Protein AF-A0A511D119-F1 (afdb_monomer_lite)

Sequence (975 aa):
MTRPVRSSDRAKVGAFELLEESERLWAADPAAWLRCDESSDSRHRRRLVVEALGAYERLRIADAPDSDPQAVFRRWPTCTVIALVALAANSGDPTMFTAELSRILQGAGRNETQAWLRGWTDCWARMIGERLTALDVDEIPGLPLMLRLSAGDDVGVPVPELRLHLESGALVIVFPGDSGRGLRIEAGGGTCPSVAGRWVIPRPVPVATCYDVFGNVHRVPVADPRNPLAFTGEGALIPPGHPLPADEIWLMHLGEPPVEAFAGPRHILEESVPPVGWPRWWLGCVSLNAVTAIRSAVDNGSGIQYGPWWSVAGAEHADLEFDDPINGILNRDGAAVYARPPRLRLPGGPGESWTIEVRDLDSPTPIRWTAPGDSVVTFDDLPHPIVGTFRLRAQAPGNRPVEGTFTVAEGLTCSPDPRIRLLRENGGLMPARVQIQGPRGLCPSPSVVRFGSEEIRRDVRLRVTGSETSLDLRVELPHCAIRKKLADETGAWEITAPTFGFDDLGARVCLDVRLPPEVLEAAGTVPDVVAGVTSDDEAGQRIAGHRIGRDLCRYRLGALIDTVRLIGTMTLWLRLPGMEAHVATVQGITLATAVRVDGGDLHVDGQSRRVRLRVTVRSPLAPWIAPMSAELDEGQHRLALEPPYSDGGPLSVTVSSAEPGWDRRRDLVFRCGEPGRIPHLGSPAERTMARYLAGVAPLPEVPDALSLLWIVAARIGAVAEPGLGALTAQECASRLGVTPEASLLAAENAGLTSTELIEPLIRSGLAAHRFRRVVSPDLIRRLWDSAPFPALLMTSPLLPFLAGSEDWDLTELDDDERRLLAAVRSCCDSSAIALLTGDAPGTRHADLLLTGGVQGEPVGEGGLDGSTPEPGEPTELWAEALARIQIFAGSSRYAPMFERLGHFPTAVPEPTPDALSLGCALVARIAAQGDAAAAAIERQTRHVWVEVAGRAPADAGNDLVFAEFRVSNWFAHHA

Secondary structure (DSSP, 8-state):
--PPPP--------HHHHHHHHHHHHHT-HHHHHTT---HHHHHHHHHHHHHHHHHHHHHHHH-TTS-TTHHHHHSHHHHHHHHHHHHHHH-SHHHHHHHHHHHTTS--HHHHHHHHHHHHHHHHHHHHHH-TT--STTSTTHHHHHHHHH-SSS--PPPEEEEEGGGTEEEEE-TT-TT-EEEEEETTEEPPEETTEEE--S--SEEEEEETTS-EEEEE---TTS-EEE-TTSBBPPTTSPPPSSEEEEEEESPPPGGGBSS--EEEEEEPPPTT-TTEEEEEEE-TT-SEEEEEEE-SSSEEEEEEEE------SEEE-PPP-TTEEETTS-BEESS--EEEPPS-TTSEEEEEEEETT-S--EEEEEETT-EE--TTSPSS-EEEEEEEEE-TTS--EEEEEEEETT-EEEEESSSB-B-TTSSBPPEEEEEE--TTEEEESSEEEE-SS--EEEEEEEETTSS-EEEEEEE--B-EEEEE-SS-B---BSSPPEE-TTT-STT-EEEEE--HHHHHHHSSPPPEEEESSTT-TTSEEE--EE-SSSEEEEEGGGGHHHHHHH-SEEEEEEETTEEEEEEEE------SEEEEETTEEEEES--TT--EEEEEE-TT-TTSPPEEEEE-TT--EEEPPTTGGG---EEEEEEE-STT--GGG-EEEEES-TTPPP--SSHHHHHHHHHHTTSSPPP-SGGGHHHHHHHHHHGGGTS-TTHHHHHHHHHHHHHTTSHHHHHHHGGGG---HHHHHHHHHHTTGGG----S-S-HHHHHHHTTT-HHHHHHHHGGGGGGGTT-TT--TTSS-HHHHHHHHHHHHHB-HHHHHHHHT--TT--GGG--BS-S------SS-S--S-PPP-----HHHHHHHHHHHHHHHHSTTHHHHGGG----SS-----HHHHHHHHHHHHHHHHTT-TTHHHHHHHHHHHHHHHHHH-HHHHHHHHHHHHHHHHHHHHHH-

Foldseek 3Di:
DDDDDDDPDDDDDDLLNLLLVVLVVCVVPLPVLLLPPPDPVNLVSLLSNLLSLLVLLVLCCVQPVPFQSLPSCVLRVSSLQSSLLSLLLVQVAPVSSVVVSCVSNVRDDPVNVVSSLVSNVVSVVVCCVPPNVDDDQVSGRSSVRSLVVNVDDDDDQFAWAWFQDVVQLWIWIARPPDLQFWPWKDDPHDTFDDDSSIGTDQADDQWIWTATPSGDIHIYGGDDLFWKWKAAVVRHTDPPPDADEQFKIKIKHQADADCVQWQFGWAWPFWDDHHNHYNRITITITHNNGTAWGWHWDDPPVHTDIHDIHGDDDDDFFDWAADDFQAQKFAPVRHTEHQFGTKGAFADAQVWKKKKWKDFPVDPDIDIDIGGHRDIDGDPVDDPPDAGWMWMWIDTPPGDIDTDIHGYQHAKHKDKVVQEWFADPVWATDKMKMAIDHDPQKDKVVRIDIDDRHRQKDKIKIDGHPDPDIGIMMGGHHYKWKWWDAQPDTGDTHRTAEEAELLSADQRTKIKMFHDLVQCVVQVHQFWKWKAADPPPPVTDIWDWDDDPRGIIMTHRNVCNVVCAQPAKIWIWTDGDVDIHGHYIYGHFDQADAWEDDPQKIFGHDGRLPFKKKKWKAALLQLLDDIDIDIAHRPRGMDHHDPPVSVQEKIWMWIFTPDPPGDCVPIDIHIYGDQLRATDDDDPLSSQSSCVSSSNHPDDLDLVNLLVLLSLLLGNCVIDRPSSSPVSNLVSLLSCLVPVVSNLLSVQVNQDALLSNQLSCLSNLSLQAADPDADQLVSLLVCLQRHVLSSLSSLLNQLLLLQPFPVRPPVVDDPSNVSSVVSQVQQWDPQLSCLLNVNHPDDDLVRTGGNHHDPDDPPDDPDPDDDQPDPDAQDPLLLVLLVLLVVPLVVDPNVVVLCVLPVDDPDRDRRDLLSSLLSLLLLSLVSNNPDPSSVVSNVSCSVVNSVSCVSPSSSSSSSNSSSSSNVSSCVSPPD

Structure (mmCIF, N/CA/C/O backbone):
data_AF-A0A511D119-F1
#
_entry.id   AF-A0A511D119-F1
#
loop_
_atom_site.group_PDB
_atom_site.id
_atom_site.type_symbol
_atom_site.label_atom_id
_atom_site.label_alt_id
_atom_site.label_comp_id
_atom_site.label_asym_id
_atom_site.label_entity_id
_atom_site.label_seq_id
_atom_site.pdbx_PDB_ins_code
_atom_site.Cartn_x
_atom_site.Cartn_y
_atom_site.Cartn_z
_atom_site.occupancy
_atom_site.B_iso_or_equiv
_atom_site.auth_seq_id
_atom_site.auth_comp_id
_atom_site.auth_asym_id
_atom_site.auth_atom_id
_atom_site.pdbx_PDB_model_num
ATOM 1 N N . MET A 1 1 ? 57.449 -41.393 -17.322 1.00 31.56 1 MET A N 1
ATOM 2 C CA . MET A 1 1 ? 57.651 -39.946 -17.088 1.00 31.56 1 MET A CA 1
ATOM 3 C C . MET A 1 1 ? 56.790 -39.189 -18.078 1.00 31.56 1 MET A C 1
ATOM 5 O O . MET A 1 1 ? 57.125 -39.149 -19.252 1.00 31.56 1 MET A O 1
ATOM 9 N N . THR A 1 2 ? 55.686 -38.622 -17.611 1.00 27.42 2 THR A N 1
ATOM 10 C CA . THR A 1 2 ? 54.727 -37.868 -18.428 1.00 27.42 2 THR A CA 1
ATOM 11 C C . THR A 1 2 ? 54.269 -36.702 -17.562 1.00 27.42 2 THR A C 1
ATOM 13 O O . THR A 1 2 ? 53.794 -36.918 -16.449 1.00 27.42 2 THR A O 1
ATOM 16 N N . ARG A 1 3 ? 54.532 -35.465 -17.999 1.00 23.05 3 ARG A N 1
ATOM 17 C CA . ARG A 1 3 ? 54.216 -34.254 -17.223 1.00 23.05 3 ARG A CA 1
ATOM 18 C C . ARG A 1 3 ? 52.728 -33.904 -17.365 1.00 23.05 3 ARG A C 1
ATOM 20 O O . ARG A 1 3 ? 52.198 -34.060 -18.463 1.00 23.05 3 ARG A O 1
ATOM 27 N N . PRO A 1 4 ? 52.071 -33.402 -16.305 1.00 27.45 4 PRO A N 1
ATOM 28 C CA . PRO A 1 4 ? 50.682 -32.975 -16.380 1.00 27.45 4 PRO A CA 1
ATOM 29 C C . PRO A 1 4 ? 50.557 -31.632 -17.110 1.00 27.45 4 PRO A C 1
ATOM 31 O O . PRO A 1 4 ? 51.387 -30.735 -16.938 1.00 27.45 4 PRO A O 1
ATOM 34 N N . VAL A 1 5 ? 49.488 -31.489 -17.892 1.00 26.58 5 VAL A N 1
ATOM 35 C CA . VAL A 1 5 ? 49.046 -30.201 -18.442 1.00 26.58 5 VAL A CA 1
ATOM 36 C C . VAL A 1 5 ? 48.456 -29.369 -17.301 1.00 26.58 5 VAL A C 1
ATOM 38 O O . VAL A 1 5 ? 47.693 -29.884 -16.484 1.00 26.58 5 VAL A O 1
ATOM 41 N N . ARG A 1 6 ? 48.831 -28.088 -17.212 1.00 25.03 6 ARG A N 1
ATOM 42 C CA . ARG A 1 6 ? 48.270 -27.164 -16.216 1.00 25.03 6 ARG A CA 1
ATOM 43 C C . ARG A 1 6 ? 46.838 -26.791 -16.595 1.00 25.03 6 ARG A C 1
ATOM 45 O O . ARG A 1 6 ? 46.584 -26.420 -17.734 1.00 25.03 6 ARG A O 1
ATOM 52 N N . SER A 1 7 ? 45.934 -26.828 -15.622 1.00 32.34 7 SER A N 1
ATOM 53 C CA . SER A 1 7 ? 44.586 -26.281 -15.751 1.00 32.34 7 SER A CA 1
ATOM 54 C C . SER A 1 7 ? 44.623 -24.751 -15.706 1.00 32.34 7 SER A C 1
ATOM 56 O O . SER A 1 7 ? 44.904 -24.173 -14.654 1.00 32.34 7 SER A O 1
ATOM 58 N N . SER A 1 8 ? 44.303 -24.097 -16.818 1.00 29.72 8 SER A N 1
ATOM 59 C CA . SER A 1 8 ? 44.056 -22.654 -16.868 1.00 29.72 8 SER A CA 1
ATOM 60 C C . SER A 1 8 ? 43.014 -22.338 -17.938 1.00 29.72 8 SER A C 1
ATOM 62 O O . SER A 1 8 ? 43.368 -21.863 -19.007 1.00 29.72 8 SER A O 1
ATOM 64 N N . ASP A 1 9 ? 41.761 -22.685 -17.643 1.00 30.22 9 ASP A N 1
ATOM 65 C CA . ASP A 1 9 ? 40.558 -21.962 -18.078 1.00 30.22 9 ASP A CA 1
ATOM 66 C C . ASP A 1 9 ? 39.342 -22.548 -17.342 1.00 30.22 9 ASP A C 1
ATOM 68 O O . ASP A 1 9 ? 38.731 -23.534 -17.751 1.00 30.22 9 ASP A O 1
ATOM 72 N N . ARG A 1 10 ? 39.012 -21.951 -16.191 1.00 32.78 10 ARG A N 1
ATOM 73 C CA . ARG A 1 10 ? 37.659 -22.013 -15.626 1.00 32.78 10 ARG A CA 1
ATOM 74 C C . ARG A 1 10 ? 37.021 -20.668 -15.938 1.00 32.78 10 ARG A C 1
ATOM 76 O O . ARG A 1 10 ? 37.415 -19.668 -15.337 1.00 32.78 10 ARG A O 1
ATOM 83 N N . ALA A 1 11 ? 36.067 -20.648 -16.866 1.00 33.06 11 ALA A N 1
ATOM 84 C CA . ALA A 1 11 ? 35.209 -19.485 -17.055 1.00 33.06 11 ALA A CA 1
ATOM 85 C C . ALA A 1 11 ? 34.559 -19.128 -15.707 1.00 33.06 11 ALA A C 1
ATOM 87 O O . ALA A 1 11 ? 34.106 -20.012 -14.974 1.00 33.06 11 ALA A O 1
ATOM 88 N N . LYS A 1 12 ? 34.571 -17.842 -15.346 1.00 44.22 12 LYS A N 1
ATOM 89 C CA . LYS A 1 12 ? 33.907 -17.367 -14.130 1.00 44.22 12 LYS A CA 1
ATOM 90 C C . LYS A 1 12 ? 32.403 -17.362 -14.390 1.00 44.22 12 LYS A C 1
ATOM 92 O O . LYS A 1 12 ? 31.933 -16.480 -15.098 1.00 44.22 12 LYS A O 1
ATOM 97 N N . VAL A 1 13 ? 31.691 -18.335 -13.824 1.00 56.88 13 VAL A N 1
ATOM 98 C CA . VAL A 1 13 ? 30.220 -18.361 -13.805 1.00 56.88 13 VAL A CA 1
ATOM 99 C C . VAL A 1 13 ? 29.714 -17.075 -13.145 1.00 56.88 13 VAL A C 1
ATOM 101 O O . VAL A 1 13 ? 30.219 -16.682 -12.088 1.00 56.88 13 VAL A O 1
ATOM 104 N N . GLY A 1 14 ? 28.765 -16.403 -13.789 1.00 65.38 14 GLY A N 1
ATOM 105 C CA . GLY A 1 14 ? 28.147 -15.175 -13.305 1.00 65.38 14 GLY A CA 1
ATOM 106 C C . GLY A 1 14 ? 27.239 -15.413 -12.096 1.00 65.38 14 GLY A C 1
ATOM 107 O O . GLY A 1 14 ? 26.739 -16.515 -11.872 1.00 65.38 14 GLY A O 1
ATOM 108 N N . ALA A 1 15 ? 26.990 -14.358 -11.315 1.00 73.00 15 ALA A N 1
ATOM 109 C CA . ALA A 1 15 ? 26.123 -14.441 -10.135 1.00 73.00 15 ALA A CA 1
ATOM 110 C C . ALA A 1 15 ? 24.688 -14.884 -10.490 1.00 73.00 15 ALA A C 1
ATOM 112 O O . ALA A 1 15 ? 24.105 -15.685 -9.765 1.00 73.00 15 ALA A O 1
ATOM 113 N N . PHE A 1 16 ? 24.157 -14.422 -11.630 1.00 72.44 16 PHE A N 1
ATOM 114 C CA . PHE A 1 16 ? 22.856 -14.835 -12.166 1.00 72.44 16 PHE A CA 1
ATOM 115 C C . PHE A 1 16 ? 22.788 -16.340 -12.463 1.00 72.44 16 PHE A C 1
ATOM 117 O O . PHE A 1 16 ? 21.918 -17.053 -11.969 1.00 72.44 16 PHE A O 1
ATOM 124 N N . GLU A 1 17 ? 23.753 -16.827 -13.245 1.00 77.94 17 GLU A N 1
ATOM 125 C CA . GLU A 1 17 ? 23.836 -18.209 -13.729 1.00 77.94 17 GLU A CA 1
ATOM 126 C C . GLU A 1 17 ? 23.904 -19.202 -12.562 1.00 77.94 17 GLU A C 1
ATOM 128 O O . GLU A 1 17 ? 23.245 -20.243 -12.577 1.00 77.94 17 GLU A O 1
ATOM 133 N N . LEU A 1 18 ? 24.646 -18.842 -11.510 1.00 83.75 18 LEU A N 1
ATOM 134 C CA . LEU A 1 18 ? 24.726 -19.606 -10.271 1.00 83.75 18 LEU A CA 1
ATOM 135 C C . LEU A 1 18 ? 23.371 -19.717 -9.553 1.00 83.75 18 LEU A C 1
ATOM 137 O O . LEU A 1 18 ? 23.062 -20.791 -9.026 1.00 83.75 18 LEU A O 1
ATOM 141 N N . LEU A 1 19 ? 22.590 -18.634 -9.485 1.00 84.62 19 LEU A N 1
ATOM 142 C CA . LEU A 1 19 ? 21.286 -18.618 -8.812 1.00 84.62 19 LEU A CA 1
ATOM 143 C C . LEU A 1 19 ? 20.256 -19.442 -9.590 1.00 84.62 19 LEU A C 1
ATOM 145 O O . LEU A 1 19 ? 19.649 -20.342 -9.015 1.00 84.62 19 LEU A O 1
ATOM 149 N N . GLU A 1 20 ? 20.134 -19.226 -10.901 1.00 82.69 20 GLU A N 1
ATOM 150 C CA . GLU A 1 20 ? 19.202 -19.968 -11.766 1.00 82.69 20 GLU A CA 1
ATOM 151 C C . GLU A 1 20 ? 19.513 -21.476 -11.836 1.00 82.69 20 GLU A C 1
ATOM 153 O O . GLU A 1 20 ? 18.603 -22.312 -11.830 1.00 82.69 20 GLU A O 1
ATOM 158 N N . GLU A 1 21 ? 20.794 -21.865 -11.861 1.00 83.62 21 GLU A N 1
ATOM 159 C CA . GLU A 1 21 ? 21.183 -23.280 -11.795 1.00 83.62 21 GLU A CA 1
ATOM 160 C C . GLU A 1 21 ? 20.894 -23.880 -10.402 1.00 83.62 21 GLU A C 1
ATOM 162 O O . GLU A 1 21 ? 20.440 -25.022 -10.307 1.00 83.62 21 GLU A O 1
ATOM 167 N N . SER A 1 22 ? 21.108 -23.123 -9.315 1.00 85.56 22 SER A N 1
ATOM 168 C CA . SER A 1 22 ? 20.880 -23.611 -7.942 1.00 85.56 22 SER A CA 1
ATOM 169 C C . SER A 1 22 ? 19.397 -23.744 -7.599 1.00 85.56 22 SER A C 1
ATOM 171 O O . SER A 1 22 ? 19.001 -24.770 -7.052 1.00 85.56 22 SER A O 1
ATOM 173 N N . GLU A 1 23 ? 18.569 -22.762 -7.964 1.00 88.12 23 GLU A N 1
ATOM 174 C CA . GLU A 1 23 ? 17.119 -22.790 -7.735 1.00 88.12 23 GLU A CA 1
ATOM 175 C C . GLU A 1 23 ? 16.501 -24.012 -8.417 1.00 88.12 23 GLU A C 1
ATOM 177 O O . GLU A 1 23 ? 15.779 -24.787 -7.792 1.00 88.12 23 GLU A O 1
ATOM 182 N N . ARG A 1 24 ? 16.876 -24.255 -9.678 1.00 82.00 24 ARG A N 1
ATOM 183 C CA . ARG A 1 24 ? 16.431 -25.413 -10.462 1.00 82.00 24 ARG A CA 1
ATOM 184 C C . ARG A 1 24 ? 16.875 -26.748 -9.861 1.00 82.00 24 ARG A C 1
ATOM 186 O O . ARG A 1 24 ? 16.091 -27.694 -9.843 1.00 82.00 24 ARG A O 1
ATOM 193 N N . LEU A 1 25 ? 18.120 -26.834 -9.387 1.00 83.12 25 LEU A N 1
ATOM 194 C CA . LEU A 1 25 ? 18.675 -28.041 -8.767 1.00 83.12 25 LEU A CA 1
ATOM 195 C C . LEU A 1 25 ? 17.992 -28.369 -7.432 1.00 83.12 25 LEU A C 1
ATOM 197 O O . LEU A 1 25 ? 17.774 -29.540 -7.119 1.00 83.12 25 LEU A O 1
ATOM 201 N N . TRP A 1 26 ? 17.677 -27.346 -6.637 1.00 86.12 26 TRP A N 1
ATOM 202 C CA . TRP A 1 26 ? 17.151 -27.518 -5.285 1.00 86.12 26 TRP A CA 1
ATOM 203 C C . TRP A 1 26 ? 15.626 -27.641 -5.236 1.00 86.12 26 TRP A C 1
ATOM 205 O O . TRP A 1 26 ? 15.112 -28.409 -4.425 1.00 86.12 26 TRP A O 1
ATOM 215 N N . ALA A 1 27 ? 14.901 -26.977 -6.141 1.00 82.31 27 ALA A N 1
ATOM 216 C CA . ALA A 1 27 ? 13.446 -27.090 -6.256 1.00 82.31 27 ALA A CA 1
ATOM 217 C C . ALA A 1 27 ? 12.962 -28.505 -6.636 1.00 82.31 27 ALA A C 1
ATOM 219 O O . ALA A 1 27 ? 11.792 -28.820 -6.421 1.00 82.31 27 ALA A O 1
ATOM 220 N N . ALA A 1 28 ? 13.844 -29.355 -7.179 1.00 80.56 28 ALA A N 1
ATOM 221 C CA . ALA A 1 28 ? 13.536 -30.738 -7.544 1.00 80.56 28 ALA A CA 1
ATOM 222 C C . ALA A 1 28 ? 13.333 -31.673 -6.331 1.00 80.56 28 ALA A C 1
ATOM 224 O O . ALA A 1 28 ? 12.520 -32.589 -6.411 1.00 80.56 28 ALA A O 1
ATOM 225 N N . ASP A 1 29 ? 14.042 -31.437 -5.219 1.00 78.88 29 ASP A N 1
ATOM 226 C CA . ASP A 1 29 ? 13.828 -32.126 -3.934 1.00 78.88 29 ASP A CA 1
ATOM 227 C C . ASP A 1 29 ? 14.246 -31.214 -2.759 1.00 78.88 29 ASP A C 1
ATOM 229 O O . ASP A 1 29 ? 15.349 -31.343 -2.210 1.00 78.88 29 ASP A O 1
ATOM 233 N N . PRO A 1 30 ? 13.386 -30.259 -2.355 1.00 77.44 30 PRO A N 1
ATOM 234 C CA . PRO A 1 30 ? 13.728 -29.311 -1.297 1.00 77.44 30 PRO A CA 1
ATOM 235 C C . PRO A 1 30 ? 13.996 -29.994 0.051 1.00 77.44 30 PRO A C 1
ATOM 237 O O . PRO A 1 30 ? 14.806 -29.504 0.835 1.00 77.44 30 PRO A O 1
ATOM 240 N N . ALA A 1 31 ? 13.351 -31.136 0.319 1.00 74.75 31 ALA A N 1
ATOM 241 C CA . ALA A 1 31 ? 13.501 -31.875 1.569 1.00 74.75 31 ALA A CA 1
ATOM 242 C C . ALA A 1 31 ? 14.885 -32.538 1.681 1.00 74.75 31 ALA A C 1
ATOM 244 O O . ALA A 1 31 ? 15.516 -32.459 2.737 1.00 74.75 31 ALA A O 1
ATOM 245 N N . ALA A 1 32 ? 15.399 -33.140 0.603 1.00 76.94 32 ALA A N 1
ATOM 246 C CA . ALA A 1 32 ? 16.763 -33.670 0.583 1.00 76.94 32 ALA A CA 1
ATOM 247 C C . ALA A 1 32 ? 17.816 -32.563 0.752 1.00 76.94 32 ALA A C 1
ATOM 249 O O . ALA A 1 32 ? 18.763 -32.724 1.523 1.00 76.94 32 ALA A O 1
ATOM 250 N N . TRP A 1 33 ? 17.639 -31.415 0.090 1.00 79.19 33 TRP A N 1
ATOM 251 C CA . TRP A 1 33 ? 18.592 -30.308 0.194 1.00 79.19 33 TRP A CA 1
ATOM 252 C C . TRP A 1 33 ? 18.558 -29.590 1.554 1.00 79.19 33 TRP A C 1
ATOM 254 O O . TRP A 1 33 ? 19.616 -29.160 2.025 1.00 79.19 33 TRP A O 1
ATOM 264 N N . LEU A 1 34 ? 17.396 -29.526 2.218 1.00 78.00 34 LEU A N 1
ATOM 265 C CA . LEU A 1 34 ? 17.252 -29.019 3.590 1.00 78.00 34 LEU A CA 1
ATOM 266 C C . LEU A 1 34 ? 17.997 -29.872 4.626 1.00 78.00 34 LEU A C 1
ATOM 268 O O . LEU A 1 34 ? 18.628 -29.309 5.518 1.00 78.00 34 LEU A O 1
ATOM 272 N N . ARG A 1 35 ? 18.023 -31.206 4.476 1.00 74.62 35 ARG A N 1
ATOM 273 C CA . ARG A 1 35 ? 18.775 -32.129 5.360 1.00 74.62 35 ARG A CA 1
ATOM 274 C C . ARG A 1 35 ? 20.301 -31.936 5.338 1.00 74.62 35 ARG A C 1
ATOM 276 O O . ARG A 1 35 ? 21.011 -32.588 6.092 1.00 74.62 35 ARG A O 1
ATOM 283 N N . CYS A 1 36 ? 20.807 -31.014 4.517 1.00 63.00 36 CYS A N 1
ATOM 284 C CA . CYS A 1 36 ? 22.181 -30.516 4.555 1.00 63.00 36 CYS A CA 1
ATOM 285 C C . CYS A 1 36 ? 23.293 -31.551 4.291 1.00 63.00 36 CYS A C 1
ATOM 287 O O . CYS A 1 36 ? 24.365 -31.445 4.879 1.00 63.00 36 CYS A O 1
ATOM 289 N N . ASP A 1 37 ? 23.089 -32.450 3.324 1.00 57.47 37 ASP A N 1
ATOM 290 C CA . ASP A 1 37 ? 24.050 -33.506 2.955 1.00 57.47 37 ASP A CA 1
ATOM 291 C C . ASP A 1 37 ? 25.504 -32.990 2.778 1.00 57.47 37 ASP A C 1
ATOM 293 O O . ASP A 1 37 ? 25.740 -31.961 2.125 1.00 57.47 37 ASP A O 1
ATOM 297 N N . GLU A 1 38 ? 26.474 -33.672 3.404 1.00 52.16 38 GLU A N 1
ATOM 298 C CA . GLU A 1 38 ? 27.751 -33.094 3.888 1.00 52.16 38 GLU A CA 1
ATOM 299 C C . GLU A 1 38 ? 28.852 -32.860 2.826 1.00 52.16 38 GLU A C 1
ATOM 301 O O . GLU A 1 38 ? 30.014 -32.618 3.167 1.00 52.16 38 GLU A O 1
ATOM 306 N N . SER A 1 39 ? 28.541 -32.895 1.527 1.00 57.25 39 SER A N 1
ATOM 307 C CA . SER A 1 39 ? 29.579 -32.722 0.498 1.00 57.25 39 SER A CA 1
ATOM 308 C C . SER A 1 39 ? 30.213 -31.314 0.531 1.00 57.25 39 SER A C 1
ATOM 310 O O . SER A 1 39 ? 29.526 -30.294 0.676 1.00 57.25 39 SER A O 1
ATOM 312 N N . SER A 1 40 ? 31.543 -31.236 0.372 1.00 51.56 40 SER A N 1
ATOM 313 C CA . SER A 1 40 ? 32.288 -29.962 0.369 1.00 51.56 40 SER A CA 1
ATOM 314 C C . SER A 1 40 ? 31.794 -28.997 -0.708 1.00 51.56 40 SER A C 1
ATOM 316 O O . SER A 1 40 ? 31.713 -27.787 -0.482 1.00 51.56 40 SER A O 1
ATOM 318 N N . ASP A 1 41 ? 31.422 -29.550 -1.859 1.00 50.38 41 ASP A N 1
ATOM 319 C CA . ASP A 1 41 ? 30.987 -28.803 -3.033 1.00 50.38 41 ASP A CA 1
ATOM 320 C C . ASP A 1 41 ? 29.585 -28.215 -2.804 1.00 50.38 41 ASP A C 1
ATOM 322 O O . ASP A 1 41 ? 29.347 -27.050 -3.135 1.00 50.38 41 ASP A O 1
ATOM 326 N N . SER A 1 42 ? 28.697 -28.946 -2.113 1.00 69.25 42 SER A N 1
ATOM 327 C CA . SER A 1 42 ? 27.399 -28.430 -1.650 1.00 69.25 42 SER A CA 1
ATOM 328 C C . SER A 1 42 ? 27.566 -27.231 -0.709 1.00 69.25 42 SER A C 1
ATOM 330 O O . SER A 1 42 ? 26.864 -26.229 -0.856 1.00 69.25 42 SER A O 1
ATOM 332 N N . ARG A 1 43 ? 28.512 -27.293 0.242 1.00 73.44 43 ARG A N 1
ATOM 333 C CA . ARG A 1 43 ? 28.758 -26.197 1.199 1.00 73.44 43 ARG A CA 1
ATOM 334 C C . ARG A 1 43 ? 29.315 -24.948 0.510 1.00 73.44 43 ARG A C 1
ATOM 336 O O . ARG A 1 43 ? 28.868 -23.840 0.808 1.00 73.44 43 ARG A O 1
ATOM 343 N N . HIS A 1 44 ? 30.245 -25.113 -0.433 1.00 78.69 44 HIS A N 1
ATOM 344 C CA . HIS A 1 44 ? 30.781 -23.992 -1.210 1.00 78.69 44 HIS A CA 1
ATOM 345 C C . HIS A 1 44 ? 29.701 -23.342 -2.088 1.00 78.69 44 HIS A C 1
ATOM 347 O O . HIS A 1 44 ? 29.559 -22.119 -2.066 1.00 78.69 44 HIS A O 1
ATOM 353 N N . ARG A 1 45 ? 28.883 -24.148 -2.782 1.00 85.12 45 ARG A N 1
ATOM 354 C CA . ARG A 1 45 ? 27.782 -23.656 -3.623 1.00 85.12 45 ARG A CA 1
ATOM 355 C C . ARG A 1 45 ? 26.741 -22.869 -2.824 1.00 85.12 45 ARG A C 1
ATOM 357 O O . ARG A 1 45 ? 26.398 -21.761 -3.225 1.00 85.12 45 ARG A O 1
ATOM 364 N N . ARG A 1 46 ? 26.292 -23.383 -1.667 1.00 85.56 46 ARG A N 1
ATOM 365 C CA . ARG A 1 46 ? 25.339 -22.672 -0.786 1.00 85.56 46 ARG A CA 1
ATOM 366 C C . ARG A 1 46 ? 25.868 -21.307 -0.341 1.00 85.56 46 ARG A C 1
ATOM 368 O O . ARG A 1 46 ? 25.122 -20.336 -0.371 1.00 85.56 46 ARG A O 1
ATOM 375 N N . ARG A 1 47 ? 27.159 -21.202 -0.007 1.00 83.19 47 ARG A N 1
ATOM 376 C CA . ARG A 1 47 ? 27.785 -19.918 0.347 1.00 83.19 47 ARG A CA 1
ATOM 377 C C . ARG A 1 47 ? 27.787 -18.922 -0.816 1.00 83.19 47 ARG A C 1
ATOM 379 O O . ARG A 1 47 ? 27.407 -17.772 -0.614 1.00 83.19 47 ARG A O 1
ATOM 386 N N . LEU A 1 48 ? 28.188 -19.355 -2.014 1.00 84.88 48 LEU A N 1
ATOM 387 C CA . LEU A 1 48 ? 28.188 -18.489 -3.198 1.00 84.88 48 LEU A CA 1
ATOM 388 C C . LEU A 1 48 ? 26.769 -18.004 -3.549 1.00 84.88 48 LEU A C 1
ATOM 390 O O . LEU A 1 48 ? 26.612 -16.876 -4.000 1.00 84.88 48 LEU A O 1
ATOM 394 N N . VAL A 1 49 ? 25.734 -18.815 -3.292 1.00 89.19 49 VAL A N 1
ATOM 395 C CA . VAL A 1 49 ? 24.326 -18.409 -3.450 1.00 89.19 49 VAL A CA 1
ATOM 396 C C . VAL A 1 49 ? 23.935 -17.286 -2.481 1.00 89.19 49 VAL A C 1
ATOM 398 O O . VAL A 1 49 ? 23.328 -16.318 -2.927 1.00 89.19 49 VAL A O 1
ATOM 401 N N . VAL A 1 50 ? 24.328 -17.329 -1.198 1.00 86.88 50 VAL A N 1
ATOM 402 C CA . VAL A 1 50 ? 24.080 -16.195 -0.272 1.00 86.88 50 VAL A CA 1
ATOM 403 C C . VAL A 1 50 ? 24.840 -14.940 -0.721 1.00 86.88 50 VAL A C 1
ATOM 405 O O . VAL A 1 50 ? 24.284 -13.844 -0.709 1.00 86.88 50 VAL A O 1
ATOM 408 N N . GLU A 1 51 ? 26.095 -15.088 -1.160 1.00 84.81 51 GLU A N 1
ATOM 409 C CA . GLU A 1 51 ? 26.908 -13.973 -1.671 1.00 84.81 51 GLU A CA 1
ATOM 410 C C . GLU A 1 51 ? 26.299 -13.352 -2.953 1.00 84.81 51 GLU A C 1
ATOM 412 O O . GLU A 1 51 ? 26.329 -12.128 -3.107 1.00 84.81 51 GLU A O 1
ATOM 417 N N . ALA A 1 52 ? 25.685 -14.161 -3.828 1.00 85.50 52 ALA A N 1
ATOM 418 C CA . ALA A 1 52 ? 24.969 -13.713 -5.026 1.00 85.50 52 ALA A CA 1
ATOM 419 C C . ALA A 1 52 ? 23.612 -13.054 -4.710 1.00 85.50 52 ALA A C 1
ATOM 421 O O . ALA A 1 52 ? 23.340 -11.971 -5.227 1.00 85.50 52 ALA A O 1
ATOM 422 N N . LEU A 1 53 ? 22.797 -13.632 -3.816 1.00 86.38 53 LEU A N 1
ATOM 423 C CA . LEU A 1 53 ? 21.557 -13.007 -3.325 1.00 86.38 53 LEU A CA 1
ATOM 424 C C . LEU A 1 53 ? 21.845 -11.631 -2.699 1.00 86.38 53 LEU A C 1
ATOM 426 O O . LEU A 1 53 ? 21.175 -10.653 -3.016 1.00 86.38 53 LEU A O 1
ATOM 430 N N . GLY A 1 54 ? 22.905 -11.520 -1.890 1.00 81.75 54 GLY A N 1
ATOM 431 C CA . GLY A 1 54 ? 23.353 -10.243 -1.326 1.00 81.75 54 GLY A CA 1
ATOM 432 C C . GLY A 1 54 ? 23.879 -9.241 -2.359 1.00 81.75 54 GLY A C 1
ATOM 433 O O . GLY A 1 54 ? 23.832 -8.038 -2.114 1.00 81.75 54 GLY A O 1
ATOM 434 N N . ALA A 1 55 ? 24.371 -9.692 -3.517 1.00 79.38 55 ALA A N 1
ATOM 435 C CA . ALA A 1 55 ? 24.733 -8.797 -4.616 1.00 79.38 55 ALA A CA 1
ATOM 436 C C . ALA A 1 55 ? 23.494 -8.240 -5.333 1.00 79.38 55 ALA A C 1
ATOM 438 O O . ALA A 1 55 ? 23.456 -7.043 -5.610 1.00 79.38 55 ALA A O 1
ATOM 439 N N . TYR A 1 56 ? 22.476 -9.074 -5.562 1.00 78.69 56 TYR A N 1
ATOM 440 C CA . TYR A 1 56 ? 21.206 -8.635 -6.144 1.00 78.69 56 TYR A CA 1
ATOM 441 C C . TYR A 1 56 ? 20.397 -7.734 -5.213 1.00 78.69 56 TYR A C 1
ATOM 443 O O . TYR A 1 56 ? 19.823 -6.761 -5.687 1.00 78.69 56 TYR A O 1
ATOM 451 N N . GLU A 1 57 ? 20.410 -7.980 -3.903 1.00 77.56 57 GLU A N 1
ATOM 452 C CA . GLU A 1 57 ? 19.749 -7.088 -2.944 1.00 77.56 57 GLU A CA 1
ATOM 453 C C . GLU A 1 57 ? 20.426 -5.709 -2.880 1.00 77.56 57 GLU A C 1
ATOM 455 O O . GLU A 1 57 ? 19.742 -4.691 -2.852 1.00 77.56 57 GLU A O 1
ATOM 460 N N . ARG A 1 58 ? 21.763 -5.636 -2.979 1.00 75.12 58 ARG A N 1
ATOM 461 C CA . ARG A 1 58 ? 22.464 -4.344 -3.122 1.00 75.12 58 ARG A CA 1
ATOM 462 C C . ARG A 1 58 ? 22.124 -3.626 -4.430 1.00 75.12 58 ARG A C 1
ATOM 464 O O . ARG A 1 58 ? 21.963 -2.411 -4.408 1.00 75.12 58 ARG A O 1
ATOM 471 N N . LEU A 1 59 ? 22.000 -4.355 -5.543 1.00 71.06 59 LEU A N 1
ATOM 472 C CA . LEU A 1 59 ? 21.579 -3.779 -6.825 1.00 71.06 59 LEU A CA 1
ATOM 473 C C . LEU A 1 59 ? 20.140 -3.245 -6.743 1.00 71.06 59 LEU A C 1
ATOM 475 O O . LEU A 1 59 ? 19.881 -2.123 -7.159 1.00 71.06 59 LEU A O 1
ATOM 479 N N . ARG A 1 60 ? 19.227 -4.001 -6.118 1.00 77.69 60 ARG A N 1
ATOM 480 C CA . ARG A 1 60 ? 17.849 -3.569 -5.847 1.00 77.69 60 ARG A CA 1
ATOM 481 C C . ARG A 1 60 ? 17.816 -2.280 -5.020 1.00 77.69 60 ARG A C 1
ATOM 483 O O . ARG A 1 60 ? 17.096 -1.359 -5.382 1.00 77.69 60 ARG A O 1
ATOM 490 N N . ILE A 1 61 ? 18.599 -2.200 -3.942 1.00 67.56 61 ILE A N 1
ATOM 491 C CA . ILE A 1 61 ? 18.683 -1.003 -3.088 1.00 67.56 61 ILE A CA 1
ATOM 492 C C . ILE A 1 61 ? 19.218 0.213 -3.864 1.00 67.56 61 ILE A C 1
ATOM 494 O O . ILE A 1 61 ? 18.746 1.321 -3.631 1.00 67.56 61 ILE A O 1
ATOM 498 N N . ALA A 1 62 ? 20.178 0.016 -4.775 1.00 61.38 62 ALA A N 1
ATOM 499 C CA . ALA A 1 62 ? 20.760 1.093 -5.577 1.00 61.38 62 ALA A CA 1
ATOM 500 C C . ALA A 1 62 ? 19.814 1.603 -6.681 1.00 61.38 62 ALA A C 1
ATOM 502 O O . ALA A 1 62 ? 19.627 2.809 -6.809 1.00 61.38 62 ALA A O 1
ATOM 503 N N . ASP A 1 63 ? 19.207 0.692 -7.446 1.00 52.88 63 ASP A N 1
ATOM 504 C CA . ASP A 1 63 ? 18.433 1.033 -8.650 1.00 52.88 63 ASP A CA 1
ATOM 505 C C . ASP A 1 63 ? 16.928 1.230 -8.372 1.00 52.88 63 ASP A C 1
ATOM 507 O O . ASP A 1 63 ? 16.202 1.773 -9.204 1.00 52.88 63 ASP A O 1
ATOM 511 N N . ALA A 1 64 ? 16.426 0.745 -7.231 1.00 52.62 64 ALA A N 1
ATOM 512 C CA . ALA A 1 64 ? 15.012 0.794 -6.855 1.00 52.62 64 ALA A CA 1
ATOM 513 C C . ALA A 1 64 ? 14.825 0.737 -5.318 1.00 52.62 64 ALA A C 1
ATOM 515 O O . ALA A 1 64 ? 14.261 -0.243 -4.816 1.00 52.62 64 ALA A O 1
ATOM 516 N N . PRO A 1 65 ? 15.264 1.752 -4.548 1.00 54.41 65 PRO A N 1
ATOM 517 C CA . PRO A 1 65 ? 15.243 1.725 -3.080 1.00 54.41 65 PRO A CA 1
ATOM 518 C C . PRO A 1 65 ? 13.854 1.427 -2.489 1.00 54.41 65 PRO A C 1
ATOM 520 O O . PRO A 1 65 ? 13.750 0.611 -1.571 1.00 54.41 65 PRO A O 1
ATOM 523 N N . ASP A 1 66 ? 12.795 1.993 -3.080 1.00 54.12 66 ASP A N 1
ATOM 524 C CA . ASP A 1 66 ? 11.391 1.826 -2.660 1.00 54.12 66 ASP A CA 1
ATOM 525 C C . ASP A 1 66 ? 10.745 0.497 -3.092 1.00 54.12 66 ASP A C 1
ATOM 527 O O . ASP A 1 66 ? 9.588 0.223 -2.768 1.00 54.12 66 ASP A O 1
ATOM 531 N N . SER A 1 67 ? 11.454 -0.346 -3.851 1.00 57.28 67 SER A N 1
ATOM 532 C CA . SER A 1 67 ? 10.934 -1.664 -4.227 1.00 57.28 67 SER A CA 1
ATOM 533 C C . SER A 1 67 ? 10.843 -2.599 -3.018 1.00 57.28 67 SER A C 1
ATOM 535 O O . SER A 1 67 ? 11.588 -2.466 -2.048 1.00 57.28 67 SER A O 1
ATOM 537 N N . ASP A 1 68 ? 9.938 -3.578 -3.084 1.00 68.81 68 ASP A N 1
ATOM 538 C CA . ASP A 1 68 ? 9.759 -4.563 -2.016 1.00 68.81 68 ASP A CA 1
ATOM 539 C C . ASP A 1 68 ? 11.086 -5.308 -1.735 1.00 68.81 68 ASP A C 1
ATOM 541 O O . ASP A 1 68 ? 11.574 -6.017 -2.626 1.00 68.81 68 ASP A O 1
ATOM 545 N N . PRO A 1 69 ? 11.654 -5.222 -0.510 1.00 65.19 69 PRO A N 1
ATOM 546 C CA . PRO A 1 69 ? 12.852 -5.972 -0.118 1.00 65.19 69 PRO A CA 1
ATOM 547 C C . PRO A 1 69 ? 12.719 -7.489 -0.295 1.00 65.19 69 PRO A C 1
ATOM 549 O O . PRO A 1 69 ? 13.714 -8.205 -0.307 1.00 65.19 69 PRO A O 1
ATOM 552 N N . GLN A 1 70 ? 11.493 -7.998 -0.442 1.00 77.12 70 GLN A N 1
ATOM 553 C CA . GLN A 1 70 ? 11.225 -9.412 -0.660 1.00 77.12 70 GLN A CA 1
ATOM 554 C C . GLN A 1 70 ? 11.312 -9.864 -2.124 1.00 77.12 70 GLN A C 1
ATOM 556 O O . GLN A 1 70 ? 11.305 -11.069 -2.380 1.00 77.12 70 GLN A O 1
ATOM 561 N N . ALA A 1 71 ? 11.427 -8.950 -3.095 1.00 73.00 71 ALA A N 1
ATOM 562 C CA . ALA A 1 71 ? 11.443 -9.293 -4.522 1.00 73.00 71 ALA A CA 1
ATOM 563 C C . ALA A 1 71 ? 12.586 -10.262 -4.893 1.00 73.00 71 ALA A C 1
ATOM 565 O O . ALA A 1 71 ? 12.358 -11.276 -5.557 1.00 73.00 71 ALA A O 1
ATOM 566 N N . VAL A 1 72 ? 13.802 -10.011 -4.390 1.00 80.31 72 VAL A N 1
ATOM 567 C CA . VAL A 1 72 ? 14.985 -10.861 -4.634 1.00 80.31 72 VAL A CA 1
ATOM 568 C C . VAL A 1 72 ? 14.777 -12.277 -4.085 1.00 80.31 72 VAL A C 1
ATOM 570 O O . VAL A 1 72 ? 15.067 -13.260 -4.768 1.00 80.31 72 VAL A O 1
ATOM 573 N N . PHE A 1 73 ? 14.211 -12.406 -2.883 1.00 85.06 73 PHE A N 1
ATOM 574 C CA . PHE A 1 73 ? 13.961 -13.708 -2.259 1.00 85.06 73 PHE A CA 1
ATOM 575 C C . PHE A 1 73 ? 12.817 -14.472 -2.930 1.00 85.06 73 PHE A C 1
ATOM 577 O O . PHE A 1 73 ? 12.915 -15.684 -3.122 1.00 85.06 73 PHE A O 1
ATOM 584 N N . ARG A 1 74 ? 11.750 -13.780 -3.354 1.00 78.75 74 ARG A N 1
ATOM 585 C CA . ARG A 1 74 ? 10.623 -14.402 -4.071 1.00 78.75 74 ARG A CA 1
ATOM 586 C C . ARG A 1 74 ? 11.004 -14.916 -5.459 1.00 78.75 74 ARG A C 1
ATOM 588 O O . ARG A 1 74 ? 10.370 -15.874 -5.910 1.00 78.75 74 ARG A O 1
ATOM 595 N N . ARG A 1 75 ? 12.025 -14.331 -6.104 1.00 82.00 75 ARG A N 1
ATOM 596 C CA . ARG A 1 75 ? 12.587 -14.806 -7.380 1.00 82.00 75 ARG A CA 1
ATOM 597 C C . ARG A 1 75 ? 13.328 -16.141 -7.235 1.00 82.00 75 ARG A C 1
ATOM 599 O O . ARG A 1 75 ? 13.163 -17.001 -8.096 1.00 82.00 75 ARG A O 1
ATOM 606 N N . TRP A 1 76 ? 14.078 -16.333 -6.148 1.00 88.56 76 TRP A N 1
ATOM 607 C CA . TRP A 1 76 ? 14.795 -17.582 -5.847 1.00 88.56 76 TRP A CA 1
ATOM 608 C C . TRP A 1 76 ? 14.421 -18.114 -4.443 1.00 88.56 76 TRP A C 1
ATOM 610 O O . TRP A 1 76 ? 15.224 -18.054 -3.499 1.00 88.56 76 TRP A O 1
ATOM 620 N N . PRO A 1 77 ? 13.173 -18.592 -4.258 1.00 86.81 77 PRO A N 1
ATOM 621 C CA . PRO A 1 77 ? 12.627 -18.923 -2.942 1.00 86.81 77 PRO A CA 1
ATOM 622 C C . PRO A 1 77 ? 13.261 -20.178 -2.342 1.00 86.81 77 PRO A C 1
ATOM 624 O O . PRO A 1 77 ? 13.523 -20.221 -1.138 1.00 86.81 77 PRO A O 1
ATOM 627 N N . THR A 1 78 ? 13.560 -21.185 -3.168 1.00 85.12 78 THR A N 1
ATOM 628 C CA . THR A 1 78 ? 14.180 -22.430 -2.702 1.00 85.12 78 THR A CA 1
ATOM 629 C C . THR A 1 78 ? 15.634 -22.170 -2.307 1.00 85.12 78 THR A C 1
ATOM 631 O O . THR A 1 78 ? 16.085 -22.655 -1.268 1.00 85.12 78 THR A O 1
ATOM 634 N N . CYS A 1 79 ? 16.343 -21.323 -3.064 1.00 89.50 79 CYS A N 1
ATOM 635 C CA . CYS A 1 79 ? 17.650 -20.789 -2.690 1.00 89.50 79 CYS A CA 1
ATOM 636 C C . CYS A 1 79 ? 17.605 -20.049 -1.357 1.00 89.50 79 CYS A C 1
ATOM 638 O O . CYS A 1 79 ? 18.426 -20.339 -0.490 1.00 89.50 79 CYS A O 1
ATOM 640 N N . THR A 1 80 ? 16.647 -19.139 -1.171 1.00 90.19 80 THR A N 1
ATOM 641 C CA . THR A 1 80 ? 16.507 -18.359 0.068 1.00 90.19 80 THR A CA 1
ATOM 642 C C . THR A 1 80 ? 16.337 -19.271 1.283 1.00 90.19 80 THR A C 1
ATOM 644 O O . THR A 1 80 ? 17.093 -19.164 2.251 1.00 90.19 80 THR A O 1
ATOM 647 N N . VAL A 1 81 ? 15.388 -20.210 1.226 1.00 88.75 81 VAL A N 1
ATOM 648 C CA . VAL A 1 81 ? 15.087 -21.110 2.348 1.00 88.75 81 VAL A CA 1
ATOM 649 C C . VAL A 1 81 ? 16.269 -22.033 2.662 1.00 88.75 81 VAL A C 1
ATOM 651 O O . VAL A 1 81 ? 16.702 -22.095 3.813 1.00 88.75 81 VAL A O 1
ATOM 654 N N . ILE A 1 82 ? 16.842 -22.709 1.660 1.00 87.88 82 ILE A N 1
ATOM 655 C CA . ILE A 1 82 ? 17.926 -23.687 1.871 1.00 87.88 82 ILE A CA 1
ATOM 656 C C . ILE A 1 82 ? 19.237 -23.007 2.266 1.00 87.88 82 ILE A C 1
ATOM 658 O O . ILE A 1 82 ? 19.944 -23.506 3.144 1.00 87.88 82 ILE A O 1
ATOM 662 N N . ALA A 1 83 ? 19.585 -21.877 1.647 1.00 88.31 83 ALA A N 1
ATOM 663 C CA . ALA A 1 83 ? 20.843 -21.202 1.938 1.00 88.31 83 ALA A CA 1
ATOM 664 C C . ALA A 1 83 ? 20.841 -20.568 3.339 1.00 88.31 83 ALA A C 1
ATOM 666 O O . ALA A 1 83 ? 21.862 -20.640 4.022 1.00 88.31 83 ALA A O 1
ATOM 667 N N . LEU A 1 84 ? 19.705 -20.034 3.811 1.00 89.75 84 LEU A N 1
ATOM 668 C CA . LEU A 1 84 ? 19.593 -19.482 5.167 1.00 89.75 84 LEU A CA 1
ATOM 669 C C . LEU A 1 84 ? 19.472 -20.553 6.255 1.00 89.75 84 LEU A C 1
ATOM 671 O O . LEU A 1 84 ? 20.117 -20.409 7.291 1.00 89.75 84 LEU A O 1
ATOM 675 N N . VAL A 1 85 ? 18.758 -21.660 6.016 1.00 89.31 85 VAL A N 1
ATOM 676 C CA . VAL A 1 85 ? 18.777 -22.817 6.936 1.00 89.31 85 VAL A CA 1
ATOM 677 C C . VAL A 1 85 ? 20.195 -23.388 7.047 1.00 89.31 85 VAL A C 1
ATOM 679 O O . VAL A 1 85 ? 20.682 -23.613 8.154 1.00 89.31 85 VAL A O 1
ATOM 682 N N . ALA A 1 86 ? 20.915 -23.524 5.929 1.00 86.62 86 ALA A N 1
ATOM 683 C CA . ALA A 1 86 ? 22.313 -23.947 5.949 1.00 86.62 86 ALA A CA 1
ATOM 684 C C . ALA A 1 86 ? 23.238 -22.924 6.636 1.00 86.62 86 ALA A C 1
ATOM 686 O O . ALA A 1 86 ? 24.189 -23.324 7.306 1.00 86.62 86 ALA A O 1
ATOM 687 N N . LEU A 1 87 ? 22.985 -21.617 6.508 1.00 87.50 87 LEU A N 1
ATOM 688 C CA . LEU A 1 87 ? 23.730 -20.584 7.233 1.00 87.50 87 LEU A CA 1
ATOM 689 C C . LEU A 1 87 ? 23.507 -20.719 8.749 1.00 87.50 87 LEU A C 1
ATOM 691 O O . LEU A 1 87 ? 24.471 -20.842 9.500 1.00 87.50 87 LEU A O 1
ATOM 695 N N . ALA A 1 88 ? 22.247 -20.820 9.182 1.00 87.25 88 ALA A N 1
ATOM 696 C CA . ALA A 1 88 ? 21.858 -21.048 10.573 1.00 87.25 88 ALA A CA 1
ATOM 697 C C . ALA A 1 88 ? 22.468 -22.334 11.161 1.00 87.25 88 ALA A C 1
ATOM 699 O O . ALA A 1 88 ? 22.969 -22.316 12.286 1.00 87.25 88 ALA A O 1
ATOM 700 N N . ALA A 1 89 ? 22.505 -23.424 10.387 1.00 84.81 89 ALA A N 1
ATOM 701 C CA . ALA A 1 89 ? 23.135 -24.683 10.783 1.00 84.81 89 ALA A CA 1
ATOM 702 C C . ALA A 1 89 ? 24.648 -24.548 11.041 1.00 84.81 89 ALA A C 1
ATOM 704 O O . ALA A 1 89 ? 25.170 -25.181 11.954 1.00 84.81 89 ALA A O 1
ATOM 705 N N . ASN A 1 90 ? 25.354 -23.713 10.266 1.00 81.62 90 ASN A N 1
ATOM 706 C CA . ASN A 1 90 ? 26.784 -23.447 10.473 1.00 81.62 90 ASN A CA 1
ATOM 707 C C . ASN A 1 90 ? 27.047 -22.458 11.625 1.00 81.62 90 ASN A C 1
ATOM 709 O O . ASN A 1 90 ? 28.110 -22.516 12.239 1.00 81.62 90 ASN A O 1
ATOM 713 N N . SER A 1 91 ? 26.109 -21.550 11.909 1.00 83.50 91 SER A N 1
ATOM 714 C CA . SER A 1 91 ? 26.250 -20.532 12.958 1.00 83.50 91 SER A CA 1
ATOM 715 C C . SER A 1 91 ? 25.898 -21.028 14.363 1.00 83.50 91 SER A C 1
ATOM 717 O O . SER A 1 91 ? 26.457 -20.522 15.331 1.00 83.50 91 SER A O 1
ATOM 719 N N . GLY A 1 92 ? 24.972 -21.982 14.499 1.00 72.12 92 GLY A N 1
ATOM 720 C CA . GLY A 1 92 ? 24.581 -22.601 15.775 1.00 72.12 92 GLY A CA 1
ATOM 721 C C . GLY A 1 92 ? 23.733 -21.729 16.718 1.00 72.12 92 GLY A C 1
ATOM 722 O O . GLY A 1 92 ? 22.869 -22.261 17.414 1.00 72.12 92 GLY A O 1
ATOM 723 N N . ASP A 1 93 ? 23.917 -20.404 16.723 1.00 82.69 93 ASP A N 1
ATOM 724 C CA . ASP A 1 93 ? 23.163 -19.465 17.564 1.00 82.69 93 ASP A CA 1
ATOM 725 C C . ASP A 1 93 ? 22.759 -18.148 16.843 1.00 82.69 93 ASP A C 1
ATOM 727 O O . ASP A 1 93 ? 23.317 -17.818 15.790 1.00 82.69 93 ASP A O 1
ATOM 731 N N . PRO A 1 94 ? 21.782 -17.380 17.386 1.00 80.12 94 PRO A N 1
ATOM 732 C CA . PRO A 1 94 ? 21.282 -16.126 16.800 1.00 80.12 94 PRO A CA 1
ATOM 733 C C . PRO A 1 94 ? 22.341 -15.046 16.553 1.00 80.12 94 PRO A C 1
ATOM 735 O O . PRO A 1 94 ? 22.263 -14.296 15.578 1.00 80.12 94 PRO A O 1
ATOM 738 N N . THR A 1 95 ? 23.318 -14.943 17.452 1.00 81.75 95 THR A N 1
ATOM 739 C CA . THR A 1 95 ? 24.341 -13.891 17.452 1.00 81.75 95 THR A CA 1
ATOM 740 C C . THR A 1 95 ? 25.357 -14.173 16.356 1.00 81.75 95 THR A C 1
ATOM 742 O O . THR A 1 95 ? 25.665 -13.296 15.550 1.00 81.75 95 THR A O 1
ATOM 745 N N . MET A 1 96 ? 25.813 -15.425 16.278 1.00 83.94 96 MET A N 1
ATOM 746 C CA . MET A 1 96 ? 26.716 -15.905 15.234 1.00 83.94 96 MET A CA 1
ATOM 747 C C . MET A 1 96 ? 26.059 -15.906 13.848 1.00 83.94 96 MET A C 1
ATOM 749 O O . MET A 1 96 ? 26.731 -15.613 12.860 1.00 83.94 96 MET A O 1
ATOM 753 N N . PHE A 1 97 ? 24.753 -16.183 13.760 1.00 88.25 97 PHE A N 1
ATOM 754 C CA . PHE A 1 97 ? 23.991 -16.069 12.510 1.00 88.25 97 PHE A CA 1
ATOM 755 C C . PHE A 1 97 ? 23.944 -14.620 12.018 1.00 88.25 97 PHE A C 1
ATOM 757 O O . PHE A 1 97 ? 24.316 -14.338 10.879 1.00 88.25 97 PHE A O 1
ATOM 764 N N . THR A 1 98 ? 23.567 -13.692 12.902 1.00 82.25 98 THR A N 1
ATOM 765 C CA . THR A 1 98 ? 23.496 -12.258 12.586 1.00 82.25 98 THR A CA 1
ATOM 766 C C . THR A 1 98 ? 24.861 -11.716 12.151 1.00 82.25 98 THR A C 1
ATOM 768 O O . THR A 1 98 ? 24.961 -11.038 11.131 1.00 82.25 98 THR A O 1
ATOM 771 N N . ALA A 1 99 ? 25.932 -12.058 12.877 1.00 82.06 99 ALA A N 1
ATOM 772 C CA . ALA A 1 99 ? 27.286 -11.607 12.560 1.00 82.06 99 ALA A CA 1
ATOM 773 C C . ALA A 1 99 ? 27.782 -12.115 11.193 1.00 82.06 99 ALA A C 1
ATOM 775 O O . ALA A 1 99 ? 28.363 -11.345 10.426 1.00 82.06 99 ALA A O 1
ATOM 776 N N . GLU A 1 100 ? 27.539 -13.388 10.863 1.00 82.44 100 GLU A N 1
ATOM 777 C CA . GLU A 1 100 ? 27.951 -13.967 9.579 1.00 82.44 100 GLU A CA 1
ATOM 778 C C . GLU A 1 100 ? 27.118 -13.412 8.408 1.00 82.44 100 GLU A C 1
ATOM 780 O O . GLU A 1 100 ? 27.676 -13.123 7.346 1.00 82.44 100 GLU A O 1
ATOM 785 N N . LEU A 1 101 ? 25.816 -13.168 8.608 1.00 84.19 101 LEU A N 1
ATOM 786 C CA . LEU A 1 101 ? 24.963 -12.521 7.608 1.00 84.19 101 LEU A CA 1
ATOM 787 C C . LEU A 1 101 ? 25.419 -11.075 7.337 1.00 84.19 101 LEU A C 1
ATOM 789 O O . LEU A 1 101 ? 25.711 -10.739 6.189 1.00 84.19 101 LEU A O 1
ATOM 793 N N . SER A 1 102 ? 25.605 -10.246 8.374 1.00 80.06 102 SER A N 1
ATOM 794 C CA . SER A 1 102 ? 26.147 -8.881 8.227 1.00 80.06 102 SER A CA 1
ATOM 795 C C . SER A 1 102 ? 27.528 -8.859 7.554 1.00 80.06 102 SER A C 1
ATOM 797 O O . SER A 1 102 ? 27.827 -7.931 6.798 1.00 80.06 102 SER A O 1
ATOM 799 N N . ARG A 1 103 ? 28.365 -9.888 7.767 1.00 79.00 103 ARG A N 1
ATOM 800 C CA . ARG A 1 103 ? 29.667 -10.037 7.094 1.00 79.00 103 ARG A CA 1
ATOM 801 C C . ARG A 1 103 ? 29.520 -10.296 5.590 1.00 79.00 103 ARG A C 1
ATOM 803 O O . ARG A 1 103 ? 30.292 -9.745 4.808 1.00 79.00 103 ARG A O 1
ATOM 810 N N . ILE A 1 104 ? 28.561 -11.125 5.172 1.00 73.31 104 ILE A N 1
ATOM 811 C CA . ILE A 1 104 ? 28.279 -11.401 3.748 1.00 73.31 104 ILE A CA 1
ATOM 812 C C . ILE A 1 104 ? 27.665 -10.170 3.059 1.00 73.31 104 ILE A C 1
ATOM 814 O O . ILE A 1 104 ? 27.973 -9.873 1.900 1.00 73.31 104 ILE A O 1
ATOM 818 N N . LEU A 1 105 ? 26.860 -9.403 3.794 1.00 69.56 105 LEU A N 1
ATOM 819 C CA . LEU A 1 105 ? 26.247 -8.165 3.318 1.00 69.56 105 LEU A CA 1
ATOM 820 C C . LEU A 1 105 ? 27.177 -6.933 3.374 1.00 69.56 105 LEU A C 1
ATOM 822 O O . LEU A 1 105 ? 26.774 -5.862 2.941 1.00 69.56 105 LEU A O 1
ATOM 826 N N . GLN A 1 106 ? 28.433 -7.092 3.810 1.00 70.50 106 GLN A N 1
ATOM 827 C CA . GLN A 1 106 ? 29.467 -6.040 3.870 1.00 70.50 106 GLN A CA 1
ATOM 828 C C . GLN A 1 106 ? 29.177 -4.876 4.843 1.00 70.50 106 GLN A C 1
ATOM 830 O O . GLN A 1 106 ? 29.627 -3.757 4.615 1.00 70.50 106 GLN A O 1
ATOM 835 N N . GLY A 1 107 ? 28.499 -5.144 5.966 1.00 57.44 107 GLY A N 1
ATOM 836 C CA . GLY A 1 107 ? 28.262 -4.144 7.025 1.00 57.44 107 GLY A CA 1
ATOM 837 C C . GLY A 1 107 ? 26.800 -3.750 7.248 1.00 57.44 107 GLY A C 1
ATOM 838 O O . GLY A 1 107 ? 26.546 -2.782 7.959 1.00 57.44 107 GLY A O 1
ATOM 839 N N . ALA A 1 108 ? 25.867 -4.513 6.674 1.00 58.19 108 ALA A N 1
ATOM 840 C CA . ALA A 1 108 ? 24.421 -4.356 6.817 1.00 58.19 108 ALA A CA 1
ATOM 841 C C . ALA A 1 108 ? 23.932 -4.085 8.248 1.00 58.19 108 ALA A C 1
ATOM 843 O O . ALA A 1 108 ? 24.344 -4.753 9.207 1.00 58.19 108 ALA A O 1
ATOM 844 N N . GLY A 1 109 ? 22.983 -3.157 8.365 1.00 59.66 109 GLY A N 1
ATOM 845 C CA . GLY A 1 109 ? 22.334 -2.786 9.615 1.00 59.66 109 GLY A CA 1
ATOM 846 C C . GLY A 1 109 ? 21.296 -3.802 10.112 1.00 59.66 109 GLY A C 1
ATOM 847 O O . GLY A 1 109 ? 20.931 -4.775 9.445 1.00 59.66 109 GLY A O 1
ATOM 848 N N . ARG A 1 110 ? 20.748 -3.539 11.308 1.00 60.91 110 ARG A N 1
ATOM 849 C CA . ARG A 1 110 ? 19.692 -4.371 11.927 1.00 60.91 110 ARG A CA 1
ATOM 850 C C . ARG A 1 110 ? 18.456 -4.540 11.031 1.00 60.91 110 ARG A C 1
ATOM 852 O O . ARG A 1 110 ? 17.861 -5.615 11.026 1.00 60.91 110 ARG A O 1
ATOM 859 N N . ASN A 1 111 ? 18.096 -3.503 10.274 1.00 64.19 111 ASN A N 1
ATOM 860 C CA . ASN A 1 111 ? 16.904 -3.486 9.423 1.00 64.19 111 ASN A CA 1
ATOM 861 C C . ASN A 1 111 ? 17.034 -4.452 8.233 1.00 64.19 111 ASN A C 1
ATOM 863 O O . ASN A 1 111 ? 16.089 -5.170 7.922 1.00 64.19 111 ASN A O 1
ATOM 867 N N . GLU A 1 112 ? 18.216 -4.540 7.621 1.00 69.94 112 GLU A N 1
ATOM 868 C CA . GLU A 1 112 ? 18.491 -5.472 6.518 1.00 69.94 112 GLU A CA 1
ATOM 869 C C . GLU A 1 112 ? 18.436 -6.929 6.997 1.00 69.94 112 GLU A C 1
ATOM 871 O O . GLU A 1 112 ? 17.817 -7.772 6.354 1.00 69.94 112 GLU A O 1
ATOM 876 N N . THR A 1 113 ? 18.981 -7.222 8.185 1.00 73.81 113 THR A N 1
ATOM 877 C CA . THR A 1 113 ? 18.846 -8.557 8.802 1.00 73.81 113 THR A CA 1
ATOM 878 C C . THR A 1 113 ? 17.372 -8.928 9.018 1.00 73.81 113 THR A C 1
ATOM 880 O O . THR A 1 113 ? 16.972 -10.058 8.744 1.00 73.81 113 THR A O 1
ATOM 883 N N . GLN A 1 114 ? 16.536 -7.979 9.459 1.00 74.56 114 GLN A N 1
ATOM 884 C CA . GLN A 1 114 ? 15.092 -8.207 9.584 1.00 74.56 114 GLN A CA 1
ATOM 885 C C . GLN A 1 114 ? 14.396 -8.395 8.227 1.00 74.56 114 GLN A C 1
ATOM 887 O O . GLN A 1 114 ? 13.481 -9.212 8.141 1.00 74.56 114 GLN A O 1
ATOM 892 N N . ALA A 1 115 ? 14.818 -7.693 7.171 1.00 76.94 115 ALA A N 1
ATOM 893 C CA . ALA A 1 115 ? 14.277 -7.882 5.824 1.00 76.94 115 ALA A CA 1
ATOM 894 C C . ALA A 1 115 ? 14.542 -9.305 5.303 1.00 76.94 115 ALA A C 1
ATOM 896 O O . ALA A 1 115 ? 13.610 -9.955 4.830 1.00 76.94 115 ALA A O 1
ATOM 897 N N . TRP A 1 116 ? 15.763 -9.820 5.492 1.00 85.31 116 TRP A N 1
ATOM 898 C CA . TRP A 1 116 ? 16.144 -11.198 5.154 1.00 85.31 116 TRP A CA 1
ATOM 899 C C . TRP A 1 116 ? 15.370 -12.253 5.968 1.00 85.31 116 TRP A C 1
ATOM 901 O O . TRP A 1 116 ? 14.941 -13.265 5.414 1.00 85.31 116 TRP A O 1
ATOM 911 N N . LEU A 1 117 ? 15.143 -12.025 7.270 1.00 83.56 117 LEU A N 1
ATOM 912 C CA . LEU A 1 117 ? 14.329 -12.923 8.107 1.00 83.56 117 LEU A CA 1
ATOM 913 C C . LEU A 1 117 ? 12.849 -12.941 7.685 1.00 83.56 117 LEU A C 1
ATOM 915 O O . LEU A 1 117 ? 12.230 -14.007 7.652 1.00 83.56 117 LEU A O 1
ATOM 919 N N . ARG A 1 118 ? 12.284 -11.788 7.301 1.00 78.94 118 ARG A N 1
ATOM 920 C CA . ARG A 1 118 ? 10.930 -11.717 6.723 1.00 78.94 118 ARG A CA 1
ATOM 921 C C . ARG A 1 118 ? 10.849 -12.475 5.396 1.00 78.94 118 ARG A C 1
ATOM 923 O O . ARG A 1 118 ? 9.946 -13.284 5.234 1.00 78.94 118 ARG A O 1
ATOM 930 N N . GLY A 1 119 ? 11.832 -12.319 4.508 1.00 80.00 119 GLY A N 1
ATOM 931 C CA . GLY A 1 119 ? 11.878 -13.039 3.228 1.00 80.00 119 GLY A CA 1
ATOM 932 C C . GLY A 1 119 ? 11.999 -14.544 3.370 1.00 80.00 119 GLY A C 1
ATOM 933 O O . GLY A 1 119 ? 11.360 -15.295 2.630 1.00 80.00 119 GLY A O 1
ATOM 934 N N . TRP A 1 120 ? 12.752 -14.994 4.374 1.00 87.81 120 TRP A N 1
ATOM 935 C CA . TRP A 1 120 ? 12.754 -16.395 4.767 1.00 87.81 120 TRP A CA 1
ATOM 936 C C . TRP A 1 120 ? 11.367 -16.857 5.233 1.00 87.81 120 TRP A C 1
ATOM 938 O O . TRP A 1 120 ? 10.894 -17.887 4.761 1.00 87.81 120 TRP A O 1
ATOM 948 N N . THR A 1 121 ? 10.700 -16.085 6.097 1.00 80.38 121 THR A N 1
ATOM 949 C CA . THR A 1 121 ? 9.366 -16.411 6.639 1.00 80.38 121 THR A CA 1
ATOM 950 C C . THR A 1 121 ? 8.308 -16.509 5.534 1.00 80.38 121 THR A C 1
ATOM 952 O O . THR A 1 121 ? 7.595 -17.510 5.464 1.00 80.38 121 THR A O 1
ATOM 955 N N . ASP A 1 122 ? 8.257 -15.529 4.625 1.00 75.44 122 ASP A N 1
ATOM 956 C CA . ASP A 1 122 ? 7.354 -15.507 3.464 1.00 75.44 122 ASP A CA 1
ATOM 957 C C . ASP A 1 122 ? 7.572 -16.734 2.558 1.00 75.44 122 ASP A C 1
ATOM 959 O O . ASP A 1 122 ? 6.623 -17.416 2.154 1.00 75.44 122 ASP A O 1
ATOM 963 N N . CYS A 1 123 ? 8.835 -17.047 2.241 1.00 81.12 123 CYS A N 1
ATOM 964 C CA . CYS A 1 123 ? 9.169 -18.196 1.399 1.00 81.12 123 CYS A CA 1
ATOM 965 C C . CYS A 1 123 ? 8.861 -19.528 2.099 1.00 81.12 123 CYS A C 1
ATOM 967 O O . CYS A 1 123 ? 8.340 -20.446 1.462 1.00 81.12 123 CYS A O 1
ATOM 969 N N . TRP A 1 124 ? 9.132 -19.625 3.403 1.00 81.19 124 TRP A N 1
ATOM 970 C CA . TRP A 1 124 ? 8.852 -20.801 4.223 1.00 81.19 124 TRP A CA 1
ATOM 971 C C . TRP A 1 124 ? 7.351 -21.094 4.314 1.00 81.19 124 TRP A C 1
ATOM 973 O O . TRP A 1 124 ? 6.935 -22.217 4.025 1.00 81.19 124 TRP A O 1
ATOM 983 N N . ALA A 1 125 ? 6.530 -20.086 4.626 1.00 69.56 125 ALA A N 1
ATOM 984 C CA . ALA A 1 125 ? 5.077 -20.226 4.724 1.00 69.56 125 ALA A CA 1
ATOM 985 C C . ALA A 1 125 ? 4.461 -20.749 3.413 1.00 69.56 125 ALA A C 1
ATOM 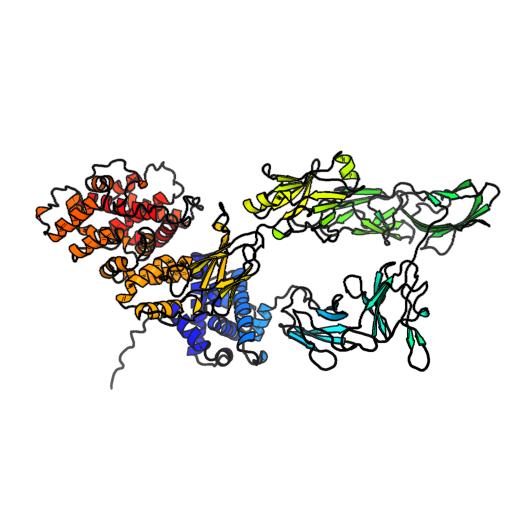987 O O . ALA A 1 125 ? 3.666 -21.693 3.432 1.00 69.56 125 ALA A O 1
ATOM 988 N N . ARG A 1 126 ? 4.895 -20.207 2.264 1.00 68.19 126 ARG A N 1
ATOM 989 C CA . ARG A 1 126 ? 4.464 -20.678 0.938 1.00 68.19 126 ARG A CA 1
ATOM 990 C C . ARG A 1 126 ? 4.902 -22.120 0.653 1.00 68.19 126 ARG A C 1
ATOM 992 O O . ARG A 1 126 ? 4.115 -22.914 0.146 1.00 68.19 126 ARG A O 1
ATOM 999 N N . MET A 1 127 ? 6.138 -22.488 0.998 1.00 68.94 127 MET A N 1
ATOM 1000 C CA . MET A 1 127 ? 6.652 -23.843 0.755 1.00 68.94 127 MET A CA 1
ATOM 1001 C C . MET A 1 127 ? 5.997 -24.911 1.646 1.00 68.94 127 MET A C 1
ATOM 1003 O O . MET A 1 127 ? 5.825 -26.049 1.195 1.00 68.94 127 MET A O 1
ATOM 1007 N N . ILE A 1 128 ? 5.607 -24.572 2.882 1.00 66.12 128 ILE A N 1
ATOM 1008 C CA . ILE A 1 128 ? 5.025 -25.544 3.818 1.00 66.12 128 ILE A CA 1
ATOM 1009 C C . ILE A 1 128 ? 3.605 -25.970 3.423 1.00 66.12 128 ILE A C 1
ATOM 1011 O O . ILE A 1 128 ? 3.289 -27.157 3.510 1.00 66.12 128 ILE A O 1
ATOM 1015 N N . GLY A 1 129 ? 2.785 -25.034 2.930 1.00 54.03 129 GLY A N 1
ATOM 1016 C CA . GLY A 1 129 ? 1.402 -25.306 2.522 1.00 54.03 129 GLY A CA 1
ATOM 1017 C C . GLY A 1 129 ? 1.276 -26.114 1.228 1.00 54.03 129 GLY A C 1
ATOM 1018 O O . GLY A 1 129 ? 0.339 -26.895 1.086 1.00 54.03 129 GLY A O 1
ATOM 1019 N N . GLU A 1 130 ? 2.225 -25.961 0.299 1.00 50.38 130 GLU A N 1
ATOM 1020 C CA . GLU A 1 130 ? 2.158 -26.589 -1.028 1.00 50.38 130 GLU A CA 1
ATOM 1021 C C . GLU A 1 130 ? 2.974 -27.886 -1.165 1.00 50.38 130 GLU A C 1
ATOM 1023 O O . GLU A 1 130 ? 2.639 -28.721 -2.006 1.00 50.38 130 GLU A O 1
ATOM 1028 N N . ARG A 1 131 ? 4.091 -28.042 -0.429 1.00 52.59 131 ARG A N 1
ATOM 1029 C CA . ARG A 1 131 ? 5.119 -29.057 -0.767 1.00 52.59 131 ARG A CA 1
ATOM 1030 C C . ARG A 1 131 ? 5.733 -29.828 0.404 1.00 52.59 131 ARG A C 1
ATOM 1032 O O . ARG A 1 131 ? 6.376 -30.843 0.150 1.00 52.59 131 ARG A O 1
ATOM 1039 N N . LEU A 1 132 ? 5.587 -29.378 1.654 1.00 56.12 132 LEU A N 1
ATOM 1040 C CA . LEU A 1 132 ? 6.385 -29.882 2.791 1.00 56.12 132 LEU A CA 1
ATOM 1041 C C . LEU A 1 132 ? 5.556 -30.300 4.024 1.00 56.12 132 LEU A C 1
ATOM 1043 O O . LEU A 1 132 ? 6.056 -30.285 5.147 1.00 56.12 132 LEU A O 1
ATOM 1047 N N . THR A 1 133 ? 4.313 -30.745 3.829 1.00 54.25 133 THR A N 1
ATOM 1048 C CA . THR A 1 133 ? 3.337 -31.088 4.892 1.00 54.25 133 THR A CA 1
ATOM 1049 C C . THR A 1 133 ? 3.704 -32.279 5.802 1.00 54.25 133 THR A C 1
ATOM 1051 O O . THR A 1 133 ? 2.864 -32.732 6.576 1.00 54.25 133 THR A O 1
ATOM 1054 N N . ALA A 1 134 ? 4.913 -32.837 5.686 1.00 56.97 134 ALA A N 1
ATOM 1055 C CA . ALA A 1 134 ? 5.366 -34.035 6.401 1.00 56.97 134 ALA A CA 1
ATOM 1056 C C . ALA A 1 134 ? 6.838 -33.957 6.867 1.00 56.97 134 ALA A C 1
ATOM 1058 O O . ALA A 1 134 ? 7.468 -34.993 7.078 1.00 56.97 134 ALA A O 1
ATOM 1059 N N . LEU A 1 135 ? 7.410 -32.753 6.987 1.00 63.50 135 LEU A N 1
ATOM 1060 C CA . LEU A 1 135 ? 8.739 -32.577 7.581 1.00 63.50 135 LEU A CA 1
ATOM 1061 C C . LEU A 1 135 ? 8.677 -32.659 9.110 1.00 63.50 135 LEU A C 1
ATOM 1063 O O . LEU A 1 135 ? 7.877 -31.962 9.732 1.00 63.50 135 LEU A O 1
ATOM 1067 N N . ASP A 1 136 ? 9.580 -33.441 9.700 1.00 66.38 136 ASP A N 1
ATOM 1068 C CA . ASP A 1 136 ? 9.946 -33.270 11.103 1.00 66.38 136 ASP A CA 1
ATOM 1069 C C . ASP A 1 136 ? 10.901 -32.070 11.215 1.00 66.38 136 ASP A C 1
ATOM 1071 O O . ASP A 1 136 ? 11.916 -31.985 10.515 1.00 66.38 136 ASP A O 1
ATOM 1075 N N . VAL A 1 137 ? 10.530 -31.103 12.052 1.00 67.38 137 VAL A N 1
ATOM 1076 C CA . VAL A 1 137 ? 11.264 -29.847 12.242 1.00 67.38 137 VAL A CA 1
ATOM 1077 C C . VAL A 1 137 ? 12.577 -30.081 12.991 1.00 67.38 137 VAL A C 1
ATOM 1079 O O . VAL A 1 137 ? 13.560 -29.389 12.718 1.00 67.38 137 VAL A O 1
ATOM 1082 N N . ASP A 1 138 ? 12.612 -31.069 13.887 1.00 65.12 138 ASP A N 1
ATOM 1083 C CA . ASP A 1 138 ? 13.767 -31.347 14.743 1.00 65.12 138 ASP A CA 1
ATOM 1084 C C . ASP A 1 138 ? 14.860 -32.155 14.012 1.00 65.12 138 ASP A C 1
ATOM 1086 O O . ASP A 1 138 ? 16.024 -32.135 14.419 1.00 65.12 138 ASP A O 1
ATOM 1090 N N . GLU A 1 139 ? 14.530 -32.812 12.891 1.00 71.31 139 GLU A N 1
ATOM 1091 C CA . GLU A 1 139 ? 15.492 -33.553 12.056 1.00 71.31 139 GLU A CA 1
ATOM 1092 C C . GLU A 1 139 ? 16.337 -32.662 11.121 1.00 71.31 139 GLU A C 1
ATOM 1094 O O . GLU A 1 139 ? 17.305 -33.146 10.529 1.00 71.31 139 GLU A O 1
ATOM 1099 N N . ILE A 1 140 ? 16.000 -31.375 10.951 1.00 77.56 140 ILE A N 1
ATOM 1100 C CA . ILE A 1 140 ? 16.677 -30.473 10.001 1.00 77.56 140 ILE A CA 1
ATOM 1101 C C . ILE A 1 140 ? 17.615 -29.502 10.742 1.00 77.56 140 ILE A C 1
ATOM 1103 O O . ILE A 1 140 ? 17.145 -28.571 11.406 1.00 77.56 140 ILE A O 1
ATOM 1107 N N . PRO A 1 141 ? 18.951 -29.629 10.591 1.00 75.31 141 PRO A N 1
ATOM 1108 C CA . PRO A 1 141 ? 19.903 -28.707 11.204 1.00 75.31 141 PRO A CA 1
ATOM 1109 C C . PRO A 1 141 ? 19.637 -27.250 10.803 1.00 75.31 141 PRO A C 1
ATOM 1111 O O . PRO A 1 141 ? 19.476 -26.936 9.627 1.00 75.31 141 PRO A O 1
ATOM 1114 N N . GLY A 1 142 ? 19.610 -26.345 11.784 1.00 78.69 142 GLY A N 1
ATOM 1115 C CA . GLY A 1 142 ? 19.402 -24.907 11.570 1.00 78.69 142 GLY A CA 1
ATOM 1116 C C . GLY A 1 142 ? 17.942 -24.460 11.411 1.00 78.69 142 GLY A C 1
ATOM 1117 O O . GLY A 1 142 ? 17.651 -23.296 11.690 1.00 78.69 142 GLY A O 1
ATOM 1118 N N . LEU A 1 143 ? 17.004 -25.347 11.060 1.00 82.81 143 LEU A N 1
ATOM 1119 C CA . LEU A 1 143 ? 15.588 -24.982 10.906 1.00 82.81 143 LEU A CA 1
ATOM 1120 C C . LEU A 1 143 ? 14.929 -24.527 12.230 1.00 82.81 143 LEU A C 1
ATOM 1122 O O . LEU A 1 143 ? 14.301 -23.465 12.218 1.00 82.81 143 LEU A O 1
ATOM 1126 N N . PRO A 1 144 ? 15.132 -25.197 13.388 1.00 79.94 144 PRO A N 1
ATOM 1127 C CA . PRO A 1 144 ? 14.633 -24.699 14.676 1.00 79.94 144 PRO A CA 1
ATOM 1128 C C . PRO A 1 144 ? 15.164 -23.303 15.044 1.00 79.94 144 PRO A C 1
ATOM 1130 O O . PRO A 1 144 ? 14.456 -22.503 15.658 1.00 79.94 144 PRO A O 1
ATOM 1133 N N . LEU A 1 145 ? 16.400 -22.974 14.639 1.00 80.56 145 LEU A N 1
ATOM 1134 C CA . LEU A 1 145 ? 16.978 -21.645 14.853 1.00 80.56 145 LEU A CA 1
ATOM 1135 C C . LEU A 1 145 ? 16.278 -20.589 13.985 1.00 80.56 145 LEU A C 1
ATOM 1137 O O . LEU A 1 145 ? 15.932 -19.532 14.507 1.00 80.56 145 LEU A O 1
ATOM 1141 N N . MET A 1 146 ? 16.022 -20.883 12.706 1.00 86.12 146 MET A N 1
ATOM 1142 C CA . MET A 1 146 ? 15.302 -19.975 11.802 1.00 86.12 146 MET A CA 1
ATOM 1143 C C . MET A 1 146 ? 13.851 -19.737 12.239 1.00 86.12 146 MET A C 1
ATOM 1145 O O . MET A 1 146 ? 13.403 -18.591 12.256 1.00 86.12 146 MET A O 1
ATOM 1149 N N . LEU A 1 147 ? 13.140 -20.782 12.677 1.00 76.12 147 LEU A N 1
ATOM 1150 C CA . LEU A 1 147 ? 11.783 -20.652 13.222 1.00 76.12 147 LEU A CA 1
ATOM 1151 C C . LEU A 1 147 ? 11.759 -19.763 14.472 1.00 76.12 147 LEU A C 1
ATOM 1153 O O . LEU A 1 147 ? 10.950 -18.840 14.552 1.00 76.12 147 LEU A O 1
ATOM 1157 N N . ARG A 1 148 ? 12.695 -19.966 15.411 1.00 74.25 148 ARG A N 1
ATOM 1158 C CA . ARG A 1 148 ? 12.811 -19.121 16.611 1.00 74.25 148 ARG A CA 1
ATOM 1159 C C . ARG A 1 148 ? 13.147 -17.665 16.273 1.00 74.25 148 ARG A C 1
ATOM 1161 O O . ARG A 1 148 ? 12.544 -16.764 16.843 1.00 74.25 148 ARG A O 1
ATOM 1168 N N . LEU A 1 149 ? 14.076 -17.430 15.343 1.00 76.12 149 LEU A N 1
ATOM 1169 C CA . LEU A 1 149 ? 14.433 -16.083 14.870 1.00 76.12 149 LEU A CA 1
ATOM 1170 C C . LEU A 1 149 ? 13.255 -15.347 14.210 1.00 76.12 149 LEU A C 1
ATOM 1172 O O . LEU A 1 149 ? 13.237 -14.118 14.200 1.00 76.12 149 LEU A O 1
ATOM 1176 N N . SER A 1 150 ? 12.285 -16.091 13.677 1.00 71.62 150 SER A N 1
ATOM 1177 C CA . SER A 1 150 ? 11.130 -15.556 12.947 1.00 71.62 150 SER A CA 1
ATOM 1178 C C . SER A 1 150 ? 9.888 -15.343 13.824 1.00 71.62 150 SER A C 1
ATOM 1180 O O . SER A 1 150 ? 8.977 -14.630 13.416 1.00 71.62 150 SER A O 1
ATOM 1182 N N . ALA A 1 151 ? 9.845 -15.921 15.031 1.00 60.44 151 ALA A N 1
ATOM 1183 C CA . ALA A 1 151 ? 8.714 -15.789 15.956 1.00 60.44 151 ALA A CA 1
ATOM 1184 C C . ALA A 1 151 ? 8.661 -14.427 16.685 1.00 60.44 151 ALA A C 1
ATOM 1186 O O . ALA A 1 151 ? 7.574 -13.956 17.016 1.00 60.44 151 ALA A O 1
ATOM 1187 N N . GLY A 1 152 ? 9.818 -13.786 16.897 1.00 55.44 152 GLY A N 1
ATOM 1188 C CA . GLY A 1 152 ? 9.946 -12.512 17.619 1.00 55.44 152 GLY A CA 1
ATOM 1189 C C . GLY A 1 152 ? 9.809 -12.638 19.146 1.00 55.44 152 GLY A C 1
ATOM 1190 O O . GLY A 1 152 ? 9.103 -13.503 19.651 1.00 55.44 152 GLY A O 1
ATOM 1191 N N . ASP A 1 153 ? 10.488 -11.758 19.889 1.00 41.78 153 ASP A N 1
ATOM 1192 C CA . ASP A 1 153 ? 10.603 -11.859 21.358 1.00 41.78 153 ASP A CA 1
ATOM 1193 C C . ASP A 1 153 ? 9.577 -11.018 22.162 1.00 41.78 153 ASP A C 1
ATOM 1195 O O . ASP A 1 153 ? 9.574 -11.124 23.386 1.00 41.78 153 ASP A O 1
ATOM 1199 N N . ASP A 1 154 ? 8.737 -10.162 21.544 1.00 37.88 154 ASP A N 1
ATOM 1200 C CA . ASP A 1 154 ? 8.113 -9.040 22.296 1.00 37.88 154 ASP A CA 1
ATOM 1201 C C . ASP A 1 154 ? 6.703 -8.557 21.849 1.00 37.88 154 ASP A C 1
ATOM 1203 O O . ASP A 1 154 ? 6.373 -7.378 21.975 1.00 37.88 154 ASP A O 1
ATOM 1207 N N . VAL A 1 155 ? 5.832 -9.432 21.319 1.00 40.94 155 VAL A N 1
ATOM 1208 C CA . VAL A 1 155 ? 4.400 -9.098 21.099 1.00 40.94 155 VAL A CA 1
ATOM 1209 C C . VAL A 1 155 ? 3.501 -10.204 21.651 1.00 40.94 155 VAL A C 1
ATOM 1211 O O . VAL A 1 155 ? 3.662 -11.376 21.318 1.00 40.94 155 VAL A O 1
ATOM 1214 N N . GLY A 1 156 ? 2.549 -9.825 22.511 1.00 49.53 156 GLY A N 1
ATOM 1215 C CA . GLY A 1 156 ? 1.695 -10.760 23.247 1.00 49.53 156 GLY A CA 1
ATOM 1216 C C . GLY A 1 156 ? 0.929 -11.726 22.340 1.00 49.53 156 GLY A C 1
ATOM 1217 O O . GLY A 1 156 ? 0.220 -11.305 21.429 1.00 49.53 156 GLY A O 1
ATOM 1218 N N . VAL A 1 157 ? 1.052 -13.027 22.616 1.00 55.06 157 VAL A N 1
ATOM 1219 C CA . VAL A 1 157 ? 0.363 -14.089 21.869 1.00 55.06 157 VAL A CA 1
ATOM 1220 C C . VAL A 1 157 ? -1.158 -13.953 22.065 1.00 55.06 157 VAL A C 1
ATOM 1222 O O . VAL A 1 157 ? -1.621 -14.123 23.196 1.00 55.06 157 VAL A O 1
ATOM 1225 N N . PRO A 1 158 ? -1.952 -13.676 21.009 1.00 61.22 158 PRO A N 1
ATOM 1226 C CA . PRO A 1 158 ? -3.405 -13.603 21.119 1.00 61.22 158 PRO A CA 1
ATOM 1227 C C . PRO A 1 158 ? -3.976 -14.966 21.522 1.00 61.22 158 PRO A C 1
ATOM 1229 O O . PRO A 1 158 ? -3.671 -15.997 20.919 1.00 61.22 158 PRO A O 1
ATOM 1232 N N . VAL A 1 159 ? -4.801 -14.968 22.567 1.00 73.81 159 VAL A N 1
ATOM 1233 C CA . VAL A 1 159 ? -5.377 -16.179 23.165 1.00 73.81 159 VAL A CA 1
ATOM 1234 C C . VAL A 1 159 ? -6.740 -16.462 22.521 1.00 73.81 159 VAL A C 1
ATOM 1236 O O . VAL A 1 159 ? -7.517 -15.526 22.354 1.00 73.81 159 VAL A O 1
ATOM 1239 N N . PRO A 1 160 ? -7.067 -17.717 22.158 1.00 85.12 160 PRO A N 1
ATOM 1240 C CA . PRO A 1 160 ? -8.358 -18.036 21.555 1.00 85.12 160 PRO A CA 1
ATOM 1241 C C . PRO A 1 160 ? -9.536 -17.881 22.534 1.00 85.12 160 PRO A C 1
ATOM 1243 O O . PRO A 1 160 ? -9.444 -18.262 23.702 1.00 85.12 160 PRO A O 1
ATOM 1246 N N . GLU A 1 161 ? -10.667 -17.378 22.032 1.00 87.56 161 GLU A N 1
ATOM 1247 C CA . GLU A 1 161 ? -11.875 -17.032 22.801 1.00 87.56 161 GLU A CA 1
ATOM 1248 C C . GLU A 1 161 ? -13.119 -17.800 22.324 1.00 87.56 161 GLU A C 1
ATOM 1250 O O . GLU A 1 161 ? -13.210 -18.166 21.153 1.00 87.56 161 GLU A O 1
ATOM 1255 N N . LEU A 1 162 ? -14.104 -18.001 23.212 1.00 88.81 162 LEU A N 1
ATOM 1256 C CA . LEU A 1 162 ? -15.409 -18.608 22.906 1.00 88.81 162 LEU A CA 1
ATOM 1257 C C . LEU A 1 162 ? -16.486 -17.531 22.694 1.00 88.81 162 LEU A C 1
ATOM 1259 O O . LEU A 1 162 ? -16.679 -16.677 23.560 1.00 88.81 162 LEU A O 1
ATOM 1263 N N . ARG A 1 163 ? -17.245 -17.610 21.594 1.00 90.69 163 ARG A N 1
ATOM 1264 C CA . ARG A 1 163 ? -18.360 -16.691 21.288 1.00 90.69 163 ARG A CA 1
ATOM 1265 C C . ARG A 1 163 ? -19.604 -17.417 20.773 1.00 90.69 163 ARG A C 1
ATOM 1267 O O . ARG A 1 163 ? -19.501 -18.495 20.183 1.00 90.69 163 ARG A O 1
ATOM 1274 N N . LEU A 1 164 ? -20.767 -16.796 20.967 1.00 87.31 164 LEU A N 1
ATOM 1275 C CA . LEU A 1 164 ? -22.034 -17.182 20.343 1.00 87.31 164 LEU A CA 1
ATOM 1276 C C . LEU A 1 164 ? -22.190 -16.433 19.011 1.00 87.31 164 LEU A C 1
ATOM 1278 O O . LEU A 1 164 ? -22.137 -15.207 18.969 1.00 87.31 164 LEU A O 1
ATOM 1282 N N . HIS A 1 165 ? -22.391 -17.164 17.919 1.00 85.81 165 HIS A N 1
ATOM 1283 C CA . HIS A 1 165 ? -22.647 -16.601 16.597 1.00 85.81 165 HIS A CA 1
ATOM 1284 C C . HIS A 1 165 ? -24.151 -16.382 16.403 1.00 85.81 165 HIS A C 1
ATOM 1286 O O . HIS A 1 165 ? -24.874 -17.311 16.042 1.00 85.81 165 HIS A O 1
ATOM 1292 N N . LEU A 1 166 ? -24.618 -15.159 16.655 1.00 77.94 166 LEU A N 1
ATOM 1293 C CA . LEU A 1 166 ? -26.046 -14.826 16.763 1.00 77.94 166 LEU A CA 1
ATOM 1294 C C . LEU A 1 166 ? -26.873 -15.239 15.532 1.00 77.94 166 LEU A C 1
ATOM 1296 O O . LEU A 1 166 ? -27.919 -15.855 15.693 1.00 77.94 166 LEU A O 1
ATOM 1300 N N . GLU A 1 167 ? -26.369 -15.015 14.313 1.00 77.38 167 GLU A N 1
ATOM 1301 C CA . GLU A 1 167 ? -27.080 -15.365 13.067 1.00 77.38 167 GLU A CA 1
ATOM 1302 C C . GLU A 1 167 ? -27.320 -16.874 12.870 1.00 77.38 167 GLU A C 1
ATOM 1304 O O . GLU A 1 167 ? -28.175 -17.266 12.081 1.00 77.38 167 GLU A O 1
ATOM 1309 N N . SER A 1 168 ? -26.531 -17.737 13.523 1.00 72.88 168 SER A N 1
ATOM 1310 C CA . SER A 1 168 ? -26.561 -19.194 13.300 1.00 72.88 168 SER A CA 1
ATOM 1311 C C . SER A 1 168 ? -26.775 -20.016 14.571 1.00 72.88 168 SER A C 1
ATOM 1313 O O . SER A 1 168 ? -26.775 -21.246 14.507 1.00 72.88 168 SER A O 1
ATOM 1315 N N . GLY A 1 169 ? -26.889 -19.361 15.731 1.00 73.00 169 GLY A N 1
ATOM 1316 C CA . GLY A 1 169 ? -26.925 -19.999 17.050 1.00 73.00 169 GLY A CA 1
ATOM 1317 C C . GLY A 1 169 ? -25.665 -20.804 17.404 1.00 73.00 169 GLY A C 1
ATOM 1318 O O . GLY A 1 169 ? -25.662 -21.526 18.398 1.00 73.00 169 GLY A O 1
ATOM 1319 N N . ALA A 1 170 ? -24.595 -20.745 16.603 1.00 84.06 170 ALA A N 1
ATOM 1320 C CA . ALA A 1 170 ? -23.441 -21.630 16.752 1.00 84.06 170 ALA A CA 1
ATOM 1321 C C . ALA A 1 170 ? -22.443 -21.128 17.806 1.00 84.06 170 ALA A C 1
ATOM 1323 O O . ALA A 1 170 ? -22.090 -19.951 17.835 1.00 84.06 170 ALA A O 1
ATOM 1324 N N . LEU A 1 171 ? -21.904 -22.040 18.619 1.00 88.25 171 LEU A N 1
ATOM 1325 C CA . LEU A 1 171 ? -20.742 -21.756 19.464 1.00 88.25 171 LEU A CA 1
ATOM 1326 C C . LEU A 1 171 ? -19.453 -21.939 18.668 1.00 88.25 171 LEU A C 1
ATOM 1328 O O . LEU A 1 171 ? -19.219 -23.006 18.091 1.00 88.25 171 LEU A O 1
ATOM 1332 N N . VAL A 1 172 ? -18.616 -20.904 18.660 1.00 89.88 172 VAL A N 1
ATOM 1333 C CA . VAL A 1 172 ? -17.358 -20.867 17.908 1.00 89.88 172 VAL A CA 1
ATOM 1334 C C . VAL A 1 172 ? -16.184 -20.473 18.795 1.00 89.88 172 VAL A C 1
ATOM 1336 O O . VAL A 1 172 ? -16.329 -19.652 19.701 1.00 89.88 172 VAL A O 1
ATOM 1339 N N . ILE A 1 173 ? -15.013 -21.034 18.497 1.00 87.88 173 ILE A N 1
ATOM 1340 C CA . ILE A 1 173 ? -13.728 -20.508 18.963 1.00 87.88 173 ILE A CA 1
ATOM 1341 C C . ILE A 1 173 ? -13.111 -19.648 17.861 1.00 87.88 173 ILE A C 1
ATOM 1343 O O . ILE A 1 173 ? -13.190 -19.999 16.681 1.00 87.88 173 ILE A O 1
ATOM 1347 N N . VAL A 1 174 ? -12.500 -18.529 18.250 1.00 86.69 174 VAL A N 1
ATOM 1348 C CA . VAL A 1 174 ? -11.806 -17.584 17.362 1.00 86.69 174 VAL A CA 1
ATOM 1349 C C . VAL A 1 174 ? -10.453 -17.184 17.947 1.00 86.69 174 VAL A C 1
ATOM 1351 O O . VAL A 1 174 ? -10.325 -17.062 19.163 1.00 86.69 174 VAL A O 1
ATOM 1354 N N . PHE A 1 175 ? -9.452 -16.953 17.094 1.00 79.88 175 PHE A N 1
ATOM 1355 C CA . PHE A 1 175 ? -8.216 -16.268 17.485 1.00 79.88 175 PHE A CA 1
ATOM 1356 C C . PHE A 1 175 ? -8.379 -14.768 17.181 1.00 79.88 175 PHE A C 1
ATOM 1358 O O . PHE A 1 175 ? -8.527 -14.409 16.010 1.00 79.88 175 PHE A O 1
ATOM 1365 N N . PRO A 1 176 ? -8.406 -13.880 18.190 1.00 66.12 176 PRO A N 1
ATOM 1366 C CA . PRO A 1 176 ? -8.552 -12.450 17.948 1.00 66.12 176 PRO A CA 1
ATOM 1367 C C . PRO A 1 176 ? -7.306 -11.887 17.243 1.00 66.12 176 PRO A C 1
ATOM 1369 O O . PRO A 1 176 ? -6.180 -12.101 17.686 1.00 66.12 176 PRO A O 1
ATOM 1372 N N . GLY A 1 177 ? -7.517 -11.154 16.147 1.00 61.09 177 GLY A N 1
ATOM 1373 C CA . GLY A 1 177 ? -6.474 -10.417 15.420 1.00 61.09 177 GLY A CA 1
ATOM 1374 C C . GLY A 1 177 ? -5.891 -11.094 14.171 1.00 61.09 177 GLY A C 1
ATOM 1375 O O . GLY A 1 177 ? -5.397 -10.375 13.310 1.00 61.09 177 GLY A O 1
ATOM 1376 N N . ASP A 1 178 ? -5.978 -12.421 14.020 1.00 60.94 178 ASP A N 1
ATOM 1377 C CA . ASP A 1 178 ? -5.508 -13.126 12.811 1.00 60.94 178 ASP A CA 1
ATOM 1378 C C . ASP A 1 178 ? -6.249 -14.461 12.593 1.00 60.94 178 ASP A C 1
ATOM 1380 O O . ASP A 1 178 ? -6.190 -15.375 13.419 1.00 60.94 178 ASP A O 1
ATOM 1384 N N . SER A 1 179 ? -6.934 -14.583 11.452 1.00 53.91 179 SER A N 1
ATOM 1385 C CA . SER A 1 179 ? -7.696 -15.771 11.053 1.00 53.91 179 SER A CA 1
ATOM 1386 C C . SER A 1 179 ? -6.835 -16.923 10.513 1.00 53.91 179 SER A C 1
ATOM 1388 O O . SER A 1 179 ? -7.322 -18.054 10.474 1.00 53.91 179 SER A O 1
ATOM 1390 N N . GLY A 1 180 ? -5.578 -16.670 10.126 1.00 59.22 180 GLY A N 1
ATOM 1391 C CA . GLY A 1 180 ? -4.637 -17.672 9.608 1.00 59.22 180 GLY A CA 1
ATOM 1392 C C . GLY A 1 180 ? -3.802 -18.381 10.681 1.00 59.22 180 GLY A C 1
ATOM 1393 O O . GLY A 1 180 ? -3.174 -19.401 10.401 1.00 59.22 180 GLY A O 1
ATOM 1394 N N . ARG A 1 181 ? -3.805 -17.877 11.921 1.00 68.88 181 ARG A N 1
ATOM 1395 C CA . ARG A 1 181 ? -2.919 -18.344 13.002 1.00 68.88 181 ARG A CA 1
ATOM 1396 C C . ARG A 1 181 ? -3.269 -19.723 13.576 1.00 68.88 181 ARG A C 1
ATOM 1398 O O . ARG A 1 181 ? -2.391 -20.416 14.096 1.00 68.88 181 ARG A O 1
ATOM 1405 N N . GLY A 1 182 ? -4.541 -20.117 13.531 1.00 67.88 182 GLY A N 1
ATOM 1406 C CA . GLY A 1 182 ? -5.008 -21.388 14.088 1.00 67.88 182 GLY A CA 1
ATOM 1407 C C . GLY A 1 182 ? -4.729 -22.563 13.152 1.00 67.88 182 GLY A C 1
ATOM 1408 O O . GLY A 1 182 ? -5.340 -22.670 12.093 1.00 67.88 182 GLY A O 1
ATOM 1409 N N . LEU A 1 183 ? -3.861 -23.486 13.568 1.00 71.31 183 LEU A N 1
ATOM 1410 C CA . LEU A 1 183 ? -3.520 -24.683 12.793 1.00 71.31 183 LEU A CA 1
ATOM 1411 C C . LEU A 1 183 ? -4.561 -25.800 12.979 1.00 71.31 183 LEU A C 1
ATOM 1413 O O . LEU A 1 183 ? -4.960 -26.464 12.025 1.00 71.31 183 LEU A O 1
ATOM 1417 N N . ARG A 1 184 ? -5.002 -26.032 14.224 1.00 79.19 184 ARG A N 1
ATOM 1418 C CA . ARG A 1 184 ? -5.949 -27.104 14.583 1.00 79.19 184 ARG A CA 1
ATOM 1419 C C . ARG A 1 184 ? -6.646 -26.795 15.908 1.00 79.19 184 ARG A C 1
ATOM 1421 O O . ARG A 1 184 ? -5.997 -26.354 16.849 1.00 79.19 184 ARG A O 1
ATOM 1428 N N . ILE A 1 185 ? -7.935 -27.110 16.026 1.00 83.25 185 ILE A N 1
ATOM 1429 C CA . ILE A 1 185 ? -8.660 -27.101 17.310 1.00 83.25 185 ILE A CA 1
ATOM 1430 C C . ILE A 1 185 ? -9.303 -28.468 17.539 1.00 83.25 185 ILE A C 1
ATOM 1432 O O . ILE A 1 185 ? -9.860 -29.057 16.615 1.00 83.25 185 ILE A O 1
ATOM 1436 N N . GLU A 1 186 ? -9.228 -28.974 18.768 1.00 83.00 186 GLU A N 1
ATOM 1437 C CA . GLU A 1 186 ? -9.743 -30.280 19.176 1.00 83.00 186 GLU A CA 1
ATOM 1438 C C . GLU A 1 186 ? -10.721 -30.160 20.350 1.00 83.00 186 GLU A C 1
ATOM 1440 O O . GLU A 1 186 ? -10.416 -29.573 21.393 1.00 83.00 186 GLU A O 1
ATOM 1445 N N . ALA A 1 187 ? -11.898 -30.768 20.193 1.00 83.25 187 ALA A N 1
ATOM 1446 C CA . ALA A 1 187 ? -12.940 -30.822 21.211 1.00 83.25 187 ALA A CA 1
ATOM 1447 C C . ALA A 1 187 ? -13.609 -32.203 21.209 1.00 83.25 187 ALA A C 1
ATOM 1449 O O . ALA A 1 187 ? -13.991 -32.742 20.172 1.00 83.25 187 ALA A O 1
ATOM 1450 N N . GLY A 1 188 ? -13.754 -32.809 22.390 1.00 69.19 188 GLY A N 1
ATOM 1451 C CA . GLY A 1 188 ? -14.459 -34.088 22.540 1.00 69.19 188 GLY A CA 1
ATOM 1452 C C . GLY A 1 188 ? -13.766 -35.311 21.914 1.00 69.19 188 GLY A C 1
ATOM 1453 O O . GLY A 1 188 ? -14.418 -36.343 21.746 1.00 69.19 188 GLY A O 1
ATOM 1454 N N . GLY A 1 189 ? -12.475 -35.227 21.585 1.00 70.94 189 GLY A N 1
ATOM 1455 C CA . GLY A 1 189 ? -11.719 -36.323 20.962 1.00 70.94 189 GLY A CA 1
ATOM 1456 C C . GLY A 1 189 ? -11.788 -36.355 19.431 1.00 70.94 189 GLY A C 1
ATOM 1457 O O . GLY A 1 189 ? -11.579 -37.408 18.840 1.00 70.94 189 GLY A O 1
ATOM 1458 N N . GLY A 1 190 ? -12.100 -35.223 18.796 1.00 76.88 190 GLY A N 1
ATOM 1459 C CA . GLY A 1 190 ? -11.974 -35.019 17.353 1.00 76.88 190 GLY A CA 1
ATOM 1460 C C . GLY A 1 190 ? -11.626 -33.564 17.032 1.00 76.88 190 GLY A C 1
ATOM 1461 O O . GLY A 1 190 ? -11.692 -32.694 17.907 1.00 76.88 190 GLY A O 1
ATOM 1462 N N . THR A 1 191 ? -11.253 -33.301 15.782 1.00 82.62 191 THR A N 1
ATOM 1463 C CA . THR A 1 191 ? -10.978 -31.950 15.283 1.00 82.62 191 THR A CA 1
ATOM 1464 C C . THR A 1 191 ? -12.272 -31.168 15.046 1.00 82.62 191 THR A C 1
ATOM 1466 O O . THR A 1 191 ? -13.276 -31.712 14.586 1.00 82.62 191 THR A O 1
ATOM 1469 N N . CYS A 1 192 ? -12.260 -29.878 15.377 1.00 80.88 192 CYS A N 1
ATOM 1470 C CA . CYS A 1 192 ? -13.376 -28.970 15.122 1.00 80.88 192 CYS A CA 1
ATOM 1471 C C . CYS A 1 192 ? -13.334 -28.487 13.663 1.00 80.88 192 CYS A C 1
ATOM 1473 O O . CYS A 1 192 ? -12.258 -28.090 13.205 1.00 80.88 192 CYS A O 1
ATOM 1475 N N . PRO A 1 193 ? -14.465 -28.470 12.934 1.00 80.00 193 PRO A N 1
ATOM 1476 C CA . PRO A 1 193 ? -14.511 -27.905 11.591 1.00 80.00 193 PRO A CA 1
ATOM 1477 C C . PRO A 1 193 ? -14.308 -26.386 11.644 1.00 80.00 193 PRO A C 1
ATOM 1479 O O . PRO A 1 193 ? -14.913 -25.701 12.476 1.00 80.00 193 PRO A O 1
ATOM 1482 N N . SER A 1 194 ? -13.470 -25.864 10.749 1.00 81.44 194 SER A N 1
ATOM 1483 C CA . SER A 1 194 ? -13.227 -24.431 10.584 1.00 81.44 194 SER A CA 1
ATOM 1484 C C . SER A 1 194 ? -13.991 -23.855 9.393 1.00 81.44 194 SER A C 1
ATOM 1486 O O . SER A 1 194 ? -14.087 -24.470 8.333 1.00 81.44 194 SER A O 1
ATOM 1488 N N . VAL A 1 195 ? -14.510 -22.640 9.563 1.00 69.25 195 VAL A N 1
ATOM 1489 C CA . VAL A 1 195 ? -15.099 -21.816 8.502 1.00 69.25 195 VAL A CA 1
ATOM 1490 C C . VAL A 1 195 ? -14.611 -20.384 8.716 1.00 69.25 195 VAL A C 1
ATOM 1492 O O . VAL A 1 195 ? -14.850 -19.813 9.776 1.00 69.25 195 VAL A O 1
ATOM 1495 N N . ALA A 1 196 ? -13.896 -19.816 7.739 1.00 68.81 196 ALA A N 1
ATOM 1496 C CA . ALA A 1 196 ? -13.398 -18.430 7.765 1.00 68.81 196 ALA A CA 1
ATOM 1497 C C . ALA A 1 196 ? -12.698 -18.011 9.086 1.00 68.81 196 ALA A C 1
ATOM 1499 O O . ALA A 1 196 ? -13.013 -16.973 9.666 1.00 68.81 196 ALA A O 1
ATOM 1500 N N . GLY A 1 197 ? -11.775 -18.838 9.598 1.00 68.88 197 GLY A N 1
ATOM 1501 C CA . GLY A 1 197 ? -11.052 -18.560 10.852 1.00 68.88 197 GLY A CA 1
ATOM 1502 C C . GLY A 1 197 ? -11.888 -18.713 12.134 1.00 68.88 197 GLY A C 1
ATOM 1503 O O . GLY A 1 197 ? -11.506 -18.202 13.185 1.00 68.88 197 GLY A O 1
ATOM 1504 N N . ARG A 1 198 ? -13.040 -19.392 12.061 1.00 81.38 198 ARG A N 1
ATOM 1505 C CA . ARG A 1 198 ? -13.911 -19.720 13.200 1.00 81.38 198 ARG A CA 1
ATOM 1506 C C . ARG A 1 198 ? -14.058 -21.234 13.297 1.00 81.38 198 ARG A C 1
ATOM 1508 O O . ARG A 1 198 ? -14.433 -21.870 12.314 1.00 81.38 198 ARG A O 1
ATOM 1515 N N . TRP A 1 199 ? -13.792 -21.822 14.460 1.00 87.00 199 TRP A N 1
ATOM 1516 C CA . TRP A 1 199 ? -13.925 -23.268 14.681 1.00 87.00 199 TRP A CA 1
ATOM 1517 C C . TRP A 1 199 ? -15.219 -23.559 15.434 1.00 87.00 199 TRP A C 1
ATOM 1519 O O . TRP A 1 199 ? -15.371 -23.150 16.584 1.00 87.00 199 TRP A O 1
ATOM 1529 N N . VAL A 1 200 ? -16.155 -24.259 14.794 1.00 86.25 200 VAL A N 1
ATOM 1530 C CA . VAL A 1 200 ? -17.462 -24.583 15.390 1.00 86.25 200 VAL A CA 1
ATOM 1531 C C . VAL A 1 200 ? -17.299 -25.697 16.421 1.00 86.25 200 VAL A C 1
ATOM 1533 O O . VAL A 1 200 ? -16.633 -26.694 16.147 1.00 86.25 200 VAL A O 1
ATOM 1536 N N . ILE A 1 201 ? -17.935 -25.562 17.588 1.00 88.75 201 ILE A N 1
ATOM 1537 C CA . ILE A 1 201 ? -17.917 -26.575 18.650 1.00 88.75 201 ILE A CA 1
ATOM 1538 C C . ILE A 1 201 ? -19.114 -27.533 18.499 1.00 88.75 201 ILE A C 1
ATOM 1540 O O . ILE A 1 201 ? -20.234 -27.187 18.884 1.00 88.75 201 ILE A O 1
ATOM 1544 N N . PRO A 1 202 ? -18.910 -28.767 17.988 1.00 77.69 202 PRO A N 1
ATOM 1545 C CA . PRO A 1 202 ? -20.000 -29.629 17.518 1.00 77.69 202 PRO A CA 1
ATOM 1546 C C . PRO A 1 202 ? -20.759 -30.363 18.636 1.00 77.69 202 PRO A C 1
ATOM 1548 O O . PRO A 1 202 ? -21.667 -31.140 18.352 1.00 77.69 202 PRO A O 1
ATOM 1551 N N . ARG A 1 203 ? -20.350 -30.205 19.901 1.00 81.44 203 ARG A N 1
ATOM 1552 C CA . ARG A 1 203 ? -21.024 -30.774 21.079 1.00 81.44 203 ARG A CA 1
ATOM 1553 C C . ARG A 1 203 ? -20.568 -30.098 22.376 1.00 81.44 203 ARG A C 1
ATOM 1555 O O . ARG A 1 203 ? -19.415 -29.668 22.440 1.00 81.44 203 ARG A O 1
ATOM 1562 N N . PRO A 1 204 ? -21.404 -30.082 23.430 1.00 83.12 204 PRO A N 1
ATOM 1563 C CA . PRO A 1 204 ? -21.009 -29.580 24.741 1.00 83.12 204 PRO A CA 1
ATOM 1564 C C . PRO A 1 204 ? -19.836 -30.380 25.320 1.00 83.12 204 PRO A C 1
ATOM 1566 O O . PRO A 1 204 ? -19.903 -31.600 25.482 1.00 83.12 204 PRO A O 1
ATOM 1569 N N . VAL A 1 205 ? -18.760 -29.667 25.651 1.00 86.06 205 VAL A N 1
ATOM 1570 C CA . VAL A 1 205 ? -17.556 -30.169 26.328 1.00 86.06 205 VAL A CA 1
ATOM 1571 C C . VAL A 1 205 ? -17.145 -29.173 27.418 1.00 86.06 205 VAL A C 1
ATOM 1573 O O . VAL A 1 205 ? -17.512 -28.004 27.324 1.00 86.06 205 VAL A O 1
ATOM 1576 N N . PRO A 1 206 ? -16.375 -29.577 28.444 1.00 83.12 206 PRO A N 1
ATOM 1577 C CA . PRO A 1 206 ? -15.900 -28.633 29.455 1.00 83.12 206 PRO A CA 1
ATOM 1578 C C . PRO A 1 206 ? -14.773 -27.721 28.942 1.00 83.12 206 PRO A C 1
ATOM 1580 O O . PRO A 1 206 ? -14.720 -26.555 29.322 1.00 83.12 206 PRO A O 1
ATOM 1583 N N . VAL A 1 207 ? -13.877 -28.234 28.087 1.00 85.88 207 VAL A N 1
ATOM 1584 C CA . VAL A 1 207 ? -12.683 -27.529 27.582 1.00 85.88 207 VAL A CA 1
ATOM 1585 C C . VAL A 1 207 ? -12.378 -27.962 26.142 1.00 85.88 207 VAL A C 1
ATOM 1587 O O . VAL A 1 207 ? -12.521 -29.144 25.818 1.00 85.88 207 VAL A O 1
ATOM 1590 N N . ALA A 1 208 ? -11.910 -27.031 25.308 1.00 85.94 208 ALA A N 1
ATOM 1591 C CA . ALA A 1 208 ? -11.312 -27.283 23.992 1.00 85.94 208 ALA A CA 1
ATOM 1592 C C . ALA A 1 208 ? -9.797 -26.987 23.995 1.00 85.94 208 ALA A C 1
ATOM 1594 O O . ALA A 1 208 ? -9.333 -26.136 24.758 1.00 85.94 208 ALA A O 1
ATOM 1595 N N . THR A 1 209 ? -9.033 -27.678 23.142 1.00 85.75 209 THR A N 1
ATOM 1596 C CA . THR A 1 209 ? -7.572 -27.509 22.993 1.00 85.75 209 THR A CA 1
ATOM 1597 C C . THR A 1 209 ? -7.249 -26.935 21.614 1.00 85.75 209 THR A C 1
ATOM 1599 O O . THR A 1 209 ? -7.755 -27.442 20.616 1.00 85.75 209 THR A O 1
ATOM 1602 N N . CYS A 1 210 ? -6.416 -25.896 21.540 1.00 83.50 210 CYS A N 1
ATOM 1603 C CA . CYS A 1 210 ? -6.137 -25.154 20.303 1.00 83.50 210 CYS A CA 1
ATOM 1604 C C . CYS A 1 210 ? -4.629 -25.126 20.013 1.00 83.50 210 CYS A C 1
ATOM 1606 O O . CYS A 1 210 ? -3.855 -24.889 20.937 1.00 83.50 210 CYS A O 1
ATOM 1608 N N . TYR A 1 211 ? -4.233 -25.326 18.756 1.00 78.06 211 TYR A N 1
ATOM 1609 C CA . TYR A 1 211 ? -2.848 -25.344 18.270 1.00 78.06 211 TYR A CA 1
ATOM 1610 C C . TYR A 1 211 ? -2.613 -24.195 17.279 1.00 78.06 211 TYR A C 1
ATOM 1612 O O . TYR A 1 211 ? -3.436 -24.014 16.375 1.00 78.06 211 TYR A O 1
ATOM 1620 N N . ASP A 1 212 ? -1.506 -23.456 17.408 1.00 75.94 212 ASP A N 1
ATOM 1621 C CA . ASP A 1 212 ? -1.120 -22.388 16.467 1.00 75.94 212 ASP A CA 1
ATOM 1622 C C . ASP A 1 212 ? -0.009 -22.808 15.480 1.00 75.94 212 ASP A C 1
ATOM 1624 O O . ASP A 1 212 ? 0.647 -23.837 15.651 1.00 75.94 212 ASP A O 1
ATOM 1628 N N . VAL A 1 213 ? 0.183 -22.017 14.418 1.00 66.75 213 VAL A N 1
ATOM 1629 C CA . VAL A 1 213 ? 1.199 -22.250 13.365 1.00 66.75 213 VAL A CA 1
ATOM 1630 C C . VAL A 1 213 ? 2.657 -22.156 13.847 1.00 66.75 213 VAL A C 1
ATOM 1632 O O . VAL A 1 213 ? 3.564 -22.526 13.106 1.00 66.75 213 VAL A O 1
ATOM 1635 N N . PHE A 1 214 ? 2.889 -21.704 15.082 1.00 63.78 214 PHE A N 1
ATOM 1636 C CA . PHE A 1 214 ? 4.208 -21.622 15.718 1.00 63.78 214 PHE A CA 1
ATOM 1637 C C . PHE A 1 214 ? 4.446 -22.761 16.731 1.00 63.78 214 PHE A C 1
ATOM 1639 O O . PHE A 1 214 ? 5.510 -22.824 17.343 1.00 63.78 214 PHE A O 1
ATOM 1646 N N . GLY A 1 215 ? 3.477 -23.672 16.901 1.00 58.91 215 GLY A N 1
ATOM 1647 C CA . GLY A 1 215 ? 3.564 -24.841 17.782 1.00 58.91 215 GLY A CA 1
ATOM 1648 C C . GLY A 1 215 ? 3.000 -24.647 19.197 1.00 58.91 215 GLY A C 1
ATOM 1649 O O . GLY A 1 215 ? 3.106 -25.561 20.018 1.00 58.91 215 GLY A O 1
ATOM 1650 N N . ASN A 1 216 ? 2.381 -23.503 19.507 1.00 69.31 216 ASN A N 1
ATOM 1651 C CA . ASN A 1 216 ? 1.807 -23.233 20.830 1.00 69.31 216 ASN A CA 1
ATOM 1652 C C . ASN A 1 216 ? 0.487 -23.988 21.062 1.00 69.31 216 ASN A C 1
ATOM 1654 O O . ASN A 1 216 ? -0.240 -24.309 20.119 1.00 69.31 216 ASN A O 1
ATOM 1658 N N . VAL A 1 217 ? 0.150 -24.235 22.337 1.00 76.00 217 VAL A N 1
ATOM 1659 C CA . VAL A 1 217 ? -1.064 -24.963 22.751 1.00 76.00 217 VAL A CA 1
ATOM 1660 C C . VAL A 1 217 ? -1.860 -24.179 23.800 1.00 76.00 217 VAL A C 1
ATOM 1662 O O . VAL A 1 217 ? -1.351 -23.871 24.876 1.00 76.00 217 VAL A O 1
ATOM 1665 N N . HIS A 1 218 ? -3.141 -23.923 23.524 1.00 81.19 218 HIS A N 1
ATOM 1666 C CA . HIS A 1 218 ? -4.061 -23.167 24.386 1.00 81.19 218 HIS A CA 1
ATOM 1667 C C . HIS A 1 218 ? -5.258 -24.020 24.842 1.00 81.19 218 HIS A C 1
ATOM 1669 O O . HIS A 1 218 ? -5.643 -24.980 24.171 1.00 81.19 218 HIS A O 1
ATOM 1675 N N . ARG A 1 219 ? -5.886 -23.654 25.970 1.00 83.12 219 ARG A N 1
ATOM 1676 C CA . ARG A 1 219 ? -7.081 -24.319 26.523 1.00 83.12 219 ARG A CA 1
ATOM 1677 C C . ARG A 1 219 ? -8.193 -23.316 26.821 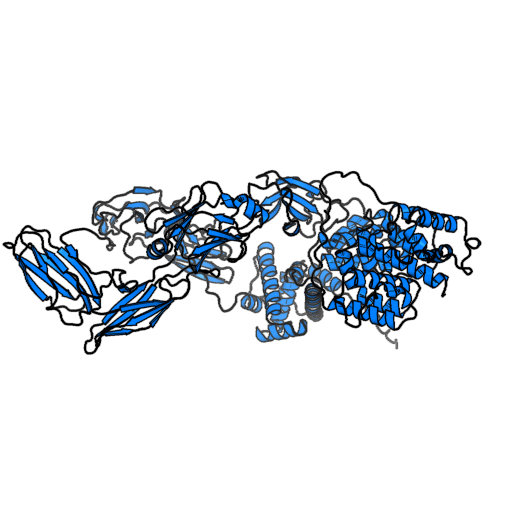1.00 83.12 219 ARG A C 1
ATOM 1679 O O . ARG A 1 219 ? -7.973 -22.387 27.589 1.00 83.12 219 ARG A O 1
ATOM 1686 N N . VAL A 1 220 ? -9.384 -23.552 26.271 1.00 87.38 220 VAL A N 1
ATOM 1687 C CA . VAL A 1 220 ? -10.545 -22.646 26.365 1.00 87.38 220 VAL A CA 1
ATOM 1688 C C . VAL A 1 220 ? -11.714 -23.358 27.065 1.00 87.38 220 VAL A C 1
ATOM 1690 O O . VAL A 1 220 ? -12.093 -24.440 26.608 1.00 87.38 220 VAL A O 1
ATOM 1693 N N . PRO A 1 221 ? -12.290 -22.816 28.159 1.00 83.75 221 PRO A N 1
ATOM 1694 C CA . PRO A 1 221 ? -13.512 -23.348 28.770 1.00 83.75 221 PRO A CA 1
ATOM 1695 C C . PRO A 1 221 ? -14.716 -23.209 27.830 1.00 83.75 221 PRO A C 1
ATOM 1697 O O . PRO A 1 221 ? -14.848 -22.190 27.161 1.00 83.75 221 PRO A O 1
ATOM 1700 N N . VAL A 1 222 ? -15.600 -24.212 27.792 1.00 85.62 222 VAL A N 1
ATOM 1701 C CA . VAL A 1 222 ? -16.752 -24.232 26.869 1.00 85.62 222 VAL A CA 1
ATOM 1702 C C . VAL A 1 222 ? -18.100 -24.296 27.600 1.00 85.62 222 VAL A C 1
ATOM 1704 O O . VAL A 1 222 ? -18.864 -23.344 27.499 1.00 85.62 222 VAL A O 1
ATOM 1707 N N . ALA A 1 223 ? -18.415 -25.363 28.349 1.00 81.38 223 ALA A N 1
ATOM 1708 C CA . ALA A 1 223 ? -19.655 -25.434 29.140 1.00 81.38 223 ALA A CA 1
ATOM 1709 C C . ALA A 1 223 ? -19.548 -26.300 30.412 1.00 81.38 223 ALA A C 1
ATOM 1711 O O . ALA A 1 223 ? -19.026 -27.415 30.376 1.00 81.38 223 ALA A O 1
ATOM 1712 N N . ASP A 1 224 ? -20.132 -25.824 31.522 1.00 76.44 224 ASP A N 1
ATOM 1713 C CA . ASP A 1 224 ? -20.416 -26.615 32.734 1.00 76.44 224 ASP A CA 1
ATOM 1714 C C . ASP A 1 224 ? -21.944 -26.762 32.889 1.00 76.44 224 ASP A C 1
ATOM 1716 O O . ASP A 1 224 ? -22.624 -25.744 33.009 1.00 76.44 224 ASP A O 1
ATOM 1720 N N . PRO A 1 225 ? -22.504 -27.988 32.948 1.00 67.94 225 PRO A N 1
ATOM 1721 C CA . PRO A 1 225 ? -23.937 -28.227 33.170 1.00 67.94 225 PRO A CA 1
ATOM 1722 C C . PRO A 1 225 ? -24.553 -27.565 34.415 1.00 67.94 225 PRO A C 1
ATOM 1724 O O . PRO A 1 225 ? -25.775 -27.520 34.533 1.00 67.94 225 PRO A O 1
ATOM 1727 N N . ARG A 1 226 ? -23.742 -27.098 35.374 1.00 69.31 226 ARG A N 1
ATOM 1728 C CA . ARG A 1 226 ? -24.209 -26.461 36.619 1.00 69.31 226 ARG A CA 1
ATOM 1729 C C . ARG A 1 226 ? -24.488 -24.964 36.495 1.00 69.31 226 ARG A C 1
ATOM 1731 O O . ARG A 1 226 ? -25.183 -24.430 37.356 1.00 69.31 226 ARG A O 1
ATOM 1738 N N . ASN A 1 227 ? -23.980 -24.298 35.458 1.00 75.44 227 ASN A N 1
ATOM 1739 C CA . ASN A 1 227 ? -24.089 -22.848 35.289 1.00 75.44 227 ASN A CA 1
ATOM 1740 C C . ASN A 1 227 ? -24.714 -22.507 33.927 1.00 75.44 227 ASN A C 1
ATOM 1742 O O . ASN A 1 227 ? -24.374 -23.154 32.936 1.00 75.44 227 ASN A O 1
ATOM 1746 N N . PRO A 1 228 ? -25.590 -21.491 33.842 1.00 82.19 228 PRO A N 1
ATOM 1747 C CA . PRO A 1 228 ? -26.018 -20.979 32.552 1.00 82.19 228 PRO A CA 1
ATOM 1748 C C . PRO A 1 228 ? -24.885 -20.162 31.922 1.00 82.19 228 PRO A C 1
ATOM 1750 O O . PRO A 1 228 ? -24.088 -19.539 32.628 1.00 82.19 228 PRO A O 1
ATOM 1753 N N . LEU A 1 229 ? -24.834 -20.133 30.595 1.00 89.69 229 LEU A N 1
ATOM 1754 C CA . LEU A 1 229 ? -23.946 -19.246 29.849 1.00 89.69 229 LEU A CA 1
ATOM 1755 C C . LEU A 1 229 ? -24.773 -18.041 29.401 1.00 89.69 229 LEU A C 1
ATOM 1757 O O . LEU A 1 229 ? -25.783 -18.212 28.723 1.00 89.69 229 LEU A O 1
ATOM 1761 N N . ALA A 1 230 ? -24.373 -16.837 29.804 1.00 89.50 230 ALA A N 1
ATOM 1762 C CA . ALA A 1 230 ? -25.007 -15.599 29.362 1.00 89.50 230 ALA A CA 1
ATOM 1763 C C . ALA A 1 230 ? -24.099 -14.889 28.359 1.00 89.50 230 ALA A C 1
ATOM 1765 O O . ALA A 1 230 ? -22.883 -14.828 28.547 1.00 89.50 230 ALA A O 1
ATOM 1766 N N . PHE A 1 231 ? -24.696 -14.337 27.315 1.00 91.12 231 PHE A N 1
ATOM 1767 C CA . PHE A 1 231 ? -24.029 -13.572 26.278 1.00 91.12 231 PHE A CA 1
ATOM 1768 C C . PHE A 1 231 ? -24.678 -12.192 26.179 1.00 91.12 231 PHE A C 1
ATOM 1770 O O . PHE A 1 231 ? -25.878 -12.030 26.416 1.00 91.12 231 PHE A O 1
ATOM 1777 N N . THR A 1 232 ? -23.879 -11.188 25.830 1.00 85.38 232 THR A N 1
ATOM 1778 C CA . THR A 1 232 ? -24.400 -9.859 25.488 1.00 85.38 232 THR A CA 1
ATOM 1779 C C . THR A 1 232 ? -25.210 -9.917 24.187 1.00 85.38 232 THR A C 1
ATOM 1781 O O . THR A 1 232 ? -25.157 -10.910 23.455 1.00 85.38 232 THR A O 1
ATOM 1784 N N . GLY A 1 233 ? -25.889 -8.818 23.839 1.00 75.25 233 GLY A N 1
ATOM 1785 C CA . GLY A 1 233 ? -26.507 -8.638 22.518 1.00 75.25 233 GLY A CA 1
ATOM 1786 C C . GLY A 1 233 ? -25.551 -8.797 21.321 1.00 75.25 233 GLY A C 1
ATOM 1787 O O . GLY A 1 233 ? -26.026 -8.941 20.208 1.00 75.25 233 GLY A O 1
ATOM 1788 N N . GLU A 1 234 ? -24.229 -8.848 21.553 1.00 81.25 234 GLU A N 1
ATOM 1789 C CA . GLU A 1 234 ? -23.156 -9.014 20.551 1.00 81.25 234 GLU A CA 1
ATOM 1790 C C . GLU A 1 234 ? -22.518 -10.426 20.560 1.00 81.25 234 GLU A C 1
ATOM 1792 O O . GLU A 1 234 ? -21.418 -10.654 20.034 1.00 81.25 234 GLU A O 1
ATOM 1797 N N . GLY A 1 235 ? -23.148 -11.389 21.246 1.00 82.56 235 GLY A N 1
ATOM 1798 C CA . GLY A 1 235 ? -22.683 -12.780 21.315 1.00 82.56 235 GLY A CA 1
ATOM 1799 C C . GLY A 1 235 ? -21.357 -12.977 22.067 1.00 82.56 235 GLY A C 1
ATOM 1800 O O . GLY A 1 235 ? -20.739 -14.043 21.979 1.00 82.56 235 GLY A O 1
ATOM 1801 N N . ALA A 1 236 ? -20.890 -11.962 22.800 1.00 86.50 236 ALA A N 1
ATOM 1802 C CA . ALA A 1 236 ? -19.725 -12.060 23.674 1.00 86.50 236 ALA A CA 1
ATOM 1803 C C . ALA A 1 236 ? -20.121 -12.719 25.002 1.00 86.50 236 ALA A C 1
ATOM 1805 O O . ALA A 1 236 ? -21.136 -12.353 25.596 1.00 86.50 236 ALA A O 1
ATOM 1806 N N . LEU A 1 237 ? -19.333 -13.693 25.465 1.00 88.81 237 LEU A N 1
ATOM 1807 C CA . LEU A 1 237 ? -19.598 -14.416 26.709 1.00 88.81 237 LEU A CA 1
ATOM 1808 C C . LEU A 1 237 ? -19.426 -13.490 27.923 1.00 88.81 237 LEU A C 1
ATOM 1810 O O . LEU A 1 237 ? -18.341 -12.956 28.149 1.00 88.81 237 LEU A O 1
ATOM 1814 N N . ILE A 1 238 ? -20.471 -13.351 28.740 1.00 83.88 238 ILE A N 1
ATOM 1815 C CA . ILE A 1 238 ? -20.403 -12.660 30.030 1.00 83.88 238 ILE A CA 1
ATOM 1816 C C . ILE A 1 238 ? -19.685 -13.594 31.021 1.00 83.88 238 ILE A C 1
ATOM 1818 O O . ILE A 1 238 ? -20.181 -14.699 31.273 1.00 83.88 238 ILE A O 1
ATOM 1822 N N . PRO A 1 239 ? -18.532 -13.206 31.603 1.00 79.19 239 PRO A N 1
ATOM 1823 C CA . PRO A 1 239 ? -17.782 -14.098 32.479 1.00 79.19 239 PRO A CA 1
ATOM 1824 C C . PRO A 1 239 ? -18.575 -14.443 33.752 1.00 79.19 239 PRO A C 1
ATOM 1826 O O . PRO A 1 239 ? -19.098 -13.527 34.402 1.00 79.19 239 PRO A O 1
ATOM 1829 N N . PRO A 1 240 ? -18.624 -15.726 34.169 1.00 71.19 240 PRO A N 1
ATOM 1830 C CA . PRO A 1 240 ? -19.331 -16.141 35.377 1.00 71.19 240 PRO A CA 1
ATOM 1831 C C . PRO A 1 240 ? -18.946 -15.294 36.601 1.00 71.19 240 PRO A C 1
ATOM 1833 O O . PRO A 1 240 ? -17.770 -15.194 36.948 1.00 71.19 240 PRO A O 1
ATOM 1836 N N . GLY A 1 241 ? -19.946 -14.692 37.254 1.00 68.12 241 GLY A N 1
ATOM 1837 C CA . GLY A 1 241 ? -19.778 -13.880 38.468 1.00 68.12 241 GLY A CA 1
ATOM 1838 C C . GLY A 1 241 ? -19.897 -12.355 38.303 1.00 68.12 241 GLY A C 1
ATOM 1839 O O . GLY A 1 241 ? -19.912 -11.663 39.317 1.00 68.12 241 GLY A O 1
ATOM 1840 N N . HIS A 1 242 ? -20.025 -11.815 37.084 1.00 75.06 242 HIS A N 1
ATOM 1841 C CA . HIS A 1 242 ? -20.255 -10.374 36.852 1.00 75.06 242 HIS A CA 1
ATOM 1842 C C . HIS A 1 242 ? -21.753 -10.057 36.778 1.00 75.06 242 HIS A C 1
ATOM 1844 O O . HIS A 1 242 ? -22.407 -10.710 35.976 1.00 75.06 242 HIS A O 1
ATOM 1850 N N . PRO A 1 243 ? -22.321 -9.096 37.538 1.00 77.69 243 PRO A N 1
ATOM 1851 C CA . PRO A 1 243 ? -23.769 -8.845 37.580 1.00 77.69 243 PRO A CA 1
ATOM 1852 C C . PRO A 1 243 ? -24.371 -8.569 36.195 1.00 77.69 243 PRO A C 1
ATOM 1854 O O . PRO A 1 243 ? -23.696 -8.042 35.311 1.00 77.69 243 PRO A O 1
ATOM 1857 N N . LEU A 1 244 ? -25.641 -8.936 36.013 1.00 81.12 244 LEU A N 1
ATOM 1858 C CA . LEU A 1 244 ? -26.313 -8.810 34.723 1.00 81.12 244 LEU A CA 1
ATOM 1859 C C . LEU A 1 244 ? -26.833 -7.381 34.518 1.00 81.12 244 LEU A C 1
ATOM 1861 O O . LEU A 1 244 ? -27.252 -6.739 35.485 1.00 81.12 244 LEU A O 1
ATOM 1865 N N . PRO A 1 245 ? -26.831 -6.871 33.275 1.00 77.75 245 PRO A N 1
ATOM 1866 C CA . PRO A 1 245 ? -27.476 -5.603 32.976 1.00 77.75 245 PRO A CA 1
ATOM 1867 C C . PRO A 1 245 ? -28.988 -5.708 33.217 1.00 77.75 245 PRO A C 1
ATOM 1869 O O . PRO A 1 245 ? -29.595 -6.759 33.009 1.00 77.75 245 PRO A O 1
ATOM 1872 N N . ALA A 1 246 ? -29.604 -4.597 33.621 1.00 76.62 246 ALA A N 1
ATOM 1873 C CA . ALA A 1 246 ? -31.056 -4.437 33.654 1.00 76.62 246 ALA A CA 1
ATOM 1874 C C . ALA A 1 246 ? -31.580 -4.208 32.227 1.00 76.62 246 ALA A C 1
ATOM 1876 O O . ALA A 1 246 ? -32.061 -3.128 31.914 1.00 76.62 246 ALA A O 1
ATOM 1877 N N . ASP A 1 247 ? -31.366 -5.183 31.346 1.00 77.31 247 ASP A N 1
ATOM 1878 C CA . ASP A 1 247 ? -31.551 -5.044 29.900 1.00 77.31 247 ASP A CA 1
ATOM 1879 C C . ASP A 1 247 ? -31.756 -6.428 29.245 1.00 77.31 247 ASP A C 1
ATOM 1881 O O . ASP A 1 247 ? -32.020 -7.418 29.937 1.00 77.31 247 ASP A O 1
ATOM 1885 N N . GLU A 1 248 ? -31.667 -6.503 27.921 1.00 85.88 248 GLU A N 1
ATOM 1886 C CA . GLU A 1 248 ? -31.787 -7.726 27.122 1.00 85.88 248 GLU A CA 1
ATOM 1887 C C . GLU A 1 248 ? -30.472 -8.538 27.089 1.00 85.88 248 GLU A C 1
ATOM 1889 O O . GLU A 1 248 ? -29.395 -8.004 26.809 1.00 85.88 248 GLU A O 1
ATOM 1894 N N . ILE A 1 249 ? -30.540 -9.848 27.364 1.00 90.88 249 ILE A N 1
ATOM 1895 C CA . ILE A 1 249 ? -29.390 -10.770 27.274 1.00 90.88 249 ILE A CA 1
ATOM 1896 C C . ILE A 1 249 ? -29.748 -12.082 26.573 1.00 90.88 249 ILE A C 1
ATOM 1898 O O . ILE A 1 249 ? -30.857 -12.595 26.724 1.00 90.88 249 ILE A O 1
ATOM 1902 N N . TRP A 1 250 ? -28.771 -12.689 25.896 1.00 92.50 250 TRP A N 1
ATOM 1903 C CA . TRP A 1 250 ? -28.884 -14.049 25.368 1.00 92.50 250 TRP A CA 1
ATOM 1904 C C . TRP A 1 250 ? -28.481 -15.063 26.437 1.00 92.50 250 TRP A C 1
ATOM 1906 O O . TRP A 1 250 ? -27.329 -15.114 26.865 1.00 92.50 250 TRP A O 1
ATOM 1916 N N . LEU A 1 251 ? -29.426 -15.892 26.870 1.00 91.31 251 LEU A N 1
ATOM 1917 C CA . LEU A 1 251 ? -29.224 -16.896 27.906 1.00 91.31 251 LEU A CA 1
ATOM 1918 C C . LEU A 1 251 ? -29.237 -18.296 27.289 1.00 91.31 251 LEU A C 1
ATOM 1920 O O . LEU A 1 251 ? -30.224 -18.701 26.677 1.00 91.31 251 LEU A O 1
ATOM 1924 N N . MET A 1 252 ? -28.161 -19.056 27.497 1.00 89.69 252 MET A N 1
ATOM 1925 C CA . MET A 1 252 ? -28.078 -20.466 27.133 1.00 89.69 252 MET A CA 1
ATOM 1926 C C . MET A 1 252 ? -28.088 -21.343 28.394 1.00 89.69 252 MET A C 1
ATOM 1928 O O . MET A 1 252 ? -27.208 -21.247 29.256 1.00 89.69 252 MET A O 1
ATOM 1932 N N . HIS A 1 253 ? -29.105 -22.194 28.513 1.00 89.62 253 HIS A N 1
ATOM 1933 C CA . HIS A 1 253 ? -29.425 -22.970 29.718 1.00 89.62 253 HIS A CA 1
ATOM 1934 C C . HIS A 1 253 ? -29.643 -24.455 29.372 1.00 89.62 253 HIS A C 1
ATOM 1936 O O . HIS A 1 253 ? -29.935 -24.794 28.228 1.00 89.62 253 HIS A O 1
ATOM 1942 N N . LEU A 1 254 ? -29.478 -25.369 30.333 1.00 87.31 254 LEU A N 1
ATOM 1943 C CA . LEU A 1 254 ? -29.715 -26.800 30.117 1.00 87.31 254 LEU A CA 1
ATOM 1944 C C . LEU A 1 254 ? -31.206 -27.119 30.340 1.00 87.31 254 LEU A C 1
ATOM 1946 O O . LEU A 1 254 ? -31.653 -27.253 31.478 1.00 87.31 254 LEU A O 1
ATOM 1950 N N . GLY A 1 255 ? -31.966 -27.233 29.249 1.00 84.19 255 GLY A N 1
ATOM 1951 C CA . GLY A 1 255 ? -33.435 -27.213 29.237 1.00 84.19 255 GLY A CA 1
ATOM 1952 C C . GLY A 1 255 ? -34.002 -25.789 29.296 1.00 84.19 255 GLY A C 1
ATOM 1953 O O . GLY A 1 255 ? -33.264 -24.840 29.555 1.00 84.19 255 GLY A O 1
ATOM 1954 N N . GLU A 1 256 ? -35.303 -25.620 29.059 1.00 86.50 256 GLU A N 1
ATOM 1955 C CA . GLU A 1 256 ? -35.963 -24.314 29.209 1.00 86.50 256 GLU A CA 1
ATOM 1956 C C . GLU A 1 256 ? -35.908 -23.857 30.687 1.00 86.50 256 GLU A C 1
ATOM 1958 O O . GLU A 1 256 ? -36.258 -24.645 31.571 1.00 86.50 256 GLU A O 1
ATOM 1963 N N . PRO A 1 257 ? -35.464 -22.623 31.002 1.00 87.12 257 PRO A N 1
ATOM 1964 C CA . PRO A 1 257 ? -35.377 -22.157 32.383 1.00 87.12 257 PRO A CA 1
ATOM 1965 C C . PRO A 1 257 ? -36.781 -21.881 32.969 1.00 87.12 257 PRO A C 1
ATOM 1967 O O . PRO A 1 257 ? -37.498 -21.030 32.439 1.00 87.12 257 PRO A O 1
ATOM 1970 N N . PRO A 1 258 ? -37.190 -22.537 34.073 1.00 85.69 258 PRO A N 1
ATOM 1971 C CA . PRO A 1 258 ? -38.511 -22.356 34.683 1.00 85.69 258 PRO A CA 1
ATOM 1972 C C . PRO A 1 258 ? -38.684 -20.958 35.307 1.00 85.69 258 PRO A C 1
ATOM 1974 O O . PRO A 1 258 ? -37.723 -20.210 35.474 1.00 85.69 258 PRO A O 1
ATOM 1977 N N . VAL A 1 259 ? -39.908 -20.579 35.694 1.00 83.69 259 VAL A N 1
ATOM 1978 C CA . VAL A 1 259 ? -40.188 -19.236 36.255 1.00 83.69 259 VAL A CA 1
ATOM 1979 C C . VAL A 1 259 ? -39.407 -18.997 37.555 1.00 83.69 259 VAL A C 1
ATOM 1981 O O . VAL A 1 259 ? -38.890 -17.909 37.784 1.00 83.69 259 VAL A O 1
ATOM 1984 N N . GLU A 1 260 ? -39.214 -20.043 38.356 1.00 85.25 260 GLU A N 1
ATOM 1985 C CA . GLU A 1 260 ? -38.418 -20.071 39.585 1.00 85.25 260 GLU A CA 1
ATOM 1986 C C . GLU A 1 260 ? -36.910 -19.856 39.352 1.00 85.25 260 GLU A C 1
ATOM 1988 O O . GLU A 1 260 ? -36.149 -19.726 40.320 1.00 85.25 260 GLU A O 1
ATOM 1993 N N . ALA A 1 261 ? -36.457 -19.820 38.095 1.00 87.19 261 ALA A N 1
ATOM 1994 C CA . ALA A 1 261 ? -35.116 -19.391 37.720 1.00 87.19 261 ALA A CA 1
ATOM 1995 C C . ALA A 1 261 ? -34.951 -17.860 37.735 1.00 87.19 261 ALA A C 1
ATOM 1997 O O . ALA A 1 261 ? -33.817 -17.402 37.656 1.00 87.19 261 ALA A O 1
ATOM 1998 N N . PHE A 1 262 ? -36.033 -17.079 37.869 1.00 89.19 262 PHE A N 1
ATOM 1999 C CA . PHE A 1 262 ? -36.035 -15.611 37.846 1.00 89.19 262 PHE A CA 1
ATOM 2000 C C . PHE A 1 262 ? -36.591 -15.035 39.162 1.00 89.19 262 PHE A C 1
ATOM 2002 O O . PHE A 1 262 ? -37.651 -15.429 39.643 1.00 89.19 262 PHE A O 1
ATOM 2009 N N . ALA A 1 263 ? -35.894 -14.062 39.748 1.00 80.19 263 ALA A N 1
ATOM 2010 C CA . ALA A 1 263 ? -36.346 -13.293 40.907 1.00 80.19 263 ALA A CA 1
ATOM 2011 C C . ALA A 1 263 ? -37.071 -12.021 40.436 1.00 80.19 263 ALA A C 1
ATOM 2013 O O . ALA A 1 263 ? -36.556 -10.906 40.525 1.00 80.19 263 ALA A O 1
ATOM 2014 N N . GLY A 1 264 ? -38.252 -12.214 39.857 1.00 81.62 264 GLY A N 1
ATOM 2015 C CA . GLY A 1 264 ? -39.073 -11.188 39.213 1.00 81.62 264 GLY A CA 1
ATOM 2016 C C . GLY A 1 264 ? -39.895 -11.804 38.075 1.00 81.62 264 GLY A C 1
ATOM 2017 O O . GLY A 1 264 ? -39.815 -13.014 37.854 1.00 81.62 264 GLY A O 1
ATOM 2018 N N . PRO A 1 265 ? -40.702 -11.020 37.346 1.00 74.38 265 PRO A N 1
ATOM 2019 C CA . PRO A 1 265 ? -41.490 -11.544 36.239 1.00 74.38 265 PRO A CA 1
ATOM 2020 C C . PRO A 1 265 ? -40.580 -11.932 35.059 1.00 74.38 265 PRO A C 1
ATOM 2022 O O . PRO A 1 265 ? -39.906 -11.083 34.476 1.00 74.38 265 PRO A O 1
ATOM 2025 N N . ARG A 1 266 ? -40.581 -13.220 34.692 1.00 86.00 266 ARG A N 1
ATOM 2026 C CA . ARG A 1 266 ? -39.855 -13.770 33.533 1.00 86.00 266 ARG A CA 1
ATOM 2027 C C . ARG A 1 266 ? -40.390 -13.161 32.229 1.00 86.00 266 ARG A C 1
ATOM 2029 O O . ARG A 1 266 ? -41.542 -13.399 31.881 1.00 86.00 266 ARG A O 1
ATOM 2036 N N . HIS A 1 267 ? -39.543 -12.432 31.504 1.00 83.31 267 HIS A N 1
ATOM 2037 C CA . HIS A 1 267 ? -39.845 -11.874 30.182 1.00 83.31 267 HIS A CA 1
ATOM 2038 C C . HIS A 1 267 ? -38.878 -12.458 29.145 1.00 83.31 267 HIS A C 1
ATOM 2040 O O . HIS A 1 267 ? -37.718 -12.053 29.078 1.00 83.31 267 HIS A O 1
ATOM 2046 N N . ILE A 1 268 ? -39.351 -13.425 28.356 1.00 86.44 268 ILE A N 1
ATOM 2047 C CA . ILE A 1 268 ? -38.649 -13.905 27.157 1.00 86.44 268 ILE A CA 1
ATOM 2048 C C . ILE A 1 268 ? -39.050 -12.992 26.002 1.00 86.44 268 ILE A C 1
ATOM 2050 O O . ILE A 1 268 ? -40.238 -12.720 25.826 1.00 86.44 268 ILE A O 1
ATOM 2054 N N . LEU A 1 269 ? -38.068 -12.525 25.243 1.00 84.81 269 LEU A N 1
ATOM 2055 C CA . LEU A 1 269 ? -38.263 -11.698 24.056 1.00 84.81 269 LEU A CA 1
ATOM 2056 C C . LEU A 1 269 ? -38.200 -12.544 22.785 1.00 84.81 269 LEU A C 1
ATOM 2058 O O . LEU A 1 269 ? -39.031 -12.393 21.893 1.00 84.81 269 LEU A O 1
ATOM 2062 N N . GLU A 1 270 ? -37.243 -13.470 22.741 1.00 86.06 270 GLU A N 1
ATOM 2063 C CA . GLU A 1 270 ? -36.996 -14.359 21.611 1.00 86.06 270 GLU A CA 1
ATOM 2064 C C . GLU A 1 270 ? -36.538 -15.731 22.119 1.00 86.06 270 GLU A C 1
ATOM 2066 O O . GLU A 1 270 ? -35.808 -15.826 23.106 1.00 86.06 270 GLU A O 1
ATOM 2071 N N . GLU A 1 271 ? -36.938 -16.798 21.436 1.00 86.25 271 GLU A N 1
ATOM 2072 C CA . GLU A 1 271 ? -36.398 -18.144 21.625 1.00 86.25 271 GLU A CA 1
ATOM 2073 C C . GLU A 1 271 ? -35.796 -18.610 20.300 1.00 86.25 271 GLU A C 1
ATOM 2075 O O . GLU A 1 271 ? -36.429 -18.493 19.250 1.00 86.25 271 GLU A O 1
ATOM 2080 N N . SER A 1 272 ? -34.567 -19.121 20.351 1.00 83.69 272 SER A N 1
ATOM 2081 C CA . SER A 1 272 ? -33.791 -19.513 19.177 1.00 83.69 272 SER A CA 1
ATOM 2082 C C . SER A 1 272 ? -33.364 -20.976 19.262 1.00 83.69 272 SER A C 1
ATOM 2084 O O . SER A 1 272 ? -33.330 -21.594 20.329 1.00 83.69 272 SER A O 1
ATOM 2086 N N . VAL A 1 273 ? -33.043 -21.560 18.110 1.00 80.56 273 VAL A N 1
ATOM 2087 C CA . VAL A 1 273 ? -32.626 -22.961 18.031 1.00 80.56 273 VAL A CA 1
ATOM 2088 C C . VAL A 1 273 ? -31.243 -23.098 18.688 1.00 80.56 273 VAL A C 1
ATOM 2090 O O . VAL A 1 273 ? -30.324 -22.363 18.319 1.00 80.56 273 VAL A O 1
ATOM 2093 N N . PRO A 1 274 ? -31.049 -24.024 19.648 1.00 80.81 274 PRO A N 1
ATOM 2094 C CA . PRO A 1 274 ? -29.751 -24.224 20.285 1.00 80.81 274 PRO A CA 1
ATOM 2095 C C . PRO A 1 274 ? -28.691 -24.690 19.267 1.00 80.81 274 PRO A C 1
ATOM 2097 O O . PRO A 1 274 ? -29.044 -25.308 18.256 1.00 80.81 274 PRO A O 1
ATOM 2100 N N . PRO A 1 275 ? -27.389 -24.467 19.545 1.00 82.19 275 PRO A N 1
ATOM 2101 C CA . PRO A 1 275 ? -26.313 -24.816 18.624 1.00 82.19 275 PRO A CA 1
ATOM 2102 C C . PRO A 1 275 ? -26.401 -26.264 18.117 1.00 82.19 275 PRO A C 1
ATOM 2104 O O . PRO A 1 275 ? -26.700 -27.195 18.872 1.00 82.19 275 PRO A O 1
ATOM 2107 N N . VAL A 1 276 ? -26.085 -26.485 16.838 1.00 70.44 276 VAL A N 1
ATOM 2108 C CA . VAL A 1 276 ? -26.104 -27.828 16.233 1.00 70.44 276 VAL A CA 1
ATOM 2109 C C . VAL A 1 276 ? -25.209 -28.779 17.041 1.00 70.44 276 VAL A C 1
ATOM 2111 O O . VAL A 1 276 ? -24.022 -28.528 17.230 1.00 70.44 276 VAL A O 1
ATOM 2114 N N . GLY A 1 277 ? -25.798 -29.869 17.547 1.00 72.25 277 GLY A N 1
ATOM 2115 C CA . GLY A 1 277 ? -25.130 -30.814 18.454 1.00 72.25 277 GLY A CA 1
ATOM 2116 C C . GLY A 1 277 ? -25.363 -30.575 19.955 1.00 72.25 277 GLY A C 1
ATOM 2117 O O . GLY A 1 277 ? -24.838 -31.328 20.777 1.00 72.25 277 GLY A O 1
ATOM 2118 N N . TRP A 1 278 ? -26.195 -29.595 20.331 1.00 86.94 278 TRP A N 1
ATOM 2119 C CA . TRP A 1 278 ? -26.557 -29.274 21.720 1.00 86.94 278 TRP A CA 1
ATOM 2120 C C . TRP A 1 278 ? -28.055 -29.537 22.036 1.00 86.94 278 TRP A C 1
ATOM 2122 O O . TRP A 1 278 ? -28.710 -28.696 22.646 1.00 86.94 278 TRP A O 1
ATOM 2132 N N . PRO A 1 279 ? -28.633 -30.717 21.710 1.00 74.81 279 PRO A N 1
ATOM 2133 C CA . PRO A 1 279 ? -30.090 -30.961 21.681 1.00 74.81 279 PRO A CA 1
ATOM 2134 C C . PRO A 1 279 ? -30.807 -30.968 23.047 1.00 74.81 279 PRO A C 1
ATOM 2136 O O . PRO A 1 279 ? -32.000 -31.248 23.114 1.00 74.81 279 PRO A O 1
ATOM 2139 N N . ARG A 1 280 ? -30.086 -30.733 24.148 1.00 84.94 280 ARG A N 1
ATOM 2140 C CA . ARG A 1 280 ? -30.644 -30.596 25.506 1.00 84.94 280 ARG A CA 1
ATOM 2141 C C . ARG A 1 280 ? -30.539 -29.174 26.054 1.00 84.94 280 ARG A C 1
ATOM 2143 O O . ARG A 1 280 ? -30.946 -28.945 27.187 1.00 84.94 280 ARG A O 1
ATOM 2150 N N . TRP A 1 281 ? -29.950 -28.255 25.299 1.00 88.81 281 TRP A N 1
ATOM 2151 C CA . TRP A 1 281 ? -29.809 -26.862 25.694 1.00 88.81 281 TRP A CA 1
ATOM 2152 C C . TRP A 1 281 ? -30.945 -26.032 25.103 1.00 88.81 281 TRP A C 1
ATOM 2154 O O . TRP A 1 281 ? -31.510 -26.378 24.072 1.00 88.81 281 TRP A O 1
ATOM 2164 N N . TRP A 1 282 ? -31.269 -24.952 25.792 1.00 90.12 282 TRP A N 1
ATOM 2165 C CA . TRP A 1 282 ? -32.198 -23.911 25.391 1.00 90.12 282 TRP A CA 1
ATOM 2166 C C . TRP A 1 282 ? -31.403 -22.628 25.163 1.00 90.12 282 TRP A C 1
ATOM 2168 O O . TRP A 1 282 ? -30.419 -22.391 25.871 1.00 90.12 282 TRP A O 1
ATOM 2178 N N . LEU A 1 283 ? -31.824 -21.817 24.197 1.00 91.38 283 LEU A N 1
ATOM 2179 C CA . LEU A 1 283 ? -31.221 -20.531 23.871 1.00 91.38 283 LEU A CA 1
ATOM 2180 C C . LEU A 1 283 ? -32.336 -19.505 23.657 1.00 91.38 283 LEU A C 1
ATOM 2182 O O . LEU A 1 283 ? -33.217 -19.716 22.828 1.00 91.38 283 LEU A O 1
ATOM 2186 N N . GLY A 1 284 ? -32.288 -18.378 24.361 1.00 88.25 284 GLY A N 1
ATOM 2187 C CA . GLY A 1 284 ? -33.263 -17.310 24.157 1.00 88.25 284 GLY A CA 1
ATOM 2188 C C . GLY A 1 284 ? -32.810 -15.962 24.694 1.00 88.25 284 GLY A C 1
ATOM 2189 O O . GLY A 1 284 ? -31.988 -15.886 25.610 1.00 88.25 284 GLY A O 1
ATOM 2190 N N . CYS A 1 285 ? -33.364 -14.902 24.115 1.00 89.56 285 CYS A N 1
ATOM 2191 C CA . CYS A 1 285 ? -33.195 -13.535 24.576 1.00 89.56 285 CYS A CA 1
ATOM 2192 C C . CYS A 1 285 ? -34.215 -13.234 25.684 1.00 89.56 285 CYS A C 1
ATOM 2194 O O . CYS A 1 285 ? -35.414 -13.487 25.525 1.00 89.56 285 CYS A O 1
ATOM 2196 N N . VAL A 1 286 ? -33.757 -12.707 26.821 1.00 89.62 286 VAL A N 1
ATOM 2197 C CA . VAL A 1 286 ? -34.598 -12.378 27.985 1.00 89.62 286 VAL A CA 1
ATOM 2198 C C . VAL A 1 286 ? -34.366 -10.942 28.443 1.00 89.62 286 VAL A C 1
ATOM 2200 O O . VAL A 1 286 ? -33.226 -10.490 28.502 1.00 89.62 286 VAL A O 1
ATOM 2203 N N . SER A 1 287 ? -35.442 -10.237 28.808 1.00 85.25 287 SER A N 1
ATOM 2204 C CA . SER A 1 287 ? -35.366 -8.885 29.373 1.00 85.25 287 SER A CA 1
ATOM 2205 C C . SER A 1 287 ? -35.314 -8.933 30.896 1.00 85.25 287 SER A C 1
ATOM 2207 O O . SER A 1 287 ? -36.159 -9.562 31.540 1.00 85.25 287 SER A O 1
ATOM 2209 N N . LEU A 1 288 ? -34.349 -8.225 31.480 1.00 81.94 288 LEU A N 1
ATOM 2210 C CA . LEU A 1 288 ? -34.141 -8.172 32.927 1.00 81.94 288 LEU A CA 1
ATOM 2211 C C . LEU A 1 288 ? -34.644 -6.876 33.585 1.00 81.94 288 LEU A C 1
ATOM 2213 O O . LEU A 1 288 ? -34.543 -6.748 34.800 1.00 81.94 288 LEU A O 1
ATOM 2217 N N . ASN A 1 289 ? -35.267 -5.964 32.828 1.00 71.81 289 ASN A N 1
ATOM 2218 C CA . ASN A 1 289 ? -35.759 -4.648 33.281 1.00 71.81 289 ASN A CA 1
ATOM 2219 C C . ASN A 1 289 ? -36.596 -4.649 34.582 1.00 71.81 289 ASN A C 1
ATOM 2221 O O . ASN A 1 289 ? -36.572 -3.678 35.335 1.00 71.81 289 ASN A O 1
ATOM 2225 N N . ALA A 1 290 ? -37.356 -5.718 34.844 1.00 71.75 290 ALA A N 1
ATOM 2226 C CA . ALA A 1 290 ? -38.168 -5.887 36.059 1.00 71.75 290 ALA A CA 1
ATOM 2227 C C . ALA A 1 290 ? -37.727 -7.084 36.929 1.00 71.75 290 ALA A C 1
ATOM 2229 O O . ALA A 1 290 ? -38.356 -7.391 37.943 1.00 71.75 290 ALA A O 1
ATOM 2230 N N . VAL A 1 291 ? -36.668 -7.785 36.524 1.00 76.06 291 VAL A N 1
ATOM 2231 C CA . VAL A 1 291 ? -36.074 -8.914 37.247 1.00 76.06 291 VAL A CA 1
ATOM 2232 C C . VAL A 1 291 ? -35.030 -8.369 38.223 1.00 76.06 291 VAL A C 1
ATOM 2234 O O . VAL A 1 291 ? -34.449 -7.323 37.976 1.00 76.06 291 VAL A O 1
ATOM 2237 N N . THR A 1 292 ? -34.784 -9.058 39.341 1.00 76.31 292 THR A N 1
ATOM 2238 C CA . THR A 1 292 ? -33.730 -8.699 40.316 1.00 76.31 292 THR A CA 1
ATOM 2239 C C . THR A 1 292 ? -32.602 -9.726 40.413 1.00 76.31 292 THR A C 1
ATOM 2241 O O . THR A 1 292 ? -31.521 -9.377 40.883 1.00 76.31 292 THR A O 1
ATOM 2244 N N . ALA A 1 293 ? -32.813 -10.966 39.947 1.00 83.44 293 ALA A N 1
ATOM 2245 C CA . ALA A 1 293 ? -31.767 -11.972 39.734 1.00 83.44 293 ALA A CA 1
ATOM 2246 C C . ALA A 1 293 ? -32.216 -13.158 38.841 1.00 83.44 293 ALA A C 1
ATOM 2248 O O . ALA A 1 293 ? -33.415 -13.391 38.709 1.00 83.44 293 ALA A O 1
ATOM 2249 N N . ILE A 1 294 ? -31.279 -13.955 38.303 1.00 86.62 294 ILE A N 1
ATOM 2250 C CA . ILE A 1 294 ? -31.519 -15.258 37.637 1.00 86.62 294 ILE A CA 1
ATOM 2251 C C . ILE A 1 294 ? -30.631 -16.390 38.198 1.00 86.62 294 ILE A C 1
ATOM 2253 O O . ILE A 1 294 ? -29.637 -16.105 38.863 1.00 86.62 294 ILE A O 1
ATOM 2257 N N . ARG A 1 295 ? -30.947 -17.667 37.927 1.00 85.88 295 ARG A N 1
ATOM 2258 C CA . ARG A 1 295 ? -30.132 -18.851 38.301 1.00 85.88 295 ARG A CA 1
ATOM 2259 C C . ARG A 1 295 ? -30.310 -20.035 37.340 1.00 85.88 295 ARG A C 1
ATOM 2261 O O . ARG A 1 295 ? -31.283 -20.083 36.601 1.00 85.88 295 ARG A O 1
ATOM 2268 N N . SER A 1 296 ? -29.420 -21.031 37.406 1.00 85.12 296 SER A N 1
ATOM 2269 C CA . SER A 1 296 ? -29.663 -22.352 36.785 1.00 85.12 296 SER A CA 1
ATOM 2270 C C . SER A 1 296 ? -30.735 -23.140 37.554 1.00 85.12 296 SER A C 1
ATOM 2272 O O . SER A 1 296 ? -30.801 -23.052 38.785 1.00 85.12 296 SER A O 1
ATOM 2274 N N . ALA A 1 297 ? -31.559 -23.912 36.845 1.00 85.00 297 ALA A N 1
ATOM 2275 C CA . ALA A 1 297 ? -32.595 -24.778 37.407 1.00 85.00 297 ALA A CA 1
ATOM 2276 C C . ALA A 1 297 ? -32.860 -25.980 36.478 1.00 85.00 297 ALA A C 1
ATOM 2278 O O . ALA A 1 297 ? -33.651 -25.889 35.543 1.00 85.00 297 ALA A O 1
ATOM 2279 N N . VAL A 1 298 ? -32.194 -27.111 36.729 1.00 81.56 298 VAL A N 1
ATOM 2280 C CA . VAL A 1 298 ? -32.208 -28.293 35.844 1.00 81.56 298 VAL A CA 1
ATOM 2281 C C . VAL A 1 298 ? -32.991 -29.439 36.482 1.00 81.56 298 VAL A C 1
ATOM 2283 O O . VAL A 1 298 ? -32.663 -29.864 37.590 1.00 81.56 298 VAL A O 1
ATOM 2286 N N . ASP A 1 299 ? -33.981 -29.991 35.779 1.00 78.44 299 ASP A N 1
ATOM 2287 C CA . ASP A 1 299 ? -34.627 -31.247 36.182 1.00 78.44 299 ASP A CA 1
ATOM 2288 C C . ASP A 1 299 ? -33.738 -32.456 35.836 1.00 78.44 299 ASP A C 1
ATOM 2290 O O . ASP A 1 299 ? -33.303 -32.644 34.695 1.00 78.44 299 ASP A O 1
ATOM 2294 N N . ASN A 1 300 ? -33.451 -33.278 36.846 1.00 71.62 300 ASN A N 1
ATOM 2295 C CA . ASN A 1 300 ? -32.647 -34.494 36.729 1.00 71.62 300 ASN A CA 1
ATOM 2296 C C . ASN A 1 300 ? -33.475 -35.793 36.849 1.00 71.62 300 ASN A C 1
ATOM 2298 O O . ASN A 1 300 ? -32.897 -36.877 36.930 1.00 71.62 300 ASN A O 1
ATOM 2302 N N . GLY A 1 301 ? -34.809 -35.700 36.872 1.00 69.88 301 GLY A N 1
ATOM 2303 C CA . GLY A 1 301 ? -35.731 -36.830 37.030 1.00 69.88 301 GLY A CA 1
ATOM 2304 C C . GLY A 1 301 ? -35.973 -37.258 38.482 1.00 69.88 301 GLY A C 1
ATOM 2305 O O . GLY A 1 301 ? -36.823 -38.110 38.731 1.00 69.88 301 GLY A O 1
ATOM 2306 N N . SER A 1 302 ? -35.262 -36.662 39.446 1.00 68.69 302 SER A N 1
ATOM 2307 C CA . SER A 1 302 ? -35.527 -36.797 40.889 1.00 68.69 302 SER A CA 1
ATOM 2308 C C . SER A 1 302 ? -35.968 -35.483 41.552 1.00 68.69 302 SER A C 1
ATOM 2310 O O . SER A 1 302 ? -36.336 -35.478 42.726 1.00 68.69 302 SER A O 1
ATOM 2312 N N . GLY A 1 303 ? -35.956 -34.378 40.799 1.00 74.56 303 GLY A N 1
ATOM 2313 C CA . GLY A 1 303 ? -36.317 -33.034 41.241 1.00 74.56 303 GLY A CA 1
ATOM 2314 C C . GLY A 1 303 ? -35.512 -31.952 40.512 1.00 74.56 303 GLY A C 1
ATOM 2315 O O . GLY A 1 303 ? -34.522 -32.239 39.837 1.00 74.56 303 GLY A O 1
ATOM 2316 N N . ILE A 1 304 ? -35.923 -30.692 40.682 1.00 79.69 304 ILE A N 1
ATOM 2317 C CA . ILE A 1 304 ? -35.217 -29.533 40.116 1.00 79.69 304 ILE A CA 1
ATOM 2318 C C . ILE A 1 304 ? -33.983 -29.217 40.970 1.00 79.69 304 ILE A C 1
ATOM 2320 O O . ILE A 1 304 ? -34.093 -28.889 42.154 1.00 79.69 304 ILE A O 1
ATOM 2324 N N . GLN A 1 305 ? -32.805 -29.276 40.355 1.00 81.31 305 GLN A N 1
ATOM 2325 C CA . GLN A 1 305 ? -31.541 -28.869 40.953 1.00 81.31 305 GLN A CA 1
ATOM 2326 C C . GLN A 1 305 ? -31.236 -27.408 40.601 1.00 81.31 305 GLN A C 1
ATOM 2328 O O . GLN A 1 305 ? -31.054 -27.065 39.435 1.00 81.31 305 GLN A O 1
ATOM 2333 N N . TYR A 1 306 ? -31.144 -26.556 41.623 1.00 82.12 306 TYR A N 1
ATOM 2334 C CA . TYR A 1 306 ? -30.867 -25.127 41.467 1.00 82.12 306 TYR A CA 1
ATOM 2335 C C . TYR A 1 306 ? -29.372 -24.796 41.580 1.00 82.12 306 TYR A C 1
ATOM 2337 O O . TYR A 1 306 ? -28.678 -25.308 42.459 1.00 82.12 306 TYR A O 1
ATOM 2345 N N . GLY A 1 307 ? -28.906 -23.893 40.717 1.00 76.56 307 GLY A N 1
ATOM 2346 C CA . GLY A 1 307 ? -27.608 -23.221 40.813 1.00 76.56 307 GLY A CA 1
ATOM 2347 C C . GLY A 1 307 ? -27.662 -21.899 41.604 1.00 76.56 307 GLY A C 1
ATOM 2348 O O . GLY A 1 307 ? -28.706 -21.552 42.169 1.00 76.56 307 GLY A O 1
ATOM 2349 N N . PRO A 1 308 ? -26.542 -21.151 41.661 1.00 80.06 308 PRO A N 1
ATOM 2350 C CA . PRO A 1 308 ? -26.451 -19.851 42.336 1.00 80.06 308 PRO A CA 1
ATOM 2351 C C . PRO A 1 308 ? -27.198 -18.721 41.592 1.00 80.06 308 PRO A C 1
ATOM 2353 O O . PRO A 1 308 ? -27.467 -18.835 40.398 1.00 80.06 308 PRO A O 1
ATOM 2356 N N . TRP A 1 309 ? -27.511 -17.631 42.310 1.00 81.75 309 TRP A N 1
ATOM 2357 C CA . TRP A 1 309 ? -28.219 -16.432 41.813 1.00 81.75 309 TRP A CA 1
ATOM 2358 C C . TRP A 1 309 ? -27.292 -15.354 41.197 1.00 81.75 309 TRP A C 1
ATOM 2360 O O . TRP A 1 309 ? -26.119 -15.274 41.557 1.00 81.75 309 TRP A O 1
ATOM 2370 N N . TRP A 1 310 ? -27.844 -14.492 40.323 1.00 83.75 310 TRP A N 1
ATOM 2371 C CA . TRP A 1 310 ? -27.122 -13.537 39.450 1.00 83.75 310 TRP A CA 1
ATOM 2372 C C . TRP A 1 310 ? -27.961 -12.237 39.166 1.00 83.75 310 TRP A C 1
ATOM 2374 O O . TRP A 1 310 ? -29.032 -12.387 38.605 1.00 83.75 310 TRP A O 1
ATOM 2384 N N . SER A 1 311 ? -27.559 -10.998 39.553 1.00 80.31 311 SER A N 1
ATOM 2385 C CA . SER A 1 311 ? -28.434 -9.852 40.031 1.00 80.31 311 SER A CA 1
ATOM 2386 C C . SER A 1 311 ? -28.708 -8.550 39.179 1.00 80.31 311 SER A C 1
ATOM 2388 O O . SER A 1 311 ? -27.991 -8.355 38.202 1.00 80.31 311 SER A O 1
ATOM 2390 N N . VAL A 1 312 ? -29.662 -7.649 39.615 1.00 76.44 312 VAL A N 1
ATOM 2391 C CA . VAL A 1 312 ? -30.226 -6.363 38.996 1.00 76.44 312 VAL A CA 1
ATOM 2392 C C . VAL A 1 312 ? -30.906 -5.320 40.022 1.00 76.44 312 VAL A C 1
ATOM 2394 O O . VAL A 1 312 ? -31.045 -5.710 41.181 1.00 76.44 312 VAL A O 1
ATOM 2397 N N . ALA A 1 313 ? -31.349 -4.045 39.697 1.00 58.00 313 ALA A N 1
ATOM 2398 C CA . ALA A 1 313 ? -31.916 -2.978 40.649 1.00 58.00 313 ALA A CA 1
ATOM 2399 C C . ALA A 1 313 ? -32.719 -1.685 40.113 1.00 58.00 313 ALA A C 1
ATOM 2401 O O . ALA A 1 313 ? -32.571 -1.369 38.938 1.00 58.00 313 ALA A O 1
ATOM 2402 N N . GLY A 1 314 ? -33.467 -0.866 40.950 1.00 34.69 314 GLY A N 1
ATOM 2403 C CA . GLY A 1 314 ? -33.970 0.561 40.671 1.00 34.69 314 GLY A CA 1
ATOM 2404 C C . GLY A 1 314 ? -35.129 1.271 41.532 1.00 34.69 314 GLY A C 1
ATOM 2405 O O . GLY A 1 314 ? -35.810 0.559 42.266 1.00 34.69 314 GLY A O 1
ATOM 2406 N N . ALA A 1 315 ? -35.383 2.631 41.413 1.00 28.52 315 ALA A N 1
ATOM 2407 C CA . ALA A 1 315 ? -36.641 3.496 41.667 1.00 28.52 315 ALA A CA 1
ATOM 2408 C C . ALA A 1 315 ? -36.722 4.768 42.661 1.00 28.52 315 ALA A C 1
ATOM 2410 O O . ALA A 1 315 ? -35.845 4.969 43.493 1.00 28.52 315 ALA A O 1
ATOM 2411 N N . GLU A 1 316 ? -37.798 5.626 42.585 1.00 46.94 316 GLU A N 1
ATOM 2412 C CA . GLU A 1 316 ? -37.998 7.109 42.954 1.00 46.94 316 GLU A CA 1
ATOM 2413 C C . GLU A 1 316 ? -38.974 7.516 44.155 1.00 46.94 316 GLU A C 1
ATOM 2415 O O . GLU A 1 316 ? -39.895 6.738 44.411 1.00 46.94 316 GLU A O 1
ATOM 2420 N N . HIS A 1 317 ? -38.795 8.656 44.915 1.00 55.41 317 HIS A N 1
ATOM 2421 C CA . HIS A 1 317 ? -39.349 8.974 46.296 1.00 55.41 317 HIS A CA 1
ATOM 2422 C C . HIS A 1 317 ? -39.350 10.486 46.773 1.00 55.41 317 HIS A C 1
ATOM 2424 O O . HIS A 1 317 ? -39.237 11.389 45.955 1.00 55.41 317 HIS A O 1
ATOM 2430 N N . ALA A 1 318 ? -39.462 10.785 48.094 1.00 55.66 318 ALA A N 1
ATOM 2431 C CA . ALA A 1 318 ? -39.030 12.084 48.665 1.00 55.66 318 ALA A CA 1
ATOM 2432 C C . ALA A 1 318 ? -37.506 12.278 48.577 1.00 55.66 318 ALA A C 1
ATOM 2434 O O . ALA A 1 318 ? -36.782 11.319 48.308 1.00 55.66 318 ALA A O 1
ATOM 2435 N N . ASP A 1 319 ? -37.025 13.506 48.782 1.00 67.69 319 ASP A N 1
ATOM 2436 C CA . ASP A 1 319 ? -35.920 13.974 47.945 1.00 67.69 319 ASP A CA 1
ATOM 2437 C C . ASP A 1 319 ? -34.729 14.602 48.685 1.00 67.69 319 ASP A C 1
ATOM 2439 O O . ASP A 1 319 ? -34.857 15.241 49.737 1.00 67.69 319 ASP A O 1
ATOM 2443 N N . LEU A 1 320 ? -33.554 14.410 48.090 1.00 80.69 320 LEU A N 1
ATOM 2444 C CA . LEU A 1 320 ? -32.268 14.935 48.531 1.00 80.69 320 LEU A CA 1
ATOM 2445 C C . LEU A 1 320 ? -31.818 16.002 47.535 1.00 80.69 320 LEU A C 1
ATOM 2447 O O . LEU A 1 320 ? -31.476 15.698 46.397 1.00 80.69 320 LEU A O 1
ATOM 2451 N N . GLU A 1 321 ? -31.777 17.255 47.975 1.00 83.81 321 GLU A N 1
ATOM 2452 C CA . GLU A 1 321 ? -31.245 18.347 47.168 1.00 83.81 321 GLU A CA 1
ATOM 2453 C C . GLU A 1 321 ? -29.728 18.417 47.288 1.00 83.81 321 GLU A C 1
ATOM 2455 O O . GLU A 1 321 ? -29.181 18.405 48.392 1.00 83.81 321 GLU A O 1
ATOM 2460 N N . PHE A 1 322 ? -29.050 18.566 46.156 1.00 84.44 322 PHE A N 1
ATOM 2461 C CA . PHE A 1 322 ? -27.599 18.669 46.085 1.00 84.44 322 PHE A CA 1
ATOM 2462 C C . PHE A 1 322 ? -27.179 20.024 45.497 1.00 84.44 322 PHE A C 1
ATOM 2464 O O . PHE A 1 322 ? -27.822 20.525 44.575 1.00 84.44 322 PHE A O 1
ATOM 2471 N N . ASP A 1 323 ? -26.085 20.596 46.014 1.00 84.88 323 ASP A N 1
ATOM 2472 C CA . ASP A 1 323 ? -25.323 21.642 45.308 1.00 84.88 323 ASP A CA 1
ATOM 2473 C C . ASP A 1 323 ? -24.682 21.026 44.034 1.00 84.88 323 ASP A C 1
ATOM 2475 O O . ASP A 1 323 ? -24.640 19.799 43.885 1.00 84.88 323 ASP A O 1
ATOM 2479 N N . ASP A 1 324 ? -24.142 21.849 43.125 1.00 82.50 324 ASP A N 1
ATOM 2480 C CA . ASP A 1 324 ? -23.421 21.344 41.945 1.00 82.50 324 ASP A CA 1
ATOM 2481 C C . ASP A 1 324 ? -22.308 20.347 42.350 1.00 82.50 324 ASP A C 1
ATOM 2483 O O . ASP A 1 324 ? -21.535 20.618 43.282 1.00 82.50 324 ASP A O 1
ATOM 2487 N N . PRO A 1 325 ? -22.198 19.186 41.674 1.00 89.38 325 PRO A N 1
ATOM 2488 C CA . PRO A 1 325 ? -21.163 18.207 41.973 1.00 89.38 325 PRO A CA 1
ATOM 2489 C C . PRO A 1 325 ? -19.775 18.751 41.625 1.00 89.38 325 PRO A C 1
ATOM 2491 O O . PRO A 1 325 ? -19.614 19.654 40.801 1.00 89.38 325 PRO A O 1
ATOM 2494 N N . ILE A 1 326 ? -18.733 18.175 42.225 1.00 87.81 326 ILE A N 1
ATOM 2495 C CA . ILE A 1 326 ? -17.359 18.556 41.897 1.00 87.81 326 ILE A CA 1
ATOM 2496 C C . ILE A 1 326 ? -17.061 18.078 40.474 1.00 87.81 326 ILE A C 1
ATOM 2498 O O . ILE A 1 326 ? -16.851 16.886 40.246 1.00 87.81 326 ILE A O 1
ATOM 2502 N N . ASN A 1 327 ? -17.032 19.012 39.520 1.00 82.81 327 ASN A N 1
ATOM 2503 C CA . ASN A 1 327 ? -16.857 18.690 38.108 1.00 82.81 327 ASN A CA 1
ATOM 2504 C C . ASN A 1 327 ? -15.628 17.800 37.869 1.00 82.81 327 ASN A C 1
ATOM 2506 O O . ASN A 1 327 ? -14.487 18.130 38.208 1.00 82.81 327 ASN A O 1
ATOM 2510 N N . GLY A 1 328 ? -15.910 16.646 37.270 1.00 82.25 328 GLY A N 1
ATOM 2511 C CA . GLY A 1 328 ? -14.950 15.604 36.952 1.00 82.25 328 GLY A CA 1
ATOM 2512 C C . GLY A 1 328 ? -14.472 14.738 38.118 1.00 82.25 328 GLY A C 1
ATOM 2513 O O . GLY A 1 328 ? -13.474 14.042 37.950 1.00 82.25 328 GLY A O 1
ATOM 2514 N N . ILE A 1 329 ? -15.147 14.749 39.274 1.00 88.88 329 ILE A N 1
ATOM 2515 C CA . ILE A 1 329 ? -14.913 13.805 40.377 1.00 88.88 329 ILE A CA 1
ATOM 2516 C C . ILE A 1 329 ? -16.180 12.984 40.665 1.00 88.88 329 ILE A C 1
ATOM 2518 O O . ILE A 1 329 ? -17.250 13.509 40.971 1.00 88.88 329 ILE A O 1
ATOM 2522 N N . LEU A 1 330 ? -16.008 11.669 40.606 1.00 89.88 330 LEU A N 1
ATOM 2523 C CA . LEU A 1 330 ? -16.979 10.617 40.879 1.00 89.88 330 LEU A CA 1
ATOM 2524 C C . LEU A 1 330 ? -16.468 9.738 42.035 1.00 89.88 330 LEU A C 1
ATOM 2526 O O . LEU A 1 330 ? -15.291 9.786 42.400 1.00 89.88 330 LEU A O 1
ATOM 2530 N N . ASN A 1 331 ? -17.329 8.910 42.618 1.00 87.06 331 ASN A N 1
ATOM 2531 C CA . ASN A 1 331 ? -16.909 7.851 43.534 1.00 87.06 331 ASN A CA 1
ATOM 2532 C C . ASN A 1 331 ? -16.482 6.587 42.751 1.00 87.06 331 ASN A C 1
ATOM 2534 O O . ASN A 1 331 ? -16.566 6.538 41.519 1.00 87.06 331 ASN A O 1
ATOM 2538 N N . ARG A 1 332 ? -16.013 5.546 43.452 1.00 78.94 332 ARG A N 1
ATOM 2539 C CA . ARG A 1 332 ? -15.609 4.263 42.837 1.00 78.94 332 ARG A CA 1
ATOM 2540 C C . ARG A 1 332 ? -16.690 3.633 41.943 1.00 78.94 332 ARG A C 1
ATOM 2542 O O . ARG A 1 332 ? -16.346 2.994 40.942 1.00 78.94 332 ARG A O 1
ATOM 2549 N N . ASP A 1 333 ? -17.957 3.851 42.275 1.00 78.56 333 ASP A N 1
ATOM 2550 C CA . ASP A 1 333 ? -19.129 3.293 41.594 1.00 78.56 333 ASP A CA 1
ATOM 2551 C C . ASP A 1 333 ? -19.660 4.210 40.472 1.00 78.56 333 ASP A C 1
ATOM 2553 O O . ASP A 1 333 ? -20.627 3.872 39.796 1.00 78.56 333 ASP A O 1
ATOM 2557 N N . GLY A 1 334 ? -19.004 5.353 40.229 1.00 76.62 334 GLY A N 1
ATOM 2558 C CA . GLY A 1 334 ? -19.350 6.304 39.168 1.00 76.62 334 GLY A CA 1
ATOM 2559 C C . GLY A 1 334 ? -20.422 7.335 39.541 1.00 76.62 334 GLY A C 1
ATOM 2560 O O . GLY A 1 334 ? -20.819 8.118 38.682 1.00 76.62 334 GLY A O 1
ATOM 2561 N N . ALA A 1 335 ? -20.879 7.376 40.795 1.00 84.81 335 ALA A N 1
ATOM 2562 C CA . ALA A 1 335 ? -21.820 8.394 41.260 1.00 84.81 335 ALA A CA 1
ATOM 2563 C C . ALA A 1 335 ? -21.113 9.727 41.563 1.00 84.81 335 ALA A C 1
ATOM 2565 O O . ALA A 1 335 ? -19.917 9.762 41.858 1.00 84.81 335 ALA A O 1
ATOM 2566 N N . ALA A 1 336 ? -21.864 10.827 41.505 1.00 88.62 336 ALA A N 1
ATOM 2567 C CA . ALA A 1 336 ? -21.351 12.172 41.739 1.00 88.62 336 ALA A CA 1
ATOM 2568 C C . ALA A 1 336 ? -20.830 12.378 43.175 1.00 88.62 336 ALA A C 1
ATOM 2570 O O . ALA A 1 336 ? -21.362 11.818 44.137 1.00 88.62 336 ALA A O 1
ATOM 2571 N N . VAL A 1 337 ? -19.799 13.218 43.312 1.00 90.00 337 VAL A N 1
ATOM 2572 C CA . VAL A 1 337 ? -19.197 13.588 44.601 1.00 90.00 337 VAL A CA 1
ATOM 2573 C C . VAL A 1 337 ? -19.419 15.066 44.861 1.00 90.00 337 VAL A C 1
ATOM 2575 O O . VAL A 1 337 ? -19.143 15.910 44.007 1.00 90.00 337 VAL A O 1
ATOM 2578 N N . TYR A 1 338 ? -19.884 15.381 46.064 1.00 91.75 338 TYR A N 1
ATOM 2579 C CA . TYR A 1 338 ? -20.275 16.734 46.438 1.00 91.75 338 TYR A CA 1
ATOM 2580 C C . TYR A 1 338 ? -19.285 17.343 47.434 1.00 91.75 338 TYR A C 1
ATOM 2582 O O . TYR A 1 338 ? -18.825 16.685 48.370 1.00 91.75 338 TYR A O 1
ATOM 2590 N N . ALA A 1 339 ? -18.972 18.630 47.250 1.00 89.00 339 ALA A N 1
ATOM 2591 C CA . ALA A 1 339 ? -18.101 19.390 48.156 1.00 89.00 339 ALA A CA 1
ATOM 2592 C C . ALA A 1 339 ? -18.781 19.750 49.492 1.00 89.00 339 ALA A C 1
ATOM 2594 O O . ALA A 1 339 ? -18.137 20.310 50.383 1.00 89.00 339 ALA A O 1
ATOM 2595 N N . ARG A 1 340 ? -20.083 19.467 49.614 1.00 88.25 340 ARG A N 1
ATOM 2596 C CA . ARG A 1 340 ? -20.958 19.707 50.767 1.00 88.25 340 ARG A CA 1
ATOM 2597 C C . ARG A 1 340 ? -22.001 18.586 50.857 1.00 88.25 340 ARG A C 1
ATOM 2599 O O . ARG A 1 340 ? -22.325 18.005 49.821 1.00 88.25 340 ARG A O 1
ATOM 2606 N N . PRO A 1 341 ? -22.533 18.274 52.050 1.00 87.69 341 PRO A N 1
ATOM 2607 C CA . PRO A 1 341 ? -23.640 17.332 52.178 1.00 87.69 341 PRO A CA 1
ATOM 2608 C C . PRO A 1 341 ? -24.933 17.886 51.540 1.00 87.69 341 PRO A C 1
ATOM 2610 O O . PRO A 1 341 ? -25.092 19.108 51.453 1.00 87.69 341 PRO A O 1
ATOM 2613 N N . PRO A 1 342 ? -25.861 17.010 51.108 1.00 88.06 342 PRO A N 1
ATOM 2614 C CA . PRO A 1 342 ? -27.164 17.415 50.581 1.00 88.06 342 PRO A CA 1
ATOM 2615 C C . PRO A 1 342 ? -28.043 18.099 51.632 1.00 88.06 342 PRO A C 1
ATOM 2617 O O . PRO A 1 342 ? -27.731 18.131 52.822 1.00 88.06 342 PRO A O 1
ATOM 2620 N N . ARG A 1 343 ? -29.203 18.590 51.196 1.00 87.94 343 ARG A N 1
ATOM 2621 C CA . ARG A 1 343 ? -30.311 19.010 52.058 1.00 87.94 343 ARG A CA 1
ATOM 2622 C C . ARG A 1 343 ? -31.481 18.061 51.846 1.00 87.94 343 ARG A C 1
ATOM 2624 O O . ARG A 1 343 ? -31.951 17.901 50.725 1.00 87.94 343 ARG A O 1
ATOM 2631 N N . LEU A 1 344 ? -31.960 17.425 52.908 1.00 86.62 344 LEU A N 1
ATOM 2632 C CA . LEU A 1 344 ? -33.104 16.515 52.819 1.00 86.62 344 LEU A CA 1
ATOM 2633 C C . LEU A 1 344 ? -34.409 17.313 52.913 1.00 86.62 344 LEU A C 1
ATOM 2635 O O . LEU A 1 344 ? -34.622 17.998 53.914 1.00 86.62 344 LEU A O 1
ATOM 2639 N N . ARG A 1 345 ? -35.289 17.197 51.909 1.00 81.56 345 ARG A N 1
ATOM 2640 C CA . ARG A 1 345 ? -36.647 17.760 51.948 1.00 81.56 345 ARG A CA 1
ATOM 2641 C C . ARG A 1 345 ? -37.655 16.710 52.395 1.00 81.56 345 ARG A C 1
ATOM 2643 O O . ARG A 1 345 ? -37.823 15.677 51.748 1.00 81.56 345 ARG A O 1
ATOM 2650 N N . LEU A 1 346 ? -38.354 16.999 53.489 1.00 82.44 346 LEU A N 1
ATOM 2651 C CA . LEU A 1 346 ? -39.326 16.090 54.091 1.00 82.44 346 LEU A CA 1
ATOM 2652 C C . LEU A 1 346 ? -40.769 16.477 53.723 1.00 82.44 346 LEU A C 1
ATOM 2654 O O . LEU A 1 346 ? -41.213 17.557 54.115 1.00 82.44 346 LEU A O 1
ATOM 2658 N N . PRO A 1 347 ? -41.525 15.619 53.013 1.00 67.06 347 PRO A N 1
ATOM 2659 C CA . PRO A 1 347 ? -42.931 15.863 52.714 1.00 67.06 347 PRO A CA 1
ATOM 2660 C C . PRO A 1 347 ? -43.814 15.626 53.950 1.00 67.06 347 PRO A C 1
ATOM 2662 O O . PRO A 1 347 ? -43.356 15.144 54.988 1.00 67.06 347 PRO A O 1
ATOM 2665 N N . GLY A 1 348 ? -45.099 15.960 53.834 1.00 66.56 348 GLY A N 1
ATOM 2666 C CA . GLY A 1 348 ? -46.027 15.980 54.970 1.00 66.56 348 GLY A CA 1
ATOM 2667 C C . GLY A 1 348 ? -45.991 17.314 55.721 1.00 66.56 348 GLY A C 1
ATOM 2668 O O . GLY A 1 348 ? -45.274 18.230 55.330 1.00 66.56 348 GLY A O 1
ATOM 2669 N N . GLY A 1 349 ? -46.805 17.449 56.769 1.00 70.06 349 GLY A N 1
ATOM 2670 C CA . GLY A 1 349 ? -46.923 18.699 57.539 1.00 70.06 349 GLY A CA 1
ATOM 2671 C C . GLY A 1 349 ? -46.104 18.729 58.841 1.00 70.06 349 GLY A C 1
ATOM 2672 O O . GLY A 1 349 ? -45.674 17.683 59.325 1.00 70.06 349 GLY A O 1
ATOM 2673 N N . PRO A 1 350 ? -45.974 19.894 59.509 1.00 65.06 350 PRO A N 1
ATOM 2674 C CA . PRO A 1 350 ? -45.159 20.054 60.725 1.00 65.06 350 PRO A CA 1
ATOM 2675 C C . PRO A 1 350 ? -45.669 19.299 61.970 1.00 65.06 350 PRO A C 1
ATOM 2677 O O . PRO A 1 350 ? -45.010 19.307 63.007 1.00 65.06 350 PRO A O 1
ATOM 2680 N N . GLY A 1 351 ? -46.841 18.656 61.891 1.00 65.81 351 GLY A N 1
ATOM 2681 C CA . GLY A 1 351 ? -47.343 17.724 62.909 1.00 65.81 351 GLY A CA 1
ATOM 2682 C C . GLY A 1 351 ? -46.891 16.269 62.713 1.00 65.81 351 GLY A C 1
ATOM 2683 O O . GLY A 1 351 ? -47.094 15.447 63.605 1.00 65.81 351 GLY A O 1
ATOM 2684 N N . GLU A 1 352 ? -46.291 15.937 61.568 1.00 74.00 352 GLU A N 1
ATOM 2685 C CA . GLU A 1 352 ? -45.693 14.629 61.293 1.00 74.00 352 GLU A CA 1
ATOM 2686 C C . GLU A 1 352 ? -44.236 14.614 61.767 1.00 74.00 352 GLU A C 1
ATOM 2688 O O . GLU A 1 352 ? -43.504 15.582 61.571 1.00 74.00 352 GLU A O 1
ATOM 2693 N N . SER A 1 353 ? -43.805 13.509 62.382 1.00 83.00 353 SER A N 1
ATOM 2694 C CA . SER A 1 353 ? -42.425 13.328 62.845 1.00 83.00 353 SER A CA 1
ATOM 2695 C C . SER A 1 353 ? -41.712 12.298 61.975 1.00 83.00 353 SER A C 1
ATOM 2697 O O . SER A 1 353 ? -42.099 11.126 61.933 1.00 83.00 353 SER A O 1
ATOM 2699 N N . TRP A 1 354 ? -40.675 12.753 61.279 1.00 84.94 354 TRP A N 1
ATOM 2700 C CA . TRP A 1 354 ? -39.780 11.937 60.474 1.00 84.94 354 TRP A CA 1
ATOM 2701 C C . TRP A 1 354 ? -38.586 11.495 61.312 1.00 84.94 354 TRP A C 1
ATOM 2703 O O . TRP A 1 354 ? -37.845 12.319 61.845 1.00 84.94 354 TRP A O 1
ATOM 2713 N N . THR A 1 355 ? -38.362 10.187 61.382 1.00 88.25 355 THR A N 1
ATOM 2714 C CA . THR A 1 355 ? -37.134 9.604 61.928 1.00 88.25 355 THR A CA 1
ATOM 2715 C C . THR A 1 355 ? -36.089 9.545 60.826 1.00 88.25 355 THR A C 1
ATOM 2717 O O . THR A 1 355 ? -36.332 8.930 59.785 1.00 88.25 355 THR A O 1
ATOM 2720 N N . ILE A 1 356 ? -34.927 10.144 61.067 1.00 89.69 356 ILE A N 1
ATOM 2721 C CA . ILE A 1 356 ? -33.801 10.182 60.134 1.00 89.69 356 ILE A CA 1
ATOM 2722 C C . ILE A 1 356 ? -32.661 9.369 60.732 1.00 89.69 356 ILE A C 1
ATOM 2724 O O . ILE A 1 356 ? -32.309 9.520 61.902 1.00 89.69 356 ILE A O 1
ATOM 2728 N N . GLU A 1 357 ? -32.099 8.489 59.918 1.00 88.31 357 GLU A N 1
ATOM 2729 C CA . GLU A 1 357 ? -30.947 7.659 60.221 1.00 88.31 357 GLU A CA 1
ATOM 2730 C C . GLU A 1 357 ? -29.889 7.884 59.141 1.00 88.31 357 GLU A C 1
ATOM 2732 O O . GLU A 1 357 ? -30.148 7.655 57.961 1.00 88.31 357 GLU A O 1
ATOM 2737 N N . VAL A 1 358 ? -28.693 8.320 59.534 1.00 88.00 358 VAL A N 1
ATOM 2738 C CA . VAL A 1 358 ? -27.529 8.405 58.646 1.00 88.00 358 VAL A CA 1
ATOM 2739 C C . VAL A 1 358 ? -26.469 7.430 59.131 1.00 88.00 358 VAL A C 1
ATOM 2741 O O . VAL A 1 358 ? -26.062 7.444 60.294 1.00 88.00 358 VAL A O 1
ATOM 2744 N N . ARG A 1 359 ? -26.021 6.572 58.218 1.00 86.62 359 ARG A N 1
ATOM 2745 C CA . ARG A 1 359 ? -24.928 5.625 58.418 1.00 86.62 359 ARG A CA 1
ATOM 2746 C C . ARG A 1 359 ? -23.845 5.900 57.382 1.00 86.62 359 ARG A C 1
ATOM 2748 O O . ARG A 1 359 ? -24.101 5.801 56.186 1.00 86.62 359 ARG A O 1
ATOM 2755 N N . ASP A 1 360 ? -22.642 6.192 57.851 1.00 84.00 360 ASP A N 1
ATOM 2756 C CA . ASP A 1 360 ? -21.423 6.036 57.058 1.00 84.00 360 ASP A CA 1
ATOM 2757 C C . ASP A 1 360 ? -21.239 4.545 56.719 1.00 84.00 360 ASP A C 1
ATOM 2759 O O . ASP A 1 360 ? -21.385 3.696 57.597 1.00 84.00 360 ASP A O 1
ATOM 2763 N N . LEU A 1 361 ? -20.991 4.201 55.455 1.00 77.38 361 LEU A N 1
ATOM 2764 C CA . LEU A 1 361 ? -20.841 2.803 55.037 1.00 77.38 361 LEU A CA 1
ATOM 2765 C C . LEU A 1 361 ? -19.575 2.142 55.603 1.00 77.38 361 LEU A C 1
ATOM 2767 O O . LEU A 1 361 ? -19.579 0.923 55.786 1.00 77.38 361 LEU A O 1
ATOM 2771 N N . ASP A 1 362 ? -18.550 2.927 55.944 1.00 71.00 362 ASP A N 1
ATOM 2772 C CA . ASP A 1 362 ? -17.301 2.434 56.534 1.00 71.00 362 ASP A CA 1
ATOM 2773 C C . ASP A 1 362 ? -17.350 2.365 58.080 1.00 71.00 362 ASP A C 1
ATOM 2775 O O . ASP A 1 362 ? -16.427 1.844 58.710 1.00 71.00 362 ASP A O 1
ATOM 2779 N N . SER A 1 363 ? -18.442 2.826 58.716 1.00 68.56 363 SER A N 1
ATOM 2780 C CA . SER A 1 363 ? -18.606 2.854 60.180 1.00 68.56 363 SER A CA 1
ATOM 2781 C C . SER A 1 363 ? -19.909 2.184 60.662 1.00 68.56 363 SER A C 1
ATOM 2783 O O . SER A 1 363 ? -21.004 2.484 60.183 1.00 68.56 363 SER A O 1
ATOM 2785 N N . PRO A 1 364 ? -19.867 1.282 61.663 1.00 61.19 364 PRO A N 1
ATOM 2786 C CA . PRO A 1 364 ? -21.041 0.489 62.042 1.00 61.19 364 PRO A CA 1
ATOM 2787 C C . PRO A 1 364 ? -22.143 1.280 62.774 1.00 61.19 364 PRO A C 1
ATOM 2789 O O . PRO A 1 364 ? -23.300 0.835 62.794 1.00 61.19 364 PRO A O 1
ATOM 2792 N N . THR A 1 365 ? -21.815 2.421 63.391 1.00 75.19 365 THR A N 1
ATOM 2793 C CA . THR A 1 365 ? -22.710 3.188 64.276 1.00 75.19 365 THR A CA 1
ATOM 2794 C C . THR A 1 365 ? -23.552 4.220 63.513 1.00 75.19 365 THR A C 1
ATOM 2796 O O . THR A 1 365 ? -22.996 5.220 63.060 1.00 75.19 365 THR A O 1
ATOM 2799 N N . PRO A 1 366 ? -24.882 4.037 63.393 1.00 80.75 366 PRO A N 1
ATOM 2800 C CA . PRO A 1 366 ? -25.753 5.028 62.769 1.00 80.75 366 PRO A CA 1
ATOM 2801 C C . PRO A 1 366 ? -26.044 6.202 63.713 1.00 80.75 366 PRO A C 1
ATOM 2803 O O . PRO A 1 366 ? -26.311 6.005 64.901 1.00 80.75 366 PRO A O 1
ATOM 2806 N N . ILE A 1 367 ? -26.077 7.414 63.164 1.00 84.44 367 ILE A N 1
ATOM 2807 C CA . ILE A 1 367 ? -26.548 8.624 63.845 1.00 84.44 367 ILE A CA 1
ATOM 2808 C C . ILE A 1 367 ? -28.046 8.764 63.550 1.00 84.44 367 ILE A C 1
ATOM 2810 O O . ILE A 1 367 ? -28.472 8.603 62.405 1.00 84.44 367 ILE A O 1
ATOM 2814 N N . ARG A 1 368 ? -28.862 9.005 64.584 1.00 87.38 368 ARG A N 1
ATOM 2815 C CA . ARG A 1 368 ? -30.329 9.038 64.476 1.00 87.38 368 ARG A CA 1
ATOM 2816 C C . ARG A 1 368 ? -30.931 10.224 65.216 1.00 87.38 368 ARG A C 1
ATOM 2818 O O . ARG A 1 368 ? -30.600 10.449 66.377 1.00 87.38 368 ARG A O 1
ATOM 2825 N N . TRP A 1 369 ? -31.860 10.914 64.566 1.00 88.88 369 TRP A N 1
ATOM 2826 C CA . TRP A 1 369 ? -32.618 12.031 65.130 1.00 88.88 369 TRP A CA 1
ATOM 2827 C C . TRP A 1 369 ? -34.018 12.109 64.506 1.00 88.88 369 TRP A C 1
ATOM 2829 O O . TRP A 1 369 ? -34.391 11.282 63.671 1.00 88.88 369 TRP A O 1
ATOM 2839 N N . THR A 1 370 ? -34.820 13.079 64.943 1.00 87.62 370 THR A N 1
ATOM 2840 C CA . THR A 1 370 ? -36.179 13.310 64.435 1.00 87.62 370 THR A CA 1
ATOM 2841 C C . THR A 1 370 ? -36.354 14.749 63.976 1.00 87.62 370 THR A C 1
ATOM 2843 O O . THR A 1 370 ? -35.936 15.661 64.688 1.00 87.62 370 THR A O 1
ATOM 2846 N N . ALA A 1 371 ? -37.027 14.950 62.845 1.00 86.38 371 ALA A N 1
ATOM 2847 C CA . ALA A 1 371 ? -37.385 16.263 62.311 1.00 86.38 371 ALA A CA 1
ATOM 2848 C C . ALA A 1 371 ? -38.890 16.333 61.981 1.00 86.38 371 ALA A C 1
ATOM 2850 O O . ALA A 1 371 ? -39.495 15.298 61.688 1.00 86.38 371 ALA A O 1
ATOM 2851 N N . PRO A 1 372 ? -39.520 17.519 62.026 1.00 83.31 372 PRO A N 1
ATOM 2852 C CA . PRO A 1 372 ? -40.903 17.681 61.586 1.00 83.31 372 PRO A CA 1
ATOM 2853 C C . PRO A 1 372 ? -41.030 17.583 60.055 1.00 83.31 372 PRO A C 1
ATOM 2855 O O . PRO A 1 372 ? -40.076 17.864 59.327 1.00 83.31 372 PRO A O 1
ATOM 2858 N N . GLY A 1 373 ? -42.214 17.221 59.558 1.00 78.31 373 GLY A N 1
ATOM 2859 C CA . GLY A 1 373 ? -42.572 17.381 58.141 1.00 78.31 373 GLY A CA 1
ATOM 2860 C C . GLY A 1 373 ? -42.557 18.854 57.703 1.00 78.31 373 GLY A C 1
ATOM 2861 O O . GLY A 1 373 ? -42.602 19.752 58.546 1.00 78.31 373 GLY A O 1
ATOM 2862 N N . ASP A 1 374 ? -42.472 19.096 56.394 1.00 79.00 374 ASP A N 1
ATOM 2863 C CA . ASP A 1 374 ? -42.277 20.426 55.783 1.00 79.00 374 ASP A CA 1
ATOM 2864 C C . ASP A 1 374 ? -40.971 21.126 56.223 1.00 79.00 374 ASP A C 1
ATOM 2866 O O . ASP A 1 374 ? -40.857 22.351 56.232 1.00 79.00 374 ASP A O 1
ATOM 2870 N N . SER A 1 375 ? -39.958 20.342 56.617 1.00 82.38 375 SER A N 1
ATOM 2871 C CA . SER A 1 375 ? -38.635 20.853 56.983 1.00 82.38 375 SER A CA 1
ATOM 2872 C C . SER A 1 375 ? -37.538 20.442 56.002 1.00 82.38 375 SER A C 1
ATOM 2874 O O . SER A 1 375 ? -37.619 19.432 55.296 1.00 82.38 375 SER A O 1
ATOM 2876 N N . VAL A 1 376 ? -36.496 21.275 55.970 1.00 84.38 376 VAL A N 1
ATOM 2877 C CA . VAL A 1 376 ? -35.251 21.045 55.238 1.00 84.38 376 VAL A CA 1
ATOM 2878 C C . VAL A 1 376 ? -34.171 20.722 56.262 1.00 84.38 376 VAL A C 1
ATOM 2880 O O . VAL A 1 376 ? -33.846 21.566 57.096 1.00 84.38 376 VAL A O 1
ATOM 2883 N N . VAL A 1 377 ? -33.631 19.507 56.217 1.00 84.94 377 VAL A N 1
ATOM 2884 C CA . VAL A 1 377 ? -32.647 19.030 57.197 1.00 84.94 377 VAL A CA 1
ATOM 2885 C C . VAL A 1 377 ? -31.231 19.178 56.647 1.00 84.94 377 VAL A C 1
ATOM 2887 O O . VAL A 1 377 ? -30.936 18.723 55.538 1.00 84.94 377 VAL A O 1
ATOM 2890 N N . THR A 1 378 ? -30.366 19.809 57.442 1.00 84.12 378 THR A N 1
ATOM 2891 C CA . THR A 1 378 ? -28.914 19.908 57.245 1.00 84.12 378 THR A CA 1
ATOM 2892 C C . THR A 1 378 ? -28.180 18.901 58.138 1.00 84.12 378 THR A C 1
ATOM 2894 O O . THR A 1 378 ? -28.753 18.354 59.080 1.00 84.12 378 THR A O 1
ATOM 2897 N N . PHE A 1 379 ? -26.915 18.613 57.820 1.00 83.38 379 PHE A N 1
ATOM 2898 C CA . PHE A 1 379 ? -26.134 17.525 58.431 1.00 83.38 379 PHE A CA 1
ATOM 2899 C C . PHE A 1 379 ? -24.979 18.035 59.307 1.00 83.38 379 PHE A C 1
ATOM 2901 O O . PHE A 1 379 ? -23.911 17.430 59.346 1.00 83.38 379 PHE A O 1
ATOM 2908 N N . ASP A 1 380 ? -25.201 19.150 60.004 1.00 75.31 380 ASP A N 1
ATOM 2909 C CA . ASP A 1 380 ? -24.177 19.867 60.783 1.00 75.31 380 ASP A CA 1
ATOM 2910 C C . ASP A 1 380 ? -23.726 19.114 62.059 1.00 75.31 380 ASP A C 1
ATOM 2912 O O . ASP A 1 380 ? -22.705 19.448 62.654 1.00 75.31 380 ASP A O 1
ATOM 2916 N N . ASP A 1 381 ? -24.465 18.073 62.466 1.00 73.31 381 ASP A N 1
ATOM 2917 C CA . ASP A 1 381 ? -24.122 17.182 63.587 1.00 73.31 381 ASP A CA 1
ATOM 2918 C C . ASP A 1 381 ? -23.148 16.041 63.195 1.00 73.31 381 ASP A C 1
ATOM 2920 O O . ASP A 1 381 ? -22.801 15.199 64.031 1.00 73.31 381 ASP A O 1
ATOM 2924 N N . LEU A 1 382 ? -22.715 15.961 61.928 1.00 77.94 382 LEU A N 1
ATOM 2925 C CA . LEU A 1 382 ? -21.747 14.955 61.473 1.00 77.94 382 LEU A CA 1
ATOM 2926 C C . LEU A 1 382 ? -20.292 15.344 61.827 1.00 77.94 382 LEU A C 1
ATOM 2928 O O . LEU A 1 382 ? -19.960 16.525 61.915 1.00 77.94 382 LEU A O 1
ATOM 2932 N N . PRO A 1 383 ? -19.370 14.373 61.994 1.00 75.00 383 PRO A N 1
ATOM 2933 C CA . PRO A 1 383 ? -17.957 14.677 62.211 1.00 75.00 383 PRO A CA 1
ATOM 2934 C C . PRO A 1 383 ? -17.326 15.381 60.998 1.00 75.00 383 PRO A C 1
ATOM 2936 O O . PRO A 1 383 ? -17.235 14.802 59.916 1.00 75.00 383 PRO A O 1
ATOM 2939 N N . HIS A 1 384 ? -16.849 16.612 61.192 1.00 79.06 384 HIS A N 1
ATOM 2940 C CA . HIS A 1 384 ? -16.160 17.388 60.158 1.00 79.06 384 HIS A CA 1
ATOM 2941 C C . HIS A 1 384 ? -14.638 17.100 60.121 1.00 79.06 384 HIS A C 1
ATOM 2943 O O . HIS A 1 384 ? -14.019 16.968 61.182 1.00 79.06 384 HIS A O 1
ATOM 2949 N N . PRO A 1 385 ? -13.989 17.083 58.935 1.00 82.00 385 PRO A N 1
ATOM 2950 C CA . PRO A 1 385 ? -14.597 17.231 57.615 1.00 82.00 385 PRO A CA 1
ATOM 2951 C C . PRO A 1 385 ? -15.401 15.985 57.217 1.00 82.00 385 PRO A C 1
ATOM 2953 O O . PRO A 1 385 ? -14.923 14.861 57.370 1.00 82.00 385 PRO A O 1
ATOM 2956 N N . ILE A 1 386 ? -16.597 16.193 56.667 1.00 86.69 386 ILE A N 1
ATOM 2957 C CA . ILE A 1 386 ? -17.501 15.119 56.247 1.00 86.69 386 ILE A CA 1
ATOM 2958 C C . ILE A 1 386 ? -16.912 14.449 54.997 1.00 86.69 386 ILE A C 1
ATOM 2960 O O . ILE A 1 386 ? -16.931 15.004 53.894 1.00 86.69 386 ILE A O 1
ATOM 2964 N N . VAL A 1 387 ? -16.348 13.254 55.181 1.00 86.81 387 VAL A N 1
ATOM 2965 C CA . VAL A 1 387 ? -15.674 12.476 54.133 1.00 86.81 387 VAL A CA 1
ATOM 2966 C C . VAL A 1 387 ? -16.096 11.021 54.245 1.00 86.81 387 VAL A C 1
ATOM 2968 O O . VAL A 1 387 ? -15.766 10.358 55.223 1.00 86.81 387 VAL A O 1
ATOM 2971 N N . GLY A 1 388 ? -16.805 10.527 53.235 1.00 87.19 388 GLY A N 1
ATOM 2972 C CA . GLY A 1 388 ? -17.305 9.154 53.207 1.00 87.19 388 GLY A CA 1
ATOM 2973 C C . GLY A 1 388 ? -18.458 8.979 52.227 1.00 87.19 388 GLY A C 1
ATOM 2974 O O . GLY A 1 388 ? -18.875 9.926 51.549 1.00 87.19 388 GLY A O 1
ATOM 2975 N N . THR A 1 389 ? -18.985 7.757 52.164 1.00 89.12 389 THR A N 1
ATOM 2976 C CA . THR A 1 389 ? -20.236 7.466 51.456 1.00 89.12 389 THR A CA 1
ATOM 2977 C C . THR A 1 389 ? -21.305 7.120 52.479 1.00 89.12 389 THR A C 1
ATOM 2979 O O . THR A 1 389 ? -21.197 6.137 53.208 1.00 89.12 389 THR A O 1
ATOM 2982 N N . PHE A 1 390 ? -22.338 7.952 52.539 1.00 87.88 390 PHE A N 1
ATOM 2983 C CA . PHE A 1 390 ? -23.360 7.911 53.572 1.00 87.88 390 PHE A CA 1
ATOM 2984 C C . PHE A 1 390 ? -24.649 7.337 52.998 1.00 87.88 390 PHE A C 1
ATOM 2986 O O . PHE A 1 390 ? -25.151 7.818 51.982 1.00 87.88 390 PHE A O 1
ATOM 2993 N N . ARG A 1 391 ? -25.211 6.334 53.676 1.00 88.19 391 ARG A N 1
ATOM 2994 C CA . ARG A 1 391 ? -26.583 5.880 53.465 1.00 88.19 391 ARG A CA 1
ATOM 2995 C C . ARG A 1 391 ? -27.491 6.596 54.453 1.00 88.19 391 ARG A C 1
ATOM 2997 O O . ARG A 1 391 ? -27.418 6.373 55.663 1.00 88.19 391 ARG A O 1
ATOM 3004 N N . LEU A 1 392 ? -28.358 7.436 53.915 1.00 87.75 392 LEU A N 1
ATOM 3005 C CA . LEU A 1 392 ? -29.452 8.070 54.626 1.00 87.75 392 LEU A CA 1
ATOM 3006 C C . LEU A 1 392 ? -30.711 7.212 54.509 1.00 87.75 392 LEU A C 1
ATOM 3008 O O . LEU A 1 392 ? -30.983 6.650 53.451 1.00 87.75 392 LEU A O 1
ATOM 3012 N N . ARG A 1 393 ? -31.491 7.152 55.587 1.00 86.56 393 ARG A N 1
ATOM 3013 C CA . ARG A 1 393 ? -32.857 6.635 55.633 1.00 86.56 393 ARG A CA 1
ATOM 3014 C C . ARG A 1 393 ? -33.732 7.603 56.424 1.00 86.56 393 ARG A C 1
ATOM 3016 O O . ARG A 1 393 ? -33.553 7.741 57.629 1.00 86.56 393 ARG A O 1
ATOM 3023 N N . ALA A 1 394 ? -34.709 8.220 55.775 1.00 84.56 394 ALA A N 1
ATOM 3024 C CA . ALA A 1 394 ? -35.753 9.006 56.426 1.00 84.56 394 ALA A CA 1
ATOM 3025 C C . ALA A 1 394 ? -37.099 8.277 56.335 1.00 84.56 394 ALA A C 1
ATOM 3027 O O . ALA A 1 394 ? -37.459 7.757 55.280 1.00 84.56 394 ALA A O 1
ATOM 3028 N N . GLN A 1 395 ? -37.851 8.206 57.432 1.00 83.88 395 GLN A N 1
ATOM 3029 C CA . GLN A 1 395 ? -39.152 7.530 57.467 1.00 83.88 395 GLN A CA 1
ATOM 3030 C C . GLN A 1 395 ? -40.145 8.238 58.397 1.00 83.88 395 GLN A C 1
ATOM 3032 O O . GLN A 1 395 ? -39.799 8.587 59.524 1.00 83.88 395 GLN A O 1
ATOM 3037 N N . ALA A 1 396 ? -41.395 8.368 57.956 1.00 77.94 396 ALA A N 1
ATOM 3038 C CA . ALA A 1 396 ? -42.532 8.782 58.777 1.00 77.94 396 ALA A CA 1
ATOM 3039 C C . ALA A 1 396 ? -43.714 7.816 58.574 1.00 77.94 396 ALA A C 1
ATOM 3041 O O . ALA A 1 396 ? -43.856 7.247 57.487 1.00 77.94 396 ALA A O 1
ATOM 3042 N N . PRO A 1 397 ? -44.584 7.615 59.583 1.00 69.75 397 PRO A N 1
ATOM 3043 C CA . PRO A 1 397 ? -45.797 6.817 59.423 1.00 69.75 397 PRO A CA 1
ATOM 3044 C C . PRO A 1 397 ? -46.672 7.350 58.280 1.00 69.75 397 PRO A C 1
ATOM 3046 O O . PRO A 1 397 ? -46.968 8.537 58.232 1.00 69.75 397 PRO A O 1
ATOM 3049 N N . GLY A 1 398 ? -47.093 6.474 57.364 1.00 54.06 398 GLY A N 1
ATOM 3050 C CA . GLY A 1 398 ? -47.945 6.837 56.222 1.00 54.06 398 GLY A CA 1
ATOM 3051 C C . GLY A 1 398 ? -47.213 7.384 54.988 1.00 54.06 398 GLY A C 1
ATOM 3052 O O . GLY A 1 398 ? -47.821 7.441 53.924 1.00 54.06 398 GLY A O 1
ATOM 3053 N N . ASN A 1 399 ? -45.918 7.702 55.086 1.00 59.38 399 ASN A N 1
ATOM 3054 C CA . ASN A 1 399 ? -45.103 8.170 53.962 1.00 59.38 399 ASN A CA 1
ATOM 3055 C C . ASN A 1 399 ? -44.163 7.066 53.439 1.00 59.38 399 ASN A C 1
ATOM 3057 O O . ASN A 1 399 ? -43.760 6.164 54.178 1.00 59.38 399 ASN A O 1
ATOM 3061 N N . ARG A 1 400 ? -43.783 7.134 52.154 1.00 60.34 400 ARG A N 1
ATOM 3062 C CA . ARG A 1 400 ? -42.798 6.209 51.564 1.00 60.34 400 ARG A CA 1
ATOM 3063 C C . ARG A 1 400 ? -41.413 6.531 52.158 1.00 60.34 400 ARG A C 1
ATOM 3065 O O . ARG A 1 400 ? -41.007 7.690 52.075 1.00 60.34 400 ARG A O 1
ATOM 3072 N N . PRO A 1 401 ? -40.696 5.567 52.769 1.00 67.56 401 PRO A N 1
ATOM 3073 C CA . PRO A 1 401 ? -39.382 5.829 53.342 1.00 67.56 401 PRO A CA 1
ATOM 3074 C C . PRO A 1 401 ? -38.388 6.173 52.235 1.00 67.56 401 PRO A C 1
ATOM 3076 O O . PRO A 1 401 ? -38.474 5.654 51.123 1.00 67.56 401 PRO A O 1
ATOM 3079 N N . VAL A 1 402 ? -37.452 7.052 52.556 1.00 73.94 402 VAL A N 1
ATOM 3080 C CA . VAL A 1 402 ? -36.510 7.640 51.609 1.00 73.94 402 VAL A CA 1
ATOM 3081 C C . VAL A 1 402 ? -35.132 7.169 51.984 1.00 73.94 402 VAL A C 1
ATOM 3083 O O . VAL A 1 402 ? -34.584 7.577 53.007 1.00 73.94 402 VAL A O 1
ATOM 3086 N N . GLU A 1 403 ? -34.603 6.270 51.166 1.00 78.62 403 GLU A N 1
ATOM 3087 C CA . GLU A 1 403 ? -33.238 5.797 51.288 1.00 78.62 403 GLU A CA 1
ATOM 3088 C C . GLU A 1 403 ? -32.411 6.357 50.138 1.00 78.62 403 GLU A C 1
ATOM 3090 O O . GLU A 1 403 ? -32.699 6.100 48.972 1.00 78.62 403 GLU A O 1
ATOM 3095 N N . GLY A 1 404 ? -31.388 7.134 50.480 1.00 81.50 404 GLY A N 1
ATOM 3096 C CA . GLY A 1 404 ? -30.469 7.741 49.527 1.00 81.50 404 GLY A CA 1
ATOM 3097 C C . GLY A 1 404 ? -29.038 7.437 49.930 1.00 81.50 404 GLY A C 1
ATOM 3098 O O . GLY A 1 404 ? -28.712 7.435 51.116 1.00 81.50 404 GLY A O 1
ATOM 3099 N N . THR A 1 405 ? -28.180 7.164 48.951 1.00 86.94 405 THR A N 1
ATOM 3100 C CA . THR A 1 405 ? -26.738 7.024 49.179 1.00 86.94 405 THR A CA 1
ATOM 3101 C C . THR A 1 405 ? -26.032 8.163 48.469 1.00 86.94 405 THR A C 1
ATOM 3103 O O . THR A 1 405 ? -26.286 8.389 47.289 1.00 86.94 405 THR A O 1
ATOM 3106 N N . PHE A 1 406 ? -25.173 8.888 49.180 1.00 88.75 406 PHE A N 1
ATOM 3107 C CA . PHE A 1 406 ? -24.432 10.016 48.626 1.00 88.75 406 PHE A CA 1
ATOM 3108 C C . PHE A 1 406 ? -22.988 10.037 49.129 1.00 88.75 406 PHE A C 1
ATOM 3110 O O . PHE A 1 406 ? -22.701 9.632 50.256 1.00 88.75 406 PHE A O 1
ATOM 3117 N N . THR A 1 407 ? -22.072 10.528 48.295 1.00 90.50 407 THR A N 1
ATOM 3118 C CA . THR A 1 407 ? -20.648 10.643 48.630 1.00 90.50 407 THR A CA 1
ATOM 3119 C C . THR A 1 407 ? -20.279 12.113 48.817 1.00 90.50 407 THR A C 1
ATOM 3121 O O . THR A 1 407 ? -20.468 12.931 47.914 1.00 90.50 407 THR A O 1
ATOM 3124 N N . VAL A 1 408 ? -19.735 12.448 49.990 1.00 90.25 408 VAL A N 1
ATOM 3125 C CA . VAL A 1 408 ? -19.266 13.804 50.324 1.00 90.25 408 VAL A CA 1
ATOM 3126 C C . VAL A 1 408 ? -17.755 13.781 50.498 1.00 90.25 408 VAL A C 1
ATOM 3128 O O . VAL A 1 408 ? -17.203 12.864 51.109 1.00 90.25 408 VAL A O 1
ATOM 3131 N N . ALA A 1 409 ? -17.096 14.813 49.983 1.00 90.00 409 ALA A N 1
ATOM 3132 C CA . ALA A 1 409 ? -15.714 15.138 50.301 1.00 90.00 409 ALA A CA 1
ATOM 3133 C C . ALA A 1 409 ? -15.647 16.631 50.644 1.00 90.00 409 ALA A C 1
ATOM 3135 O O . ALA A 1 409 ? -15.428 17.473 49.770 1.00 90.00 409 ALA A O 1
ATOM 3136 N N . GLU A 1 410 ? -15.917 16.965 51.908 1.00 89.38 410 GLU A N 1
ATOM 3137 C CA . GLU A 1 410 ? -16.161 18.348 52.320 1.00 89.38 410 GLU A CA 1
ATOM 3138 C C . GLU A 1 410 ? -14.993 19.287 51.966 1.00 89.38 410 GLU A C 1
ATOM 3140 O O . GLU A 1 410 ? -13.838 19.057 52.333 1.00 89.38 410 GLU A O 1
ATOM 3145 N N . GLY A 1 411 ? -15.302 20.359 51.231 1.00 86.38 411 GLY A N 1
ATOM 3146 C CA . GLY A 1 411 ? -14.334 21.375 50.811 1.00 86.38 411 GLY A CA 1
ATOM 3147 C C . GLY A 1 411 ? -13.319 20.929 49.749 1.00 86.38 411 GLY A C 1
ATOM 3148 O O . GLY A 1 411 ? -12.385 21.682 49.467 1.00 86.38 411 GLY A O 1
ATOM 3149 N N . LEU A 1 412 ? -13.461 19.734 49.164 1.00 91.31 412 LEU A N 1
ATOM 3150 C CA . LEU A 1 412 ? -12.605 19.274 48.069 1.00 91.31 412 LEU A CA 1
ATOM 3151 C C . LEU A 1 412 ? -12.835 20.119 46.803 1.00 91.31 412 LEU A C 1
ATOM 3153 O O . LEU A 1 412 ? -13.968 20.438 46.448 1.00 91.31 412 LEU A O 1
ATOM 3157 N N . THR A 1 413 ? -11.757 20.448 46.091 1.00 90.25 413 THR A N 1
ATOM 3158 C CA . THR A 1 413 ? -11.793 21.185 44.820 1.00 90.25 413 THR A CA 1
ATOM 3159 C C . THR A 1 413 ? -10.969 20.482 43.740 1.00 90.25 413 THR A C 1
ATOM 3161 O O . THR A 1 413 ? -9.977 19.804 44.026 1.00 90.25 413 THR A O 1
ATOM 3164 N N . CYS A 1 414 ? -11.400 20.653 42.491 1.00 90.25 414 CYS A N 1
ATOM 3165 C CA . CYS A 1 414 ? -10.844 20.031 41.294 1.00 90.25 414 CYS A CA 1
ATOM 3166 C C . CYS A 1 414 ? -10.517 21.119 40.263 1.00 90.25 414 CYS A C 1
ATOM 3168 O O . CYS A 1 414 ? -11.385 21.923 39.923 1.00 90.25 414 CYS A O 1
ATOM 3170 N N . SER A 1 415 ? -9.280 21.158 39.766 1.00 90.44 415 SER A N 1
ATOM 3171 C CA . SER A 1 415 ? -8.854 22.069 38.698 1.00 90.44 415 SER A CA 1
ATOM 3172 C C . SER A 1 415 ? -8.214 21.294 37.532 1.00 90.44 415 SER A C 1
ATOM 3174 O O . SER A 1 415 ? -7.045 20.899 37.617 1.00 90.44 415 SER A O 1
ATOM 3176 N N . PRO A 1 416 ? -8.975 21.041 36.447 1.00 89.50 416 PRO A N 1
ATOM 3177 C CA . PRO A 1 416 ? -8.480 20.381 35.241 1.00 89.50 416 PRO A CA 1
ATOM 3178 C C . PRO A 1 416 ? -7.845 21.350 34.231 1.00 89.50 416 PRO A C 1
ATOM 3180 O O . PRO A 1 416 ? -8.327 22.466 34.027 1.00 89.50 416 PRO A O 1
ATOM 3183 N N . ASP A 1 417 ? -6.792 20.878 33.566 1.00 87.00 417 ASP A N 1
ATOM 3184 C CA . ASP A 1 417 ? -6.067 21.550 32.486 1.00 87.00 417 ASP A CA 1
ATOM 3185 C C . ASP A 1 417 ? -5.667 20.532 31.383 1.00 87.00 417 ASP A C 1
ATOM 3187 O O . ASP A 1 417 ? -4.861 19.634 31.657 1.00 87.00 417 ASP A O 1
ATOM 3191 N N . PRO A 1 418 ? -6.230 20.606 30.158 1.00 85.19 418 PRO A N 1
ATOM 3192 C CA . PRO A 1 418 ? -7.338 21.474 29.761 1.00 85.19 418 PRO A CA 1
ATOM 3193 C C . PRO A 1 418 ? -8.647 21.069 30.460 1.00 85.19 418 PRO A C 1
ATOM 3195 O O . PRO A 1 418 ? -8.810 19.936 30.914 1.00 85.19 418 PRO A O 1
ATOM 3198 N N . ARG A 1 419 ? -9.617 21.993 30.513 1.00 82.75 419 ARG A N 1
ATOM 3199 C CA . ARG A 1 419 ? -10.939 21.735 31.121 1.00 82.75 419 ARG A CA 1
ATOM 3200 C C . ARG A 1 419 ? -11.755 20.679 30.377 1.00 82.75 419 ARG A C 1
ATOM 3202 O O . ARG A 1 419 ? -12.535 19.964 30.996 1.00 82.75 419 ARG A O 1
ATOM 3209 N N . ILE A 1 420 ? -11.584 20.616 29.059 1.00 85.75 420 ILE A N 1
ATOM 3210 C CA . ILE A 1 420 ? -12.324 19.746 28.147 1.00 85.75 420 ILE A CA 1
ATOM 3211 C C . ILE A 1 420 ? -11.316 19.095 27.208 1.00 85.75 420 ILE A C 1
ATOM 3213 O O . ILE A 1 420 ? -10.367 19.740 26.761 1.00 85.75 420 ILE A O 1
ATOM 3217 N N . ARG A 1 421 ? -11.505 17.807 26.925 1.00 89.56 421 ARG A N 1
ATOM 3218 C CA . ARG A 1 421 ? -10.561 17.009 26.144 1.00 89.56 421 ARG A CA 1
ATOM 3219 C C . ARG A 1 421 ? -11.098 16.765 24.742 1.00 89.56 421 ARG A C 1
ATOM 3221 O O . ARG A 1 421 ? -12.115 16.100 24.568 1.00 89.56 421 ARG A O 1
ATOM 3228 N N . LEU A 1 422 ? -10.412 17.317 23.751 1.00 89.44 422 LEU A N 1
ATOM 3229 C CA . LEU A 1 422 ? -10.731 17.129 22.339 1.00 89.44 422 LEU A CA 1
ATOM 3230 C C . LEU A 1 422 ? -9.932 15.969 21.739 1.00 89.44 422 LEU A C 1
ATOM 3232 O O . LEU A 1 422 ? -9.031 15.430 22.381 1.00 89.44 422 LEU A O 1
ATOM 3236 N N . LEU A 1 423 ? -10.285 15.586 20.518 1.00 89.06 423 LEU A N 1
ATOM 3237 C CA . LEU A 1 423 ? -9.646 14.513 19.762 1.00 89.06 423 LEU A CA 1
ATOM 3238 C C . LEU A 1 423 ? -8.415 15.026 19.012 1.00 89.06 423 LEU A C 1
ATOM 3240 O O . LEU A 1 423 ? -8.442 16.123 18.451 1.00 89.06 423 LEU A O 1
ATOM 3244 N N . ARG A 1 424 ? -7.347 14.227 18.995 1.00 85.50 424 ARG A N 1
ATOM 3245 C CA . ARG A 1 424 ? -6.096 14.529 18.290 1.00 85.50 424 ARG A CA 1
ATOM 3246 C C . ARG A 1 424 ? -5.953 13.692 17.026 1.00 85.50 424 ARG A C 1
ATOM 3248 O O . ARG A 1 424 ? -6.368 12.540 17.000 1.00 85.50 424 ARG A O 1
ATOM 3255 N N . GLU A 1 425 ? -5.260 14.265 16.048 1.00 75.44 425 GLU A N 1
ATOM 3256 C CA . GLU A 1 425 ? -4.876 13.632 14.778 1.00 75.44 425 GLU A CA 1
ATOM 3257 C C . GLU A 1 425 ? -4.163 12.285 14.971 1.00 75.44 425 GLU A C 1
ATOM 3259 O O . GLU A 1 425 ? -4.512 11.286 14.352 1.00 75.44 425 GLU A O 1
ATOM 3264 N N . ASN A 1 426 ? -3.237 12.221 15.933 1.00 68.44 426 ASN A N 1
ATOM 3265 C CA . ASN A 1 426 ? -2.484 11.006 16.272 1.00 68.44 426 ASN A CA 1
ATOM 3266 C C . ASN A 1 426 ? -3.307 9.971 17.076 1.00 68.44 426 ASN A C 1
ATOM 3268 O O . ASN A 1 426 ? -2.729 9.096 17.722 1.00 68.44 426 ASN A O 1
ATOM 3272 N N . GLY A 1 427 ? -4.636 10.095 17.090 1.00 69.62 427 GLY A N 1
ATOM 3273 C CA . GLY A 1 427 ? -5.557 9.226 17.812 1.00 69.62 427 GLY A CA 1
ATOM 3274 C C . GLY A 1 427 ? -5.813 9.626 19.269 1.00 69.62 427 GLY A C 1
ATOM 3275 O O . GLY A 1 427 ? -4.968 10.191 19.977 1.00 69.62 427 GLY A O 1
ATOM 3276 N N . GLY A 1 428 ? -7.014 9.282 19.736 1.00 85.19 428 GLY A N 1
ATOM 3277 C CA . GLY A 1 428 ? -7.449 9.487 21.112 1.00 85.19 428 GLY A CA 1
ATOM 3278 C C . GLY A 1 428 ? -7.627 10.953 21.520 1.00 85.19 428 GLY A C 1
ATOM 3279 O O . GLY A 1 428 ? -7.553 11.897 20.731 1.00 85.19 428 GLY A O 1
ATOM 3280 N N . LEU A 1 429 ? -7.837 11.150 22.818 1.00 89.19 429 LEU A N 1
ATOM 3281 C CA . LEU A 1 429 ? -8.042 12.459 23.423 1.00 89.19 429 LEU A CA 1
ATOM 3282 C C . LEU A 1 429 ? -6.723 13.211 23.667 1.00 89.19 429 LEU A C 1
ATOM 3284 O O . LEU A 1 429 ? -5.632 12.634 23.780 1.00 89.19 429 LEU A O 1
ATOM 3288 N N . MET A 1 430 ? -6.817 14.531 23.823 1.00 89.56 430 MET A N 1
ATOM 3289 C CA . MET A 1 430 ? -5.747 15.367 24.375 1.00 89.56 430 MET A CA 1
ATOM 3290 C C . MET A 1 430 ? -5.345 14.878 25.779 1.00 89.56 430 MET A C 1
ATOM 3292 O O . MET A 1 430 ? -6.222 14.467 26.551 1.00 89.56 430 MET A O 1
ATOM 3296 N N . PRO A 1 431 ? -4.052 14.913 26.155 1.00 89.38 431 PRO A N 1
ATOM 3297 C CA . PRO A 1 431 ? -3.638 14.614 27.520 1.00 89.38 431 PRO A CA 1
ATOM 3298 C C . PRO A 1 431 ? -4.182 15.688 28.460 1.00 89.38 431 PRO A C 1
ATOM 3300 O O . PRO A 1 431 ? -4.323 16.844 28.064 1.00 89.38 431 PRO A O 1
ATOM 3303 N N . ALA A 1 432 ? -4.454 15.324 29.709 1.00 91.12 432 ALA A N 1
ATOM 3304 C CA . ALA A 1 432 ? -4.923 16.278 30.708 1.00 91.12 432 ALA A CA 1
ATOM 3305 C C . ALA A 1 432 ? -4.230 16.087 32.052 1.00 91.12 432 ALA A C 1
ATOM 3307 O O . ALA A 1 432 ? -3.831 14.980 32.423 1.00 91.12 432 ALA A O 1
ATOM 3308 N N . ARG A 1 433 ? -4.110 17.182 32.797 1.00 92.88 433 ARG A N 1
ATOM 3309 C CA . ARG A 1 433 ? -3.628 17.234 34.171 1.00 92.88 433 ARG A CA 1
ATOM 3310 C C . ARG A 1 433 ? -4.754 17.752 35.054 1.00 92.88 433 ARG A C 1
ATOM 3312 O O . ARG A 1 433 ? -5.312 18.806 34.788 1.00 92.88 433 ARG A O 1
ATOM 3319 N N . VAL A 1 434 ? -5.052 17.043 36.135 1.00 93.12 434 VAL A N 1
ATOM 3320 C CA . VAL A 1 434 ? -6.039 17.480 37.129 1.00 93.12 434 VAL A CA 1
ATOM 3321 C C . VAL A 1 434 ? -5.337 17.665 38.454 1.00 93.12 434 VAL A C 1
ATOM 3323 O O . VAL A 1 434 ? -4.660 16.752 38.928 1.00 93.12 434 VAL A O 1
ATOM 3326 N N . GLN A 1 435 ? -5.476 18.842 39.050 1.00 92.38 435 GLN A N 1
ATOM 3327 C CA . GLN A 1 435 ? -5.022 19.097 40.406 1.00 92.38 435 GLN A CA 1
ATOM 3328 C C . GLN A 1 435 ? -6.213 19.018 41.365 1.00 92.38 435 GLN A C 1
ATOM 3330 O O . GLN A 1 435 ? -7.273 19.582 41.111 1.00 92.38 435 GLN A O 1
ATOM 3335 N N . ILE A 1 436 ? -6.025 18.297 42.467 1.00 92.19 436 ILE A N 1
ATOM 3336 C CA . ILE A 1 436 ? -7.048 18.051 43.482 1.00 92.19 436 ILE A CA 1
ATOM 3337 C C . ILE A 1 436 ? -6.536 18.620 44.799 1.00 92.19 436 ILE A C 1
ATOM 3339 O O . ILE A 1 436 ? -5.432 18.288 45.241 1.00 92.19 436 ILE A O 1
ATOM 3343 N N . GLN A 1 437 ? -7.325 19.493 45.420 1.00 89.44 437 GLN A N 1
ATOM 3344 C CA . GLN A 1 437 ? -6.969 20.165 46.669 1.00 89.44 437 GLN A CA 1
ATOM 3345 C C . GLN A 1 437 ? -8.078 19.969 47.703 1.00 89.44 437 GLN A C 1
ATOM 3347 O O . GLN A 1 437 ? -9.255 20.125 47.384 1.00 89.44 437 GLN A O 1
ATOM 3352 N N . GLY A 1 438 ? -7.700 19.634 48.937 1.00 85.44 438 GLY A N 1
ATOM 3353 C CA . GLY A 1 438 ? -8.611 19.516 50.077 1.00 85.44 438 GLY A CA 1
ATOM 3354 C C . GLY A 1 438 ? -8.316 20.562 51.160 1.00 85.44 438 GLY A C 1
ATOM 3355 O O . GLY A 1 438 ? -7.230 21.153 51.161 1.00 85.44 438 GLY A O 1
ATOM 3356 N N . PRO A 1 439 ? -9.252 20.793 52.098 1.00 84.88 439 PRO A N 1
ATOM 3357 C CA . PRO A 1 439 ? -9.016 21.635 53.266 1.00 84.88 439 PRO A CA 1
ATOM 3358 C C . PRO A 1 439 ? -7.978 21.008 54.212 1.00 84.88 439 PRO A C 1
ATOM 3360 O O . PRO A 1 439 ? -7.563 19.856 54.061 1.00 84.88 439 PRO A O 1
ATOM 3363 N N . ARG A 1 440 ? -7.551 21.765 55.234 1.00 77.38 440 ARG A N 1
ATOM 3364 C CA . ARG A 1 440 ? -6.624 21.257 56.260 1.00 77.38 440 ARG A CA 1
ATOM 3365 C C . ARG A 1 440 ? -7.196 19.996 56.911 1.00 77.38 440 ARG A C 1
ATOM 3367 O O . ARG A 1 440 ? -8.263 20.046 57.506 1.00 77.38 440 ARG A O 1
ATOM 3374 N N . GLY A 1 441 ? -6.448 18.900 56.818 1.00 77.12 441 GLY A N 1
ATOM 3375 C CA . GLY A 1 441 ? -6.858 17.584 57.307 1.00 77.12 441 GLY A CA 1
ATOM 3376 C C . GLY A 1 441 ? -7.256 16.602 56.203 1.00 77.12 441 GLY A C 1
ATOM 3377 O O . GLY A 1 441 ? -7.256 15.408 56.476 1.00 77.12 441 GLY A O 1
ATOM 3378 N N . LEU A 1 442 ? -7.502 17.045 54.963 1.00 86.38 442 LEU A N 1
ATOM 3379 C CA . LEU A 1 442 ? -7.844 16.168 53.838 1.00 86.38 442 LEU A CA 1
ATOM 3380 C C . LEU A 1 442 ? -6.672 16.024 52.854 1.00 86.38 442 LEU A C 1
ATOM 3382 O O . LEU A 1 442 ? -6.210 17.006 52.273 1.00 86.38 442 LEU A O 1
ATOM 3386 N N . CYS A 1 443 ? -6.200 14.795 52.638 1.00 87.38 443 CYS A N 1
ATOM 3387 C CA . CYS A 1 443 ? -5.046 14.507 51.784 1.00 87.38 443 CYS A CA 1
ATOM 3388 C C . CYS A 1 443 ? -5.423 13.609 50.587 1.00 87.38 443 CYS A C 1
ATOM 3390 O O . CYS A 1 443 ? -5.542 12.394 50.766 1.00 87.38 443 CYS A O 1
ATOM 3392 N N . PRO A 1 444 ? -5.583 14.166 49.367 1.00 89.06 444 PRO A N 1
ATOM 3393 C CA . PRO A 1 444 ? -5.719 13.380 48.140 1.00 89.06 444 PRO A CA 1
ATOM 3394 C C . PRO A 1 444 ? -4.392 12.739 47.717 1.00 89.06 444 PRO A C 1
ATOM 3396 O O . PRO A 1 444 ? -3.335 13.374 47.730 1.00 89.06 444 PRO A O 1
ATOM 3399 N N . SER A 1 445 ? -4.458 11.475 47.300 1.00 87.38 445 SER A N 1
ATOM 3400 C CA . SER A 1 445 ? -3.332 10.681 46.817 1.00 87.38 445 SER A CA 1
ATOM 3401 C C . SER A 1 445 ? -3.730 9.899 45.552 1.00 87.38 445 SER A C 1
ATOM 3403 O O . SER A 1 445 ? -4.526 8.964 45.648 1.00 87.38 445 SER A O 1
ATOM 3405 N N . PRO A 1 446 ? -3.198 10.254 44.366 1.00 89.31 446 PRO A N 1
ATOM 3406 C CA . PRO A 1 446 ? -2.361 11.425 44.093 1.00 89.31 446 PRO A CA 1
ATOM 3407 C C . PRO A 1 446 ? -3.160 12.743 44.143 1.00 89.31 446 PRO A C 1
ATOM 3409 O O . PRO A 1 446 ? -4.326 12.795 43.769 1.00 89.31 446 PRO A O 1
ATOM 3412 N N . SER A 1 447 ? -2.507 13.839 44.539 1.00 87.88 447 SER A N 1
ATOM 3413 C CA . SER A 1 447 ? -3.068 15.203 44.463 1.00 87.88 447 SER A CA 1
ATOM 3414 C C . SER A 1 447 ? -2.962 15.836 43.067 1.00 87.88 447 SER A C 1
ATOM 3416 O O . SER A 1 447 ? -3.520 16.904 42.814 1.00 87.88 447 SER A O 1
ATOM 3418 N N . VAL A 1 448 ? -2.234 15.187 42.151 1.00 91.44 448 VAL A N 1
ATOM 3419 C CA . VAL A 1 448 ? -2.129 15.557 40.737 1.00 91.44 448 VAL A CA 1
ATOM 3420 C C . VAL A 1 448 ? -2.294 14.297 39.893 1.00 91.44 448 VAL A C 1
ATOM 3422 O O . VAL A 1 448 ? -1.433 13.418 39.911 1.00 91.44 448 VAL A O 1
ATOM 3425 N N . VAL A 1 449 ? -3.384 14.231 39.138 1.00 91.94 449 VAL A N 1
ATOM 3426 C CA . VAL A 1 449 ? -3.698 13.151 38.196 1.00 91.94 449 VAL A CA 1
ATOM 3427 C C . VAL A 1 449 ? -3.259 13.563 36.792 1.00 91.94 449 VAL A C 1
ATOM 3429 O O . VAL A 1 449 ? -3.318 14.742 36.435 1.00 91.94 449 VAL A O 1
ATOM 3432 N N . ARG A 1 450 ? -2.809 12.597 35.987 1.00 92.44 450 ARG A N 1
ATOM 3433 C CA . ARG A 1 450 ? -2.512 12.773 34.560 1.00 92.44 450 ARG A CA 1
ATOM 3434 C C . ARG A 1 450 ? -3.270 11.725 33.749 1.00 92.44 450 ARG A C 1
ATOM 3436 O O . ARG A 1 450 ? -3.360 10.582 34.187 1.00 92.44 450 ARG A O 1
ATOM 3443 N N . PHE A 1 451 ? -3.769 12.127 32.586 1.00 91.81 451 PHE A N 1
ATOM 3444 C CA . PHE A 1 451 ? -4.537 11.297 31.658 1.00 91.81 451 PHE A CA 1
ATOM 3445 C C . PHE A 1 451 ? -3.795 11.130 30.328 1.00 91.81 451 PHE A C 1
ATOM 3447 O O . PHE A 1 451 ? -3.394 12.128 29.722 1.00 91.81 451 PHE A O 1
ATOM 3454 N N . GLY A 1 452 ? -3.646 9.883 29.875 1.00 87.38 452 GLY A N 1
ATOM 3455 C CA . GLY A 1 452 ? -3.222 9.522 28.516 1.00 87.38 452 GLY A CA 1
ATOM 3456 C C . GLY A 1 452 ? -4.346 9.651 27.475 1.00 87.38 452 GLY A C 1
ATOM 3457 O O . GLY A 1 452 ? -5.479 9.982 27.818 1.00 87.38 452 GLY A O 1
ATOM 3458 N N . SER A 1 453 ? -4.046 9.385 26.199 1.00 85.50 453 SER A N 1
ATOM 3459 C CA . SER A 1 453 ? -4.975 9.537 25.056 1.00 85.50 453 SER A CA 1
ATOM 3460 C C . SER A 1 453 ? -6.273 8.741 25.187 1.00 85.50 453 SER A C 1
ATOM 3462 O O . SER A 1 453 ? -7.340 9.266 24.890 1.00 85.50 453 SER A O 1
ATOM 3464 N N . GLU A 1 454 ? -6.189 7.497 25.642 1.00 84.31 454 GLU A N 1
ATOM 3465 C CA . GLU A 1 454 ? -7.328 6.565 25.716 1.00 84.31 454 GLU A CA 1
ATOM 3466 C C . GLU A 1 454 ? -7.976 6.539 27.110 1.00 84.31 454 GLU A C 1
ATOM 3468 O O . GLU A 1 454 ? -9.070 6.015 27.317 1.00 84.31 454 GLU A O 1
ATOM 3473 N N . GLU A 1 455 ? -7.306 7.125 28.101 1.00 87.00 455 GLU A N 1
ATOM 3474 C CA . GLU A 1 455 ? -7.745 7.100 29.489 1.00 87.00 455 GLU A CA 1
ATOM 3475 C C . GLU A 1 455 ? -8.820 8.159 29.712 1.00 87.00 455 GLU A C 1
ATOM 3477 O O . GLU A 1 455 ? -8.494 9.331 29.868 1.00 87.00 455 GLU A O 1
ATOM 3482 N N . ILE A 1 456 ? -10.098 7.785 29.773 1.00 86.62 456 ILE A N 1
ATOM 3483 C CA . ILE A 1 456 ? -11.169 8.719 30.176 1.00 86.62 456 ILE A CA 1
ATOM 3484 C C . ILE A 1 456 ? -11.241 8.921 31.698 1.00 86.62 456 ILE A C 1
ATOM 3486 O O . ILE A 1 456 ? -11.676 9.976 32.152 1.00 86.62 456 ILE A O 1
ATOM 3490 N N . ARG A 1 457 ? -10.756 7.945 32.482 1.00 89.44 457 ARG A N 1
ATOM 3491 C CA . ARG A 1 457 ? -10.926 7.856 33.944 1.00 89.44 457 ARG A CA 1
ATOM 3492 C C . ARG A 1 457 ? -9.660 7.422 34.695 1.00 89.44 457 ARG A C 1
ATOM 3494 O O . ARG A 1 457 ? -8.881 6.624 34.177 1.00 89.44 457 ARG A O 1
ATOM 3501 N N . ARG A 1 458 ? -9.474 7.910 35.927 1.00 90.00 458 ARG A N 1
ATOM 3502 C CA . ARG A 1 458 ? -8.350 7.582 36.834 1.00 90.00 458 ARG A CA 1
ATOM 3503 C C . ARG A 1 458 ? -8.800 7.578 38.297 1.00 90.00 458 ARG A C 1
ATOM 3505 O O . ARG A 1 458 ? -9.456 8.520 38.719 1.00 90.00 458 ARG A O 1
ATOM 3512 N N . ASP A 1 459 ? -8.406 6.583 39.087 1.00 90.00 459 ASP A N 1
ATOM 3513 C CA . ASP A 1 459 ? -8.792 6.502 40.506 1.00 90.00 459 ASP A CA 1
ATOM 3514 C C . ASP A 1 459 ? -7.841 7.310 41.431 1.00 90.00 459 ASP A C 1
ATOM 3516 O O . ASP A 1 459 ? -6.645 7.451 41.153 1.00 90.00 459 ASP A O 1
ATOM 3520 N N . VAL A 1 460 ? -8.374 7.859 42.532 1.00 90.62 460 VAL A N 1
ATOM 3521 C CA . VAL A 1 460 ? -7.696 8.723 43.523 1.00 90.62 460 VAL A CA 1
ATOM 3522 C C . VAL A 1 460 ? -8.193 8.392 44.930 1.00 90.62 460 VAL A C 1
ATOM 3524 O O . VAL A 1 460 ? -9.395 8.344 45.157 1.00 90.62 460 VAL A O 1
ATOM 3527 N N . ARG A 1 461 ? -7.295 8.251 45.910 1.00 89.88 461 ARG A N 1
ATOM 3528 C CA . ARG A 1 461 ? -7.661 7.989 47.312 1.00 89.88 461 ARG A CA 1
ATOM 3529 C C . ARG A 1 461 ? -7.564 9.250 48.167 1.00 89.88 461 ARG A C 1
ATOM 3531 O O . ARG A 1 461 ? -6.489 9.836 48.284 1.00 89.88 461 ARG A O 1
ATOM 3538 N N . LEU A 1 462 ? -8.652 9.636 48.825 1.00 89.25 462 LEU A N 1
ATOM 3539 C CA . LEU A 1 462 ? -8.645 10.613 49.917 1.00 89.25 462 LEU A CA 1
ATOM 3540 C C . LEU A 1 462 ? -8.308 9.932 51.245 1.00 89.25 462 LEU A C 1
ATOM 3542 O O . LEU A 1 462 ? -8.733 8.806 51.492 1.00 89.25 462 LEU A O 1
ATOM 3546 N N . ARG A 1 463 ? -7.593 10.633 52.129 1.00 86.88 463 ARG A N 1
ATOM 3547 C CA . ARG A 1 463 ? -7.401 10.245 53.536 1.00 86.88 463 ARG A CA 1
ATOM 3548 C C . ARG A 1 463 ? -7.654 11.426 54.463 1.00 86.88 463 ARG A C 1
ATOM 3550 O O . ARG A 1 463 ? -7.245 12.544 54.142 1.00 86.88 463 ARG A O 1
ATOM 3557 N N . VAL A 1 464 ? -8.261 11.162 55.619 1.00 84.06 464 VAL A N 1
ATOM 3558 C CA . VAL A 1 464 ? -8.437 12.154 56.689 1.00 84.06 464 VAL A CA 1
ATOM 3559 C C . VAL A 1 464 ? -7.278 12.046 57.684 1.00 84.06 464 VAL A C 1
ATOM 3561 O O . VAL A 1 464 ? -6.962 10.977 58.196 1.00 84.06 464 VAL A O 1
ATOM 3564 N N . THR A 1 465 ? -6.606 13.161 57.953 1.00 78.12 465 THR A N 1
ATOM 3565 C CA . THR A 1 465 ? -5.411 13.215 58.803 1.00 78.12 465 THR A CA 1
ATOM 3566 C C . THR A 1 465 ? -5.788 12.966 60.261 1.00 78.12 465 THR A C 1
ATOM 3568 O O . THR A 1 465 ? -6.538 13.745 60.840 1.00 78.12 465 THR A O 1
ATOM 3571 N N . GLY A 1 466 ? -5.236 11.913 60.869 1.00 71.81 466 GLY A N 1
ATOM 3572 C CA . GLY A 1 466 ? -5.551 11.528 62.251 1.00 71.81 466 GLY A CA 1
ATOM 3573 C C . GLY A 1 466 ? -6.744 10.574 62.395 1.00 71.81 466 GLY A C 1
ATOM 3574 O O . GLY A 1 466 ? -7.082 10.225 63.521 1.00 71.81 466 GLY A O 1
ATOM 3575 N N . SER A 1 467 ? -7.335 10.122 61.284 1.00 72.56 467 SER A N 1
ATOM 3576 C CA . SER A 1 467 ? -8.294 9.010 61.237 1.00 72.56 467 SER A CA 1
ATOM 3577 C C . SER A 1 467 ? -7.758 7.880 60.350 1.00 72.56 467 SER A C 1
ATOM 3579 O O . SER A 1 467 ? -6.879 8.104 59.516 1.00 72.56 467 SER A O 1
ATOM 3581 N N . GLU A 1 468 ? -8.311 6.674 60.488 1.00 71.38 468 GLU A N 1
ATOM 3582 C CA . GLU A 1 468 ? -8.127 5.598 59.500 1.00 71.38 468 GLU A CA 1
ATOM 3583 C C . GLU A 1 468 ? -9.085 5.735 58.296 1.00 71.38 468 GLU A C 1
ATOM 3585 O O . GLU A 1 468 ? -8.933 5.023 57.305 1.00 71.38 468 GLU A O 1
ATOM 3590 N N . THR A 1 469 ? -10.029 6.687 58.334 1.00 76.38 469 THR A N 1
ATOM 3591 C CA . THR A 1 469 ? -10.983 6.967 57.245 1.00 76.38 469 THR A CA 1
ATOM 3592 C C . THR A 1 469 ? -10.274 7.310 55.928 1.00 76.38 469 THR A C 1
ATOM 3594 O O . THR A 1 469 ? -9.511 8.283 55.836 1.00 76.38 469 THR A O 1
ATOM 3597 N N . SER A 1 470 ? -10.584 6.551 54.874 1.00 83.00 470 SER A N 1
ATOM 3598 C CA . SER A 1 470 ? -10.125 6.812 53.508 1.00 83.00 470 SER A CA 1
ATOM 3599 C C . SER A 1 470 ? -11.216 6.514 52.486 1.00 83.00 470 SER A C 1
ATOM 3601 O O . SER A 1 470 ? -11.893 5.502 52.615 1.00 83.00 470 SER A O 1
ATOM 3603 N N . LEU A 1 471 ? -11.335 7.351 51.456 1.00 87.44 471 LEU A N 1
ATOM 3604 C CA . LEU A 1 471 ? -12.387 7.270 50.441 1.00 87.44 471 LEU A CA 1
ATOM 3605 C C . LEU A 1 471 ? -11.766 7.156 49.042 1.00 87.44 471 LEU A C 1
ATOM 3607 O O . LEU A 1 471 ? -10.950 7.998 48.659 1.00 87.44 471 LEU A O 1
ATOM 3611 N N . ASP A 1 472 ? -12.158 6.131 48.282 1.00 89.06 472 ASP A N 1
ATOM 3612 C CA . ASP A 1 472 ? -11.728 5.931 46.893 1.00 89.06 472 ASP A CA 1
ATOM 3613 C C . ASP A 1 472 ? -12.661 6.661 45.914 1.00 89.06 472 ASP A C 1
ATOM 3615 O O . ASP A 1 472 ? -13.861 6.388 45.822 1.00 89.06 472 ASP A O 1
ATOM 3619 N N . LEU A 1 473 ? -12.074 7.593 45.168 1.00 91.06 473 LEU A N 1
ATOM 3620 C CA . LEU A 1 473 ? -12.696 8.426 44.146 1.00 91.06 473 LEU A CA 1
ATOM 3621 C C . LEU A 1 473 ? -12.191 8.053 42.750 1.00 91.06 473 LEU A C 1
ATOM 3623 O O . LEU A 1 473 ? -11.147 7.421 42.594 1.00 91.06 473 LEU A O 1
ATOM 3627 N N . ARG A 1 474 ? -12.901 8.522 41.728 1.00 91.56 474 ARG A N 1
ATOM 3628 C CA . ARG A 1 474 ? -12.536 8.437 40.316 1.00 91.56 474 ARG A CA 1
ATOM 3629 C C . ARG A 1 474 ? -12.642 9.810 39.675 1.00 91.56 474 ARG A C 1
ATOM 3631 O O . ARG A 1 474 ? -13.648 10.488 39.812 1.00 91.56 474 ARG A O 1
ATOM 3638 N N . VAL A 1 475 ? -11.612 10.213 38.953 1.00 91.25 475 VAL A N 1
ATOM 3639 C CA . VAL A 1 475 ? -11.589 11.441 38.162 1.00 91.25 475 VAL A CA 1
ATOM 3640 C C . VAL A 1 475 ? -11.919 11.082 36.720 1.00 91.25 475 VAL A C 1
ATOM 3642 O O . VAL A 1 475 ? -11.280 10.190 36.164 1.00 91.25 475 VAL A O 1
ATOM 3645 N N . GLU A 1 476 ? -12.882 11.771 36.117 1.00 90.50 476 GLU A N 1
ATOM 3646 C CA . GLU A 1 476 ? -13.309 11.588 34.725 1.00 90.50 476 GLU A CA 1
ATOM 3647 C C . GLU A 1 476 ? -13.628 12.955 34.116 1.00 90.50 476 GLU A C 1
ATOM 3649 O O . GLU A 1 476 ? -14.409 13.712 34.678 1.00 90.50 476 GLU A O 1
ATOM 3654 N N . LEU A 1 477 ? -12.995 13.316 32.997 1.00 87.88 477 LEU A N 1
ATOM 3655 C CA . LEU A 1 477 ? -13.104 14.672 32.443 1.00 87.88 477 LEU A CA 1
ATOM 3656 C C . LEU A 1 477 ? -14.097 14.766 31.275 1.00 87.88 477 LEU A C 1
ATOM 3658 O O . LEU A 1 477 ? -14.174 13.826 30.474 1.00 87.88 477 LEU A O 1
ATOM 3662 N N . PRO A 1 478 ? -14.785 15.918 31.104 1.00 87.50 478 PRO A N 1
ATOM 3663 C CA . PRO A 1 478 ? -15.573 16.189 29.908 1.00 87.50 478 PRO A CA 1
ATOM 3664 C C . PRO A 1 478 ? -14.717 16.035 28.650 1.00 87.50 478 PRO A C 1
ATOM 3666 O O . PRO A 1 478 ? -13.626 16.605 28.541 1.00 87.50 478 PRO A O 1
ATOM 3669 N N . HIS A 1 479 ? -15.207 15.257 27.692 1.00 89.44 479 HIS A N 1
ATOM 3670 C CA . HIS A 1 479 ? -14.471 14.922 26.481 1.00 89.44 479 HIS A CA 1
ATOM 3671 C C . HIS A 1 479 ? -15.376 14.920 25.249 1.00 89.44 479 HIS A C 1
ATOM 3673 O O . HIS A 1 479 ? -16.593 14.761 25.348 1.00 89.44 479 HIS A O 1
ATOM 3679 N N . CYS A 1 480 ? -14.765 15.121 24.084 1.00 89.75 480 CYS A N 1
ATOM 3680 C CA . CYS A 1 480 ? -15.408 14.892 22.799 1.00 89.75 480 CYS A CA 1
ATOM 3681 C C . CYS A 1 480 ? -15.544 13.382 22.562 1.00 89.75 480 CYS A C 1
ATOM 3683 O O . CYS A 1 480 ? -14.585 12.636 22.760 1.00 89.75 480 CYS A O 1
ATOM 3685 N N . ALA A 1 481 ? -16.718 12.949 22.118 1.00 91.44 481 ALA A N 1
ATOM 3686 C CA . ALA A 1 481 ? -16.943 11.603 21.606 1.00 91.44 481 ALA A CA 1
ATOM 3687 C C . ALA A 1 481 ? -17.668 11.701 20.264 1.00 91.44 481 ALA A C 1
ATOM 3689 O O . ALA A 1 481 ? -18.372 12.673 19.993 1.00 91.44 481 ALA A O 1
ATOM 3690 N N . ILE A 1 482 ? -17.513 10.699 19.415 1.00 93.69 482 ILE A N 1
ATOM 3691 C CA . ILE A 1 482 ? -17.991 10.718 18.032 1.00 93.69 482 ILE A CA 1
ATOM 3692 C C . ILE A 1 482 ? -18.590 9.380 17.637 1.00 93.69 482 ILE A C 1
ATOM 3694 O O . ILE A 1 482 ? -18.350 8.365 18.281 1.00 93.69 482 ILE A O 1
ATOM 3698 N N . ARG A 1 483 ? -19.434 9.396 16.609 1.00 93.06 483 ARG A N 1
ATOM 3699 C CA . ARG A 1 483 ? -20.185 8.229 16.164 1.00 93.06 483 ARG A CA 1
ATOM 3700 C C . ARG A 1 483 ? -20.395 8.259 14.657 1.00 93.06 483 ARG A C 1
ATOM 3702 O O . ARG A 1 483 ? -20.982 9.198 14.110 1.00 93.06 483 ARG A O 1
ATOM 3709 N N . LYS A 1 484 ? -19.963 7.188 13.995 1.00 91.25 484 LYS A N 1
ATOM 3710 C CA . LYS A 1 484 ? -20.226 6.929 12.578 1.00 91.25 484 LYS A CA 1
ATOM 3711 C C . LYS A 1 484 ? -21.710 6.602 12.380 1.00 91.25 484 LYS A C 1
ATOM 3713 O O . LYS A 1 484 ? -22.261 5.754 13.081 1.00 91.25 484 LYS A O 1
ATOM 3718 N N . LYS A 1 485 ? -22.374 7.266 11.430 1.00 88.94 485 LYS A N 1
ATOM 3719 C CA . LYS A 1 485 ? -23.754 6.950 11.041 1.00 88.94 485 LYS A CA 1
ATOM 3720 C C . LYS A 1 485 ? -23.864 6.773 9.530 1.00 88.94 485 LYS A C 1
ATOM 3722 O O . LYS A 1 485 ? -23.798 7.742 8.775 1.00 88.94 485 LYS A O 1
ATOM 3727 N N . LEU A 1 486 ? -24.056 5.531 9.107 1.00 86.75 486 LEU A N 1
ATOM 3728 C CA . LEU A 1 486 ? -24.282 5.162 7.714 1.00 86.75 486 LEU A CA 1
ATOM 3729 C C . LEU A 1 486 ? -25.773 5.294 7.360 1.00 86.75 486 LEU A C 1
ATOM 3731 O O . LEU A 1 486 ? -26.574 5.799 8.152 1.00 86.75 486 LEU A O 1
ATOM 3735 N N . ALA A 1 487 ? -26.149 4.899 6.141 1.00 74.38 487 ALA A N 1
ATOM 3736 C CA . ALA A 1 487 ? -27.534 4.993 5.678 1.00 74.38 487 ALA A CA 1
ATOM 3737 C C . ALA A 1 487 ? -28.494 4.141 6.531 1.00 74.38 487 ALA A C 1
ATOM 3739 O O . ALA A 1 487 ? -29.579 4.620 6.873 1.00 74.38 487 ALA A O 1
ATOM 3740 N N . ASP A 1 488 ? -28.043 2.939 6.904 1.00 73.56 488 ASP A N 1
ATOM 3741 C CA . ASP A 1 488 ? -28.847 1.904 7.565 1.00 73.56 488 ASP A CA 1
ATOM 3742 C C . ASP A 1 488 ? -28.289 1.488 8.947 1.00 73.56 488 ASP A C 1
ATOM 3744 O O . ASP A 1 488 ? -28.973 0.818 9.714 1.00 73.56 488 ASP A O 1
ATOM 3748 N N . GLU A 1 489 ? -27.085 1.950 9.311 1.00 81.56 489 GLU A N 1
ATOM 3749 C CA . GLU A 1 489 ? -26.383 1.611 10.559 1.00 81.56 489 GLU A CA 1
ATOM 3750 C C . GLU A 1 489 ? -26.043 2.871 11.379 1.00 81.56 489 GLU A C 1
ATOM 3752 O O . GLU A 1 489 ? -25.782 3.951 10.842 1.00 81.56 489 GLU A O 1
ATOM 3757 N N . THR A 1 490 ? -26.037 2.763 12.709 1.00 86.00 490 THR A N 1
ATOM 3758 C CA . THR A 1 490 ? -25.557 3.810 13.624 1.00 86.00 490 THR A CA 1
ATOM 3759 C C . THR A 1 490 ? -24.603 3.168 14.628 1.00 86.00 490 THR A C 1
ATOM 3761 O O . THR A 1 490 ? -25.056 2.415 15.481 1.00 86.00 490 THR A O 1
ATOM 3764 N N . GLY A 1 491 ? -23.305 3.463 14.510 1.00 81.75 491 GLY A N 1
ATOM 3765 C CA . GLY A 1 491 ? -22.248 2.816 15.290 1.00 81.75 491 GLY A CA 1
ATOM 3766 C C . GLY A 1 491 ? -22.195 3.233 16.764 1.00 81.75 491 GLY A C 1
ATOM 3767 O O . GLY A 1 491 ? -23.049 3.972 17.268 1.00 81.75 491 GLY A O 1
ATOM 3768 N N . ALA A 1 492 ? -21.156 2.776 17.460 1.00 87.69 492 ALA A N 1
ATOM 3769 C CA . ALA A 1 492 ? -20.909 3.113 18.858 1.00 87.69 492 ALA A CA 1
ATOM 3770 C C . ALA A 1 492 ? -20.438 4.571 19.049 1.00 87.69 492 ALA A C 1
ATOM 3772 O O . ALA A 1 492 ? -20.180 5.306 18.095 1.00 87.69 492 ALA A O 1
ATOM 3773 N N . TRP A 1 493 ? -20.345 4.994 20.312 1.00 91.12 493 TRP A N 1
ATOM 3774 C CA . TRP A 1 493 ? -19.652 6.226 20.689 1.00 91.12 493 TRP A CA 1
ATOM 3775 C C . TRP A 1 493 ? -18.175 5.929 20.940 1.00 91.12 493 TRP A C 1
ATOM 3777 O O . TRP A 1 493 ? -17.842 5.138 21.819 1.00 91.12 493 TRP A O 1
ATOM 3787 N N . GLU A 1 494 ? -17.308 6.597 20.192 1.00 89.12 494 GLU A N 1
ATOM 3788 C CA . GLU A 1 494 ? -15.862 6.399 20.185 1.00 89.12 494 GLU A CA 1
ATOM 3789 C C . GLU A 1 494 ? -15.130 7.680 20.606 1.00 89.12 494 GLU A C 1
ATOM 3791 O O . GLU A 1 494 ? -15.629 8.796 20.438 1.00 89.12 494 GLU A O 1
ATOM 3796 N N . ILE A 1 495 ? -13.923 7.510 21.149 1.00 89.06 495 ILE A N 1
ATOM 3797 C CA . ILE A 1 495 ? -12.986 8.593 21.501 1.00 89.06 495 ILE A CA 1
ATOM 3798 C C . ILE A 1 495 ? -11.783 8.640 20.544 1.00 89.06 495 ILE A C 1
ATOM 3800 O O . ILE A 1 495 ? -10.726 9.165 20.888 1.00 89.06 495 ILE A O 1
ATOM 3804 N N . THR A 1 496 ? -11.955 8.085 19.344 1.00 86.19 496 THR A N 1
ATOM 3805 C CA . THR A 1 496 ? -10.974 8.029 18.255 1.00 86.19 496 THR A CA 1
ATOM 3806 C C . THR A 1 496 ? -11.704 8.339 16.951 1.00 86.19 496 THR A C 1
ATOM 3808 O O . THR A 1 496 ? -12.851 7.934 16.784 1.00 86.19 496 THR A O 1
ATOM 3811 N N . ALA A 1 497 ? -11.067 9.083 16.045 1.00 86.31 497 ALA A N 1
ATOM 3812 C CA . ALA A 1 497 ? -11.635 9.450 14.749 1.00 86.31 497 ALA A CA 1
ATOM 3813 C C . ALA A 1 497 ? -11.952 8.204 13.890 1.00 86.31 497 ALA A C 1
ATOM 3815 O O . ALA A 1 497 ? -11.026 7.461 13.562 1.00 86.31 497 ALA A O 1
ATOM 3816 N N . PRO A 1 498 ? -13.221 7.966 13.495 1.00 90.19 498 PRO A N 1
ATOM 3817 C CA . PRO A 1 498 ? -13.586 6.845 12.653 1.00 90.19 498 PRO A CA 1
ATOM 3818 C C . PRO A 1 498 ? -13.222 7.133 11.199 1.00 90.19 498 PRO A C 1
ATOM 3820 O O . PRO A 1 498 ? -13.193 8.284 10.746 1.00 90.19 498 PRO A O 1
ATOM 3823 N N . THR A 1 499 ? -13.044 6.055 10.445 1.00 88.94 499 THR A N 1
ATOM 3824 C CA . THR A 1 499 ? -12.779 6.118 9.010 1.00 88.94 499 THR A CA 1
ATOM 3825 C C . THR A 1 499 ? -14.041 5.793 8.207 1.00 88.94 499 THR A C 1
ATOM 3827 O O . THR A 1 499 ? -14.753 4.822 8.486 1.00 88.94 499 THR A O 1
ATOM 3830 N N . PHE A 1 500 ? -14.326 6.608 7.194 1.00 89.38 500 PHE A N 1
ATOM 3831 C CA . PHE A 1 500 ? -15.366 6.384 6.188 1.00 89.38 500 PHE A CA 1
ATOM 3832 C C . PHE A 1 500 ? -14.709 5.956 4.875 1.00 89.38 500 PHE A C 1
ATOM 3834 O O . PHE A 1 500 ? -13.753 6.596 4.446 1.00 89.38 500 PHE A O 1
ATOM 3841 N N . GLY A 1 501 ? -15.218 4.911 4.224 1.00 84.19 501 GLY A N 1
ATOM 3842 C CA . GLY A 1 501 ? -14.836 4.590 2.846 1.00 84.19 501 GLY A CA 1
ATOM 3843 C C . GLY A 1 501 ? -15.548 5.499 1.838 1.00 84.19 501 GLY A C 1
ATOM 3844 O O . GLY A 1 501 ? -16.589 6.078 2.147 1.00 84.19 501 GLY A O 1
ATOM 3845 N N . PHE A 1 502 ? -15.048 5.590 0.605 1.00 83.62 502 PHE A N 1
ATOM 3846 C CA . PHE A 1 502 ? -15.743 6.332 -0.458 1.00 83.62 502 PHE A CA 1
ATOM 3847 C C . PHE A 1 502 ? -17.162 5.790 -0.732 1.00 83.62 502 PHE A C 1
ATOM 3849 O O . PHE A 1 502 ? -18.107 6.562 -0.904 1.00 83.62 502 PHE A O 1
ATOM 3856 N N . ASP A 1 503 ? -17.333 4.464 -0.701 1.00 78.69 503 ASP A N 1
ATOM 3857 C CA . ASP A 1 503 ? -18.632 3.806 -0.899 1.00 78.69 503 ASP A CA 1
ATOM 3858 C C . ASP A 1 503 ? -19.617 4.058 0.260 1.00 78.69 503 ASP A C 1
ATOM 3860 O O . ASP A 1 503 ? -20.830 4.081 0.026 1.00 78.69 503 ASP A O 1
ATOM 3864 N N . ASP A 1 504 ? -19.118 4.338 1.476 1.00 82.12 504 ASP A N 1
ATOM 3865 C CA . ASP A 1 504 ? -19.948 4.758 2.615 1.00 82.12 504 ASP A CA 1
ATOM 3866 C C . ASP A 1 504 ? -20.621 6.110 2.348 1.00 82.12 504 ASP A C 1
ATOM 3868 O O . ASP A 1 504 ? -21.669 6.400 2.921 1.00 82.12 504 ASP A O 1
ATOM 3872 N N . LEU A 1 505 ? -20.031 6.982 1.521 1.00 85.12 505 LEU A N 1
ATOM 3873 C CA . LEU A 1 505 ? -20.560 8.327 1.313 1.00 85.12 505 LEU A CA 1
ATOM 3874 C C . LEU A 1 505 ? -21.920 8.276 0.613 1.00 85.12 505 LEU A C 1
ATOM 3876 O O . LEU A 1 505 ? -22.136 7.541 -0.349 1.00 85.12 505 LEU A O 1
ATOM 3880 N N . GLY A 1 506 ? -22.858 9.104 1.060 1.00 80.94 506 GLY A N 1
ATOM 3881 C CA . GLY A 1 506 ? -24.185 9.182 0.461 1.00 80.94 506 GLY A CA 1
ATOM 3882 C C . GLY A 1 506 ? -25.067 10.209 1.154 1.00 80.94 506 GLY A C 1
ATOM 3883 O O . GLY A 1 506 ? -24.745 10.703 2.234 1.00 80.94 506 GLY A O 1
ATOM 3884 N N . ALA A 1 507 ? -26.220 10.514 0.555 1.00 76.81 507 ALA A N 1
ATOM 3885 C CA . ALA A 1 507 ? -27.114 11.583 1.014 1.00 76.81 507 ALA A CA 1
ATOM 3886 C C . ALA A 1 507 ? -27.621 11.431 2.467 1.00 76.81 507 ALA A C 1
ATOM 3888 O O . ALA A 1 507 ? -28.061 12.410 3.071 1.00 76.81 507 ALA A O 1
ATOM 3889 N N . ARG A 1 508 ? -27.576 10.215 3.033 1.00 78.75 508 ARG A N 1
ATOM 3890 C CA . ARG A 1 508 ? -28.038 9.902 4.399 1.00 78.75 508 ARG A CA 1
ATOM 3891 C C . ARG A 1 508 ? -26.900 9.736 5.417 1.00 78.75 508 ARG A C 1
ATOM 3893 O O . ARG A 1 508 ? -27.183 9.665 6.610 1.00 78.75 508 ARG A O 1
ATOM 3900 N N . VAL A 1 509 ? -25.644 9.699 4.969 1.00 88.50 509 VAL A N 1
ATOM 3901 C CA . VAL A 1 509 ? -24.484 9.389 5.819 1.00 88.50 509 VAL A CA 1
ATOM 3902 C C . VAL A 1 509 ? -24.014 10.618 6.580 1.00 88.50 509 VAL A C 1
ATOM 3904 O O . VAL A 1 509 ? -23.907 11.722 6.034 1.00 88.50 509 VAL A O 1
ATOM 3907 N N . CYS A 1 510 ? -23.784 10.417 7.873 1.00 91.69 510 CYS A N 1
ATOM 3908 C CA . CYS A 1 510 ? -23.542 11.471 8.834 1.00 91.69 510 CYS A CA 1
ATOM 3909 C C . CYS A 1 510 ? -22.409 11.125 9.809 1.00 91.69 510 CYS A C 1
ATOM 3911 O O . CYS A 1 510 ? -22.217 9.971 10.192 1.00 91.69 510 CYS A O 1
ATOM 3913 N N . LEU A 1 511 ? -21.734 12.166 10.286 1.00 94.38 511 LEU A N 1
ATOM 3914 C CA . LEU A 1 511 ? -20.904 12.124 11.483 1.00 94.38 511 LEU A CA 1
ATOM 3915 C C . LEU A 1 511 ? -21.696 12.748 12.638 1.00 94.38 511 LEU A C 1
ATOM 3917 O O . LEU A 1 511 ? -22.115 13.904 12.548 1.00 94.38 511 LEU A O 1
ATOM 3921 N N . ASP A 1 512 ? -21.914 11.981 13.703 1.00 93.62 512 ASP A N 1
ATOM 3922 C CA . ASP A 1 512 ? -22.463 12.469 14.967 1.00 93.62 512 ASP A CA 1
ATOM 3923 C C . ASP A 1 512 ? -21.298 12.819 15.907 1.00 93.62 512 ASP A C 1
ATOM 3925 O O . ASP A 1 512 ? -20.428 11.987 16.152 1.00 93.62 512 ASP A O 1
ATOM 3929 N N . VAL A 1 513 ? -21.285 14.034 16.454 1.00 93.06 513 VAL A N 1
ATOM 3930 C CA . VAL A 1 513 ? -20.266 14.528 17.393 1.00 93.06 513 VAL A CA 1
ATOM 3931 C C . VAL A 1 513 ? -20.948 14.947 18.689 1.00 93.06 513 VAL A C 1
ATOM 3933 O O . VAL A 1 513 ? -21.804 15.832 18.686 1.00 93.06 513 VAL A O 1
ATOM 3936 N N . ARG A 1 514 ? -20.572 14.320 19.803 1.00 91.56 514 ARG A N 1
ATOM 3937 C CA . ARG A 1 514 ? -20.947 14.710 21.162 1.00 91.56 514 ARG A CA 1
ATOM 3938 C C . ARG A 1 514 ? -19.900 15.680 21.694 1.00 91.56 514 ARG A C 1
ATOM 3940 O O . ARG A 1 514 ? -18.748 15.312 21.912 1.00 91.56 514 ARG A O 1
ATOM 3947 N N . LEU A 1 515 ? -20.336 16.908 21.939 1.00 88.56 515 LEU A N 1
ATOM 3948 C CA . LEU A 1 515 ? -19.560 17.967 22.568 1.00 88.56 515 LEU A CA 1
ATOM 3949 C C . LEU A 1 515 ? -20.183 18.285 23.933 1.00 88.56 515 LEU A C 1
ATOM 3951 O O . LEU A 1 515 ? -21.407 18.426 24.013 1.00 88.56 515 LEU A O 1
ATOM 3955 N N . PRO A 1 516 ? -19.387 18.432 25.008 1.00 84.44 516 PRO A N 1
ATOM 3956 C CA . PRO A 1 516 ? -19.912 18.879 26.293 1.00 84.44 516 PRO A CA 1
ATOM 3957 C C . PRO A 1 516 ? -20.708 20.189 26.140 1.00 84.44 516 PRO A C 1
ATOM 3959 O O . PRO A 1 516 ? -20.265 21.067 25.392 1.00 84.44 516 PRO A O 1
ATOM 3962 N N . PRO A 1 517 ? -21.857 20.361 26.830 1.00 81.06 517 PRO A N 1
ATOM 3963 C CA . PRO A 1 517 ? -22.736 21.521 26.637 1.00 81.06 517 PRO A CA 1
ATOM 3964 C C . PRO A 1 517 ? -22.021 22.872 26.774 1.00 81.06 517 PRO A C 1
ATOM 3966 O O . PRO A 1 517 ? -22.295 23.790 26.006 1.00 81.06 517 PRO A O 1
ATOM 3969 N N . GLU A 1 518 ? -21.038 22.940 27.673 1.00 77.81 518 GLU A N 1
ATOM 3970 C CA . GLU A 1 518 ? -20.147 24.082 27.912 1.00 77.81 518 GLU A CA 1
ATOM 3971 C C . GLU A 1 518 ? -19.442 24.579 26.632 1.00 77.81 518 GLU A C 1
ATOM 3973 O O . GLU A 1 518 ? -19.318 25.785 26.424 1.00 77.81 518 GLU A O 1
ATOM 3978 N N . VAL A 1 519 ? -19.025 23.670 25.737 1.00 78.75 519 VAL A N 1
ATOM 3979 C CA . VAL A 1 519 ? -18.393 24.014 24.445 1.00 78.75 519 VAL A CA 1
ATOM 3980 C C . VAL A 1 519 ? -19.404 24.672 23.510 1.00 78.75 519 VAL A C 1
ATOM 3982 O O . VAL A 1 519 ? -19.100 25.672 22.864 1.00 78.75 519 VAL A O 1
ATOM 3985 N N . LEU A 1 520 ? -20.612 24.108 23.435 1.00 80.12 520 LEU A N 1
ATOM 3986 C CA . LEU A 1 520 ? -21.678 24.581 22.550 1.00 80.12 520 LEU A CA 1
ATOM 3987 C C . LEU A 1 520 ? -22.252 25.925 23.012 1.00 80.12 520 LEU A C 1
ATOM 3989 O O . LEU A 1 520 ? -22.644 26.744 22.185 1.00 80.12 520 LEU A O 1
ATOM 3993 N N . GLU A 1 521 ? -22.289 26.160 24.322 1.00 81.75 521 GLU A N 1
ATOM 3994 C CA . GLU A 1 521 ? -22.672 27.444 24.910 1.00 81.75 521 GLU A CA 1
ATOM 3995 C C . GLU A 1 521 ? -21.588 28.508 24.673 1.00 81.75 521 GLU A C 1
ATOM 3997 O O . GLU A 1 521 ? -21.916 29.617 24.251 1.00 81.75 521 GLU A O 1
ATOM 4002 N N . ALA A 1 522 ? -20.302 28.166 24.826 1.00 78.38 522 ALA A N 1
ATOM 4003 C CA . ALA A 1 522 ? -19.188 29.077 24.542 1.00 78.38 522 ALA A CA 1
ATOM 4004 C C . ALA A 1 522 ? -19.032 29.422 23.045 1.00 78.38 522 ALA A C 1
ATOM 4006 O O . ALA A 1 522 ? -18.661 30.546 22.711 1.00 78.38 522 ALA A O 1
ATOM 4007 N N . ALA A 1 523 ? -19.325 28.483 22.139 1.00 74.69 523 ALA A N 1
ATOM 4008 C CA . ALA A 1 523 ? -19.287 28.710 20.692 1.00 74.69 523 ALA A CA 1
ATOM 4009 C C . ALA A 1 523 ? -20.489 29.524 20.166 1.00 74.69 523 ALA A C 1
ATOM 4011 O O . ALA A 1 523 ? -20.436 30.053 19.054 1.00 74.69 523 ALA A O 1
ATOM 4012 N N . GLY A 1 524 ? -21.595 29.592 20.920 1.00 76.38 524 GLY A N 1
ATOM 4013 C CA . GLY A 1 524 ? -22.834 30.310 20.578 1.00 76.38 524 GLY A CA 1
ATOM 4014 C C . GLY A 1 524 ? -23.629 29.754 19.382 1.00 76.38 524 GLY A C 1
ATOM 4015 O O . GLY A 1 524 ? -24.818 30.035 19.243 1.00 76.38 524 GLY A O 1
ATOM 4016 N N . THR A 1 525 ? -22.999 28.946 18.530 1.00 82.62 525 THR A N 1
ATOM 4017 C CA . THR A 1 525 ? -23.552 28.315 17.324 1.00 82.62 525 THR A CA 1
ATOM 4018 C C . THR A 1 525 ? -23.006 26.890 17.183 1.00 82.62 525 THR A C 1
ATOM 4020 O O . THR A 1 525 ? -22.117 26.482 17.931 1.00 82.62 525 THR A O 1
ATOM 4023 N N . VAL A 1 526 ? -23.558 26.098 16.257 1.00 85.62 526 VAL A N 1
ATOM 4024 C CA . VAL A 1 526 ? -22.991 24.777 15.948 1.00 85.62 526 VAL A CA 1
ATOM 4025 C C . VAL A 1 526 ? -21.689 24.986 15.167 1.00 85.62 526 VAL A C 1
ATOM 4027 O O . VAL A 1 526 ? -21.739 25.693 14.160 1.00 85.62 526 VAL A O 1
ATOM 4030 N N . PRO A 1 527 ? -20.549 24.415 15.594 1.00 87.75 527 PRO A N 1
ATOM 4031 C CA . PRO A 1 527 ? -19.288 24.591 14.879 1.00 87.75 527 PRO A CA 1
ATOM 4032 C C . PRO A 1 527 ? -19.330 23.926 13.496 1.00 87.75 527 PRO A C 1
ATOM 4034 O O . PRO A 1 527 ? -20.070 22.967 13.296 1.00 87.75 527 PRO A O 1
ATOM 4037 N N . ASP A 1 528 ? -18.520 24.406 12.553 1.00 89.50 528 ASP A N 1
ATOM 4038 C CA . ASP A 1 528 ? -18.339 23.751 11.252 1.00 89.50 528 ASP A CA 1
ATOM 4039 C C . ASP A 1 528 ? -17.293 22.628 11.339 1.00 89.50 528 ASP A C 1
ATOM 4041 O O . ASP A 1 528 ? -16.340 22.694 12.123 1.00 89.50 528 ASP A O 1
ATOM 4045 N N . VAL A 1 529 ? -17.430 21.636 10.456 1.00 92.00 529 VAL A N 1
ATOM 4046 C CA . VAL A 1 529 ? -16.356 20.690 10.124 1.00 92.00 529 VAL A CA 1
ATOM 4047 C C . VAL A 1 529 ? -15.729 21.089 8.789 1.00 92.00 529 VAL A C 1
ATOM 4049 O O . VAL A 1 529 ? -16.445 21.389 7.837 1.00 92.00 529 VAL A O 1
ATOM 4052 N N . VAL A 1 530 ? -14.402 21.084 8.704 1.00 91.12 530 VAL A N 1
ATOM 4053 C CA . VAL A 1 530 ? -13.626 21.339 7.483 1.00 91.12 530 VAL A CA 1
ATOM 4054 C C . VAL A 1 530 ? -12.996 20.030 7.017 1.00 91.12 530 VAL A C 1
ATOM 4056 O O . VAL A 1 530 ? -12.368 19.334 7.810 1.00 91.12 530 VAL A O 1
ATOM 4059 N N . ALA A 1 531 ? -13.181 19.684 5.746 1.00 90.31 531 ALA A N 1
ATOM 4060 C CA . ALA A 1 531 ? -12.524 18.562 5.090 1.00 90.31 531 ALA A CA 1
ATOM 4061 C C . ALA A 1 531 ? -11.305 19.070 4.310 1.00 90.31 531 ALA A C 1
ATOM 4063 O O . ALA A 1 531 ? -11.475 19.810 3.343 1.00 90.31 531 ALA A O 1
ATOM 4064 N N . GLY A 1 532 ? -10.103 18.660 4.706 1.00 86.19 532 GLY A N 1
ATOM 4065 C CA . GLY A 1 532 ? -8.838 19.067 4.080 1.00 86.19 532 GLY A CA 1
ATOM 4066 C C . GLY A 1 532 ? -7.762 17.999 4.254 1.00 86.19 532 GLY A C 1
ATOM 4067 O O . GLY A 1 532 ? -8.002 16.977 4.901 1.00 86.19 532 GLY A O 1
ATOM 4068 N N . VAL A 1 533 ? -6.576 18.208 3.681 1.00 78.00 533 VAL A N 1
ATOM 4069 C CA . VAL A 1 533 ? -5.436 17.298 3.929 1.00 78.00 533 VAL A CA 1
ATOM 4070 C C . VAL A 1 533 ? -4.821 17.581 5.305 1.00 78.00 533 VAL A C 1
ATOM 4072 O O . VAL A 1 533 ? -4.536 16.655 6.060 1.00 78.00 533 VAL A O 1
ATOM 4075 N N . THR A 1 534 ? -4.698 18.861 5.660 1.00 77.44 534 THR A N 1
ATOM 4076 C CA . THR A 1 534 ? -4.232 19.366 6.962 1.00 77.44 534 THR A CA 1
ATOM 4077 C C . THR A 1 534 ? -5.321 20.218 7.627 1.00 77.44 534 THR A C 1
ATOM 4079 O O . THR A 1 534 ? -6.350 20.505 7.011 1.00 77.44 534 THR A O 1
ATOM 4082 N N . SER A 1 535 ? -5.138 20.612 8.893 1.00 69.75 535 SER A N 1
ATOM 4083 C CA . SER A 1 535 ? -6.131 21.437 9.599 1.00 69.75 535 SER A CA 1
ATOM 4084 C C . SER A 1 535 ? -6.143 22.899 9.130 1.00 69.75 535 SER A C 1
ATOM 4086 O O . SER A 1 535 ? -7.213 23.502 9.047 1.00 69.75 535 SER A O 1
ATOM 4088 N N . ASP A 1 536 ? -4.985 23.428 8.723 1.00 69.75 536 ASP A N 1
ATOM 4089 C CA . ASP A 1 536 ? -4.782 24.788 8.194 1.00 69.75 536 ASP A CA 1
ATOM 4090 C C . ASP A 1 536 ? -5.213 24.968 6.721 1.00 69.75 536 ASP A C 1
ATOM 4092 O O . ASP A 1 536 ? -5.057 26.049 6.154 1.00 69.75 536 ASP A O 1
ATOM 4096 N N . ASP A 1 537 ? -5.757 23.931 6.077 1.00 72.44 537 ASP A N 1
ATOM 4097 C CA . ASP A 1 537 ? -6.156 23.955 4.667 1.00 72.44 537 ASP A CA 1
ATOM 4098 C C . ASP A 1 537 ? -7.332 24.931 4.426 1.00 72.44 537 ASP A C 1
ATOM 4100 O O . ASP A 1 537 ? -8.507 24.603 4.623 1.00 72.44 537 ASP A O 1
ATOM 4104 N N . GLU A 1 538 ? -7.024 26.170 4.024 1.00 65.69 538 GLU A N 1
ATOM 4105 C CA . GLU A 1 538 ? -8.027 27.194 3.688 1.00 65.69 538 GLU A CA 1
ATOM 4106 C C . GLU A 1 538 ? -8.849 26.846 2.435 1.00 65.69 538 GLU A C 1
ATOM 4108 O O . GLU A 1 538 ? -9.957 27.365 2.277 1.00 65.69 538 GLU A O 1
ATOM 4113 N N . ALA A 1 539 ? -8.348 25.954 1.570 1.00 69.75 539 ALA A N 1
ATOM 4114 C CA . ALA A 1 539 ? -9.082 25.437 0.416 1.00 69.75 539 ALA A CA 1
ATOM 4115 C C . ALA A 1 539 ? -10.012 24.258 0.779 1.00 69.75 539 ALA A C 1
ATOM 4117 O O . ALA A 1 539 ? -10.816 23.828 -0.054 1.00 69.75 539 ALA A O 1
ATOM 4118 N N . GLY A 1 540 ? -9.945 23.762 2.020 1.00 80.50 540 GLY A N 1
ATOM 4119 C CA . GLY A 1 540 ? -10.759 22.662 2.523 1.00 80.50 540 GLY A CA 1
ATOM 4120 C C . GLY A 1 540 ? -12.270 22.938 2.500 1.00 80.50 540 GLY A C 1
ATOM 4121 O O . GLY A 1 540 ? -12.755 24.030 2.817 1.00 80.50 540 GLY A O 1
ATOM 4122 N N . GLN A 1 541 ? -13.058 21.917 2.161 1.00 89.50 541 GLN A N 1
ATOM 4123 C CA . GLN A 1 541 ? -14.510 22.041 2.036 1.00 89.50 541 GLN A CA 1
ATOM 4124 C C . GLN A 1 541 ? -15.191 22.104 3.411 1.00 89.50 541 GLN A C 1
ATOM 4126 O O . GLN A 1 541 ? -15.027 21.218 4.249 1.00 89.50 541 GLN A O 1
ATOM 4131 N N . ARG A 1 542 ? -16.029 23.123 3.634 1.00 90.38 542 ARG A N 1
ATOM 4132 C CA . ARG A 1 542 ? -16.778 23.311 4.890 1.00 90.38 542 ARG A CA 1
ATOM 4133 C C . ARG A 1 542 ? -18.114 22.560 4.888 1.00 90.38 542 ARG A C 1
ATOM 4135 O O . ARG A 1 542 ? -18.864 22.608 3.914 1.00 90.38 542 ARG A O 1
ATOM 4142 N N . ILE A 1 543 ? -18.441 21.929 6.015 1.00 91.75 543 ILE A N 1
ATOM 4143 C CA . ILE A 1 543 ? -19.669 21.169 6.272 1.00 91.75 543 ILE A CA 1
ATOM 4144 C C . ILE A 1 543 ? -20.371 21.756 7.503 1.00 91.75 543 ILE A C 1
ATOM 4146 O O . ILE A 1 543 ? -19.869 21.657 8.624 1.00 91.75 543 ILE A O 1
ATOM 4150 N N . ALA A 1 544 ? -21.569 22.308 7.302 1.00 88.94 544 ALA A N 1
ATOM 4151 C CA . ALA A 1 544 ? -22.371 22.880 8.381 1.00 88.94 544 ALA A CA 1
ATOM 4152 C C . ALA A 1 544 ? -23.006 21.800 9.281 1.00 88.94 544 ALA A C 1
ATOM 4154 O O . ALA A 1 544 ? -23.655 20.855 8.807 1.00 88.94 544 ALA A O 1
ATOM 4155 N N . GLY A 1 545 ? -22.857 21.965 10.596 1.00 86.06 545 GLY A N 1
ATOM 4156 C CA . GLY A 1 545 ? -23.427 21.076 11.609 1.00 86.06 545 GLY A CA 1
ATOM 4157 C C . GLY A 1 545 ? -24.873 21.404 11.994 1.00 86.06 545 GLY A C 1
ATOM 4158 O O . GLY A 1 545 ? -25.330 22.539 11.904 1.00 86.06 545 GLY A O 1
ATOM 4159 N N . HIS A 1 546 ? -25.605 20.396 12.473 1.00 87.31 546 HIS A N 1
ATOM 4160 C CA . HIS A 1 546 ? -26.981 20.519 12.968 1.00 87.31 546 HIS A CA 1
ATOM 4161 C C . HIS A 1 546 ? -27.080 19.973 14.402 1.00 87.31 546 HIS A C 1
ATOM 4163 O O . HIS A 1 546 ? -26.739 18.815 14.638 1.00 87.31 546 HIS A O 1
ATOM 4169 N N . ARG A 1 547 ? -27.563 20.765 15.368 1.00 86.19 547 ARG A N 1
ATOM 4170 C CA . ARG A 1 547 ? -27.709 20.330 16.773 1.00 86.19 547 ARG A CA 1
ATOM 4171 C C . ARG A 1 547 ? -28.917 19.404 16.945 1.00 86.19 547 ARG A C 1
ATOM 4173 O O . ARG A 1 547 ? -30.002 19.706 16.454 1.00 86.19 547 ARG A O 1
ATOM 4180 N N . ILE A 1 548 ? -28.743 18.300 17.669 1.00 8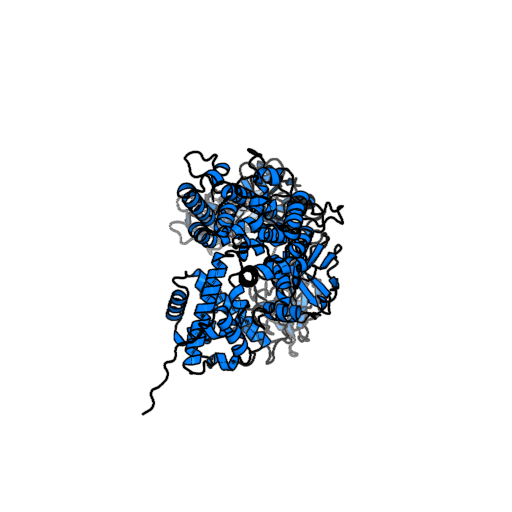0.88 548 ILE A N 1
ATOM 4181 C CA . ILE A 1 548 ? -29.781 17.302 17.960 1.00 80.88 548 ILE A CA 1
ATOM 4182 C C . ILE A 1 548 ? -29.743 16.996 19.461 1.00 80.88 548 ILE A C 1
ATOM 4184 O O . ILE A 1 548 ? -29.088 16.058 19.901 1.00 80.88 548 ILE A O 1
ATOM 4188 N N . GLY A 1 549 ? -30.444 17.802 20.260 1.00 76.56 549 GLY A N 1
ATOM 4189 C CA . GLY A 1 549 ? -30.433 17.697 21.724 1.00 76.56 549 GLY A CA 1
ATOM 4190 C C . GLY A 1 549 ? -29.398 18.609 22.393 1.00 76.56 549 GLY A C 1
ATOM 4191 O O . GLY A 1 549 ? -29.029 19.655 21.852 1.00 76.56 549 GLY A O 1
ATOM 4192 N N . ARG A 1 550 ? -28.972 18.256 23.614 1.00 78.94 550 ARG A N 1
ATOM 4193 C CA . ARG A 1 550 ? -28.149 19.141 24.459 1.00 78.94 550 ARG A CA 1
ATOM 4194 C C . ARG A 1 550 ? -26.665 19.126 24.079 1.00 78.94 550 ARG A C 1
ATOM 4196 O O . ARG A 1 550 ? -26.050 20.186 24.084 1.00 78.94 550 ARG A O 1
ATOM 4203 N N . ASP A 1 551 ? -26.125 17.965 23.735 1.00 83.62 551 ASP A N 1
ATOM 4204 C CA . ASP A 1 551 ? -24.693 17.666 23.571 1.00 83.62 551 ASP A CA 1
ATOM 4205 C C . ASP A 1 551 ? -24.313 17.170 22.158 1.00 83.62 551 ASP A C 1
ATOM 4207 O O . ASP A 1 551 ? -23.155 17.247 21.761 1.00 83.62 551 ASP A O 1
ATOM 4211 N N . LEU A 1 552 ? -25.274 16.674 21.375 1.00 89.94 552 LEU A N 1
ATOM 4212 C CA . LEU A 1 552 ? -25.039 16.062 20.062 1.00 89.94 552 LEU A CA 1
ATOM 4213 C C . LEU A 1 552 ? -25.196 17.060 18.894 1.00 89.94 552 LEU A C 1
ATOM 4215 O O . LEU A 1 552 ? -26.199 17.768 18.776 1.00 89.94 552 LEU A O 1
ATOM 4219 N N . CYS A 1 553 ? -24.231 17.042 17.974 1.00 91.81 553 CYS A N 1
ATOM 4220 C CA . CYS A 1 553 ? -24.231 17.723 16.677 1.00 91.81 553 CYS A CA 1
ATOM 4221 C C . CYS A 1 553 ? -24.073 16.709 15.532 1.00 91.81 553 CYS A C 1
ATOM 4223 O O . CYS A 1 553 ? -23.399 15.697 15.694 1.00 91.81 553 CYS A O 1
ATOM 4225 N N . ARG A 1 554 ? -24.681 16.970 14.370 1.00 92.25 554 ARG A N 1
ATOM 4226 C CA . ARG A 1 554 ? -24.686 16.079 13.199 1.00 92.25 554 ARG A CA 1
ATOM 4227 C C . ARG A 1 554 ? -24.228 16.799 11.932 1.00 92.25 554 ARG A C 1
ATOM 4229 O O . ARG A 1 554 ? -24.799 17.828 11.571 1.00 92.25 554 ARG A O 1
ATOM 4236 N N . TYR A 1 555 ? -23.285 16.199 11.216 1.00 94.00 555 TYR A N 1
ATOM 4237 C CA . TYR A 1 555 ? -22.720 16.684 9.952 1.00 94.00 555 TYR A CA 1
ATOM 4238 C C . TYR A 1 555 ? -23.060 15.700 8.833 1.00 94.00 555 TYR A C 1
ATOM 4240 O O . TYR A 1 555 ? -22.949 14.496 9.044 1.00 94.00 555 TYR A O 1
ATOM 4248 N N . ARG A 1 556 ? -23.487 16.175 7.656 1.00 92.25 556 ARG A N 1
ATOM 4249 C CA . ARG A 1 556 ? -23.821 15.308 6.506 1.00 92.25 556 ARG A CA 1
ATOM 4250 C C . ARG A 1 556 ? -22.620 15.189 5.574 1.00 92.25 556 ARG A C 1
ATOM 4252 O O . ARG A 1 556 ? -22.196 16.191 5.011 1.00 92.25 556 ARG A O 1
ATOM 4259 N N . LEU A 1 557 ? -22.112 13.974 5.376 1.00 92.88 557 LEU A N 1
ATOM 4260 C CA . LEU A 1 557 ? -20.870 13.744 4.625 1.00 92.88 557 LEU A CA 1
ATOM 4261 C C . LEU A 1 557 ? -21.080 13.535 3.120 1.00 92.88 557 LEU A C 1
ATOM 4263 O O . LEU A 1 557 ? -20.126 13.607 2.356 1.00 92.88 557 LEU A O 1
ATOM 4267 N N . GLY A 1 558 ? -22.322 13.343 2.660 1.00 86.25 558 GLY A N 1
ATOM 4268 C CA . GLY A 1 558 ? -22.628 13.177 1.232 1.00 86.25 558 GLY A CA 1
ATOM 4269 C C . GLY A 1 558 ? -22.221 14.358 0.334 1.00 86.25 558 GLY A C 1
ATOM 4270 O O . GLY A 1 558 ? -22.120 14.179 -0.872 1.00 86.25 558 GLY A O 1
ATOM 4271 N N . ALA A 1 559 ? -21.951 15.540 0.901 1.00 86.88 559 ALA A N 1
ATOM 4272 C CA . ALA A 1 559 ? -21.432 16.697 0.164 1.00 86.88 559 ALA A CA 1
ATOM 4273 C C . ALA A 1 559 ? -19.940 16.578 -0.218 1.00 86.88 559 ALA A C 1
ATOM 4275 O O . ALA A 1 559 ? -19.462 17.393 -1.000 1.00 86.88 559 ALA A O 1
ATOM 4276 N N . LEU A 1 560 ? -19.214 15.594 0.328 1.00 88.94 560 LEU A N 1
ATOM 4277 C CA . LEU A 1 560 ? -17.783 15.379 0.085 1.00 88.94 560 LEU A CA 1
ATOM 4278 C C . LEU A 1 560 ? -17.478 14.482 -1.125 1.00 88.94 560 LEU A C 1
ATOM 4280 O O . LEU A 1 560 ? -16.309 14.289 -1.436 1.00 88.94 560 LEU A O 1
ATOM 4284 N N . ILE A 1 561 ? -18.489 13.897 -1.781 1.00 86.38 561 ILE A N 1
ATOM 4285 C CA . ILE A 1 561 ? -18.293 12.859 -2.812 1.00 86.38 561 ILE A CA 1
ATOM 4286 C C . ILE A 1 561 ? -17.374 13.346 -3.942 1.00 86.38 561 ILE A C 1
ATOM 4288 O O . ILE A 1 561 ? -16.397 12.671 -4.260 1.00 86.38 561 ILE A O 1
ATOM 4292 N N . ASP A 1 562 ? -17.640 14.525 -4.503 1.00 83.19 562 ASP A N 1
ATOM 4293 C CA . ASP A 1 562 ? -16.855 15.063 -5.622 1.00 83.19 562 ASP A CA 1
ATOM 4294 C C . ASP A 1 562 ? -15.435 15.464 -5.182 1.00 83.19 562 ASP A C 1
ATOM 4296 O O . ASP A 1 562 ? -14.452 15.195 -5.874 1.00 83.19 562 ASP A O 1
ATOM 4300 N N . THR A 1 563 ? -15.310 16.035 -3.982 1.00 84.00 563 THR A N 1
ATOM 4301 C CA . THR A 1 563 ? -14.039 16.500 -3.409 1.00 84.00 563 THR A CA 1
ATOM 4302 C C . THR A 1 563 ? -13.113 15.335 -3.052 1.00 84.00 563 THR A C 1
ATOM 4304 O O . THR A 1 563 ? -11.936 15.369 -3.394 1.00 84.00 563 THR A O 1
ATOM 4307 N N . VAL A 1 564 ? -13.639 14.263 -2.449 1.00 83.31 564 VAL A N 1
ATOM 4308 C CA . VAL A 1 564 ? -12.893 13.025 -2.144 1.00 83.31 564 VAL A CA 1
ATOM 4309 C C . VAL A 1 564 ? -12.553 12.259 -3.427 1.00 83.31 564 VAL A C 1
ATOM 4311 O O . VAL A 1 564 ? -11.477 11.670 -3.521 1.00 83.31 564 VAL A O 1
ATOM 4314 N N . ARG A 1 565 ? -13.420 12.301 -4.452 1.00 76.62 565 ARG A N 1
ATOM 4315 C CA . ARG A 1 565 ? -13.125 11.743 -5.784 1.00 76.62 565 ARG A CA 1
ATOM 4316 C C . ARG A 1 565 ? -11.922 12.437 -6.437 1.00 76.62 565 ARG A C 1
ATOM 4318 O O . ARG A 1 565 ? -11.100 11.751 -7.037 1.00 76.62 565 ARG A O 1
ATOM 4325 N N . LEU A 1 566 ? -11.804 13.760 -6.301 1.00 73.06 566 LEU A N 1
ATOM 4326 C CA . LEU A 1 566 ? -10.687 14.542 -6.839 1.00 73.06 566 LEU A CA 1
ATOM 4327 C C . LEU A 1 566 ? -9.420 14.419 -5.967 1.00 73.06 566 LEU A C 1
ATOM 4329 O O . LEU A 1 566 ? -8.384 13.918 -6.405 1.00 73.06 566 LEU A O 1
ATOM 4333 N N . ILE A 1 567 ? -9.504 14.847 -4.707 1.00 72.62 567 ILE A N 1
ATOM 4334 C CA . ILE A 1 567 ? -8.348 15.021 -3.815 1.00 72.62 567 ILE A CA 1
ATOM 4335 C C . ILE A 1 567 ? -7.856 13.676 -3.258 1.00 72.62 567 ILE A C 1
ATOM 4337 O O . ILE A 1 567 ? -6.652 13.492 -3.089 1.00 72.62 567 ILE A O 1
ATOM 4341 N N . GLY A 1 568 ? -8.738 12.688 -3.086 1.00 77.88 568 GLY A N 1
ATOM 4342 C CA . GLY A 1 568 ? -8.420 11.390 -2.489 1.00 77.88 568 GLY A CA 1
ATOM 4343 C C . GLY A 1 568 ? -8.793 11.346 -1.007 1.00 77.88 568 GLY A C 1
ATOM 4344 O O . GLY A 1 568 ? -9.859 11.815 -0.619 1.00 77.88 568 GLY A O 1
ATOM 4345 N N . THR A 1 569 ? -7.938 10.753 -0.172 1.00 84.25 569 THR A N 1
ATOM 4346 C CA . THR A 1 569 ? -8.178 10.668 1.278 1.00 84.25 569 THR A CA 1
ATOM 4347 C C . THR A 1 569 ? -8.109 12.052 1.930 1.00 84.25 569 THR A C 1
ATOM 4349 O O . THR A 1 569 ? -7.154 12.791 1.706 1.00 84.25 569 THR A O 1
ATOM 4352 N N . MET A 1 570 ? -9.101 12.386 2.760 1.00 88.75 570 MET A N 1
ATOM 4353 C CA . MET A 1 570 ? -9.225 13.681 3.440 1.00 88.75 570 MET A CA 1
ATOM 4354 C C . MET A 1 570 ? -9.493 13.515 4.938 1.00 88.75 570 MET A C 1
ATOM 4356 O O . MET A 1 570 ? -10.172 12.581 5.370 1.00 88.75 570 MET A O 1
ATOM 4360 N N . THR A 1 571 ? -9.021 14.472 5.727 1.00 91.00 571 THR A N 1
ATOM 4361 C CA . THR A 1 571 ? -9.174 14.530 7.183 1.00 91.00 571 THR A CA 1
ATOM 4362 C C . THR A 1 571 ? -10.266 15.536 7.551 1.00 91.00 571 THR A C 1
ATOM 4364 O O . THR A 1 571 ? -10.349 16.617 6.966 1.00 91.00 571 THR A O 1
ATOM 4367 N N . LEU A 1 572 ? -11.139 15.182 8.501 1.00 93.25 572 LEU A N 1
ATOM 4368 C CA . LEU A 1 572 ? -12.239 16.033 8.959 1.00 93.25 572 LEU A CA 1
ATOM 4369 C C . LEU A 1 572 ? -11.888 16.705 10.291 1.00 93.25 572 LEU A C 1
ATOM 4371 O O . LEU A 1 572 ? -11.687 16.033 11.307 1.00 93.25 572 LEU A O 1
ATOM 4375 N N . TRP A 1 573 ? -11.879 18.035 10.285 1.00 91.31 573 TRP A N 1
ATOM 4376 C CA . TRP A 1 573 ? -11.465 18.891 11.393 1.00 91.31 573 TRP A CA 1
ATOM 4377 C C . TRP A 1 573 ? -12.629 19.731 11.912 1.00 91.31 573 TRP A C 1
ATOM 4379 O O . TRP A 1 573 ? -13.223 20.513 11.175 1.00 91.31 573 TRP A O 1
ATOM 4389 N N . LEU A 1 574 ? -12.960 19.600 13.193 1.00 90.50 574 LEU A N 1
ATOM 4390 C CA . LEU A 1 574 ? -13.943 20.447 13.864 1.00 90.50 574 LEU A CA 1
ATOM 4391 C C . LEU A 1 574 ? -13.264 21.738 14.339 1.00 90.50 574 LEU A C 1
ATOM 4393 O O . LEU A 1 574 ? -12.385 21.683 15.203 1.00 90.50 574 LEU A O 1
ATOM 4397 N N . ARG A 1 575 ? -13.698 22.893 13.819 1.00 84.88 575 ARG A N 1
ATOM 4398 C CA . ARG A 1 575 ? -13.136 24.200 14.196 1.00 84.88 575 ARG A CA 1
ATOM 4399 C C . ARG A 1 575 ? -13.901 24.824 15.360 1.00 84.88 575 ARG A C 1
ATOM 4401 O O . ARG A 1 575 ? -15.066 25.189 15.220 1.00 84.88 575 ARG A O 1
ATOM 4408 N N . LEU A 1 576 ? -13.236 24.980 16.503 1.00 81.00 576 LEU A N 1
ATOM 4409 C CA . LEU A 1 576 ? -13.751 25.641 17.705 1.00 81.00 576 LEU A CA 1
ATOM 4410 C C . LEU A 1 576 ? -12.981 26.953 17.964 1.00 81.00 576 LEU A C 1
ATOM 4412 O O . LEU A 1 576 ? -11.852 27.109 17.500 1.00 81.00 576 LEU A O 1
ATOM 4416 N N . PRO A 1 577 ? -13.537 27.918 18.723 1.00 71.88 577 PRO A N 1
ATOM 4417 C CA . PRO A 1 577 ? -12.817 29.145 19.063 1.00 71.88 577 PRO A CA 1
ATOM 4418 C C . PRO A 1 577 ? -11.511 28.854 19.828 1.00 71.88 577 PRO A C 1
ATOM 4420 O O . PRO A 1 577 ? -11.533 28.507 21.007 1.00 71.88 577 PRO A O 1
ATOM 4423 N N . GLY A 1 578 ? -10.369 28.992 19.146 1.00 69.31 578 GLY A N 1
ATOM 4424 C CA . GLY A 1 578 ? -9.034 28.756 19.708 1.00 69.31 578 GLY A CA 1
ATOM 4425 C C . GLY A 1 578 ? -8.632 27.284 19.883 1.00 69.31 578 GLY A C 1
ATOM 4426 O O . GLY A 1 578 ? -7.651 27.022 20.574 1.00 69.31 578 GLY A O 1
ATOM 4427 N N . MET A 1 579 ? -9.368 26.329 19.300 1.00 74.94 579 MET A N 1
ATOM 4428 C CA . MET A 1 579 ? -9.047 24.895 19.347 1.00 74.94 579 MET A CA 1
ATOM 4429 C C . MET A 1 579 ? -9.508 24.180 18.070 1.00 74.94 579 MET A C 1
ATOM 4431 O O . MET A 1 579 ? -10.561 24.502 17.525 1.00 74.94 579 MET A O 1
ATOM 4435 N N . GLU A 1 580 ? -8.792 23.141 17.653 1.00 80.12 580 GLU A N 1
ATOM 4436 C CA . GLU A 1 580 ? -9.212 22.247 16.568 1.00 80.12 580 GLU A CA 1
ATOM 4437 C C . GLU A 1 580 ? -9.231 20.794 17.058 1.00 80.12 580 GLU A C 1
ATOM 4439 O O . GLU A 1 580 ? -8.505 20.431 17.987 1.00 80.12 580 GLU A O 1
ATOM 4444 N N . ALA A 1 581 ? -10.095 19.966 16.466 1.00 87.81 581 ALA A N 1
ATOM 4445 C CA . ALA A 1 581 ? -10.202 18.547 16.797 1.00 87.81 581 ALA A CA 1
ATOM 4446 C C . ALA A 1 581 ? -10.339 17.689 15.536 1.00 87.81 581 ALA A C 1
ATOM 4448 O O . ALA A 1 581 ? -11.182 17.971 14.684 1.00 87.81 581 ALA A O 1
ATOM 4449 N N . HIS A 1 582 ? -9.566 16.608 15.448 1.00 91.12 582 HIS A N 1
ATOM 4450 C CA . HIS A 1 582 ? -9.723 15.600 14.395 1.00 91.12 582 HIS A CA 1
ATOM 4451 C C . HIS A 1 582 ? -10.941 14.727 14.708 1.00 91.12 582 HIS A C 1
ATOM 4453 O O . HIS A 1 582 ? -10.970 14.054 15.735 1.00 91.12 582 HIS A O 1
ATOM 4459 N N . VAL A 1 583 ? -11.976 14.766 13.866 1.00 92.25 583 VAL A N 1
ATOM 4460 C CA . VAL A 1 583 ? -13.271 14.117 14.154 1.00 92.25 583 VAL A CA 1
ATOM 4461 C C . VAL A 1 583 ? -13.628 12.954 13.231 1.00 92.25 583 VAL A C 1
ATOM 4463 O O . VAL A 1 583 ? -14.570 12.235 13.545 1.00 92.25 583 VAL A O 1
ATOM 4466 N N . ALA A 1 584 ? -12.921 12.761 12.116 1.00 92.75 584 ALA A N 1
ATOM 4467 C CA . ALA A 1 584 ? -13.020 11.588 11.239 1.00 92.75 584 ALA A CA 1
ATOM 4468 C C . ALA A 1 584 ? -11.975 11.661 10.114 1.00 92.75 584 ALA A C 1
ATOM 4470 O O . ALA A 1 584 ? -11.398 12.718 9.859 1.00 92.75 584 ALA A O 1
ATOM 4471 N N . THR A 1 585 ? -11.805 10.564 9.382 1.00 91.25 585 THR A N 1
ATOM 4472 C CA . THR A 1 585 ? -11.073 10.528 8.106 1.00 91.25 585 THR A CA 1
ATOM 4473 C C . THR A 1 585 ? -11.961 9.901 7.033 1.00 91.25 585 THR A C 1
ATOM 4475 O O . THR A 1 585 ? -12.688 8.945 7.300 1.00 91.25 585 THR A O 1
ATOM 4478 N N . VAL A 1 586 ? -11.930 10.428 5.811 1.00 90.69 586 VAL A N 1
ATOM 4479 C CA . VAL A 1 586 ? -12.647 9.875 4.656 1.00 90.69 586 VAL A CA 1
ATOM 4480 C C . VAL A 1 586 ? -11.618 9.361 3.659 1.00 90.69 586 VAL A C 1
ATOM 4482 O O . VAL A 1 586 ? -10.837 10.139 3.121 1.00 90.69 586 VAL A O 1
ATOM 4485 N N . GLN A 1 587 ? -11.586 8.051 3.440 1.00 85.44 587 GLN A N 1
ATOM 4486 C CA . GLN A 1 587 ? -10.694 7.410 2.479 1.00 85.44 587 GLN A CA 1
ATOM 4487 C C . GLN A 1 587 ? -11.160 7.649 1.042 1.00 85.44 587 GLN A C 1
ATOM 4489 O O . GLN A 1 587 ? -12.358 7.642 0.748 1.00 85.44 587 GLN A O 1
ATOM 4494 N N . GLY A 1 588 ? -10.184 7.833 0.151 1.00 78.56 588 GLY A N 1
ATOM 4495 C CA . GLY A 1 588 ? -10.410 7.937 -1.287 1.00 78.56 588 GLY A CA 1
ATOM 4496 C C . GLY A 1 588 ? -10.920 6.641 -1.930 1.00 78.56 588 GLY A C 1
ATOM 4497 O O . GLY A 1 588 ? -11.173 5.629 -1.276 1.00 78.56 588 GLY A O 1
ATOM 4498 N N . ILE A 1 589 ? -11.062 6.680 -3.253 1.00 76.50 589 ILE A N 1
ATOM 4499 C CA . ILE A 1 589 ? -11.547 5.556 -4.064 1.00 76.50 589 ILE A CA 1
ATOM 4500 C C . ILE A 1 589 ? -10.555 4.384 -4.017 1.00 76.50 589 ILE A C 1
ATOM 4502 O O . ILE A 1 589 ? -9.398 4.523 -4.410 1.00 76.50 589 ILE A O 1
ATOM 4506 N N . THR A 1 590 ? -11.029 3.200 -3.622 1.00 75.12 590 THR A N 1
ATOM 4507 C CA . THR A 1 590 ? -10.329 1.930 -3.862 1.00 75.12 590 THR A CA 1
ATOM 4508 C C . THR A 1 590 ? -10.722 1.402 -5.244 1.00 75.12 590 THR A C 1
ATOM 4510 O O . THR A 1 590 ? -11.865 0.993 -5.452 1.00 75.12 590 THR A O 1
ATOM 4513 N N . LEU A 1 591 ? -9.794 1.445 -6.208 1.00 78.38 591 LEU A N 1
ATOM 4514 C CA . LEU A 1 591 ? -10.049 0.953 -7.570 1.00 78.38 591 LEU A CA 1
ATOM 4515 C C . LEU A 1 591 ? -10.136 -0.579 -7.627 1.00 78.38 591 LEU A C 1
ATOM 4517 O O . LEU A 1 591 ? -10.993 -1.115 -8.320 1.00 78.38 591 LEU A O 1
ATOM 4521 N N . ALA A 1 592 ? -9.259 -1.268 -6.896 1.00 82.25 592 ALA A N 1
ATOM 4522 C CA . ALA A 1 592 ? -9.243 -2.717 -6.715 1.00 82.25 592 ALA A CA 1
ATOM 4523 C C . ALA A 1 592 ? -8.394 -3.070 -5.482 1.00 82.25 592 ALA A C 1
ATOM 4525 O O . ALA A 1 592 ? -7.500 -2.308 -5.110 1.00 82.25 592 ALA A O 1
ATOM 4526 N N . THR A 1 593 ? -8.633 -4.232 -4.873 1.00 83.06 593 THR A N 1
ATOM 4527 C CA . THR A 1 593 ? -7.773 -4.796 -3.813 1.00 83.06 593 THR A CA 1
ATOM 4528 C C . THR A 1 593 ? -6.962 -5.997 -4.291 1.00 83.06 593 THR A C 1
ATOM 4530 O O . THR A 1 593 ? -5.877 -6.242 -3.766 1.00 83.06 593 THR A O 1
ATOM 4533 N N . ALA A 1 594 ? -7.454 -6.732 -5.291 1.00 83.44 594 ALA A N 1
ATOM 4534 C CA . ALA A 1 594 ? -6.748 -7.844 -5.914 1.00 83.44 594 ALA A CA 1
ATOM 4535 C C . ALA A 1 594 ? -7.205 -8.050 -7.364 1.00 83.44 594 ALA A C 1
ATOM 4537 O O . ALA A 1 594 ? -8.304 -7.654 -7.754 1.00 83.44 594 ALA A O 1
ATOM 4538 N N . VAL A 1 595 ? -6.367 -8.726 -8.151 1.00 89.12 595 VAL A N 1
ATOM 4539 C CA . VAL A 1 595 ? -6.711 -9.209 -9.492 1.00 89.12 595 VAL A CA 1
ATOM 4540 C C . VAL A 1 595 ? -6.267 -10.663 -9.615 1.00 89.12 595 VAL A C 1
ATOM 4542 O O . VAL A 1 595 ? -5.143 -11.002 -9.244 1.00 89.12 595 VAL A O 1
ATOM 4545 N N . ARG A 1 596 ? -7.136 -11.528 -10.145 1.00 89.50 596 ARG A N 1
ATOM 4546 C CA . ARG A 1 596 ? -6.877 -12.967 -10.326 1.00 89.50 596 ARG A CA 1
ATOM 4547 C C . ARG A 1 596 ? -7.328 -13.449 -11.702 1.00 89.50 596 ARG A C 1
ATOM 4549 O O . ARG A 1 596 ? -8.238 -12.876 -12.290 1.00 89.50 596 ARG A O 1
ATOM 4556 N N . VAL A 1 597 ? -6.705 -14.517 -12.194 1.00 87.38 597 VAL A N 1
ATOM 4557 C CA . VAL A 1 597 ? -7.088 -15.191 -13.445 1.00 87.38 597 VAL A CA 1
ATOM 4558 C C . VAL A 1 597 ? -7.803 -16.492 -13.092 1.00 87.38 597 VAL A C 1
ATOM 4560 O O . VAL A 1 597 ? -7.290 -17.258 -12.280 1.00 87.38 597 VAL A O 1
ATOM 4563 N N . ASP A 1 598 ? -8.962 -16.743 -13.695 1.00 83.25 598 ASP A N 1
ATOM 4564 C CA . ASP A 1 598 ? -9.737 -17.978 -13.539 1.00 83.25 598 ASP A CA 1
ATOM 4565 C C . ASP A 1 598 ? -10.396 -18.346 -14.877 1.00 83.25 598 ASP A C 1
ATOM 4567 O O . ASP A 1 598 ? -10.989 -17.496 -15.530 1.00 83.25 598 ASP A O 1
ATOM 4571 N N . GLY A 1 599 ? -10.264 -19.595 -15.327 1.00 73.19 599 GLY A N 1
ATOM 4572 C CA . GLY A 1 599 ? -10.952 -20.107 -16.524 1.00 73.19 599 GLY A CA 1
ATOM 4573 C C . GLY A 1 599 ? -10.640 -19.450 -17.884 1.00 73.19 599 GLY A C 1
ATOM 4574 O O . GLY A 1 599 ? -11.275 -19.821 -18.868 1.00 73.19 599 GLY A O 1
ATOM 4575 N N . GLY A 1 600 ? -9.680 -18.521 -17.965 1.00 82.75 600 GLY A N 1
ATOM 4576 C CA . GLY A 1 600 ? -9.457 -17.664 -19.144 1.00 82.75 600 GLY A CA 1
ATOM 4577 C C . GLY A 1 600 ? -10.048 -16.254 -19.004 1.00 82.75 600 GLY A C 1
ATOM 4578 O O . GLY A 1 600 ? -10.023 -15.474 -19.951 1.00 82.75 600 GLY A O 1
ATOM 4579 N N . ASP A 1 601 ? -10.540 -15.904 -17.820 1.00 89.62 601 ASP A N 1
ATOM 4580 C CA . ASP A 1 601 ? -11.050 -14.588 -17.470 1.00 89.62 601 ASP A CA 1
ATOM 4581 C C . ASP A 1 601 ? -10.217 -13.948 -16.360 1.00 89.62 601 ASP A C 1
ATOM 4583 O O . ASP A 1 601 ? -9.663 -14.610 -15.480 1.00 89.62 601 ASP A O 1
ATOM 4587 N N . LEU A 1 602 ? -10.171 -12.625 -16.388 1.00 91.69 602 LEU A N 1
ATOM 4588 C CA . LEU A 1 602 ? -9.579 -11.782 -15.373 1.00 91.69 602 LEU A CA 1
ATOM 4589 C C . LEU A 1 602 ? -10.673 -11.251 -14.447 1.00 91.69 602 LEU A C 1
ATOM 4591 O O . LEU A 1 602 ? -11.629 -10.615 -14.893 1.00 91.69 602 LEU A O 1
ATOM 4595 N N . HIS A 1 603 ? -10.513 -11.489 -13.153 1.00 91.44 603 HIS A N 1
ATOM 4596 C CA . HIS A 1 603 ? -11.392 -10.999 -12.102 1.00 91.44 603 HIS A CA 1
ATOM 4597 C C . HIS A 1 603 ? -10.716 -9.866 -11.332 1.00 91.44 603 HIS A C 1
ATOM 4599 O O . HIS A 1 603 ? -9.584 -10.025 -10.875 1.00 91.44 603 HIS A O 1
ATOM 4605 N N . VAL A 1 604 ? -11.425 -8.747 -11.174 1.00 89.94 604 VAL A N 1
ATOM 4606 C CA . VAL A 1 604 ? -10.984 -7.579 -10.398 1.00 89.94 604 VAL A CA 1
ATOM 4607 C C . VAL A 1 604 ? -11.809 -7.528 -9.115 1.00 89.94 604 VAL A C 1
ATOM 4609 O O . VAL A 1 604 ? -13.008 -7.252 -9.149 1.00 89.94 604 VAL A O 1
ATOM 4612 N N . ASP A 1 605 ? -11.179 -7.837 -7.984 1.00 85.81 605 ASP A N 1
ATOM 4613 C CA . ASP A 1 605 ? -11.830 -7.901 -6.677 1.00 85.81 605 ASP A CA 1
ATOM 4614 C C . ASP A 1 605 ? -11.623 -6.572 -5.907 1.00 85.81 605 ASP A C 1
ATOM 4616 O O . ASP A 1 605 ? -10.609 -5.888 -6.062 1.00 85.81 605 ASP A O 1
ATOM 4620 N N . GLY A 1 606 ? -12.585 -6.191 -5.056 1.00 72.25 606 GLY A N 1
ATOM 4621 C CA . GLY A 1 606 ? -12.475 -5.014 -4.172 1.00 72.25 606 GLY A CA 1
ATOM 4622 C C . GLY A 1 606 ? -12.640 -3.637 -4.833 1.00 72.25 606 GLY A C 1
ATOM 4623 O O . GLY A 1 606 ? -12.225 -2.634 -4.259 1.00 72.25 606 GLY A O 1
ATOM 4624 N N . GLN A 1 607 ? -13.235 -3.584 -6.024 1.00 72.50 607 GLN A N 1
ATOM 4625 C CA . GLN A 1 607 ? -13.599 -2.354 -6.737 1.00 72.50 607 GLN A CA 1
ATOM 4626 C C . GLN A 1 607 ? -14.748 -1.587 -6.054 1.00 72.50 607 GLN A C 1
ATOM 4628 O O . GLN A 1 607 ? -15.781 -2.179 -5.725 1.00 72.50 607 GLN A O 1
ATOM 4633 N N . SER A 1 608 ? -14.623 -0.256 -5.952 1.00 67.81 608 SER A N 1
ATOM 4634 C CA . SER A 1 608 ? -15.748 0.642 -5.632 1.00 67.81 608 SER A CA 1
ATOM 4635 C C . SER A 1 608 ? -16.868 0.533 -6.671 1.00 67.81 608 SER A C 1
ATOM 4637 O O . SER A 1 608 ? -16.655 0.718 -7.871 1.00 67.81 608 SER A O 1
ATOM 4639 N N . ARG A 1 609 ? -18.105 0.307 -6.216 1.00 68.94 609 ARG A N 1
ATOM 4640 C CA . ARG A 1 609 ? -19.272 0.074 -7.097 1.00 68.94 609 ARG A CA 1
ATOM 4641 C C . ARG A 1 609 ? -19.760 1.309 -7.875 1.00 68.94 609 ARG A C 1
ATOM 4643 O O . ARG A 1 609 ? -20.812 1.233 -8.495 1.00 68.94 609 ARG A O 1
ATOM 4650 N N . ARG A 1 610 ? -19.053 2.442 -7.805 1.00 70.44 610 ARG A N 1
ATOM 4651 C CA . ARG A 1 610 ? -19.452 3.754 -8.366 1.00 70.44 610 ARG A CA 1
ATOM 4652 C C . ARG A 1 610 ? -18.408 4.360 -9.311 1.00 70.44 610 ARG A C 1
ATOM 4654 O O . ARG A 1 610 ? -18.319 5.585 -9.448 1.00 70.44 610 ARG A O 1
ATOM 4661 N N . VAL A 1 611 ? -17.521 3.519 -9.835 1.00 75.75 611 VAL A N 1
ATOM 4662 C CA . VAL A 1 611 ? -16.409 3.920 -10.698 1.00 75.75 611 VAL A CA 1
ATOM 4663 C C . VAL A 1 611 ? -16.256 2.887 -11.807 1.00 75.75 611 VAL A C 1
ATOM 4665 O O . VAL A 1 611 ? -16.129 1.688 -11.535 1.00 75.75 611 VAL A O 1
ATOM 4668 N N . ARG A 1 612 ? -16.254 3.366 -13.053 1.00 86.50 612 ARG A N 1
ATOM 4669 C CA . ARG A 1 612 ? -15.868 2.580 -14.227 1.00 86.50 612 ARG A CA 1
ATOM 4670 C C . ARG A 1 612 ? -14.352 2.438 -14.249 1.00 86.50 612 ARG A C 1
ATOM 4672 O O . ARG A 1 612 ? -13.635 3.418 -14.039 1.00 86.50 612 ARG A O 1
ATOM 4679 N N . LEU A 1 613 ? -13.859 1.230 -14.490 1.00 88.81 613 LEU A N 1
ATOM 4680 C CA . LEU A 1 613 ? -12.423 0.949 -14.505 1.00 88.81 613 LEU A CA 1
ATOM 4681 C C . LEU A 1 613 ? -11.908 0.827 -15.932 1.00 88.81 613 LEU A C 1
ATOM 4683 O O . LEU A 1 613 ? -12.578 0.259 -16.789 1.00 88.81 613 LEU A O 1
ATOM 4687 N N . ARG A 1 614 ? -10.674 1.268 -16.159 1.00 91.62 614 ARG A N 1
ATOM 4688 C CA . ARG A 1 614 ? -9.881 0.913 -17.334 1.00 91.62 614 ARG A CA 1
ATOM 4689 C C . ARG A 1 614 ? -8.838 -0.114 -16.896 1.00 91.62 614 ARG A C 1
ATOM 4691 O O . ARG A 1 614 ? -8.064 0.118 -15.970 1.00 91.62 614 ARG A O 1
ATOM 4698 N N . VAL A 1 615 ? -8.839 -1.273 -17.544 1.00 93.25 615 VAL A N 1
ATOM 4699 C CA . VAL A 1 615 ? -7.965 -2.410 -17.236 1.00 93.25 615 VAL A CA 1
ATOM 4700 C C . VAL A 1 615 ? -7.042 -2.648 -18.423 1.00 93.25 615 VAL A C 1
ATOM 4702 O O . VAL A 1 615 ? -7.509 -2.844 -19.541 1.00 93.25 615 VAL A O 1
ATOM 4705 N N . THR A 1 616 ? -5.729 -2.618 -18.195 1.00 93.19 616 THR A N 1
ATOM 4706 C CA . THR A 1 616 ? -4.708 -2.885 -19.220 1.00 93.19 616 THR A CA 1
ATOM 4707 C C . THR A 1 616 ? -3.850 -4.079 -18.823 1.00 93.19 616 THR A C 1
ATOM 4709 O O . THR A 1 616 ? -3.132 -4.031 -17.825 1.00 93.19 616 THR A O 1
ATOM 4712 N N . VAL A 1 617 ? -3.894 -5.139 -19.624 1.00 92.88 617 VAL A N 1
ATOM 4713 C CA . VAL A 1 617 ? -3.199 -6.411 -19.418 1.00 92.88 617 VAL A CA 1
ATOM 4714 C C . VAL A 1 617 ? -1.960 -6.483 -20.312 1.00 92.88 617 VAL A C 1
ATOM 4716 O O . VAL A 1 617 ? -2.016 -6.241 -21.518 1.00 92.88 617 VAL A O 1
ATOM 4719 N N . ARG A 1 618 ? -0.817 -6.834 -19.718 1.00 92.25 618 ARG A N 1
ATOM 4720 C CA . ARG A 1 618 ? 0.480 -7.008 -20.389 1.00 92.25 618 ARG A CA 1
ATOM 4721 C C . ARG A 1 618 ? 1.107 -8.339 -19.979 1.00 92.25 618 ARG A C 1
ATOM 4723 O O . ARG A 1 618 ? 0.900 -8.798 -18.859 1.00 92.25 618 ARG A O 1
ATOM 4730 N N . SER A 1 619 ? 1.909 -8.952 -20.853 1.00 91.06 619 SER A N 1
ATOM 4731 C CA . SER A 1 619 ? 2.640 -10.187 -20.532 1.00 91.06 619 SER A CA 1
ATOM 4732 C C . SER A 1 619 ? 4.124 -9.891 -20.279 1.00 91.06 619 SER A C 1
ATOM 4734 O O . SER A 1 619 ? 4.822 -9.513 -21.222 1.00 91.06 619 SER A O 1
ATOM 4736 N N . PRO A 1 620 ? 4.654 -10.105 -19.057 1.00 89.44 620 PRO A N 1
ATOM 4737 C CA . PRO A 1 620 ? 6.086 -9.973 -18.778 1.00 89.44 620 PRO A CA 1
ATOM 4738 C C . PRO A 1 620 ? 6.961 -10.959 -19.562 1.00 89.44 620 PRO A C 1
ATOM 4740 O O . PRO A 1 620 ? 8.138 -10.690 -19.766 1.00 89.44 620 PRO A O 1
ATOM 4743 N N . LEU A 1 621 ? 6.406 -12.091 -20.015 1.00 90.12 621 LEU A N 1
ATOM 4744 C CA . LEU A 1 621 ? 7.134 -13.087 -20.814 1.00 90.12 621 LEU A CA 1
ATOM 4745 C C . LEU A 1 621 ? 7.052 -12.845 -22.326 1.00 90.12 621 LEU A C 1
ATOM 4747 O O . LEU A 1 621 ? 7.742 -13.528 -23.079 1.00 90.12 621 LEU A O 1
ATOM 4751 N N . ALA A 1 622 ? 6.219 -11.904 -22.774 1.00 90.94 622 ALA A N 1
ATOM 4752 C CA . ALA A 1 622 ? 6.058 -11.565 -24.184 1.00 90.94 622 ALA A CA 1
ATOM 4753 C C . ALA A 1 622 ? 5.743 -10.062 -24.378 1.00 90.94 622 ALA A C 1
ATOM 4755 O O . ALA A 1 622 ? 4.671 -9.716 -24.877 1.00 90.94 622 ALA A O 1
ATOM 4756 N N . PRO A 1 623 ? 6.659 -9.141 -24.004 1.00 90.81 623 PRO A N 1
ATOM 4757 C CA . PRO A 1 623 ? 6.443 -7.686 -24.092 1.00 90.81 623 PRO A CA 1
ATOM 4758 C C . PRO A 1 623 ? 6.328 -7.131 -25.528 1.00 90.81 623 PRO A C 1
ATOM 4760 O O . PRO A 1 623 ? 6.053 -5.945 -25.713 1.00 90.81 623 PRO A O 1
ATOM 4763 N N . TRP A 1 624 ? 6.535 -7.968 -26.549 1.00 90.31 624 TRP A N 1
ATOM 4764 C CA . TRP A 1 624 ? 6.268 -7.655 -27.958 1.00 90.31 624 TRP A CA 1
ATOM 4765 C C . TRP A 1 624 ? 4.805 -7.822 -28.370 1.00 90.31 624 TRP A C 1
ATOM 4767 O O . TRP A 1 624 ? 4.427 -7.378 -29.451 1.00 90.31 624 TRP A O 1
ATOM 4777 N N . ILE A 1 625 ? 3.970 -8.413 -27.516 1.00 88.81 625 ILE A N 1
ATOM 4778 C CA . ILE A 1 625 ? 2.533 -8.533 -27.757 1.00 88.81 625 ILE A CA 1
ATOM 4779 C C . ILE A 1 625 ? 1.851 -7.252 -27.277 1.00 88.81 625 ILE A C 1
ATOM 4781 O O . ILE A 1 625 ? 2.041 -6.827 -26.134 1.00 88.81 625 ILE A O 1
ATOM 4785 N N . ALA A 1 626 ? 1.088 -6.625 -28.174 1.00 86.62 626 ALA A N 1
ATOM 4786 C CA . ALA A 1 626 ? 0.412 -5.357 -27.926 1.00 86.62 626 ALA A CA 1
ATOM 4787 C C . ALA A 1 626 ? -0.545 -5.470 -26.720 1.00 86.62 626 ALA A C 1
ATOM 4789 O O . ALA A 1 626 ? -1.381 -6.372 -26.729 1.00 86.62 626 ALA A O 1
ATOM 4790 N N . PRO A 1 627 ? -0.449 -4.582 -25.706 1.00 90.31 627 PRO A N 1
ATOM 4791 C CA . PRO A 1 627 ? -1.286 -4.637 -24.509 1.00 90.31 627 PRO A CA 1
ATOM 4792 C C . PRO A 1 627 ? -2.783 -4.729 -24.815 1.00 90.31 627 PRO A C 1
ATOM 4794 O O . PRO A 1 627 ? -3.303 -3.954 -25.617 1.00 90.31 627 PRO A O 1
ATOM 4797 N N . MET A 1 628 ? -3.482 -5.621 -24.117 1.00 91.38 628 MET A N 1
ATOM 4798 C CA . MET A 1 628 ? -4.940 -5.690 -24.159 1.00 91.38 628 MET A CA 1
ATOM 4799 C C . MET A 1 628 ? -5.516 -4.648 -23.197 1.00 91.38 628 MET A C 1
ATOM 4801 O O . MET A 1 628 ? -5.256 -4.719 -21.997 1.00 91.38 628 MET A O 1
ATOM 4805 N N . SER A 1 629 ? -6.320 -3.713 -23.700 1.00 91.94 629 SER A N 1
ATOM 4806 C CA . SER A 1 629 ? -7.018 -2.712 -22.884 1.00 91.94 629 SER A CA 1
ATOM 4807 C C . SER A 1 629 ? -8.527 -2.865 -23.021 1.00 91.94 629 SER A C 1
ATOM 4809 O O . SER A 1 629 ? -9.037 -2.969 -24.134 1.00 91.94 629 SER A O 1
ATOM 4811 N N . ALA A 1 630 ? -9.239 -2.836 -21.898 1.00 91.62 630 ALA A N 1
ATOM 4812 C CA . ALA A 1 630 ? -10.695 -2.889 -21.848 1.00 91.62 630 ALA A CA 1
ATOM 4813 C C . ALA A 1 630 ? -11.233 -1.998 -20.723 1.00 91.62 630 ALA A C 1
ATOM 4815 O O . ALA A 1 630 ? -10.523 -1.697 -19.762 1.00 91.62 630 ALA A O 1
ATOM 4816 N N . GLU A 1 631 ? -12.496 -1.597 -20.830 1.00 91.88 631 GLU A N 1
ATOM 4817 C CA . GLU A 1 631 ? -13.200 -0.865 -19.777 1.00 91.88 631 GLU A CA 1
ATOM 4818 C C . GLU A 1 631 ? -14.254 -1.766 -19.124 1.00 91.88 631 GLU A C 1
ATOM 4820 O O . GLU A 1 631 ? -14.870 -2.602 -19.788 1.00 91.88 631 GLU A O 1
ATOM 4825 N N . LEU A 1 632 ? -14.413 -1.627 -17.809 1.00 88.81 632 LEU A N 1
ATOM 4826 C CA . LEU A 1 632 ? -15.391 -2.337 -16.992 1.00 88.81 632 LEU A CA 1
ATOM 4827 C C . LEU A 1 632 ? -16.390 -1.328 -16.432 1.00 88.81 632 LEU A C 1
ATOM 4829 O O . LEU A 1 632 ? -15.999 -0.367 -15.761 1.00 88.81 632 LEU A O 1
ATOM 4833 N N . ASP A 1 633 ? -17.674 -1.572 -16.686 1.00 87.31 633 ASP A N 1
ATOM 4834 C CA . ASP A 1 633 ? -18.764 -0.754 -16.160 1.00 87.31 633 ASP A CA 1
ATOM 4835 C C . ASP A 1 633 ? -18.902 -0.870 -14.627 1.00 87.31 633 ASP A C 1
ATOM 4837 O O . ASP A 1 633 ? -18.307 -1.733 -13.971 1.00 87.31 633 ASP A O 1
ATOM 4841 N N . GLU A 1 634 ? -19.702 0.019 -14.032 1.00 78.88 634 GLU A N 1
ATOM 4842 C CA . GLU A 1 634 ? -19.952 0.043 -12.588 1.00 78.88 634 GLU A CA 1
ATOM 4843 C C . GLU A 1 634 ? -20.487 -1.311 -12.081 1.00 78.88 634 GLU A C 1
ATOM 4845 O O . GLU A 1 634 ? -21.577 -1.756 -12.443 1.00 78.88 634 GLU A O 1
ATOM 4850 N N . GLY A 1 635 ? -19.710 -1.981 -11.223 1.00 71.69 635 GLY A N 1
ATOM 4851 C CA . GLY A 1 635 ? -20.055 -3.302 -10.684 1.00 71.69 635 GLY A CA 1
ATOM 4852 C C . GLY A 1 635 ? -19.755 -4.491 -11.609 1.00 71.69 635 GLY A C 1
ATOM 4853 O O . GLY A 1 635 ? -20.091 -5.624 -11.259 1.00 71.69 635 GLY A O 1
ATOM 4854 N N . GLN A 1 636 ? -19.108 -4.283 -12.762 1.00 83.81 636 GLN A N 1
ATOM 4855 C CA . GLN A 1 636 ? -18.581 -5.378 -13.575 1.00 83.81 636 GLN A CA 1
ATOM 4856 C C . GLN A 1 636 ? -17.193 -5.799 -13.072 1.00 83.81 636 GLN A C 1
ATOM 4858 O O . GLN A 1 636 ? -16.225 -5.058 -13.177 1.00 83.81 636 GLN A O 1
ATOM 4863 N N . HIS A 1 637 ? -17.082 -7.036 -12.586 1.00 84.56 637 HIS A N 1
ATOM 4864 C CA . HIS A 1 637 ? -15.863 -7.552 -11.941 1.00 84.56 637 HIS A CA 1
ATOM 4865 C C . HIS A 1 637 ? -15.092 -8.589 -12.779 1.00 84.56 637 HIS A C 1
ATOM 4867 O O . HIS A 1 637 ? -14.241 -9.299 -12.243 1.00 84.56 637 HIS A O 1
ATOM 4873 N N . ARG A 1 638 ? -15.425 -8.745 -14.069 1.00 90.06 638 ARG A N 1
ATOM 4874 C CA . ARG A 1 638 ? -14.881 -9.787 -14.958 1.00 90.06 638 ARG A CA 1
ATOM 4875 C C . ARG A 1 638 ? -14.610 -9.251 -16.364 1.00 90.06 638 ARG A C 1
ATOM 4877 O O . ARG A 1 638 ? -15.486 -8.623 -16.962 1.00 90.06 638 ARG A O 1
ATOM 4884 N N . LEU A 1 639 ? -13.432 -9.581 -16.887 1.00 91.31 639 LEU A N 1
ATOM 4885 C CA . LEU A 1 639 ? -12.963 -9.325 -18.249 1.00 91.31 639 LEU A CA 1
ATOM 4886 C C . LEU A 1 639 ? -12.515 -10.652 -18.880 1.00 91.31 639 LEU A C 1
ATOM 4888 O O . LEU A 1 639 ? -11.658 -11.325 -18.317 1.00 91.31 639 LEU A O 1
ATOM 4892 N N . ALA A 1 640 ? -13.046 -11.026 -20.043 1.00 91.31 640 ALA A N 1
ATOM 4893 C CA . ALA A 1 640 ? -12.539 -12.186 -20.781 1.00 91.31 640 ALA A CA 1
ATOM 4894 C C . ALA A 1 640 ? -11.144 -11.878 -21.352 1.00 91.31 640 ALA A C 1
ATOM 4896 O O . ALA A 1 640 ? -10.944 -10.791 -21.891 1.00 91.31 640 ALA A O 1
ATOM 4897 N N . LEU A 1 641 ? -10.188 -12.807 -21.245 1.00 90.50 641 LEU A N 1
ATOM 4898 C CA . LEU A 1 641 ? -8.847 -12.645 -21.815 1.00 90.50 641 LEU A CA 1
ATOM 4899 C C . LEU A 1 641 ? -8.782 -13.264 -23.213 1.00 90.50 641 LEU A C 1
ATOM 4901 O O . LEU A 1 641 ? -9.193 -14.405 -23.424 1.00 90.50 641 LEU A O 1
ATOM 4905 N N . GLU A 1 642 ? -8.213 -12.531 -24.165 1.00 87.31 642 GLU A N 1
ATOM 4906 C CA . GLU A 1 642 ? -7.948 -13.047 -25.510 1.00 87.31 642 GLU A CA 1
ATOM 4907 C C . GLU A 1 642 ? -6.631 -13.848 -25.546 1.00 87.31 642 GLU A C 1
ATOM 4909 O O . GLU A 1 642 ? -5.706 -13.546 -24.783 1.00 87.31 642 GLU A O 1
ATOM 4914 N N . PRO A 1 643 ? -6.480 -14.854 -26.429 1.00 80.44 643 PRO A N 1
ATOM 4915 C CA . PRO A 1 643 ? -5.188 -15.491 -26.660 1.00 80.44 643 PRO A CA 1
ATOM 4916 C C . PRO A 1 643 ? -4.150 -14.459 -27.138 1.00 80.44 643 PRO A C 1
ATOM 4918 O O . PRO A 1 643 ? -4.452 -13.697 -28.057 1.00 80.44 643 PRO A O 1
ATOM 4921 N N . PRO A 1 644 ? -2.928 -14.426 -26.570 1.00 78.44 644 PRO A N 1
ATOM 4922 C CA . PRO A 1 644 ? -2.330 -15.427 -25.679 1.00 78.44 644 PRO A CA 1
ATOM 4923 C C . PRO A 1 644 ? -2.399 -15.089 -24.176 1.00 78.44 644 PRO A C 1
ATOM 4925 O O . PRO A 1 644 ? -1.787 -15.776 -23.360 1.00 78.44 644 PRO A O 1
ATOM 4928 N N . TYR A 1 645 ? -3.136 -14.054 -23.765 1.00 86.38 645 TYR A N 1
ATOM 4929 C CA . TYR A 1 645 ? -3.322 -13.721 -22.344 1.00 86.38 645 TYR A CA 1
ATOM 4930 C C . TYR A 1 645 ? -4.152 -14.778 -21.597 1.00 86.38 645 TYR A C 1
ATOM 4932 O O . TYR A 1 645 ? -3.938 -15.002 -20.406 1.00 86.38 645 TYR A O 1
ATOM 4940 N N . SER A 1 646 ? -5.032 -15.491 -22.306 1.00 83.81 646 SER A N 1
ATOM 4941 C CA . SER A 1 646 ? -5.798 -16.637 -21.795 1.00 83.81 646 SER A CA 1
ATOM 4942 C C . SER A 1 646 ? -4.954 -17.866 -21.422 1.00 83.81 646 SER A C 1
ATOM 4944 O O . SER A 1 646 ? -5.470 -18.788 -20.794 1.00 83.81 646 SER A O 1
ATOM 4946 N N . ASP A 1 647 ? -3.673 -17.923 -21.806 1.00 75.94 647 ASP A N 1
ATOM 4947 C CA . ASP A 1 647 ? -2.854 -19.143 -21.707 1.00 75.94 647 ASP A CA 1
ATOM 4948 C C . ASP A 1 647 ? -2.468 -19.531 -20.270 1.00 75.94 647 ASP A C 1
ATOM 4950 O O . ASP A 1 647 ? -1.877 -20.593 -20.061 1.00 75.94 647 ASP A O 1
ATOM 4954 N N . GLY A 1 648 ? -2.785 -18.691 -19.279 1.00 69.44 648 GLY A N 1
ATOM 4955 C CA . GLY A 1 648 ? -2.488 -18.907 -17.859 1.00 69.44 648 GLY A CA 1
ATOM 4956 C C . GLY A 1 648 ? -1.058 -18.547 -17.442 1.00 69.44 648 GLY A C 1
ATOM 4957 O O . GLY A 1 648 ? -0.690 -18.786 -16.296 1.00 69.44 648 GLY A O 1
ATOM 4958 N N . GLY A 1 649 ? -0.252 -17.980 -18.347 1.00 81.00 649 GLY A N 1
ATOM 4959 C CA . GLY A 1 649 ? 1.059 -17.408 -18.017 1.00 81.00 649 GLY A CA 1
ATOM 4960 C C . GLY A 1 649 ? 0.962 -16.190 -17.086 1.00 81.00 649 GLY A C 1
ATOM 4961 O O . GLY A 1 649 ? -0.137 -15.694 -16.835 1.00 81.00 649 GLY A O 1
ATOM 4962 N N . PRO A 1 650 ? 2.093 -15.675 -16.573 1.00 86.62 650 PRO A N 1
ATOM 4963 C CA . PRO A 1 650 ? 2.084 -14.503 -15.715 1.00 86.62 650 PRO A CA 1
ATOM 4964 C C . PRO A 1 650 ? 1.662 -13.259 -16.509 1.00 86.62 650 PRO A C 1
ATOM 4966 O O . PRO A 1 650 ? 2.077 -13.057 -17.655 1.00 86.62 650 PRO A O 1
ATOM 4969 N N . LEU A 1 651 ? 0.866 -12.411 -15.867 1.00 90.38 651 LEU A N 1
ATOM 4970 C CA . LEU A 1 651 ? 0.304 -11.174 -16.397 1.00 90.38 651 LEU A CA 1
ATOM 4971 C C . LEU A 1 651 ? 0.597 -10.013 -15.445 1.00 90.38 651 LEU A C 1
ATOM 4973 O O . LEU A 1 651 ? 0.587 -10.174 -14.224 1.00 90.38 651 LEU A O 1
ATOM 4977 N N . SER A 1 652 ? 0.814 -8.836 -16.022 1.00 91.12 652 SER A N 1
ATOM 4978 C CA . SER A 1 652 ? 0.896 -7.552 -15.329 1.00 91.12 652 SER A CA 1
ATOM 4979 C C . SER A 1 652 ? -0.321 -6.724 -15.728 1.00 91.12 652 SER A C 1
ATOM 4981 O O . SER A 1 652 ? -0.538 -6.473 -16.916 1.00 91.12 652 SER A O 1
ATOM 4983 N N . VAL A 1 653 ? -1.152 -6.368 -14.752 1.00 92.06 653 VAL A N 1
ATOM 4984 C CA . VAL A 1 653 ? -2.456 -5.732 -14.958 1.00 92.06 653 VAL A CA 1
ATOM 4985 C C . VAL A 1 653 ? -2.451 -4.362 -14.306 1.00 92.06 653 VAL A C 1
ATOM 4987 O O . VAL A 1 653 ? -2.389 -4.260 -13.083 1.00 92.06 653 VAL A O 1
ATOM 4990 N N . THR A 1 654 ? -2.558 -3.314 -15.116 1.00 91.94 654 THR A N 1
ATOM 4991 C CA . THR A 1 654 ? -2.822 -1.955 -14.638 1.00 91.94 654 THR A CA 1
ATOM 4992 C C . THR A 1 654 ? -4.331 -1.751 -14.526 1.00 91.94 654 THR A C 1
ATOM 4994 O O . THR A 1 654 ? -5.048 -1.984 -15.499 1.00 91.94 654 THR A O 1
ATOM 4997 N N . VAL A 1 655 ? -4.806 -1.305 -13.365 1.00 90.50 655 VAL A N 1
ATOM 4998 C CA . VAL A 1 655 ? -6.194 -0.908 -13.106 1.00 90.50 655 VAL A CA 1
ATOM 4999 C C . VAL A 1 655 ? -6.213 0.581 -12.778 1.00 90.50 655 VAL A C 1
ATOM 5001 O O . VAL A 1 655 ? -5.591 1.013 -11.807 1.00 90.50 655 VAL A O 1
ATOM 5004 N N . SER A 1 656 ? -6.938 1.355 -13.577 1.00 89.00 656 SER A N 1
ATOM 5005 C CA . SER A 1 656 ? -7.116 2.798 -13.420 1.00 89.00 656 SER A CA 1
ATOM 5006 C C . SER A 1 656 ? -8.595 3.182 -13.488 1.00 89.00 656 SER A C 1
ATOM 5008 O O . SER A 1 656 ? -9.449 2.360 -13.831 1.00 89.00 656 SER A O 1
ATOM 5010 N N . SER A 1 657 ? -8.929 4.424 -13.138 1.00 85.06 657 SER A N 1
ATOM 5011 C CA . SER A 1 657 ? -10.274 4.951 -13.391 1.00 85.06 657 SER A CA 1
ATOM 5012 C C . SER A 1 657 ? -10.446 5.253 -14.882 1.00 85.06 657 SER A C 1
ATOM 5014 O O . SER A 1 657 ? -9.557 5.840 -15.498 1.00 85.06 657 SER A O 1
ATOM 5016 N N . ALA A 1 658 ? -11.600 4.905 -15.452 1.00 85.00 658 ALA A N 1
ATOM 5017 C CA . ALA A 1 658 ? -11.994 5.333 -16.798 1.00 85.00 658 ALA A CA 1
ATOM 5018 C C . ALA A 1 658 ? -12.605 6.754 -16.817 1.00 85.00 658 ALA A C 1
ATOM 5020 O O . ALA A 1 658 ? -13.010 7.246 -17.870 1.00 85.00 658 ALA A O 1
ATOM 5021 N N . GLU A 1 659 ? -12.708 7.418 -15.660 1.00 78.94 659 GLU A N 1
ATOM 5022 C CA . GLU A 1 659 ? -13.285 8.762 -15.556 1.00 78.94 659 GLU A CA 1
ATOM 5023 C C . GLU A 1 659 ? -12.300 9.872 -15.993 1.00 78.94 659 GLU A C 1
ATOM 5025 O O . GLU A 1 659 ? -11.103 9.788 -15.691 1.00 78.94 659 GLU A O 1
ATOM 5030 N N . PRO A 1 660 ? -12.776 10.948 -16.657 1.00 73.56 660 PRO A N 1
ATOM 5031 C CA . PRO A 1 660 ? -11.926 12.058 -17.087 1.00 73.56 660 PRO A CA 1
ATOM 5032 C C . PRO A 1 660 ? -11.205 12.751 -15.922 1.00 73.56 660 PRO A C 1
ATOM 5034 O O . PRO A 1 660 ? -11.787 12.978 -14.862 1.00 73.56 660 PRO A O 1
ATOM 5037 N N . GLY A 1 661 ? -9.947 13.146 -16.141 1.00 67.50 661 GLY A N 1
ATOM 5038 C CA . GLY A 1 661 ? -9.145 13.874 -15.148 1.00 67.50 661 GLY A CA 1
ATOM 5039 C C . GLY A 1 661 ? -8.543 13.012 -14.029 1.00 67.50 661 GLY A C 1
ATOM 5040 O O . GLY A 1 661 ? -8.057 13.563 -13.044 1.00 67.50 661 GLY A O 1
ATOM 5041 N N . TRP A 1 662 ? -8.561 11.681 -14.156 1.00 70.94 662 TRP A N 1
ATOM 5042 C CA . TRP A 1 662 ? -7.876 10.786 -13.220 1.00 70.94 662 TRP A CA 1
ATOM 5043 C C . TRP A 1 662 ? -6.346 10.946 -13.269 1.00 70.94 662 TRP A C 1
ATOM 5045 O O . TRP A 1 662 ? -5.732 10.878 -14.336 1.00 70.94 662 TRP A O 1
ATOM 5055 N N . ASP A 1 663 ? -5.723 11.102 -12.099 1.00 69.88 663 ASP A N 1
ATOM 5056 C CA . ASP A 1 663 ? -4.266 11.107 -11.952 1.00 69.88 663 ASP A CA 1
ATOM 5057 C C . ASP A 1 663 ? -3.702 9.687 -12.120 1.00 69.88 663 ASP A C 1
ATOM 5059 O O . ASP A 1 663 ? -3.836 8.845 -11.229 1.00 69.88 663 ASP A O 1
ATOM 5063 N N . ARG A 1 664 ? -3.012 9.437 -13.242 1.00 68.81 664 ARG A N 1
ATOM 5064 C CA . ARG A 1 664 ? -2.385 8.138 -13.554 1.00 68.81 664 ARG A CA 1
ATOM 5065 C C . ARG A 1 664 ? -1.324 7.696 -12.538 1.00 68.81 664 ARG A C 1
ATOM 5067 O O . ARG A 1 664 ? -0.975 6.520 -12.506 1.00 68.81 664 ARG A O 1
ATOM 5074 N N . ARG A 1 665 ? -0.825 8.582 -11.664 1.00 64.62 665 ARG A N 1
ATOM 5075 C CA . ARG A 1 665 ? 0.046 8.190 -10.534 1.00 64.62 665 ARG A CA 1
ATOM 5076 C C . ARG A 1 665 ? -0.688 7.326 -9.499 1.00 64.62 665 ARG A C 1
ATOM 5078 O O . ARG A 1 665 ? -0.040 6.695 -8.670 1.00 64.62 665 ARG A O 1
ATOM 5085 N N . ARG A 1 666 ? -2.026 7.294 -9.541 1.00 69.56 666 ARG A N 1
ATOM 5086 C CA . ARG A 1 666 ? -2.903 6.479 -8.683 1.00 69.56 666 ARG A CA 1
ATOM 5087 C C . ARG A 1 666 ? -3.312 5.146 -9.326 1.00 69.56 666 ARG A C 1
ATOM 5089 O O . ARG A 1 666 ? -4.150 4.439 -8.768 1.00 69.56 666 ARG A O 1
ATOM 5096 N N . ASP A 1 667 ? -2.753 4.808 -10.487 1.00 82.38 667 ASP A N 1
ATOM 5097 C CA . ASP A 1 667 ? -3.013 3.541 -11.172 1.00 82.38 667 ASP A CA 1
ATOM 5098 C C . ASP A 1 667 ? -2.414 2.367 -10.383 1.00 82.38 667 ASP A C 1
ATOM 5100 O O . ASP A 1 667 ? -1.262 2.400 -9.946 1.00 82.38 667 ASP A O 1
ATOM 5104 N N . LEU A 1 668 ? -3.193 1.300 -10.204 1.00 84.00 668 LEU A N 1
ATOM 5105 C CA . LEU A 1 668 ? -2.784 0.124 -9.438 1.00 84.00 668 LEU A CA 1
ATOM 5106 C C . LEU A 1 668 ? -2.228 -0.953 -10.370 1.00 84.00 668 LEU A C 1
ATOM 5108 O O . LEU A 1 668 ? -2.866 -1.302 -11.361 1.00 84.00 668 LEU A O 1
ATOM 5112 N N . VAL A 1 669 ? -1.062 -1.520 -10.047 1.00 86.94 669 VAL A N 1
ATOM 5113 C CA . VAL A 1 669 ? -0.441 -2.596 -10.837 1.00 86.94 669 VAL A CA 1
ATOM 5114 C C . VAL A 1 669 ? -0.462 -3.908 -10.059 1.00 86.94 669 VAL A C 1
ATOM 5116 O O . VAL A 1 669 ? 0.193 -4.046 -9.028 1.00 86.94 669 VAL A O 1
ATOM 5119 N N . PHE A 1 670 ? -1.179 -4.894 -10.591 1.00 87.75 670 PHE A N 1
ATOM 5120 C CA . PHE A 1 670 ? -1.298 -6.241 -10.038 1.00 87.75 670 PHE A CA 1
ATOM 5121 C C . PHE A 1 670 ? -0.536 -7.256 -10.891 1.00 87.75 670 PHE A C 1
ATOM 5123 O O . PHE A 1 670 ? -0.439 -7.113 -12.110 1.00 87.75 670 PHE A O 1
ATOM 5130 N N . ARG A 1 671 ? -0.038 -8.326 -10.262 1.00 87.12 671 ARG A N 1
ATOM 5131 C CA . ARG A 1 671 ? 0.534 -9.489 -10.958 1.00 87.12 671 ARG A CA 1
ATOM 5132 C C . ARG A 1 671 ? -0.308 -10.723 -10.670 1.00 87.12 671 ARG A C 1
ATOM 5134 O O . ARG A 1 671 ? -0.660 -10.971 -9.521 1.00 87.12 671 ARG A O 1
ATOM 5141 N N . CYS A 1 672 ? -0.640 -11.475 -11.712 1.00 86.38 672 CYS A N 1
ATOM 5142 C CA . CYS A 1 672 ? -1.503 -12.656 -11.636 1.00 86.38 672 CYS A CA 1
ATOM 5143 C C . CYS A 1 672 ? -1.107 -13.698 -12.700 1.00 86.38 672 CYS A C 1
ATOM 5145 O O . CYS A 1 672 ? -0.201 -13.448 -13.493 1.00 86.38 672 CYS A O 1
ATOM 5147 N N . GLY A 1 673 ? -1.756 -14.867 -12.708 1.00 82.75 673 GLY A N 1
ATOM 5148 C CA . GLY A 1 673 ? -1.384 -16.007 -13.564 1.00 82.75 673 GLY A CA 1
ATOM 5149 C C . GLY A 1 673 ? -0.291 -16.900 -12.958 1.00 82.75 673 GLY A C 1
ATOM 5150 O O . GLY A 1 673 ? 0.256 -16.596 -11.898 1.00 82.75 673 GLY A O 1
ATOM 5151 N N . GLU A 1 674 ? 0.013 -18.030 -13.603 1.00 77.44 674 GLU A N 1
ATOM 5152 C CA . GLU A 1 674 ? 0.966 -19.028 -13.094 1.00 77.44 674 GLU A CA 1
ATOM 5153 C C . GLU A 1 674 ? 2.426 -18.597 -13.361 1.00 77.44 674 GLU A C 1
ATOM 5155 O O . GLU A 1 674 ? 2.832 -18.475 -14.524 1.00 77.44 674 GLU A O 1
ATOM 5160 N N . PRO A 1 675 ? 3.269 -18.400 -12.325 1.00 68.44 675 PRO A N 1
ATOM 5161 C CA . PRO A 1 675 ? 4.665 -18.018 -12.519 1.00 68.44 675 PRO A CA 1
ATOM 5162 C C . PRO A 1 675 ? 5.446 -19.058 -13.335 1.00 68.44 675 PRO A C 1
ATOM 5164 O O . PRO A 1 675 ? 5.443 -20.247 -13.025 1.00 68.44 675 PRO A O 1
ATOM 5167 N N . GLY A 1 676 ? 6.147 -18.602 -14.376 1.00 66.88 676 GLY A N 1
ATOM 5168 C CA . GLY A 1 676 ? 6.984 -19.450 -15.235 1.00 66.88 676 GLY A CA 1
ATOM 5169 C C . GLY A 1 676 ? 6.238 -20.231 -16.326 1.00 66.88 676 GLY A C 1
ATOM 5170 O O . GLY A 1 676 ? 6.891 -20.855 -17.165 1.00 66.88 676 GLY A O 1
ATOM 5171 N N . ARG A 1 677 ? 4.899 -20.173 -16.380 1.00 80.69 677 ARG A N 1
ATOM 5172 C CA . ARG A 1 677 ? 4.126 -20.729 -17.498 1.00 80.69 677 ARG A CA 1
ATOM 5173 C C . ARG A 1 677 ? 4.264 -19.840 -18.732 1.00 80.69 677 ARG A C 1
ATOM 5175 O O . ARG A 1 677 ? 3.996 -18.644 -18.690 1.00 80.69 677 ARG A O 1
ATOM 5182 N N . ILE A 1 678 ? 4.719 -20.434 -19.830 1.00 81.06 678 ILE A N 1
ATOM 5183 C CA . ILE A 1 678 ? 5.110 -19.715 -21.047 1.00 81.06 678 ILE A CA 1
ATOM 5184 C C . ILE A 1 678 ? 3.913 -19.644 -22.005 1.00 81.06 678 ILE A C 1
ATOM 5186 O O . ILE A 1 678 ? 3.320 -20.694 -22.259 1.00 81.06 678 ILE A O 1
ATOM 5190 N N . PRO A 1 679 ? 3.573 -18.463 -22.559 1.00 81.44 679 PRO A N 1
ATOM 5191 C CA . PRO A 1 679 ? 2.491 -18.333 -23.534 1.00 81.44 679 PRO A CA 1
ATOM 5192 C C . PRO A 1 679 ? 2.779 -19.101 -24.834 1.00 81.44 679 PRO A C 1
ATOM 5194 O O . PRO A 1 679 ? 3.933 -19.356 -25.202 1.00 81.44 679 PRO A O 1
ATOM 5197 N N . HIS A 1 680 ? 1.723 -19.453 -25.564 1.00 81.25 680 HIS A N 1
ATOM 5198 C CA . HIS A 1 680 ? 1.811 -20.118 -26.857 1.00 81.25 680 HIS A CA 1
ATOM 5199 C C . HIS A 1 680 ? 2.233 -19.125 -27.950 1.00 81.25 680 HIS A C 1
ATOM 5201 O O . HIS A 1 680 ? 1.441 -18.345 -28.467 1.00 81.25 680 HIS A O 1
ATOM 5207 N N . LEU A 1 681 ? 3.516 -19.179 -28.315 1.00 84.31 681 LEU A N 1
ATOM 5208 C CA . LEU A 1 681 ? 4.155 -18.256 -29.261 1.00 84.31 681 LEU A CA 1
ATOM 5209 C C . LEU A 1 681 ? 4.501 -18.945 -30.588 1.00 84.31 681 LEU A C 1
ATOM 5211 O O . LEU A 1 681 ? 4.938 -20.103 -30.599 1.00 84.31 681 LEU A O 1
ATOM 5215 N N . GLY A 1 682 ? 4.341 -18.228 -31.704 1.00 78.00 682 GLY A N 1
ATOM 5216 C CA . GLY A 1 682 ? 4.461 -18.768 -33.062 1.00 78.00 682 GLY A CA 1
ATOM 5217 C C . GLY A 1 682 ? 5.904 -18.968 -33.533 1.00 78.00 682 GLY A C 1
ATOM 5218 O O . GLY A 1 682 ? 6.237 -20.018 -34.096 1.00 78.00 682 GLY A O 1
ATOM 5219 N N . SER A 1 683 ? 6.791 -18.016 -33.253 1.00 87.75 683 SER A N 1
ATOM 5220 C CA . SER A 1 683 ? 8.186 -18.038 -33.702 1.00 87.75 683 SER A CA 1
ATOM 5221 C C . SER A 1 683 ? 9.110 -18.826 -32.754 1.00 87.75 683 SER A C 1
ATOM 5223 O O . SER A 1 683 ? 8.951 -18.777 -31.530 1.00 87.75 683 SER A O 1
ATOM 5225 N N . PRO A 1 684 ? 10.134 -19.533 -33.276 1.00 87.56 684 PRO A N 1
ATOM 5226 C CA . PRO A 1 684 ? 11.211 -20.086 -32.454 1.00 87.56 684 PRO A CA 1
ATOM 5227 C C . PRO A 1 684 ? 11.965 -19.022 -31.640 1.00 87.56 684 PRO A C 1
ATOM 5229 O O . PRO A 1 684 ? 12.348 -19.300 -30.502 1.00 87.56 684 PRO A O 1
ATOM 5232 N N . ALA A 1 685 ? 12.152 -17.814 -32.186 1.00 89.50 685 ALA A N 1
ATOM 5233 C CA . ALA A 1 685 ? 12.845 -16.721 -31.501 1.00 89.50 685 ALA A CA 1
ATOM 5234 C C . ALA A 1 685 ? 12.027 -16.209 -30.305 1.00 89.50 685 ALA A C 1
ATOM 5236 O O . ALA A 1 685 ? 12.552 -16.135 -29.196 1.00 89.50 685 ALA A O 1
ATOM 5237 N N . GLU A 1 686 ? 10.722 -15.984 -30.496 1.00 91.12 686 GLU A N 1
ATOM 5238 C CA . GLU A 1 686 ? 9.780 -15.612 -29.429 1.00 91.12 686 GLU A CA 1
ATOM 5239 C C . GLU A 1 686 ? 9.756 -16.655 -28.309 1.00 91.12 686 GLU A C 1
ATOM 5241 O O . GLU A 1 686 ? 9.925 -16.312 -27.141 1.00 91.12 686 GLU A O 1
ATOM 5246 N N . ARG A 1 687 ? 9.615 -17.947 -28.649 1.00 88.94 687 ARG A N 1
ATOM 5247 C CA . ARG A 1 687 ? 9.641 -19.030 -27.650 1.00 88.94 687 ARG A CA 1
ATOM 5248 C C . ARG A 1 687 ? 10.958 -19.076 -26.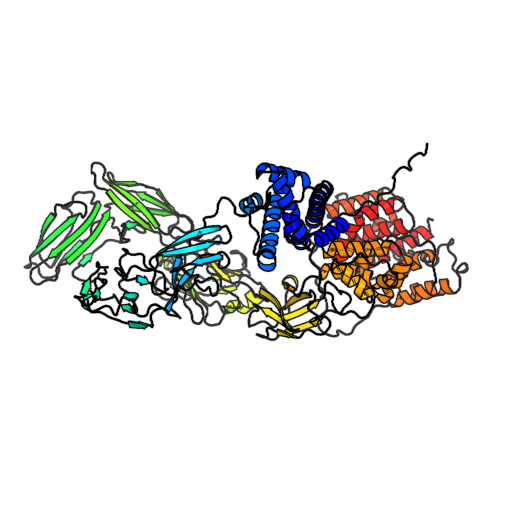881 1.00 88.94 687 ARG A C 1
ATOM 5250 O O . ARG A 1 687 ? 10.950 -19.376 -25.691 1.00 88.94 687 ARG A O 1
ATOM 5257 N N . THR A 1 688 ? 12.085 -18.793 -27.532 1.00 89.38 688 THR A N 1
ATOM 5258 C CA . THR A 1 688 ? 13.398 -18.770 -26.867 1.00 89.38 688 THR A CA 1
ATOM 5259 C C . THR A 1 688 ? 13.528 -17.551 -25.951 1.00 89.38 688 THR A C 1
ATOM 5261 O O . THR A 1 688 ? 13.981 -17.695 -24.818 1.00 89.38 688 THR A O 1
ATOM 5264 N N . MET A 1 689 ? 13.049 -16.382 -26.385 1.00 92.19 689 MET A N 1
ATOM 5265 C CA . MET A 1 689 ? 13.030 -15.160 -25.578 1.00 92.19 689 MET A CA 1
ATOM 5266 C C . MET A 1 689 ? 12.113 -15.287 -24.353 1.00 92.19 689 MET A C 1
ATOM 5268 O O . MET A 1 689 ? 12.538 -15.014 -23.235 1.00 92.19 689 MET A O 1
ATOM 5272 N N . ALA A 1 690 ? 10.890 -15.791 -24.524 1.00 90.19 690 ALA A N 1
ATOM 5273 C CA . ALA A 1 690 ? 9.951 -15.999 -23.422 1.00 90.19 690 ALA A CA 1
ATOM 5274 C C . ALA A 1 690 ? 10.467 -17.026 -22.398 1.00 90.19 690 ALA A C 1
ATOM 5276 O O . ALA A 1 690 ? 10.253 -16.879 -21.196 1.00 90.19 690 ALA A O 1
ATOM 5277 N N . ARG A 1 691 ? 11.216 -18.042 -22.856 1.00 86.38 691 ARG A N 1
ATOM 5278 C CA . ARG A 1 691 ? 11.940 -18.974 -21.978 1.00 86.38 691 ARG A CA 1
ATOM 5279 C C . ARG A 1 691 ? 13.052 -18.295 -21.173 1.00 86.38 691 ARG A C 1
ATOM 5281 O O . ARG A 1 691 ? 13.257 -18.683 -20.026 1.00 86.38 691 ARG A O 1
ATOM 5288 N N . TYR A 1 692 ? 13.758 -17.320 -21.745 1.00 88.75 692 TYR A N 1
ATOM 5289 C CA . TYR A 1 692 ? 14.752 -16.526 -21.017 1.00 88.75 692 TYR A CA 1
ATOM 5290 C C . TYR A 1 692 ? 14.089 -15.629 -19.963 1.00 88.75 692 TYR A C 1
ATOM 5292 O O . TYR A 1 692 ? 14.448 -15.710 -18.791 1.00 88.75 692 TYR A O 1
ATOM 5300 N N . LEU A 1 693 ? 13.039 -14.889 -20.333 1.00 87.94 693 LEU A N 1
ATOM 5301 C CA . LEU A 1 693 ? 12.271 -14.042 -19.407 1.00 87.94 693 LEU A CA 1
ATOM 5302 C C . LEU A 1 693 ? 11.663 -14.850 -18.238 1.00 87.94 693 LEU A C 1
ATOM 5304 O O . LEU A 1 693 ? 11.572 -14.368 -17.109 1.00 87.94 693 LEU A O 1
ATOM 5308 N N . ALA A 1 694 ? 11.321 -16.120 -18.475 1.00 84.12 694 ALA A N 1
ATOM 5309 C CA . ALA A 1 694 ? 10.845 -17.051 -17.451 1.00 84.12 694 ALA A CA 1
ATOM 5310 C C . ALA A 1 694 ? 11.959 -17.659 -16.564 1.00 84.12 694 ALA A C 1
ATOM 5312 O O . ALA A 1 694 ? 11.646 -18.446 -15.676 1.00 84.12 694 ALA A O 1
ATOM 5313 N N . GLY A 1 695 ? 13.244 -17.356 -16.797 1.00 79.81 695 GLY A N 1
ATOM 5314 C CA . GLY A 1 695 ? 14.401 -17.970 -16.114 1.00 79.81 695 GLY A CA 1
ATOM 5315 C C . GLY A 1 695 ? 14.772 -19.384 -16.592 1.00 79.81 695 GLY A C 1
ATOM 5316 O O . GLY A 1 695 ? 15.770 -19.969 -16.171 1.00 79.81 695 GLY A O 1
ATOM 5317 N N . VAL A 1 696 ? 14.007 -19.978 -17.512 1.00 78.94 696 VAL A N 1
ATOM 5318 C CA . VAL A 1 696 ? 14.193 -21.391 -17.890 1.00 78.94 696 VAL A CA 1
ATOM 5319 C C . VAL A 1 696 ? 15.223 -21.613 -19.009 1.00 78.94 696 VAL A C 1
ATOM 5321 O O . VAL A 1 696 ? 15.554 -22.768 -19.307 1.00 78.94 696 VAL A O 1
ATOM 5324 N N . ALA A 1 697 ? 15.755 -20.548 -19.618 1.00 78.44 697 ALA A N 1
ATOM 5325 C CA . ALA A 1 697 ? 16.776 -20.572 -20.674 1.00 78.44 697 ALA A CA 1
ATOM 5326 C C . ALA A 1 697 ? 17.754 -19.375 -20.575 1.00 78.44 697 ALA A C 1
ATOM 5328 O O . ALA A 1 697 ? 17.402 -18.368 -19.967 1.00 78.44 697 ALA A O 1
ATOM 5329 N N . PRO A 1 698 ? 18.963 -19.460 -21.166 1.00 82.19 698 PRO A N 1
ATOM 5330 C CA . PRO A 1 698 ? 19.876 -18.320 -21.277 1.00 82.19 698 PRO A CA 1
ATOM 5331 C C . PRO A 1 698 ? 19.385 -17.278 -22.296 1.00 82.19 698 PRO A C 1
ATOM 5333 O O . PRO A 1 698 ? 18.553 -17.584 -23.154 1.00 82.19 698 PRO A O 1
ATOM 5336 N N . LEU A 1 699 ? 19.949 -16.067 -22.223 1.00 86.62 699 LEU A N 1
ATOM 5337 C CA . LEU A 1 699 ? 19.684 -14.962 -23.151 1.00 86.62 699 LEU A CA 1
ATOM 5338 C C . LEU A 1 699 ? 19.898 -15.402 -24.619 1.00 86.62 699 LEU A C 1
ATOM 5340 O O . LEU A 1 699 ? 20.939 -15.994 -24.921 1.00 86.62 699 LEU A O 1
ATOM 5344 N N . PRO A 1 700 ? 18.960 -15.131 -25.550 1.00 87.44 700 PRO A N 1
ATOM 5345 C CA . PRO A 1 700 ? 19.097 -15.572 -26.937 1.00 87.44 700 PRO A CA 1
ATOM 5346 C C . PRO A 1 700 ? 20.294 -14.940 -27.658 1.00 87.44 700 PRO A C 1
ATOM 5348 O O . PRO A 1 700 ? 20.430 -13.720 -27.727 1.00 87.44 700 PRO A O 1
ATOM 5351 N N . GLU A 1 701 ? 21.134 -15.779 -28.266 1.00 81.50 701 GLU A N 1
ATOM 5352 C CA . GLU A 1 701 ? 22.297 -15.322 -29.036 1.00 81.50 701 GLU A CA 1
ATOM 5353 C C . GLU A 1 701 ? 22.036 -15.131 -30.538 1.00 81.50 701 GLU A C 1
ATOM 5355 O O . GLU A 1 701 ? 22.859 -14.517 -31.223 1.00 81.50 701 GLU A O 1
ATOM 5360 N N . VAL A 1 702 ? 20.927 -15.676 -31.051 1.00 78.75 702 VAL A N 1
ATOM 5361 C CA . VAL A 1 702 ? 20.622 -15.753 -32.490 1.00 78.75 702 VAL A CA 1
ATOM 5362 C C . VAL A 1 702 ? 20.274 -14.382 -33.097 1.00 78.75 702 VAL A C 1
ATOM 5364 O O . VAL A 1 702 ? 19.575 -13.606 -32.444 1.00 78.75 702 VAL A O 1
ATOM 5367 N N . PRO A 1 703 ? 20.680 -14.085 -34.352 1.00 81.56 703 PRO A N 1
ATOM 5368 C CA . PRO A 1 703 ? 20.358 -12.814 -35.015 1.00 81.56 703 PRO A CA 1
ATOM 5369 C C . PRO A 1 703 ? 18.855 -12.505 -35.064 1.00 81.56 703 PRO A C 1
ATOM 5371 O O . PRO A 1 703 ? 18.451 -11.372 -34.822 1.00 81.56 703 PRO A O 1
ATOM 5374 N N . ASP A 1 704 ? 18.022 -13.528 -35.274 1.00 85.12 704 ASP A N 1
ATOM 5375 C CA . ASP A 1 704 ? 16.557 -13.415 -35.343 1.00 85.12 704 ASP A CA 1
ATOM 5376 C C . ASP A 1 704 ? 15.906 -12.934 -34.028 1.00 85.12 704 ASP A C 1
ATOM 5378 O O . ASP A 1 704 ? 14.722 -12.605 -34.006 1.00 85.12 704 ASP A O 1
ATOM 5382 N N . ALA A 1 705 ? 16.653 -12.900 -32.917 1.00 90.19 705 ALA A N 1
ATOM 5383 C CA . ALA A 1 705 ? 16.184 -12.380 -31.635 1.00 90.19 705 ALA A CA 1
ATOM 5384 C C . ALA A 1 705 ? 16.536 -10.897 -31.404 1.00 90.19 705 ALA A C 1
ATOM 5386 O O . ALA A 1 705 ? 16.086 -10.334 -30.408 1.00 90.19 705 ALA A O 1
ATOM 5387 N N . LEU A 1 706 ? 17.308 -10.245 -32.284 1.00 93.38 706 LEU A N 1
ATOM 5388 C CA . LEU A 1 706 ? 17.756 -8.858 -32.083 1.00 93.38 706 LEU A CA 1
ATOM 5389 C C . LEU A 1 706 ? 16.590 -7.855 -32.006 1.00 93.38 706 LEU A C 1
ATOM 5391 O O . LEU A 1 706 ? 16.611 -6.975 -31.150 1.00 93.38 706 LEU A O 1
ATOM 5395 N N . SER A 1 707 ? 15.542 -8.011 -32.822 1.00 93.19 707 SER A N 1
ATOM 5396 C CA . SER A 1 707 ? 14.333 -7.173 -32.730 1.00 93.19 707 SER A CA 1
ATOM 5397 C C . SER A 1 707 ? 13.583 -7.387 -31.409 1.00 93.19 707 SER A C 1
ATOM 5399 O O . SER A 1 707 ? 13.149 -6.426 -30.780 1.00 93.19 707 SER A O 1
ATOM 5401 N N . LEU A 1 708 ? 13.502 -8.631 -30.924 1.00 94.56 708 LEU A N 1
ATOM 5402 C CA . LEU A 1 708 ? 12.919 -8.939 -29.615 1.00 94.56 708 LEU A CA 1
ATOM 5403 C C . LEU A 1 708 ? 13.751 -8.348 -28.467 1.00 94.56 708 LEU A C 1
ATOM 5405 O O . LEU A 1 708 ? 13.175 -7.871 -27.495 1.00 94.56 708 LEU A O 1
ATOM 5409 N N . LEU A 1 709 ? 15.085 -8.333 -28.579 1.00 95.06 709 LEU A N 1
ATOM 5410 C CA . LEU A 1 709 ? 15.975 -7.715 -27.589 1.00 95.06 709 LEU A CA 1
ATOM 5411 C C . LEU A 1 709 ? 15.755 -6.201 -27.482 1.00 95.06 709 LEU A C 1
ATOM 5413 O O . LEU A 1 709 ? 15.748 -5.690 -26.364 1.00 95.06 709 LEU A O 1
ATOM 5417 N N . TRP A 1 710 ? 15.510 -5.498 -28.596 1.00 94.94 710 TRP A N 1
ATOM 5418 C CA . TRP A 1 710 ? 15.079 -4.092 -28.572 1.00 94.94 710 TRP A CA 1
ATOM 5419 C C . TRP A 1 710 ? 13.768 -3.915 -27.806 1.00 94.94 710 TRP A C 1
ATOM 5421 O O . TRP A 1 710 ? 13.697 -3.094 -26.893 1.00 94.94 710 TRP A O 1
ATOM 5431 N N . ILE A 1 711 ? 12.745 -4.709 -28.136 1.00 94.44 711 ILE A N 1
ATOM 5432 C CA . ILE A 1 711 ? 11.421 -4.581 -27.514 1.00 94.44 711 ILE A CA 1
ATOM 5433 C C . ILE A 1 711 ? 11.470 -4.891 -26.015 1.00 94.44 711 ILE A C 1
ATOM 5435 O O . ILE A 1 711 ? 10.879 -4.166 -25.215 1.00 94.44 711 ILE A O 1
ATOM 5439 N N . VAL A 1 712 ? 12.199 -5.937 -25.615 1.00 94.75 712 VAL A N 1
ATOM 5440 C CA . VAL A 1 712 ? 12.419 -6.258 -24.200 1.00 94.75 712 VAL A CA 1
ATOM 5441 C C . VAL A 1 712 ? 13.169 -5.112 -23.519 1.00 94.75 712 VAL A C 1
ATOM 5443 O O . VAL A 1 712 ? 12.693 -4.623 -22.500 1.00 94.75 712 VAL A O 1
ATOM 5446 N N . ALA A 1 713 ? 14.275 -4.624 -24.090 1.00 93.12 713 ALA A N 1
ATOM 5447 C CA . ALA A 1 713 ? 15.066 -3.539 -23.507 1.00 93.12 713 ALA A CA 1
ATOM 5448 C C . ALA A 1 713 ? 14.305 -2.208 -23.357 1.00 93.12 713 ALA A C 1
ATOM 5450 O O . ALA A 1 713 ? 14.654 -1.432 -22.468 1.00 93.12 713 ALA A O 1
ATOM 5451 N N . ALA A 1 714 ? 13.290 -1.958 -24.193 1.00 91.44 714 ALA A N 1
ATOM 5452 C CA . ALA A 1 714 ? 12.404 -0.796 -24.100 1.00 91.44 714 ALA A CA 1
ATOM 5453 C C . ALA A 1 714 ? 11.256 -0.994 -23.094 1.00 91.44 714 ALA A C 1
ATOM 5455 O O . ALA A 1 714 ? 10.973 -0.115 -22.289 1.00 91.44 714 ALA A O 1
ATOM 5456 N N . ARG A 1 715 ? 10.566 -2.143 -23.137 1.00 90.50 715 ARG A N 1
ATOM 5457 C CA . ARG A 1 715 ? 9.256 -2.306 -22.475 1.00 90.50 715 ARG A CA 1
ATOM 5458 C C . ARG A 1 715 ? 9.288 -3.088 -21.165 1.00 90.50 715 ARG A C 1
ATOM 5460 O O . ARG A 1 715 ? 8.375 -2.931 -20.356 1.00 90.50 715 ARG A O 1
ATOM 5467 N N . ILE A 1 716 ? 10.295 -3.930 -20.913 1.00 89.31 716 ILE A N 1
ATOM 5468 C CA . ILE A 1 716 ? 10.253 -4.868 -19.774 1.00 89.31 716 ILE A CA 1
ATOM 5469 C C . ILE A 1 716 ? 10.261 -4.164 -18.407 1.00 89.31 716 ILE A C 1
ATOM 5471 O O . ILE A 1 716 ? 9.637 -4.664 -17.473 1.00 89.31 716 ILE A O 1
ATOM 5475 N N . GLY A 1 717 ? 10.879 -2.980 -18.302 1.00 82.31 717 GLY A N 1
ATOM 5476 C CA . GLY A 1 717 ? 10.895 -2.170 -17.077 1.00 82.31 717 GLY A CA 1
ATOM 5477 C C . GLY A 1 717 ? 9.500 -1.756 -16.589 1.00 82.31 717 GLY A C 1
ATOM 5478 O O . GLY A 1 717 ? 9.259 -1.742 -15.387 1.00 82.31 717 GLY A O 1
ATOM 5479 N N . ALA A 1 718 ? 8.563 -1.512 -17.511 1.00 77.75 718 ALA A N 1
ATOM 5480 C CA . ALA A 1 718 ? 7.182 -1.129 -17.201 1.00 77.75 718 ALA A CA 1
ATOM 5481 C C . ALA A 1 718 ? 6.230 -2.326 -16.994 1.00 77.75 718 ALA A C 1
ATOM 5483 O O . ALA A 1 718 ? 5.066 -2.137 -16.640 1.00 77.75 718 ALA A O 1
ATOM 5484 N N . VAL A 1 719 ? 6.685 -3.558 -17.261 1.00 81.81 719 VAL A N 1
ATOM 5485 C CA . VAL A 1 719 ? 5.827 -4.759 -17.289 1.00 81.81 719 VAL A CA 1
ATOM 5486 C C . VAL A 1 719 ? 6.225 -5.789 -16.231 1.00 81.81 719 VAL A C 1
ATOM 5488 O O . VAL A 1 719 ? 5.347 -6.405 -15.625 1.00 81.81 719 VAL A O 1
ATOM 5491 N N . ALA A 1 720 ? 7.525 -5.989 -16.009 1.00 81.31 720 ALA A N 1
ATOM 5492 C CA . ALA A 1 720 ? 8.056 -6.931 -15.031 1.00 81.31 720 ALA A CA 1
ATOM 5493 C C . ALA A 1 720 ? 8.059 -6.353 -13.600 1.00 81.31 720 ALA A C 1
ATOM 5495 O O . ALA A 1 720 ? 7.430 -5.337 -13.301 1.00 81.31 720 ALA A O 1
ATOM 5496 N N . GLU A 1 721 ? 8.734 -7.033 -12.674 1.00 72.56 721 GLU A N 1
ATOM 5497 C CA . GLU A 1 721 ? 8.901 -6.526 -11.310 1.00 72.56 721 GLU A CA 1
ATOM 5498 C C . GLU A 1 721 ? 9.950 -5.396 -11.279 1.00 72.56 721 GLU A C 1
ATOM 5500 O O . GLU A 1 721 ? 10.969 -5.524 -11.964 1.00 72.56 721 GLU A O 1
ATOM 5505 N N . PRO A 1 722 ? 9.756 -4.312 -10.498 1.00 65.81 722 PRO A N 1
ATOM 5506 C CA . PRO A 1 722 ? 10.797 -3.317 -10.244 1.00 65.81 722 PRO A CA 1
ATOM 5507 C C . PRO A 1 722 ? 12.123 -3.973 -9.836 1.00 65.81 722 PRO A C 1
ATOM 5509 O O . PRO A 1 722 ? 12.136 -4.989 -9.140 1.00 65.81 722 PRO A O 1
ATOM 5512 N N . GLY A 1 723 ? 13.241 -3.434 -10.322 1.00 67.81 723 GLY A N 1
ATOM 5513 C CA . GLY A 1 723 ? 14.558 -4.075 -10.227 1.00 67.81 723 GLY A CA 1
ATOM 5514 C C . GLY A 1 723 ? 14.759 -5.199 -11.255 1.00 67.81 723 GLY A C 1
ATOM 5515 O O . GLY A 1 723 ? 15.648 -5.093 -12.098 1.00 67.81 723 GLY A O 1
ATOM 5516 N N . LEU A 1 724 ? 13.912 -6.238 -11.270 1.00 73.81 724 LEU A N 1
ATOM 5517 C CA . LEU A 1 724 ? 14.030 -7.349 -12.236 1.00 73.81 724 LEU A CA 1
ATOM 5518 C C . LEU A 1 724 ? 13.868 -6.873 -13.691 1.00 73.81 724 LEU A C 1
ATOM 5520 O O . LEU A 1 724 ? 14.618 -7.29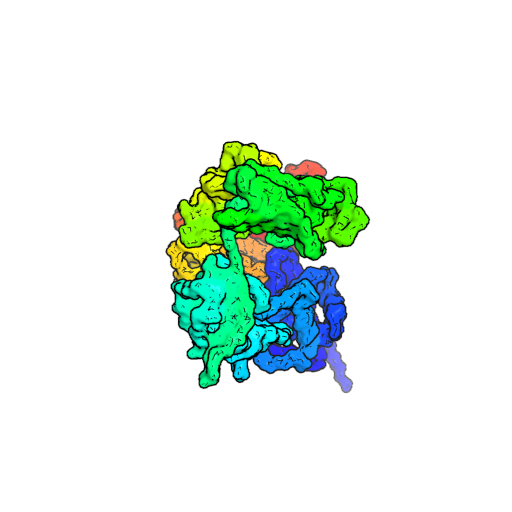6 -14.571 1.00 73.81 724 LEU A O 1
ATOM 5524 N N . GLY A 1 725 ? 12.921 -5.968 -13.946 1.00 81.31 725 GLY A N 1
ATOM 5525 C CA . GLY A 1 725 ? 12.739 -5.323 -15.246 1.00 81.31 725 GLY A CA 1
ATOM 5526 C C . GLY A 1 725 ? 13.949 -4.480 -15.658 1.00 81.31 725 GLY A C 1
ATOM 5527 O O . GLY A 1 725 ? 14.427 -4.619 -16.779 1.00 81.31 725 GLY A O 1
ATOM 5528 N N . ALA A 1 726 ? 14.502 -3.670 -14.749 1.00 77.88 726 ALA A N 1
ATOM 5529 C CA . ALA A 1 726 ? 15.683 -2.847 -15.027 1.00 77.88 726 ALA A CA 1
ATOM 5530 C C . ALA A 1 726 ? 16.916 -3.707 -15.370 1.00 77.88 726 ALA A C 1
ATOM 5532 O O . ALA A 1 726 ? 17.574 -3.470 -16.385 1.00 77.88 726 ALA A O 1
ATOM 5533 N N . LEU A 1 727 ? 17.161 -4.771 -14.595 1.00 78.50 727 LEU A N 1
ATOM 5534 C CA . LEU A 1 727 ? 18.199 -5.768 -14.867 1.00 78.50 727 LEU A CA 1
ATOM 5535 C C . LEU A 1 727 ? 18.014 -6.418 -16.247 1.00 78.50 727 LEU A C 1
ATOM 5537 O O . LEU A 1 727 ? 18.935 -6.420 -17.060 1.00 78.50 727 LEU A O 1
ATOM 5541 N N . THR A 1 728 ? 16.813 -6.932 -16.532 1.00 85.94 728 THR A N 1
ATOM 5542 C CA . THR A 1 728 ? 16.503 -7.614 -17.801 1.00 85.94 728 THR A CA 1
ATOM 5543 C C . THR A 1 728 ? 16.677 -6.670 -18.996 1.00 85.94 728 THR A C 1
ATOM 5545 O O . THR A 1 728 ? 17.200 -7.066 -20.041 1.00 85.94 728 THR A O 1
ATOM 5548 N N . ALA A 1 729 ? 16.297 -5.398 -18.837 1.00 89.25 729 ALA A N 1
ATOM 5549 C CA . ALA A 1 729 ? 16.509 -4.370 -19.847 1.00 89.25 729 ALA A CA 1
ATOM 5550 C C . ALA A 1 729 ? 18.004 -4.103 -20.086 1.00 89.25 729 ALA A C 1
ATOM 5552 O O . ALA A 1 729 ? 18.426 -3.980 -21.238 1.00 89.25 729 ALA A O 1
ATOM 5553 N N . GLN A 1 730 ? 18.818 -4.061 -19.024 1.00 87.56 730 GLN A N 1
ATOM 5554 C CA . GLN A 1 730 ? 20.271 -3.903 -19.121 1.00 87.56 730 GLN A CA 1
ATOM 5555 C C . GLN A 1 730 ? 20.947 -5.112 -19.771 1.00 87.56 730 GLN A C 1
ATOM 5557 O O . GLN A 1 730 ? 21.828 -4.921 -20.610 1.00 87.56 730 GLN A O 1
ATOM 5562 N N . GLU A 1 731 ? 20.543 -6.341 -19.452 1.00 86.62 731 GLU A N 1
ATOM 5563 C CA . GLU A 1 731 ? 21.071 -7.554 -20.090 1.00 86.62 731 GLU A CA 1
ATOM 5564 C C . GLU A 1 731 ? 20.769 -7.567 -21.597 1.00 86.62 731 GLU A C 1
ATOM 5566 O O . GLU A 1 731 ? 21.679 -7.740 -22.416 1.00 86.62 731 GLU A O 1
ATOM 5571 N N . CYS A 1 732 ? 19.521 -7.274 -21.979 1.00 92.50 732 CYS A N 1
ATOM 5572 C CA . CYS A 1 732 ? 19.114 -7.218 -23.382 1.00 92.50 732 CYS A CA 1
ATOM 5573 C C . CYS A 1 732 ? 19.834 -6.099 -24.150 1.00 92.50 732 CYS A C 1
ATOM 5575 O O . CYS A 1 732 ? 20.395 -6.345 -25.219 1.00 92.50 732 CYS A O 1
ATOM 5577 N N . ALA A 1 733 ? 19.904 -4.892 -23.581 1.00 92.75 733 ALA A N 1
ATOM 5578 C CA . ALA A 1 733 ? 20.623 -3.771 -24.180 1.00 92.75 733 ALA A CA 1
ATOM 5579 C C . ALA A 1 733 ? 22.132 -4.047 -24.308 1.00 92.75 733 ALA A C 1
ATOM 5581 O O . ALA A 1 733 ? 22.739 -3.738 -25.334 1.00 92.75 733 ALA A O 1
ATOM 5582 N N . SER A 1 734 ? 22.744 -4.695 -23.313 1.00 89.94 734 SER A N 1
ATOM 5583 C CA . SER A 1 734 ? 24.162 -5.076 -23.373 1.00 89.94 734 SER A CA 1
ATOM 5584 C C . SER A 1 734 ? 24.436 -6.044 -24.527 1.00 89.94 734 SER A C 1
ATOM 5586 O O . SER A 1 734 ? 25.470 -5.923 -25.182 1.00 89.94 734 SER A O 1
ATOM 5588 N N . ARG A 1 735 ? 23.501 -6.958 -24.839 1.00 92.19 735 ARG A N 1
ATOM 5589 C CA . ARG A 1 735 ? 23.617 -7.862 -25.996 1.00 92.19 735 ARG A CA 1
ATOM 5590 C C . ARG A 1 735 ? 23.512 -7.133 -27.337 1.00 92.19 735 ARG A C 1
ATOM 5592 O O . ARG A 1 735 ? 24.276 -7.472 -28.240 1.00 92.19 735 ARG A O 1
ATOM 5599 N N . LEU A 1 736 ? 22.657 -6.113 -27.462 1.00 93.88 736 LEU A N 1
ATOM 5600 C CA . LEU A 1 736 ? 22.611 -5.252 -28.659 1.00 93.88 736 LEU A CA 1
ATOM 5601 C C . LEU A 1 736 ? 23.979 -4.579 -28.908 1.00 93.88 736 LEU A C 1
ATOM 5603 O O . LEU A 1 736 ? 24.494 -4.577 -30.027 1.00 93.88 736 LEU A O 1
ATOM 5607 N N . GLY A 1 737 ? 24.637 -4.111 -27.843 1.00 90.56 737 GLY A N 1
ATOM 5608 C CA . GLY A 1 737 ? 25.983 -3.525 -27.907 1.00 90.56 737 GLY A CA 1
ATOM 5609 C C . GLY A 1 737 ? 27.091 -4.469 -28.413 1.00 90.56 737 GLY A C 1
ATOM 5610 O O . GLY A 1 737 ? 28.131 -3.990 -28.864 1.00 90.56 737 GLY A O 1
ATOM 5611 N N . VAL A 1 738 ? 26.888 -5.796 -28.391 1.00 90.44 738 VAL A N 1
ATOM 5612 C CA . VAL A 1 738 ? 27.868 -6.787 -28.893 1.00 90.44 738 VAL A CA 1
ATOM 5613 C C . VAL A 1 738 ? 27.910 -6.835 -30.424 1.00 90.44 738 VAL A C 1
ATOM 5615 O O . VAL A 1 738 ? 28.959 -7.131 -30.996 1.00 90.44 738 VAL A O 1
ATOM 5618 N N . THR A 1 739 ? 26.800 -6.528 -31.107 1.00 88.94 739 THR A N 1
ATOM 5619 C CA . THR A 1 739 ? 26.719 -6.573 -32.582 1.00 88.94 739 THR A CA 1
ATOM 5620 C C . THR A 1 739 ? 26.084 -5.299 -33.159 1.00 88.94 739 THR A C 1
ATOM 5622 O O . THR A 1 739 ? 24.954 -5.348 -33.643 1.00 88.94 739 THR A O 1
ATOM 5625 N N . PRO A 1 740 ? 26.784 -4.146 -33.124 1.00 91.81 740 PRO A N 1
ATOM 5626 C CA . PRO A 1 740 ? 26.176 -2.831 -33.350 1.00 91.81 740 PRO A CA 1
ATOM 5627 C C . PRO A 1 740 ? 25.482 -2.647 -34.700 1.00 91.81 740 PRO A C 1
ATOM 5629 O O . PRO A 1 740 ? 24.318 -2.265 -34.722 1.00 91.81 740 PRO A O 1
ATOM 5632 N N . GLU A 1 741 ? 26.150 -2.968 -35.814 1.00 90.12 741 GLU A N 1
ATOM 5633 C CA . GLU A 1 741 ? 25.561 -2.846 -37.158 1.00 90.12 741 GLU A CA 1
ATOM 5634 C C . GLU A 1 741 ? 24.300 -3.716 -37.292 1.00 90.12 741 GLU A C 1
ATOM 5636 O O . GLU A 1 741 ? 23.227 -3.208 -37.602 1.00 90.12 741 GLU A O 1
ATOM 5641 N N . ALA A 1 742 ? 24.391 -5.012 -36.971 1.00 91.12 742 ALA A N 1
ATOM 5642 C CA . ALA A 1 742 ? 23.251 -5.929 -37.046 1.00 91.12 742 ALA A CA 1
ATOM 5643 C C . ALA A 1 742 ? 22.101 -5.528 -36.105 1.00 91.12 742 ALA A C 1
ATOM 5645 O O . ALA A 1 742 ? 20.934 -5.683 -36.456 1.00 91.12 742 ALA A O 1
ATOM 5646 N N . SER A 1 743 ? 22.421 -4.982 -34.929 1.00 93.56 743 SER A N 1
ATOM 5647 C CA . SER A 1 743 ? 21.430 -4.542 -33.945 1.00 93.56 743 SER A CA 1
ATOM 5648 C C . SER A 1 743 ? 20.701 -3.279 -34.391 1.00 93.56 743 SER A C 1
ATOM 5650 O O . SER A 1 743 ? 19.481 -3.235 -34.274 1.00 93.56 743 SER A O 1
ATOM 5652 N N . LEU A 1 744 ? 21.398 -2.279 -34.941 1.00 93.25 744 LEU A N 1
ATOM 5653 C CA . LEU A 1 744 ? 20.751 -1.076 -35.480 1.00 93.25 744 LEU A CA 1
ATOM 5654 C C . LEU A 1 744 ? 19.857 -1.398 -36.687 1.00 93.25 744 LEU A C 1
ATOM 5656 O O . LEU A 1 744 ? 18.763 -0.852 -36.782 1.00 93.25 744 LEU A O 1
ATOM 5660 N N . LEU A 1 745 ? 20.258 -2.337 -37.551 1.00 91.25 745 LEU A N 1
ATOM 5661 C CA . LEU A 1 745 ? 19.399 -2.812 -38.643 1.00 91.25 745 LEU A CA 1
ATOM 5662 C C . LEU A 1 745 ? 18.176 -3.596 -38.138 1.00 91.25 745 LEU A C 1
ATOM 5664 O O . LEU A 1 745 ? 17.080 -3.455 -38.673 1.00 91.25 745 LEU A O 1
ATOM 5668 N N . ALA A 1 746 ? 18.326 -4.389 -37.075 1.00 91.62 746 ALA A N 1
ATOM 5669 C CA . ALA A 1 746 ? 17.213 -5.126 -36.477 1.00 91.62 746 ALA A CA 1
ATOM 5670 C C . ALA A 1 746 ? 16.157 -4.227 -35.800 1.00 91.62 746 ALA A C 1
ATOM 5672 O O . ALA A 1 746 ? 15.048 -4.702 -35.548 1.00 91.62 746 ALA A O 1
ATOM 5673 N N . ALA A 1 747 ? 16.467 -2.950 -35.535 1.00 90.50 747 ALA A N 1
ATOM 5674 C CA . ALA A 1 747 ? 15.530 -1.992 -34.946 1.00 90.50 747 ALA A CA 1
ATOM 5675 C C . ALA A 1 747 ? 14.309 -1.715 -35.849 1.00 90.50 747 ALA A C 1
ATOM 5677 O O . ALA A 1 747 ? 13.215 -1.519 -35.329 1.00 90.50 747 ALA A O 1
ATOM 5678 N N . GLU A 1 748 ? 14.456 -1.789 -37.181 1.00 88.56 748 GLU A N 1
ATOM 5679 C CA . GLU A 1 748 ? 13.340 -1.696 -38.147 1.00 88.56 748 GLU A CA 1
ATOM 5680 C C . GLU A 1 748 ? 12.219 -2.693 -37.816 1.00 88.56 748 GLU A C 1
ATOM 5682 O O . GLU A 1 748 ? 11.040 -2.352 -37.783 1.00 88.56 748 GLU A O 1
ATOM 5687 N N . ASN A 1 749 ? 12.605 -3.929 -37.494 1.00 87.00 749 ASN A N 1
ATOM 5688 C CA . ASN A 1 749 ? 11.687 -5.033 -37.222 1.00 87.00 749 ASN A CA 1
ATOM 5689 C C . ASN A 1 749 ? 11.210 -5.081 -35.759 1.00 87.00 749 ASN A C 1
ATOM 5691 O O . ASN A 1 749 ? 10.510 -6.018 -35.378 1.00 87.00 749 ASN A O 1
ATOM 5695 N N . ALA A 1 750 ? 11.601 -4.112 -34.923 1.00 87.38 750 ALA A N 1
ATOM 5696 C CA . ALA A 1 750 ? 11.170 -4.026 -33.529 1.00 87.38 750 ALA A CA 1
ATOM 5697 C C . ALA A 1 750 ? 9.805 -3.326 -33.365 1.00 87.38 750 ALA A C 1
ATOM 5699 O O . ALA A 1 750 ? 9.155 -3.505 -32.338 1.00 87.38 750 ALA A O 1
ATOM 5700 N N . GLY A 1 751 ? 9.358 -2.534 -34.351 1.00 84.88 751 GLY A N 1
ATOM 5701 C CA . GLY A 1 751 ? 8.070 -1.825 -34.287 1.00 84.88 751 GLY A CA 1
ATOM 5702 C C . GLY A 1 751 ? 7.947 -0.859 -33.098 1.00 84.88 751 GLY A C 1
ATOM 5703 O O . GLY A 1 751 ? 6.846 -0.636 -32.593 1.00 84.88 751 GLY A O 1
ATOM 5704 N N . LEU A 1 752 ? 9.082 -0.347 -32.616 1.00 88.19 752 LEU A N 1
ATOM 5705 C CA . LEU A 1 752 ? 9.171 0.636 -31.539 1.00 88.19 752 LEU A CA 1
ATOM 5706 C C . LEU A 1 752 ? 9.027 2.049 -32.105 1.00 88.19 752 LEU A C 1
ATOM 5708 O O . LEU A 1 752 ? 9.494 2.325 -33.210 1.00 88.19 752 LEU A O 1
ATOM 5712 N N . THR A 1 753 ? 8.428 2.959 -31.340 1.00 87.50 753 THR A N 1
ATOM 5713 C CA . THR A 1 753 ? 8.436 4.381 -31.709 1.00 87.50 753 THR A CA 1
ATOM 5714 C C . THR A 1 753 ? 9.845 4.972 -31.602 1.00 87.50 753 THR A C 1
ATOM 5716 O O . THR A 1 753 ? 10.712 4.462 -30.887 1.00 87.50 753 THR A O 1
ATOM 5719 N N . SER A 1 754 ? 10.071 6.117 -32.250 1.00 82.19 754 SER A N 1
ATOM 5720 C CA . SER A 1 754 ? 11.335 6.854 -32.145 1.00 82.19 754 SER A CA 1
ATOM 5721 C C . SER A 1 754 ? 11.724 7.175 -30.693 1.00 82.19 754 SER A C 1
ATOM 5723 O O . SER A 1 754 ? 12.909 7.161 -30.380 1.00 82.19 754 SER A O 1
ATOM 5725 N N . THR A 1 755 ? 10.757 7.407 -29.794 1.00 86.12 755 THR A N 1
ATOM 5726 C CA . THR A 1 755 ? 11.015 7.637 -28.361 1.00 86.12 755 THR A CA 1
ATOM 5727 C C . THR A 1 755 ? 11.322 6.347 -27.597 1.00 86.12 755 THR A C 1
ATOM 5729 O O . THR A 1 755 ? 12.245 6.341 -26.786 1.00 86.12 755 THR A O 1
ATOM 5732 N N . GLU A 1 756 ? 10.637 5.235 -27.892 1.00 89.06 756 GLU A N 1
ATOM 5733 C CA . GLU A 1 756 ? 10.939 3.914 -27.310 1.00 89.06 756 GLU A CA 1
ATOM 5734 C C . GLU A 1 756 ? 12.342 3.395 -27.688 1.00 89.06 756 GLU A C 1
ATOM 5736 O O . GLU A 1 756 ? 12.908 2.569 -26.973 1.00 89.06 756 GLU A O 1
ATOM 5741 N N . LEU A 1 757 ? 12.920 3.872 -28.798 1.00 90.31 757 LEU A N 1
ATOM 5742 C CA . LEU A 1 757 ? 14.268 3.501 -29.241 1.00 90.31 757 LEU A CA 1
ATOM 5743 C C . LEU A 1 757 ? 15.400 4.197 -28.467 1.00 90.31 757 LEU A C 1
ATOM 5745 O O . LEU A 1 757 ? 16.495 3.637 -28.401 1.00 90.31 757 LEU A O 1
ATOM 5749 N N . ILE A 1 758 ? 15.182 5.384 -27.887 1.00 91.56 758 ILE A N 1
ATOM 5750 C CA . ILE A 1 758 ? 16.260 6.198 -27.291 1.00 91.56 758 ILE A CA 1
ATOM 5751 C C . ILE A 1 758 ? 16.876 5.533 -26.057 1.00 91.56 758 ILE A C 1
ATOM 5753 O O . ILE A 1 758 ? 18.096 5.367 -25.990 1.00 91.56 758 ILE A O 1
ATOM 5757 N N . GLU A 1 759 ? 16.054 5.100 -25.101 1.00 92.19 759 GLU A N 1
ATOM 5758 C CA . GLU A 1 759 ? 16.542 4.524 -23.845 1.00 92.19 759 GLU A CA 1
ATOM 5759 C C . GLU A 1 759 ? 17.374 3.236 -24.072 1.00 92.19 759 GLU A C 1
ATOM 5761 O O . GLU A 1 759 ? 18.507 3.179 -23.581 1.00 92.19 759 GLU A O 1
ATOM 5766 N N . PRO A 1 760 ? 16.943 2.238 -24.880 1.00 94.19 760 PRO A N 1
ATOM 5767 C CA . PRO A 1 760 ? 17.782 1.082 -25.210 1.00 94.19 760 PRO A CA 1
ATOM 5768 C C . PRO A 1 760 ? 19.038 1.435 -26.019 1.00 94.19 760 PRO A C 1
ATOM 5770 O O . PRO A 1 760 ? 20.084 0.808 -25.827 1.00 94.19 760 PRO A O 1
ATOM 5773 N N . LEU A 1 761 ? 18.973 2.433 -26.908 1.00 95.00 761 LEU A N 1
ATOM 5774 C CA . LEU A 1 761 ? 20.097 2.890 -27.737 1.00 95.00 761 LEU A CA 1
ATOM 5775 C C . LEU A 1 761 ? 21.203 3.555 -26.897 1.00 95.00 761 LEU A C 1
ATOM 5777 O O . LEU A 1 761 ? 22.391 3.355 -27.169 1.00 95.00 761 LEU A O 1
ATOM 5781 N N . ILE A 1 762 ? 20.828 4.276 -25.838 1.00 95.00 762 ILE A N 1
ATOM 5782 C CA . ILE A 1 762 ? 21.759 4.796 -24.829 1.00 95.00 762 ILE A CA 1
ATOM 5783 C C . ILE A 1 762 ? 22.269 3.651 -23.943 1.00 95.00 762 ILE A C 1
ATOM 5785 O O . ILE A 1 762 ? 23.477 3.449 -23.826 1.00 95.00 762 ILE A O 1
ATOM 5789 N N . ARG A 1 763 ? 21.364 2.850 -23.362 1.00 94.00 763 ARG A N 1
ATOM 5790 C CA . ARG A 1 763 ? 21.666 1.760 -22.410 1.00 94.00 763 ARG A CA 1
ATOM 5791 C C . ARG A 1 763 ? 22.645 0.718 -22.972 1.00 94.00 763 ARG A C 1
ATOM 5793 O O . ARG A 1 763 ? 23.542 0.248 -22.267 1.00 94.00 763 ARG A O 1
ATOM 5800 N N . SER A 1 764 ? 22.511 0.400 -24.257 1.00 94.50 764 SER A N 1
ATOM 5801 C CA . SER A 1 764 ? 23.395 -0.508 -25.006 1.00 94.50 764 SER A CA 1
ATOM 5802 C C . SER A 1 764 ? 24.778 0.078 -25.318 1.00 94.50 764 SER A C 1
ATOM 5804 O O . SER A 1 764 ? 25.707 -0.665 -25.635 1.00 94.50 764 SER A O 1
ATOM 5806 N N . GLY A 1 765 ? 24.943 1.402 -25.223 1.00 94.81 765 GLY A N 1
ATOM 5807 C CA . GLY A 1 765 ? 26.135 2.121 -25.672 1.00 94.81 765 GLY A CA 1
ATOM 5808 C C . GLY A 1 765 ? 26.211 2.327 -27.188 1.00 94.81 765 GLY A C 1
ATOM 5809 O O . GLY A 1 765 ? 27.244 2.781 -27.679 1.00 94.81 765 GLY A O 1
ATOM 5810 N N . LEU A 1 766 ? 25.146 2.016 -27.941 1.00 95.19 766 LEU A N 1
ATOM 5811 C CA . LEU A 1 766 ? 25.105 2.230 -29.392 1.00 95.19 766 LEU A CA 1
ATOM 5812 C C . LEU A 1 766 ? 25.174 3.723 -29.748 1.00 95.19 766 LEU A C 1
ATOM 5814 O O . LEU A 1 766 ? 25.831 4.075 -30.726 1.00 95.19 766 LEU A O 1
ATOM 5818 N N . ALA A 1 767 ? 24.621 4.600 -28.900 1.00 94.81 767 ALA A N 1
ATOM 5819 C CA . ALA A 1 767 ? 24.769 6.058 -28.996 1.00 94.81 767 ALA A CA 1
ATOM 5820 C C . ALA A 1 767 ? 26.232 6.532 -29.116 1.00 94.81 767 ALA A C 1
ATOM 5822 O O . ALA A 1 767 ? 26.512 7.522 -29.792 1.00 94.81 767 ALA A O 1
ATOM 5823 N N . ALA A 1 768 ? 27.167 5.815 -28.485 1.00 95.19 768 ALA A N 1
ATOM 5824 C CA . ALA A 1 768 ? 28.596 6.124 -28.463 1.00 95.19 768 ALA A CA 1
ATOM 5825 C C . ALA A 1 768 ? 29.431 5.237 -29.406 1.00 95.19 768 ALA A C 1
ATOM 5827 O O . ALA A 1 768 ? 30.664 5.271 -29.375 1.00 95.19 768 ALA A O 1
ATOM 5828 N N . HIS A 1 769 ? 28.785 4.404 -30.230 1.00 94.44 769 HIS A N 1
ATOM 5829 C CA . HIS A 1 769 ? 29.495 3.460 -31.083 1.00 94.44 769 HIS A CA 1
ATOM 5830 C C . HIS A 1 769 ? 30.170 4.147 -32.278 1.00 94.44 769 HIS A C 1
ATOM 5832 O O . HIS A 1 769 ? 29.579 4.985 -32.962 1.00 94.44 769 HIS A O 1
ATOM 5838 N N . ARG A 1 770 ? 31.415 3.740 -32.557 1.00 90.88 770 ARG A N 1
ATOM 5839 C CA . ARG A 1 770 ? 32.227 4.249 -33.666 1.00 90.88 770 ARG A CA 1
ATOM 5840 C C . ARG A 1 770 ? 32.002 3.455 -34.951 1.00 90.88 770 ARG A C 1
ATOM 5842 O O . ARG A 1 770 ? 32.682 2.456 -35.195 1.00 90.88 770 ARG A O 1
ATOM 5849 N N . PHE A 1 771 ? 31.146 3.972 -35.823 1.00 88.69 771 PHE A N 1
ATOM 5850 C CA . PHE A 1 771 ? 31.084 3.538 -37.218 1.00 88.69 771 PHE A CA 1
ATOM 5851 C C . PHE A 1 771 ? 32.265 4.138 -37.996 1.00 88.69 771 PHE A C 1
ATOM 5853 O O . PHE A 1 771 ? 32.572 5.319 -37.865 1.00 88.69 771 PHE A O 1
ATOM 5860 N N . ARG A 1 772 ? 32.988 3.315 -38.768 1.00 84.62 772 ARG A N 1
ATOM 5861 C CA . ARG A 1 772 ? 34.165 3.761 -39.553 1.00 84.62 772 ARG A CA 1
ATOM 5862 C C . ARG A 1 772 ? 33.861 4.044 -41.023 1.00 84.62 772 ARG A C 1
ATOM 5864 O O . ARG A 1 772 ? 34.689 4.638 -41.701 1.00 84.62 772 ARG A O 1
ATOM 5871 N N . ARG A 1 773 ? 32.742 3.523 -41.516 1.00 86.75 773 ARG A N 1
ATOM 5872 C CA . ARG A 1 773 ? 32.256 3.616 -42.894 1.00 86.75 773 ARG A CA 1
ATOM 5873 C C . ARG A 1 773 ? 30.776 3.260 -42.902 1.00 86.75 773 ARG A C 1
ATOM 5875 O O . ARG A 1 773 ? 30.315 2.579 -41.986 1.00 86.75 773 ARG A O 1
ATOM 5882 N N . VAL A 1 774 ? 30.080 3.642 -43.959 1.00 88.81 774 VAL A N 1
ATOM 5883 C CA . VAL A 1 774 ? 28.720 3.175 -44.227 1.00 88.81 774 VAL A CA 1
ATOM 5884 C C . VAL A 1 774 ? 28.793 1.785 -44.862 1.00 88.81 774 VAL A C 1
ATOM 5886 O O . VAL A 1 774 ? 29.624 1.525 -45.731 1.00 88.81 774 VAL A O 1
ATOM 5889 N N . VAL A 1 775 ? 27.952 0.860 -44.399 1.00 83.19 775 VAL A N 1
ATOM 5890 C CA . VAL A 1 775 ? 27.823 -0.490 -44.966 1.00 83.19 775 VAL A CA 1
ATOM 5891 C C . VAL A 1 775 ? 26.417 -0.612 -45.540 1.00 83.19 775 VAL A C 1
ATOM 5893 O O . VAL A 1 775 ? 25.444 -0.472 -44.808 1.00 83.19 775 VAL A O 1
ATOM 5896 N N . SER A 1 776 ? 26.317 -0.859 -46.849 1.00 88.00 776 SER A N 1
ATOM 5897 C CA . SER A 1 776 ? 25.046 -0.925 -47.591 1.00 88.00 776 SER A CA 1
ATOM 5898 C C . SER A 1 776 ? 24.197 0.361 -47.475 1.00 88.00 776 SER A C 1
ATOM 5900 O O . SER A 1 776 ? 23.124 0.323 -46.862 1.00 88.00 776 SER A O 1
ATOM 5902 N N . PRO A 1 777 ? 24.623 1.488 -48.093 1.00 90.94 777 PRO A N 1
ATOM 5903 C CA . PRO A 1 777 ? 23.944 2.784 -47.960 1.00 90.94 777 PRO A CA 1
ATOM 5904 C C . PRO A 1 777 ? 22.449 2.724 -48.298 1.00 90.94 777 PRO A C 1
ATOM 5906 O O . PRO A 1 777 ? 21.628 3.295 -47.590 1.00 90.94 777 PRO A O 1
ATOM 5909 N N . ASP A 1 778 ? 22.083 1.950 -49.319 1.00 88.44 778 ASP A N 1
ATOM 5910 C CA . ASP A 1 778 ? 20.705 1.772 -49.790 1.00 88.44 778 ASP A CA 1
ATOM 5911 C C . ASP A 1 778 ? 19.767 1.100 -48.764 1.00 88.44 778 ASP A C 1
ATOM 5913 O O . ASP A 1 778 ? 18.550 1.296 -48.786 1.00 88.44 778 ASP A O 1
ATOM 5917 N N . LEU A 1 779 ? 20.324 0.305 -47.842 1.00 88.12 779 LEU A N 1
ATOM 5918 C CA . LEU A 1 779 ? 19.569 -0.334 -46.765 1.00 88.12 779 LEU A CA 1
ATOM 5919 C C . LEU A 1 779 ? 19.377 0.635 -45.591 1.00 88.12 779 LEU A C 1
ATOM 5921 O O . LEU A 1 779 ? 18.258 0.772 -45.105 1.00 88.12 779 LEU A O 1
ATOM 5925 N N . ILE A 1 780 ? 20.419 1.387 -45.223 1.00 91.50 780 ILE A N 1
ATOM 5926 C CA . ILE A 1 780 ? 20.336 2.472 -44.228 1.00 91.50 780 ILE A CA 1
ATOM 5927 C C . ILE A 1 780 ? 19.389 3.581 -44.716 1.00 91.50 780 ILE A C 1
ATOM 5929 O O . ILE A 1 780 ? 18.631 4.138 -43.930 1.00 91.50 780 ILE A O 1
ATOM 5933 N N . ARG A 1 781 ? 19.346 3.848 -46.027 1.00 90.69 781 ARG A N 1
ATOM 5934 C CA . ARG A 1 781 ? 18.429 4.815 -46.647 1.00 90.69 781 ARG A CA 1
ATOM 5935 C C . ARG A 1 781 ? 16.951 4.472 -46.417 1.00 90.69 781 ARG A C 1
ATOM 5937 O O . ARG A 1 781 ? 16.149 5.389 -46.332 1.00 90.69 781 ARG A O 1
ATOM 5944 N N . ARG A 1 782 ? 16.589 3.186 -46.316 1.00 86.25 782 ARG A N 1
ATOM 5945 C CA . ARG A 1 782 ? 15.223 2.748 -45.952 1.00 86.25 782 ARG A CA 1
ATOM 5946 C C . ARG A 1 782 ? 14.966 2.839 -44.449 1.00 86.25 782 ARG A C 1
ATOM 5948 O O . ARG A 1 782 ? 13.863 3.167 -44.041 1.00 86.25 782 ARG A O 1
ATOM 5955 N N . LEU A 1 783 ? 15.996 2.616 -43.632 1.00 87.75 783 LEU A N 1
ATOM 5956 C CA . LEU A 1 783 ? 15.910 2.718 -42.172 1.00 87.75 783 LEU A CA 1
ATOM 5957 C C . LEU A 1 783 ? 15.517 4.132 -41.700 1.00 87.75 783 LEU A C 1
ATOM 5959 O O . LEU A 1 783 ? 14.922 4.277 -40.636 1.00 87.75 783 LEU A O 1
ATOM 5963 N N . TRP A 1 784 ? 15.798 5.169 -42.499 1.00 86.25 784 TRP A N 1
ATOM 5964 C CA . TRP A 1 784 ? 15.332 6.541 -42.257 1.00 86.25 784 TRP A CA 1
ATOM 5965 C C . TRP A 1 784 ? 13.800 6.687 -42.234 1.00 86.25 784 TRP A C 1
ATOM 5967 O O . TRP A 1 784 ? 13.310 7.578 -41.546 1.00 86.25 784 TRP A O 1
ATOM 5977 N N . ASP A 1 785 ? 13.050 5.811 -42.914 1.00 81.75 785 ASP A N 1
ATOM 5978 C CA . ASP A 1 785 ? 11.581 5.859 -42.953 1.00 81.75 785 ASP A CA 1
ATOM 5979 C C . ASP A 1 785 ? 10.926 5.265 -41.683 1.00 81.75 785 ASP A C 1
ATOM 5981 O O . ASP A 1 785 ? 9.752 5.521 -41.416 1.00 81.75 785 ASP A O 1
ATOM 5985 N N . SER A 1 786 ? 11.658 4.450 -40.907 1.00 78.50 786 SER A N 1
ATOM 5986 C CA . SER A 1 786 ? 11.096 3.609 -39.832 1.00 78.50 786 SER A CA 1
ATOM 5987 C C . SER A 1 786 ? 11.818 3.695 -38.482 1.00 78.50 786 SER A C 1
ATOM 5989 O O . SER A 1 786 ? 11.189 3.536 -37.440 1.00 78.50 786 SER A O 1
ATOM 5991 N N . ALA A 1 787 ? 13.134 3.914 -38.477 1.00 86.44 787 ALA A N 1
ATOM 5992 C CA . ALA A 1 787 ? 13.974 3.972 -37.283 1.00 86.44 787 ALA A CA 1
ATOM 5993 C C . ALA A 1 787 ? 15.096 5.014 -37.485 1.00 86.44 787 ALA A C 1
ATOM 5995 O O . ALA A 1 787 ? 16.272 4.670 -37.664 1.00 86.44 787 ALA A O 1
ATOM 5996 N N . PRO A 1 788 ? 14.752 6.314 -37.471 1.00 85.44 788 PRO A N 1
ATOM 5997 C CA . PRO A 1 788 ? 15.630 7.350 -38.001 1.00 85.44 788 PRO A CA 1
ATOM 5998 C C . PRO A 1 788 ? 16.826 7.671 -37.084 1.00 85.44 788 PRO A C 1
ATOM 6000 O O . PRO A 1 788 ? 17.865 8.096 -37.581 1.00 85.44 788 PRO A O 1
ATOM 6003 N N . PHE A 1 789 ? 16.757 7.385 -35.774 1.00 88.44 789 PHE A N 1
ATOM 6004 C CA . PHE A 1 789 ? 17.927 7.479 -34.884 1.00 88.44 789 PHE A CA 1
ATOM 6005 C C . PHE A 1 789 ? 19.003 6.418 -35.220 1.00 88.44 789 PHE A C 1
ATOM 6007 O O . PHE A 1 789 ? 20.143 6.811 -35.476 1.00 88.44 789 PHE A O 1
ATOM 6014 N N . PRO A 1 790 ? 18.693 5.103 -35.313 1.00 91.44 790 PRO A N 1
ATOM 6015 C CA . PRO A 1 790 ? 19.597 4.118 -35.915 1.00 91.44 790 PRO A CA 1
ATOM 6016 C C . PRO A 1 790 ? 20.160 4.528 -37.281 1.00 91.44 790 PRO A C 1
ATOM 6018 O O . PRO A 1 790 ? 21.367 4.414 -37.498 1.00 91.44 790 PRO A O 1
ATOM 6021 N N . ALA A 1 791 ? 19.318 5.053 -38.175 1.00 90.62 791 ALA A N 1
ATOM 6022 C CA . ALA A 1 791 ? 19.745 5.484 -39.504 1.00 90.62 791 ALA A CA 1
ATOM 6023 C C . ALA A 1 791 ? 20.749 6.651 -39.457 1.00 90.62 791 ALA A C 1
ATOM 6025 O O . ALA A 1 791 ? 21.773 6.601 -40.145 1.00 90.62 791 ALA A O 1
ATOM 6026 N N . LEU A 1 792 ? 20.524 7.651 -38.595 1.00 90.81 792 LEU A N 1
ATOM 6027 C CA . LEU A 1 792 ? 21.459 8.751 -38.339 1.00 90.81 792 LEU A CA 1
ATOM 6028 C C . LEU A 1 792 ? 22.816 8.233 -37.846 1.00 90.81 792 LEU A C 1
ATOM 6030 O O . LEU A 1 792 ? 23.842 8.566 -38.437 1.00 90.81 792 LEU A O 1
ATOM 6034 N N . LEU A 1 793 ? 22.834 7.366 -36.825 1.00 92.50 793 LEU A N 1
ATOM 6035 C CA . LEU A 1 793 ? 24.085 6.826 -36.276 1.00 92.50 793 LEU A CA 1
ATOM 6036 C C . LEU A 1 793 ? 24.887 6.025 -37.311 1.00 92.50 793 LEU A C 1
ATOM 6038 O O . LEU A 1 793 ? 26.113 6.114 -37.334 1.00 92.50 793 LEU A O 1
ATOM 6042 N N . MET A 1 794 ? 24.211 5.273 -38.185 1.00 92.75 794 MET A N 1
ATOM 6043 C CA . MET A 1 794 ? 24.865 4.536 -39.272 1.00 92.75 794 MET A CA 1
ATOM 6044 C C . MET A 1 794 ? 25.301 5.441 -40.433 1.00 92.75 794 MET A C 1
ATOM 6046 O O . MET A 1 794 ? 26.263 5.108 -41.120 1.00 92.75 794 MET A O 1
ATOM 6050 N N . THR A 1 795 ? 24.640 6.586 -40.636 1.00 93.06 795 THR A N 1
ATOM 6051 C CA . THR A 1 795 ? 25.005 7.600 -41.648 1.00 93.06 795 THR A CA 1
ATOM 6052 C C . THR A 1 795 ? 26.129 8.533 -41.168 1.00 93.06 795 THR A C 1
ATOM 6054 O O . THR A 1 795 ? 26.796 9.154 -41.994 1.00 93.06 795 THR A O 1
ATOM 6057 N N . SER A 1 796 ? 26.394 8.573 -39.855 1.00 91.50 796 SER A N 1
ATOM 6058 C CA . SER A 1 796 ? 27.444 9.353 -39.177 1.00 91.50 796 SER A CA 1
ATOM 6059 C C . SER A 1 796 ? 28.755 9.546 -39.965 1.00 91.50 796 SER A C 1
ATOM 6061 O O . SER A 1 796 ? 29.181 10.694 -40.108 1.00 91.50 796 SER A O 1
ATOM 6063 N N . PRO A 1 797 ? 29.381 8.503 -40.562 1.00 91.38 797 PRO A N 1
ATOM 6064 C CA . PRO A 1 797 ? 30.662 8.662 -41.257 1.00 91.38 797 PRO A CA 1
ATOM 6065 C C . PRO A 1 797 ? 30.613 9.558 -42.505 1.00 91.38 797 PRO A C 1
ATOM 6067 O O . PRO A 1 797 ? 31.665 9.993 -42.962 1.00 91.38 797 PRO A O 1
ATOM 6070 N N . LEU A 1 798 ? 29.425 9.818 -43.065 1.00 91.56 798 LEU A N 1
ATOM 6071 C CA . LEU A 1 798 ? 29.238 10.654 -44.255 1.00 91.56 798 LEU A CA 1
ATOM 6072 C C . LEU A 1 798 ? 28.743 12.074 -43.940 1.00 91.56 798 LEU A C 1
ATOM 6074 O O . LEU A 1 798 ? 28.755 12.926 -44.826 1.00 91.56 798 LEU A O 1
ATOM 6078 N N . LEU A 1 799 ? 28.310 12.362 -42.707 1.00 90.06 799 LEU A N 1
ATOM 6079 C CA . LEU A 1 799 ? 27.787 13.688 -42.350 1.00 90.06 799 LEU A CA 1
ATOM 6080 C C . LEU A 1 799 ? 28.784 14.847 -42.572 1.00 90.06 799 LEU A C 1
ATOM 6082 O O . LEU A 1 799 ? 28.326 15.912 -42.989 1.00 90.06 799 LEU A O 1
ATOM 6086 N N . PRO A 1 800 ? 30.114 14.691 -42.392 1.00 89.69 800 PRO A N 1
ATOM 6087 C CA . PRO A 1 800 ? 31.075 15.751 -42.710 1.00 89.69 800 PRO A CA 1
ATOM 6088 C C . PRO A 1 800 ? 31.015 16.268 -44.162 1.00 89.69 800 PRO A C 1
ATOM 6090 O O . PRO A 1 800 ? 31.164 17.469 -44.375 1.00 89.69 800 PRO A O 1
ATOM 6093 N N . PHE A 1 801 ? 30.671 15.425 -45.148 1.00 89.00 801 PHE A N 1
ATOM 6094 C CA . PHE A 1 801 ? 30.467 15.843 -46.550 1.00 89.00 801 PHE A CA 1
ATOM 6095 C C . PHE A 1 801 ? 29.264 16.785 -46.754 1.00 89.00 801 PHE A C 1
ATOM 6097 O O . PHE A 1 801 ? 29.111 17.398 -47.811 1.00 89.00 801 PHE A O 1
ATOM 6104 N N . LEU A 1 802 ? 28.384 16.922 -45.757 1.00 87.19 802 LEU A N 1
ATOM 6105 C CA . LEU A 1 802 ? 27.285 17.889 -45.769 1.00 87.19 802 LEU A CA 1
ATOM 6106 C C . LEU A 1 802 ? 27.613 19.197 -45.031 1.00 87.19 802 LEU A C 1
ATOM 6108 O O . LEU A 1 802 ? 26.825 20.137 -45.138 1.00 87.19 802 LEU A O 1
ATOM 6112 N N . ALA A 1 803 ? 28.749 19.281 -44.328 1.00 84.25 803 ALA A N 1
ATOM 6113 C CA . ALA A 1 803 ? 29.141 20.453 -43.541 1.00 84.25 803 ALA A CA 1
ATOM 6114 C C . ALA A 1 803 ? 29.692 21.621 -44.382 1.00 84.25 803 ALA A C 1
ATOM 6116 O O . ALA A 1 803 ? 29.743 22.747 -43.900 1.00 84.25 803 ALA A O 1
ATOM 6117 N N . GLY A 1 804 ? 30.081 21.379 -45.641 1.00 78.75 804 GLY A N 1
ATOM 6118 C CA . GLY A 1 804 ? 30.597 22.423 -46.539 1.00 78.75 804 GLY A CA 1
ATOM 6119 C C . GLY A 1 804 ? 32.065 22.803 -46.305 1.00 78.75 804 GLY A C 1
ATOM 6120 O O . GLY A 1 804 ? 32.468 23.909 -46.657 1.00 78.75 804 GLY A O 1
ATOM 6121 N N . SER A 1 805 ? 32.857 21.909 -45.707 1.00 82.56 805 SER A N 1
ATOM 6122 C CA . SER A 1 805 ? 34.313 22.065 -45.586 1.00 82.56 805 SER A CA 1
ATOM 6123 C C . SER A 1 805 ? 35.028 21.757 -46.908 1.00 82.56 805 SER A C 1
ATOM 6125 O O . SER A 1 805 ? 34.578 20.893 -47.659 1.00 82.56 805 SER A O 1
ATOM 6127 N N . GLU A 1 806 ? 36.162 22.414 -47.176 1.00 79.12 806 GLU A N 1
ATOM 6128 C CA . GLU A 1 806 ? 36.986 22.145 -48.371 1.00 79.12 806 GLU A CA 1
ATOM 6129 C C . GLU A 1 806 ? 37.610 20.736 -48.352 1.00 79.12 806 GLU A C 1
ATOM 6131 O O . GLU A 1 806 ? 37.854 20.165 -49.412 1.00 79.12 806 GLU A O 1
ATOM 6136 N N . ASP A 1 807 ? 37.807 20.151 -47.165 1.00 81.19 807 ASP A N 1
ATOM 6137 C CA . ASP A 1 807 ? 38.411 18.823 -46.975 1.00 81.19 807 ASP A CA 1
ATOM 6138 C C . ASP A 1 807 ? 37.445 17.640 -47.224 1.00 81.19 807 ASP A C 1
ATOM 6140 O O . ASP A 1 807 ? 37.845 16.485 -47.080 1.00 81.19 807 ASP A O 1
ATOM 6144 N N . TRP A 1 808 ? 36.171 17.899 -47.555 1.00 84.12 808 TRP A N 1
ATOM 6145 C CA . TRP A 1 808 ? 35.117 16.876 -47.652 1.00 84.12 808 TRP A CA 1
ATOM 6146 C C . TRP A 1 808 ? 34.231 17.070 -48.898 1.00 84.12 808 TRP A C 1
ATOM 6148 O O . TRP A 1 808 ? 33.086 17.519 -48.806 1.00 84.12 808 TRP A O 1
ATOM 6158 N N . ASP A 1 809 ? 34.748 16.720 -50.082 1.00 83.25 809 ASP A N 1
ATOM 6159 C CA . ASP A 1 809 ? 34.041 16.902 -51.359 1.00 83.25 809 ASP A CA 1
ATOM 6160 C C . ASP A 1 809 ? 33.032 15.774 -51.670 1.00 83.25 809 ASP A C 1
ATOM 6162 O O . ASP A 1 809 ? 33.367 14.595 -51.777 1.00 83.25 809 ASP A O 1
ATOM 6166 N N . LEU A 1 810 ? 31.776 16.157 -51.921 1.00 83.38 810 LEU A N 1
ATOM 6167 C CA . LEU A 1 810 ? 30.694 15.278 -52.382 1.00 83.38 810 LEU A CA 1
ATOM 6168 C C . LEU A 1 810 ? 30.994 14.551 -53.709 1.00 83.38 810 LEU A C 1
ATOM 6170 O O . LEU A 1 810 ? 30.272 13.609 -54.050 1.00 83.38 810 LEU A O 1
ATOM 6174 N N . THR A 1 811 ? 32.001 14.967 -54.489 1.00 84.25 811 THR A N 1
ATOM 6175 C CA . THR A 1 811 ? 32.418 14.222 -55.692 1.00 84.25 811 THR A CA 1
ATOM 6176 C C . THR A 1 811 ? 33.185 12.930 -55.392 1.00 84.25 811 THR A C 1
ATOM 6178 O O . THR A 1 811 ? 33.215 12.058 -56.262 1.00 84.25 811 THR A O 1
ATOM 6181 N N . GLU A 1 812 ? 33.725 12.762 -54.178 1.00 86.19 812 GLU A N 1
ATOM 6182 C CA . GLU A 1 812 ? 34.436 11.544 -53.752 1.00 86.19 812 GLU A CA 1
ATOM 6183 C C . GLU A 1 812 ? 33.497 10.366 -53.442 1.00 86.19 812 GLU A C 1
ATOM 6185 O O . GLU A 1 812 ? 33.927 9.212 -53.450 1.00 86.19 812 GLU A O 1
ATOM 6190 N N . LEU A 1 813 ? 32.216 10.658 -53.198 1.00 88.56 813 LEU A N 1
ATOM 6191 C CA . LEU A 1 813 ? 31.189 9.688 -52.820 1.00 88.56 813 LEU A CA 1
ATOM 6192 C C . LEU A 1 813 ? 30.580 8.957 -54.017 1.00 88.56 813 LEU A C 1
ATOM 6194 O O . LEU A 1 813 ? 30.360 9.543 -55.087 1.00 88.56 813 LEU A O 1
ATOM 6198 N N . ASP A 1 814 ? 30.215 7.692 -53.805 1.00 89.75 814 ASP A N 1
ATOM 6199 C CA . ASP A 1 814 ? 29.514 6.907 -54.818 1.00 89.75 814 ASP A CA 1
ATOM 6200 C C . ASP A 1 814 ? 28.024 7.296 -54.974 1.00 89.75 814 ASP A C 1
ATOM 6202 O O . ASP A 1 814 ? 27.474 8.170 -54.294 1.00 89.75 814 ASP A O 1
ATOM 6206 N N . ASP A 1 815 ? 27.347 6.687 -55.947 1.00 88.25 815 ASP A N 1
ATOM 6207 C CA . ASP A 1 815 ? 25.942 6.982 -56.239 1.00 88.25 815 ASP A CA 1
ATOM 6208 C C . ASP A 1 815 ? 24.969 6.550 -55.124 1.00 88.25 815 ASP A C 1
ATOM 6210 O O . ASP A 1 815 ? 23.907 7.165 -54.987 1.00 88.25 815 ASP A O 1
ATOM 6214 N N . ASP A 1 816 ? 25.300 5.524 -54.337 1.00 87.06 816 ASP A N 1
ATOM 6215 C CA . ASP A 1 816 ? 24.488 5.033 -53.218 1.00 87.06 816 ASP A CA 1
ATOM 6216 C C . ASP A 1 816 ? 24.695 5.904 -51.969 1.00 87.06 816 ASP A C 1
ATOM 6218 O O . ASP A 1 816 ? 23.728 6.285 -51.304 1.00 87.06 816 ASP A O 1
ATOM 6222 N N . GLU A 1 817 ? 25.936 6.296 -51.686 1.00 90.94 817 GLU A N 1
ATOM 6223 C CA . GLU A 1 817 ? 26.306 7.224 -50.612 1.00 90.94 817 GLU A CA 1
ATOM 6224 C C . GLU A 1 817 ? 25.692 8.614 -50.832 1.00 90.94 817 GLU A C 1
ATOM 6226 O O . GLU A 1 817 ? 25.095 9.188 -49.915 1.00 90.94 817 GLU A O 1
ATOM 6231 N N . ARG A 1 818 ? 25.726 9.133 -52.068 1.00 89.81 818 ARG A N 1
ATOM 6232 C CA . ARG A 1 818 ? 25.052 10.397 -52.418 1.00 89.81 818 ARG A CA 1
ATOM 6233 C C . ARG A 1 818 ? 23.532 10.308 -52.297 1.00 89.81 818 ARG A C 1
ATOM 6235 O O . ARG A 1 818 ? 22.905 11.275 -51.862 1.00 89.81 818 ARG A O 1
ATOM 6242 N N . ARG A 1 819 ? 22.924 9.158 -52.620 1.00 88.56 819 ARG A N 1
ATOM 6243 C CA . ARG A 1 819 ? 21.491 8.906 -52.372 1.00 88.56 819 ARG A CA 1
ATOM 6244 C C . ARG A 1 819 ? 21.159 8.860 -50.880 1.00 88.56 819 ARG A C 1
ATOM 6246 O O . ARG A 1 819 ? 20.114 9.377 -50.490 1.00 88.56 819 ARG A O 1
ATOM 6253 N N . LEU A 1 820 ? 22.029 8.284 -50.050 1.00 91.00 820 LEU A N 1
ATOM 6254 C CA . LEU A 1 820 ? 21.858 8.276 -48.596 1.00 91.00 820 LEU A CA 1
ATOM 6255 C C . LEU A 1 820 ? 21.944 9.696 -48.014 1.00 91.00 820 LEU A C 1
ATOM 6257 O O . LEU A 1 820 ? 21.065 10.094 -47.254 1.00 91.00 820 LEU A O 1
ATOM 6261 N N . LEU A 1 821 ? 22.929 10.501 -48.421 1.00 90.06 821 LEU A N 1
ATOM 6262 C CA . LEU A 1 821 ? 23.036 11.897 -47.979 1.00 90.06 821 LEU A CA 1
ATOM 6263 C C . LEU A 1 821 ? 21.886 12.790 -48.474 1.00 90.06 821 LEU A C 1
ATOM 6265 O O . LEU A 1 821 ? 21.479 13.719 -47.773 1.00 90.06 821 LEU A O 1
ATOM 6269 N N . ALA A 1 822 ? 21.317 12.501 -49.648 1.00 86.06 822 ALA A N 1
ATOM 6270 C CA . ALA A 1 822 ? 20.091 13.154 -50.098 1.00 86.06 822 ALA A CA 1
ATOM 6271 C C . ALA A 1 822 ? 18.893 12.827 -49.184 1.00 86.06 822 ALA A C 1
ATOM 6273 O O . ALA A 1 822 ? 18.092 13.720 -48.917 1.00 86.06 822 ALA A O 1
ATOM 6274 N N . ALA A 1 823 ? 18.809 11.598 -48.653 1.00 84.00 823 ALA A N 1
ATOM 6275 C CA . ALA A 1 823 ? 17.774 11.218 -47.691 1.00 84.00 823 ALA A CA 1
ATOM 6276 C C . ALA A 1 823 ? 17.908 11.980 -46.359 1.00 84.00 823 ALA A C 1
ATOM 6278 O O . ALA A 1 823 ? 16.906 12.468 -45.846 1.00 84.00 823 ALA A O 1
ATOM 6279 N N . VAL A 1 824 ? 19.131 12.206 -45.856 1.00 84.62 824 VAL A N 1
ATOM 6280 C CA . VAL A 1 824 ? 19.360 13.083 -44.684 1.00 84.62 824 VAL A CA 1
ATOM 6281 C C . VAL A 1 824 ? 18.763 14.476 -44.923 1.00 84.62 824 VAL A C 1
ATOM 6283 O O . VAL A 1 824 ? 18.050 15.004 -44.078 1.00 84.62 824 VAL A O 1
ATOM 6286 N N . ARG A 1 825 ? 18.975 15.064 -46.110 1.00 80.56 825 ARG A N 1
ATOM 6287 C CA . ARG A 1 825 ? 18.422 16.388 -46.454 1.00 80.56 825 ARG A CA 1
ATOM 6288 C C . ARG A 1 825 ? 16.894 16.420 -46.616 1.00 80.56 825 ARG A C 1
ATOM 6290 O O . ARG A 1 825 ? 16.334 17.508 -46.542 1.00 80.56 825 ARG A O 1
ATOM 6297 N N . SER A 1 826 ? 16.225 15.288 -46.858 1.00 79.62 826 SER A N 1
ATOM 6298 C CA . SER A 1 826 ? 14.752 15.210 -46.907 1.00 79.62 826 SER A CA 1
ATOM 6299 C C . SER A 1 826 ? 14.106 14.823 -45.574 1.00 79.62 826 SER A C 1
ATOM 6301 O O . SER A 1 826 ? 12.947 15.159 -45.341 1.00 79.62 826 SER A O 1
ATOM 6303 N N . CYS A 1 827 ? 14.841 14.109 -44.719 1.00 76.00 827 CYS A N 1
ATOM 6304 C CA . CYS A 1 827 ? 14.365 13.561 -43.449 1.00 76.00 827 CYS A CA 1
ATOM 6305 C C . CYS A 1 827 ? 14.805 14.379 -42.223 1.00 76.00 827 CYS A C 1
ATOM 6307 O O . CYS A 1 827 ? 14.474 13.993 -41.108 1.00 76.00 827 CYS A O 1
ATOM 6309 N N . CYS A 1 828 ? 15.532 15.486 -42.390 1.00 74.69 828 CYS A N 1
ATOM 6310 C CA . CYS A 1 828 ? 15.912 16.408 -41.316 1.00 74.69 828 CYS A CA 1
ATOM 6311 C C . CYS A 1 828 ? 15.345 17.808 -41.579 1.00 74.69 828 CYS A C 1
ATOM 6313 O O . CYS A 1 828 ? 15.399 18.283 -42.715 1.00 74.69 828 CYS A O 1
ATOM 6315 N N . ASP A 1 829 ? 14.892 18.511 -40.533 1.00 72.38 829 ASP A N 1
ATOM 6316 C CA . ASP A 1 829 ? 14.542 19.929 -40.666 1.00 72.38 829 ASP A CA 1
ATOM 6317 C C . ASP A 1 829 ? 15.735 20.766 -41.173 1.00 72.38 829 ASP A C 1
ATOM 6319 O O . ASP A 1 829 ? 16.903 20.517 -40.848 1.00 72.38 829 ASP A O 1
ATOM 6323 N N . SER A 1 830 ? 15.428 21.821 -41.932 1.00 71.56 830 SER A N 1
ATOM 6324 C CA . SER A 1 830 ? 16.378 22.854 -42.364 1.00 71.56 830 SER A CA 1
ATOM 6325 C C . SER A 1 830 ? 17.288 23.379 -41.239 1.00 71.56 830 SER A C 1
ATOM 6327 O O . SER A 1 830 ? 18.470 23.636 -41.463 1.00 71.56 830 SER A O 1
ATOM 6329 N N . SER A 1 831 ? 16.758 23.457 -40.019 1.00 70.62 831 SER A N 1
ATOM 6330 C CA . SER A 1 831 ? 17.418 23.864 -38.779 1.00 70.62 831 SER A CA 1
ATOM 6331 C C . SER A 1 831 ? 18.530 22.905 -38.348 1.00 70.62 831 SER A C 1
ATOM 6333 O O . SER A 1 831 ? 19.565 23.347 -37.849 1.00 70.62 831 SER A O 1
ATOM 6335 N N . ALA A 1 832 ? 18.347 21.600 -38.565 1.00 71.56 832 ALA A N 1
ATOM 6336 C CA . ALA A 1 832 ? 19.345 20.577 -38.262 1.00 71.56 832 ALA A CA 1
ATOM 6337 C C . ALA A 1 832 ? 20.479 20.577 -39.302 1.00 71.56 832 ALA A C 1
ATOM 6339 O O . ALA A 1 832 ? 21.654 20.498 -38.946 1.00 71.56 832 ALA A O 1
ATOM 6340 N N . ILE A 1 833 ? 20.147 20.784 -40.582 1.00 77.19 833 ILE A N 1
ATOM 6341 C CA . ILE A 1 833 ? 21.150 20.966 -41.644 1.00 77.19 833 ILE A CA 1
ATOM 6342 C C . ILE A 1 833 ? 21.963 22.255 -41.421 1.00 77.19 833 ILE A C 1
ATOM 6344 O O . ILE A 1 833 ? 23.181 22.238 -41.575 1.00 77.19 833 ILE A O 1
ATOM 6348 N N . ALA A 1 834 ? 21.331 23.345 -40.974 1.00 76.56 834 ALA A N 1
ATOM 6349 C CA . ALA A 1 834 ? 22.016 24.601 -40.653 1.00 76.56 834 ALA A CA 1
ATOM 6350 C C . ALA A 1 834 ? 22.928 24.518 -39.407 1.00 76.56 834 ALA A C 1
ATOM 6352 O O . ALA A 1 834 ? 23.857 25.313 -39.260 1.00 76.56 834 ALA A O 1
ATOM 6353 N N . LEU A 1 835 ? 22.714 23.549 -38.506 1.00 77.50 835 LEU A N 1
ATOM 6354 C CA . LEU A 1 835 ? 23.677 23.232 -37.440 1.00 77.50 835 LEU A CA 1
ATOM 6355 C C . LEU A 1 835 ? 24.920 22.514 -37.982 1.00 77.50 835 LEU A C 1
ATOM 6357 O O . LEU A 1 835 ? 26.014 22.725 -37.459 1.00 77.50 835 LEU A O 1
ATOM 6361 N N . LEU A 1 836 ? 24.760 21.698 -39.028 1.00 80.62 836 LEU A N 1
ATOM 6362 C CA . LEU A 1 836 ? 25.849 20.957 -39.665 1.00 80.62 836 LEU A CA 1
ATOM 6363 C C . LEU A 1 836 ? 26.742 21.847 -40.547 1.00 80.62 836 LEU A C 1
ATOM 6365 O O . LEU A 1 836 ? 27.937 21.580 -40.639 1.00 80.62 836 LEU A O 1
ATOM 6369 N N . THR A 1 837 ? 26.201 22.914 -41.144 1.00 78.69 837 THR A N 1
ATOM 6370 C CA . THR A 1 837 ? 26.978 23.932 -41.887 1.00 78.69 837 THR A CA 1
ATOM 6371 C C . THR A 1 837 ? 27.513 25.069 -41.008 1.00 78.69 837 THR A C 1
ATOM 6373 O O . THR A 1 837 ? 28.364 25.838 -41.441 1.00 78.69 837 THR A O 1
ATOM 6376 N N . GLY A 1 838 ? 27.039 25.186 -39.761 1.00 69.19 838 GLY A N 1
ATOM 6377 C CA . GLY A 1 838 ? 27.436 26.246 -38.826 1.00 69.19 838 GLY A CA 1
ATOM 6378 C C . GLY A 1 838 ? 26.626 27.549 -38.928 1.00 69.19 838 GLY A C 1
ATOM 6379 O O . GLY A 1 838 ? 26.881 28.478 -38.161 1.00 69.19 838 GLY A O 1
ATOM 6380 N N . ASP A 1 839 ? 25.618 27.610 -39.802 1.00 60.69 839 ASP A N 1
ATOM 6381 C CA . ASP A 1 839 ? 24.796 28.800 -40.074 1.00 60.69 839 ASP A CA 1
ATOM 6382 C C . ASP A 1 839 ? 23.758 29.135 -38.978 1.00 60.69 839 ASP A C 1
ATOM 6384 O O . ASP A 1 839 ? 23.142 30.202 -39.015 1.00 60.69 839 ASP A O 1
ATOM 6388 N N . ALA A 1 840 ? 23.536 28.248 -37.997 1.00 57.81 840 ALA A N 1
ATOM 6389 C CA . ALA A 1 840 ? 22.478 28.376 -36.982 1.00 57.81 840 ALA A CA 1
ATOM 6390 C C . ALA A 1 840 ? 22.986 28.721 -35.555 1.00 57.81 840 ALA A C 1
ATOM 6392 O O . ALA A 1 840 ? 23.029 27.851 -34.673 1.00 57.81 840 ALA A O 1
ATOM 6393 N N . PRO A 1 841 ? 23.298 29.997 -35.242 1.00 49.22 841 PRO A N 1
ATOM 6394 C CA . PRO A 1 841 ? 23.826 30.382 -33.932 1.00 49.22 841 PRO A CA 1
ATOM 6395 C C . PRO A 1 841 ? 22.828 30.294 -32.759 1.00 49.22 841 PRO A C 1
ATOM 6397 O O . PRO A 1 841 ? 23.285 30.366 -31.619 1.00 49.22 841 PRO A O 1
ATOM 6400 N N . GLY A 1 842 ? 21.519 30.064 -32.970 1.00 52.41 842 GLY A N 1
ATOM 6401 C CA . GLY A 1 842 ? 20.511 30.154 -31.891 1.00 52.41 842 GLY A CA 1
ATOM 6402 C C . GLY A 1 842 ? 19.290 29.213 -31.911 1.00 52.41 842 GLY A C 1
ATOM 6403 O O . GLY A 1 842 ? 18.311 29.524 -31.239 1.00 52.41 842 GLY A O 1
ATOM 6404 N N . THR A 1 843 ? 19.296 28.101 -32.653 1.00 50.69 843 THR A N 1
ATOM 6405 C CA . THR A 1 843 ? 18.185 27.119 -32.660 1.00 50.69 843 THR A CA 1
ATOM 6406 C C . THR A 1 843 ? 17.978 26.438 -31.298 1.00 50.69 843 THR A C 1
ATOM 6408 O O . THR A 1 843 ? 18.953 26.049 -30.648 1.00 50.69 843 THR A O 1
ATOM 6411 N N . ARG A 1 844 ? 16.710 26.296 -30.871 1.00 49.75 844 ARG A N 1
ATOM 6412 C CA . ARG A 1 844 ? 16.292 25.605 -29.634 1.00 49.75 844 ARG A CA 1
ATOM 6413 C C . ARG A 1 844 ? 16.189 24.088 -29.860 1.00 49.75 844 ARG A C 1
ATOM 6415 O O . ARG A 1 844 ? 15.911 23.659 -30.973 1.00 49.75 844 ARG A O 1
ATOM 6422 N N . HIS A 1 845 ? 16.357 23.289 -28.800 1.00 49.47 845 HIS A N 1
ATOM 6423 C CA . HIS A 1 845 ? 16.310 21.816 -28.875 1.00 49.47 845 HIS A CA 1
ATOM 6424 C C . HIS A 1 845 ? 14.983 21.258 -29.422 1.00 49.47 845 HIS A C 1
ATOM 6426 O O . HIS A 1 845 ? 14.992 20.246 -30.113 1.00 49.47 845 HIS A O 1
ATOM 6432 N N . ALA A 1 846 ? 13.859 21.936 -29.162 1.00 45.38 846 ALA A N 1
ATOM 6433 C CA . ALA A 1 846 ? 12.515 21.461 -29.502 1.00 45.38 846 ALA A CA 1
ATOM 6434 C C . ALA A 1 846 ? 12.201 21.393 -31.014 1.00 45.38 846 ALA A C 1
ATOM 6436 O O . ALA A 1 846 ? 11.250 20.717 -31.399 1.00 45.38 846 ALA A O 1
ATOM 6437 N N . ASP A 1 847 ? 12.981 22.069 -31.866 1.00 47.44 847 ASP A N 1
ATOM 6438 C CA . ASP A 1 847 ? 12.659 22.265 -33.290 1.00 47.44 847 ASP A CA 1
ATOM 6439 C C . ASP A 1 847 ? 13.454 21.335 -34.241 1.00 47.44 847 ASP A C 1
ATOM 6441 O O . ASP A 1 847 ? 13.365 21.461 -35.461 1.00 47.44 847 ASP A O 1
ATOM 6445 N N . LEU A 1 848 ? 14.260 20.402 -33.715 1.00 53.72 848 LEU A N 1
ATOM 6446 C CA . LEU A 1 848 ? 15.216 19.587 -34.494 1.00 53.72 848 LEU A CA 1
ATOM 6447 C C . LEU A 1 848 ? 14.663 18.223 -34.945 1.00 53.72 848 LEU A C 1
ATOM 6449 O O . LEU A 1 848 ? 15.406 17.245 -35.059 1.00 53.72 848 LEU A O 1
ATOM 6453 N N . LEU A 1 849 ? 13.358 18.154 -35.211 1.00 53.66 849 LEU A N 1
ATOM 6454 C CA . LEU A 1 849 ? 12.700 16.912 -35.606 1.00 53.66 849 LEU A CA 1
ATOM 6455 C C . LEU A 1 849 ? 13.181 16.386 -36.964 1.00 53.66 849 LEU A C 1
ATOM 6457 O O . LEU A 1 849 ? 13.484 17.121 -37.908 1.00 53.66 849 LEU A O 1
ATOM 6461 N N . LEU A 1 850 ? 13.173 15.060 -37.058 1.00 55.41 850 LEU A N 1
ATOM 6462 C CA . LEU A 1 850 ? 13.337 14.341 -38.309 1.00 55.41 850 LEU A CA 1
ATOM 6463 C C . LEU A 1 850 ? 11.979 14.339 -39.031 1.00 55.41 850 LEU A C 1
ATOM 6465 O O . LEU A 1 850 ? 10.972 13.887 -38.481 1.00 55.41 850 LEU A O 1
ATOM 6469 N N . THR A 1 851 ? 11.929 14.911 -40.234 1.00 43.75 851 THR A N 1
ATOM 6470 C CA . THR A 1 851 ? 10.715 15.165 -41.026 1.00 43.75 851 THR A CA 1
ATOM 6471 C C . THR A 1 851 ? 10.142 13.874 -41.618 1.00 43.75 851 THR A C 1
ATOM 6473 O O . THR A 1 851 ? 10.225 13.623 -42.818 1.00 43.75 851 THR A O 1
ATOM 6476 N N . GLY A 1 852 ? 9.540 13.049 -40.759 1.00 37.56 852 GLY A N 1
ATOM 6477 C CA . GLY A 1 852 ? 8.948 11.760 -41.120 1.00 37.56 852 GLY A CA 1
ATOM 6478 C C . GLY A 1 852 ? 8.485 10.976 -39.892 1.00 37.56 852 GLY A C 1
ATOM 6479 O O . GLY A 1 852 ? 9.121 10.006 -39.504 1.00 37.56 852 GLY A O 1
ATOM 6480 N N . GLY A 1 853 ? 7.393 11.410 -39.249 1.00 30.56 853 GLY A N 1
ATOM 6481 C CA . GLY A 1 853 ? 6.970 10.835 -37.965 1.00 30.56 853 GLY A CA 1
ATOM 6482 C C . GLY A 1 853 ? 5.552 1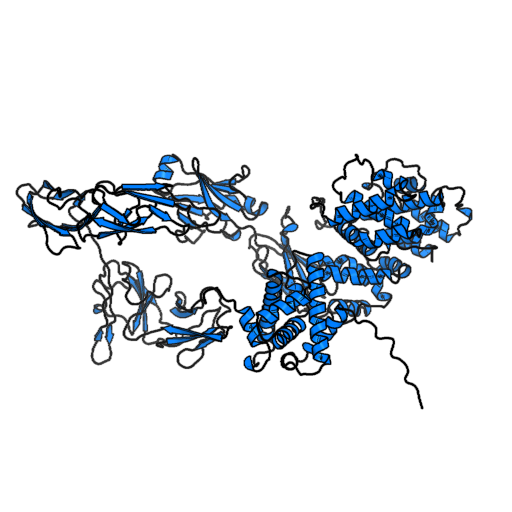1.197 -37.522 1.00 30.56 853 GLY A C 1
ATOM 6483 O O . GLY A 1 853 ? 5.380 11.742 -36.444 1.00 30.56 853 GLY A O 1
ATOM 6484 N N . VAL A 1 854 ? 4.553 10.879 -38.354 1.00 30.17 854 VAL A N 1
ATOM 6485 C CA . VAL A 1 854 ? 3.124 10.750 -37.982 1.00 30.17 854 VAL A CA 1
ATOM 6486 C C . VAL A 1 854 ? 2.503 11.954 -37.241 1.00 30.17 854 VAL A C 1
ATOM 6488 O O . VAL A 1 854 ? 2.386 11.976 -36.018 1.00 30.17 854 VAL A O 1
ATOM 6491 N N . GLN A 1 855 ? 1.903 12.878 -38.006 1.00 30.86 855 GLN A N 1
ATOM 6492 C CA . GLN A 1 855 ? 0.615 13.429 -37.566 1.00 30.86 855 GLN A CA 1
ATOM 6493 C C . GLN A 1 855 ? -0.409 12.294 -37.636 1.00 30.86 855 GLN A C 1
ATOM 6495 O O . GLN A 1 855 ? -0.919 11.971 -38.709 1.00 30.86 855 GLN A O 1
ATOM 6500 N N . GLY A 1 856 ? -0.680 11.661 -36.500 1.00 25.17 856 GLY A N 1
ATOM 6501 C CA . GLY A 1 856 ? -1.875 10.847 -36.352 1.00 25.17 856 GLY A CA 1
ATOM 6502 C C . GLY A 1 856 ? -3.059 11.781 -36.143 1.00 25.17 856 GLY A C 1
ATOM 6503 O O . GLY A 1 856 ? -3.002 12.647 -35.269 1.00 25.17 856 GLY A O 1
ATOM 6504 N N . GLU A 1 857 ? -4.149 11.591 -36.890 1.00 20.94 857 GLU A N 1
ATOM 6505 C CA . GLU A 1 857 ? -5.448 11.982 -36.337 1.00 20.94 857 GLU A CA 1
ATOM 6506 C C . GLU A 1 857 ? -5.629 11.258 -34.988 1.00 20.94 857 GLU A C 1
ATOM 6508 O O . GLU A 1 857 ? -5.159 10.123 -34.843 1.00 20.94 857 GLU A O 1
ATOM 6513 N N . PRO A 1 858 ? -6.270 11.883 -33.985 1.00 24.62 858 PRO A N 1
ATOM 6514 C CA . PRO A 1 858 ? -6.407 11.303 -32.654 1.00 24.62 858 PRO A CA 1
ATOM 6515 C C . PRO A 1 858 ? -7.358 10.096 -32.676 1.00 24.62 858 PRO A C 1
ATOM 6517 O O . PRO A 1 858 ? -8.556 10.208 -32.414 1.00 24.62 858 PRO A O 1
ATOM 6520 N N . VAL A 1 859 ? -6.813 8.915 -32.975 1.00 24.44 859 VAL A N 1
ATOM 6521 C CA . VAL A 1 859 ? -7.515 7.632 -32.867 1.00 24.44 859 VAL A CA 1
ATOM 6522 C C . VAL A 1 859 ? -7.619 7.246 -31.390 1.00 24.44 859 VAL A C 1
ATOM 6524 O O . VAL A 1 859 ? -6.831 6.458 -30.878 1.00 24.44 859 VAL A O 1
ATOM 6527 N N . GLY A 1 860 ? -8.626 7.812 -30.721 1.00 25.02 860 GLY A N 1
ATOM 6528 C CA . GLY A 1 860 ? -9.057 7.440 -29.373 1.00 25.02 860 GLY A CA 1
ATOM 6529 C C . GLY A 1 860 ? -8.191 7.995 -28.237 1.00 25.02 860 GLY A C 1
ATOM 6530 O O . GLY A 1 860 ? -6.967 7.902 -28.243 1.00 25.02 860 GLY A O 1
ATOM 6531 N N . GLU A 1 861 ? -8.848 8.542 -27.214 1.00 29.67 861 GLU A N 1
ATOM 6532 C CA . GLU A 1 861 ? -8.246 9.118 -26.003 1.00 29.67 861 GLU A CA 1
ATOM 6533 C C . GLU A 1 861 ? -7.522 8.055 -25.137 1.00 29.67 861 GLU A C 1
ATOM 6535 O O . GLU A 1 861 ? -8.016 7.554 -24.120 1.00 29.67 861 GLU A O 1
ATOM 6540 N N . GLY A 1 862 ? -6.307 7.703 -25.565 1.00 25.45 862 GLY A N 1
ATOM 6541 C CA . GLY A 1 862 ? -5.375 6.801 -24.877 1.00 25.45 862 GLY A CA 1
ATOM 6542 C C . GLY A 1 862 ? -3.931 7.316 -24.821 1.00 25.45 862 GLY A C 1
ATOM 6543 O O . GLY A 1 862 ? -3.066 6.645 -24.261 1.00 25.45 862 GLY A O 1
ATOM 6544 N N . GLY A 1 863 ? -3.665 8.503 -25.377 1.00 24.34 863 GLY A N 1
ATOM 6545 C CA . GLY A 1 863 ? -2.339 9.123 -25.413 1.00 24.34 863 GLY A CA 1
ATOM 6546 C C . GLY A 1 863 ? -1.771 9.468 -24.032 1.00 24.34 863 GLY A C 1
ATOM 6547 O O . GLY A 1 863 ? -2.491 9.589 -23.037 1.00 24.34 863 GLY A O 1
ATOM 6548 N N . LEU A 1 864 ? -0.448 9.608 -23.968 1.00 31.38 864 LEU A N 1
ATOM 6549 C CA . LEU A 1 864 ? 0.280 10.163 -22.826 1.00 31.38 864 LEU A CA 1
ATOM 6550 C C . LEU A 1 864 ? 0.179 11.688 -22.899 1.00 31.38 864 LEU A C 1
ATOM 6552 O O . LEU A 1 864 ? 0.874 12.318 -23.691 1.00 31.38 864 LEU A O 1
ATOM 6556 N N . ASP A 1 865 ? -0.733 12.263 -22.121 1.00 24.92 865 ASP A N 1
ATOM 6557 C CA . ASP A 1 865 ? -1.077 13.674 -22.250 1.00 24.92 865 ASP A CA 1
ATOM 6558 C C . ASP A 1 865 ? -0.125 14.564 -21.440 1.00 24.92 865 ASP A C 1
ATOM 6560 O O . ASP A 1 865 ? -0.179 14.584 -20.209 1.00 24.92 865 ASP A O 1
ATOM 6564 N N . GLY A 1 866 ? 0.759 15.267 -22.158 1.00 25.08 866 GLY A N 1
ATOM 6565 C CA . GLY A 1 866 ? 1.061 16.701 -21.996 1.00 25.08 866 GLY A CA 1
ATOM 6566 C C . GLY A 1 866 ? 1.573 17.253 -20.659 1.00 25.08 866 GLY A C 1
ATOM 6567 O O . GLY A 1 866 ? 1.891 18.436 -20.587 1.00 25.08 866 GLY A O 1
ATOM 6568 N N . SER A 1 867 ? 1.668 16.444 -19.610 1.00 23.16 867 SER A N 1
ATOM 6569 C CA . SER A 1 867 ? 2.127 16.857 -18.288 1.00 23.16 867 SER A CA 1
ATOM 6570 C C . SER A 1 867 ? 3.605 16.533 -18.164 1.00 23.16 867 SER A C 1
ATOM 6572 O O . SER A 1 867 ? 3.964 15.386 -17.892 1.00 23.16 867 SER A O 1
ATOM 6574 N N . THR A 1 868 ? 4.463 17.537 -18.357 1.00 26.20 868 THR A N 1
ATOM 6575 C CA . THR A 1 868 ? 5.879 17.447 -17.988 1.00 26.20 868 THR A CA 1
ATOM 6576 C C . THR A 1 868 ? 5.946 16.930 -16.549 1.00 26.20 868 THR A C 1
ATOM 6578 O O . THR A 1 868 ? 5.352 17.565 -15.670 1.00 26.20 868 THR A O 1
ATOM 6581 N N . PRO A 1 869 ? 6.584 15.780 -16.266 1.00 28.75 869 PRO A N 1
ATOM 6582 C CA . PRO A 1 869 ? 6.757 15.366 -14.885 1.00 28.75 869 PRO A CA 1
ATOM 6583 C C . PRO A 1 869 ? 7.558 16.462 -14.184 1.00 28.75 869 PRO A C 1
ATOM 6585 O O . PRO A 1 869 ? 8.590 16.886 -14.708 1.00 28.75 869 PRO A O 1
ATOM 6588 N N . GLU A 1 870 ? 7.078 16.945 -13.031 1.00 33.38 870 GLU A N 1
ATOM 6589 C CA . GLU A 1 870 ? 7.875 17.882 -12.237 1.00 33.38 870 GLU A CA 1
ATOM 6590 C C . GLU A 1 870 ? 9.271 17.279 -12.033 1.00 33.38 870 GLU A C 1
ATOM 6592 O O . GLU A 1 870 ? 9.368 16.083 -11.725 1.00 33.38 870 GLU A O 1
ATOM 6597 N N . PRO A 1 871 ? 10.346 18.053 -12.264 1.00 38.97 871 PRO A N 1
ATOM 6598 C CA . PRO A 1 871 ? 11.698 17.530 -12.203 1.00 38.97 871 PRO A CA 1
ATOM 6599 C C . PRO A 1 871 ? 11.997 17.097 -10.767 1.00 38.97 871 PRO A C 1
ATOM 6601 O O . PRO A 1 871 ? 12.306 17.922 -9.911 1.00 38.97 871 PRO A O 1
ATOM 6604 N N . GLY A 1 872 ? 11.877 15.790 -10.511 1.00 42.19 872 GLY A N 1
ATOM 6605 C CA . GLY A 1 872 ? 12.201 15.196 -9.217 1.00 42.19 872 GLY A CA 1
ATOM 6606 C C . GLY A 1 872 ? 13.624 15.567 -8.809 1.00 42.19 872 GLY A C 1
ATOM 6607 O O . GLY A 1 872 ? 14.509 15.562 -9.670 1.00 42.19 872 GLY A O 1
ATOM 6608 N N . GLU A 1 873 ? 13.796 15.902 -7.526 1.00 46.53 873 GLU A N 1
ATOM 6609 C CA . GLU A 1 873 ? 14.955 16.634 -7.005 1.00 46.53 873 GLU A CA 1
ATOM 6610 C C . GLU A 1 873 ? 16.306 16.102 -7.523 1.00 46.53 873 GLU A C 1
ATOM 6612 O O . GLU A 1 873 ? 16.513 14.882 -7.588 1.00 46.53 873 GLU A O 1
ATOM 6617 N N . PRO A 1 874 ? 17.244 17.001 -7.883 1.00 54.47 874 PRO A N 1
ATOM 6618 C CA . PRO A 1 874 ? 18.536 16.616 -8.432 1.00 54.47 874 PRO A CA 1
ATOM 6619 C C . PRO A 1 874 ? 19.317 15.742 -7.448 1.00 54.47 874 PRO A C 1
ATOM 6621 O O . PRO A 1 874 ? 19.756 16.186 -6.388 1.00 54.47 874 PRO A O 1
ATOM 6624 N N . THR A 1 875 ? 19.511 14.480 -7.819 1.00 67.25 875 THR A N 1
ATOM 6625 C CA . THR A 1 875 ? 20.188 13.485 -6.984 1.00 67.25 875 THR A CA 1
ATOM 6626 C C . THR A 1 875 ? 21.700 13.742 -6.951 1.00 67.25 875 THR A C 1
ATOM 6628 O O . THR A 1 875 ? 22.271 14.255 -7.914 1.00 67.25 875 THR A O 1
ATOM 6631 N N . GLU A 1 876 ? 22.394 13.331 -5.885 1.00 74.00 876 GLU A N 1
ATOM 6632 C CA . GLU A 1 876 ? 23.857 13.495 -5.757 1.00 74.00 876 GLU A CA 1
ATOM 6633 C C . GLU A 1 876 ? 24.623 12.897 -6.961 1.00 74.00 876 GLU A C 1
ATOM 6635 O O . GLU A 1 876 ? 25.569 13.499 -7.473 1.00 74.00 876 GLU A O 1
ATOM 6640 N N . LEU A 1 877 ? 24.123 11.778 -7.502 1.00 76.12 877 LEU A N 1
ATOM 6641 C CA . LEU A 1 877 ? 24.610 11.127 -8.727 1.00 76.12 877 LEU A CA 1
ATOM 6642 C C . LEU A 1 877 ? 24.542 12.029 -9.974 1.00 76.12 877 LEU A C 1
ATOM 6644 O O . LEU A 1 877 ? 25.443 11.997 -10.815 1.00 76.12 877 LEU A O 1
ATOM 6648 N N . TRP A 1 878 ? 23.495 12.848 -10.103 1.00 83.62 878 TRP A N 1
ATOM 6649 C CA . TRP A 1 878 ? 23.309 13.761 -11.236 1.00 83.62 878 TRP A CA 1
ATOM 6650 C C . TRP A 1 878 ? 24.296 14.926 -11.170 1.00 83.62 878 TRP A C 1
ATOM 6652 O O . TRP A 1 878 ? 24.894 15.294 -12.183 1.00 83.62 878 TRP A O 1
ATOM 6662 N N . ALA A 1 879 ? 24.518 15.463 -9.966 1.00 79.38 879 ALA A N 1
ATOM 6663 C CA . ALA A 1 879 ? 25.527 16.487 -9.722 1.00 79.38 879 ALA A CA 1
ATOM 6664 C C . ALA A 1 879 ? 26.940 15.961 -10.022 1.00 79.38 879 ALA A C 1
ATOM 6666 O O . ALA A 1 879 ? 27.723 16.640 -10.690 1.00 79.38 879 ALA A O 1
ATOM 6667 N N . GLU A 1 880 ? 27.259 14.732 -9.599 1.00 83.81 880 GLU A N 1
ATOM 6668 C CA . GLU A 1 880 ? 28.555 14.110 -9.881 1.00 83.81 880 GLU A CA 1
ATOM 6669 C C . GLU A 1 880 ? 28.766 13.865 -11.387 1.00 83.81 880 GLU A C 1
ATOM 6671 O O . GLU A 1 880 ? 29.830 14.183 -11.931 1.00 83.81 880 GLU A O 1
ATOM 6676 N N . ALA A 1 881 ? 27.753 13.343 -12.085 1.00 86.25 881 ALA A N 1
ATOM 6677 C CA . ALA A 1 881 ? 27.809 13.115 -13.526 1.00 86.25 881 ALA A CA 1
ATOM 6678 C C . ALA A 1 881 ? 27.998 14.426 -14.308 1.00 86.25 881 ALA A C 1
ATOM 6680 O O . ALA A 1 881 ? 28.882 14.503 -15.168 1.00 86.25 881 ALA A O 1
ATOM 6681 N N . LEU A 1 882 ? 27.243 15.480 -13.969 1.00 84.88 882 LEU A N 1
ATOM 6682 C CA . LEU A 1 882 ? 27.386 16.790 -14.605 1.00 84.88 882 LEU A CA 1
ATOM 6683 C C . LEU A 1 882 ? 28.766 17.405 -14.329 1.00 84.88 882 LEU A C 1
ATOM 6685 O O . LEU A 1 882 ? 29.408 17.896 -15.258 1.00 84.88 882 LEU A O 1
ATOM 6689 N N . ALA A 1 883 ? 29.273 17.315 -13.095 1.00 84.06 883 ALA A N 1
ATOM 6690 C CA . ALA A 1 883 ? 30.610 17.795 -12.746 1.00 84.06 883 ALA A CA 1
ATOM 6691 C C . ALA A 1 883 ? 31.713 17.067 -13.538 1.00 84.06 883 ALA A C 1
ATOM 6693 O O . ALA A 1 883 ? 32.634 17.708 -14.049 1.00 84.06 883 ALA A O 1
ATOM 6694 N N . ARG A 1 884 ? 31.610 15.741 -13.720 1.00 88.19 884 ARG A N 1
ATOM 6695 C CA . ARG A 1 884 ? 32.538 14.958 -14.563 1.00 88.19 884 ARG A CA 1
ATOM 6696 C C . ARG A 1 884 ? 32.525 15.432 -16.021 1.00 88.19 884 ARG A C 1
ATOM 6698 O O . ARG A 1 884 ? 33.594 15.580 -16.618 1.00 88.19 884 ARG A O 1
ATOM 6705 N N . ILE A 1 885 ? 31.346 15.718 -16.577 1.00 89.12 885 ILE A N 1
ATOM 6706 C CA . ILE A 1 885 ? 31.189 16.247 -17.944 1.00 89.12 885 ILE A CA 1
ATOM 6707 C C . ILE A 1 885 ? 31.773 17.662 -18.057 1.00 89.12 885 ILE A C 1
ATOM 6709 O O . ILE A 1 885 ? 32.515 17.935 -18.997 1.00 89.12 885 ILE A O 1
ATOM 6713 N N . GLN A 1 886 ? 31.514 18.544 -17.088 1.00 84.62 886 GLN A N 1
ATOM 6714 C CA . GLN A 1 886 ? 32.066 19.904 -17.053 1.00 84.62 886 GLN A CA 1
ATOM 6715 C C . GLN A 1 886 ? 33.601 19.910 -16.953 1.00 84.62 886 GLN A C 1
ATOM 6717 O O . GLN A 1 886 ? 34.260 20.673 -17.660 1.00 84.62 886 GLN A O 1
ATOM 6722 N N . ILE A 1 887 ? 34.187 19.026 -16.135 1.00 86.38 887 ILE A N 1
ATOM 6723 C CA . ILE A 1 887 ? 35.645 18.852 -16.034 1.00 86.38 887 ILE A CA 1
ATOM 6724 C C . ILE A 1 887 ? 36.225 18.380 -17.374 1.00 86.38 887 ILE A C 1
ATOM 6726 O O . ILE A 1 887 ? 37.236 18.922 -17.825 1.00 86.38 887 ILE A O 1
ATOM 6730 N N . PHE A 1 888 ? 35.587 17.416 -18.046 1.00 89.12 888 PHE A N 1
ATOM 6731 C CA . PHE A 1 888 ? 35.993 16.979 -19.386 1.00 89.12 888 PHE A CA 1
ATOM 6732 C C . PHE A 1 888 ? 35.878 18.110 -20.423 1.00 89.12 888 PHE A C 1
ATOM 6734 O O . PHE A 1 888 ? 36.817 18.347 -21.184 1.00 89.12 888 PHE A O 1
ATOM 6741 N N . ALA A 1 889 ? 34.773 18.856 -20.426 1.00 85.50 889 ALA A N 1
ATOM 6742 C CA . ALA A 1 889 ? 34.561 19.979 -21.333 1.00 85.50 889 ALA A CA 1
ATOM 6743 C C . ALA A 1 889 ? 35.643 21.059 -21.159 1.00 85.50 889 ALA A C 1
ATOM 6745 O O . ALA A 1 889 ? 36.296 21.431 -22.130 1.00 85.50 889 ALA A O 1
ATOM 6746 N N . GLY A 1 890 ? 35.900 21.497 -19.921 1.00 81.69 890 GLY A N 1
ATOM 6747 C CA . GLY A 1 890 ? 36.881 22.542 -19.608 1.00 81.69 890 GLY A CA 1
ATOM 6748 C C . GLY A 1 890 ? 38.354 22.132 -19.743 1.00 81.69 890 GLY A C 1
ATOM 6749 O O . GLY A 1 890 ? 39.220 23.003 -19.775 1.00 81.69 890 GLY A O 1
ATOM 6750 N N . SER A 1 891 ? 38.657 20.832 -19.827 1.00 81.75 891 SER A N 1
ATOM 6751 C CA . SER A 1 891 ? 40.026 20.310 -20.006 1.00 81.75 891 SER A CA 1
ATOM 6752 C C . SER A 1 891 ? 40.313 19.751 -21.404 1.00 81.75 891 SER A C 1
ATOM 6754 O O . SER A 1 891 ? 41.440 19.333 -21.674 1.00 81.75 891 SER A O 1
ATOM 6756 N N . SER A 1 892 ? 39.328 19.754 -22.307 1.00 85.06 892 SER A N 1
ATOM 6757 C CA . SER A 1 892 ? 39.452 19.211 -23.663 1.00 85.06 892 SER A CA 1
ATOM 6758 C C . SER A 1 892 ? 39.399 20.294 -24.744 1.00 85.06 892 SER A C 1
ATOM 6760 O O . SER A 1 892 ? 38.910 21.404 -24.541 1.00 85.06 892 SER A O 1
ATOM 6762 N N . ARG A 1 893 ? 39.852 19.945 -25.957 1.00 85.25 893 ARG A N 1
ATOM 6763 C CA . ARG A 1 893 ? 39.741 20.804 -27.153 1.00 85.25 893 ARG A CA 1
ATOM 6764 C C . ARG A 1 893 ? 38.298 21.072 -27.603 1.00 85.25 893 ARG A C 1
ATOM 6766 O O . ARG A 1 893 ? 38.095 21.856 -28.520 1.00 85.25 893 ARG A O 1
ATOM 6773 N N . TYR A 1 894 ? 37.316 20.401 -26.999 1.00 86.06 894 TYR A N 1
ATOM 6774 C CA . TYR A 1 894 ? 35.912 20.452 -27.400 1.00 86.06 894 TYR A CA 1
ATOM 6775 C C . TYR A 1 894 ? 35.109 21.528 -26.660 1.00 86.06 894 TYR A C 1
ATOM 6777 O O . TYR A 1 894 ? 33.921 21.658 -26.934 1.00 86.06 894 TYR A O 1
ATOM 6785 N N . ALA A 1 895 ? 35.720 22.310 -25.756 1.00 82.12 895 ALA A N 1
ATOM 6786 C CA . ALA A 1 895 ? 35.038 23.349 -24.972 1.00 82.12 895 ALA A CA 1
ATOM 6787 C C . ALA A 1 895 ? 34.033 24.224 -25.774 1.00 82.12 895 ALA A C 1
ATOM 6789 O O . ALA A 1 895 ? 32.916 24.392 -25.279 1.00 82.12 895 ALA A O 1
ATOM 6790 N N . PRO A 1 896 ? 34.305 24.664 -27.027 1.00 81.06 896 PRO A N 1
ATOM 6791 C CA . PRO A 1 896 ? 33.349 25.447 -27.833 1.00 81.06 896 PRO A CA 1
ATOM 6792 C C . PRO A 1 896 ? 32.067 24.710 -28.274 1.00 81.06 896 PRO A C 1
ATOM 6794 O O . PRO A 1 896 ? 31.116 25.321 -28.769 1.00 81.06 896 PRO A O 1
ATOM 6797 N N . MET A 1 897 ? 32.000 23.385 -28.117 1.00 80.12 897 MET A N 1
ATOM 6798 C CA . MET A 1 897 ? 30.749 22.625 -28.249 1.00 80.12 897 MET A CA 1
ATOM 6799 C C . MET A 1 897 ? 29.869 22.769 -27.005 1.00 80.12 897 MET A C 1
ATOM 6801 O O . MET A 1 897 ? 28.648 22.841 -27.118 1.00 80.12 897 MET A O 1
ATOM 6805 N N . PHE A 1 898 ? 30.498 22.822 -25.829 1.00 79.19 898 PHE A N 1
ATOM 6806 C CA . PHE A 1 898 ? 29.843 22.866 -24.524 1.00 79.19 898 PHE A CA 1
ATOM 6807 C C . PHE A 1 898 ? 29.490 24.305 -24.097 1.00 79.19 898 PHE A C 1
ATOM 6809 O O . PHE A 1 898 ? 28.766 24.486 -23.125 1.00 79.19 898 PHE A O 1
ATOM 6816 N N . GLU A 1 899 ? 29.909 25.337 -24.841 1.00 68.56 899 GLU A N 1
ATOM 6817 C CA . GLU A 1 899 ? 29.562 26.747 -24.578 1.00 68.56 899 GLU A CA 1
ATOM 6818 C C . GLU A 1 899 ? 28.047 27.014 -24.499 1.00 68.56 899 GLU A C 1
ATOM 6820 O O . GLU A 1 899 ? 27.630 27.884 -23.740 1.00 68.56 899 GLU A O 1
ATOM 6825 N N . ARG A 1 900 ? 27.192 26.240 -25.193 1.00 59.09 900 ARG A N 1
ATOM 6826 C CA . ARG A 1 900 ? 25.723 26.360 -25.053 1.00 59.09 900 ARG A CA 1
ATOM 6827 C C . ARG A 1 900 ? 25.167 25.843 -23.724 1.00 59.09 900 ARG A C 1
ATOM 6829 O O . ARG A 1 900 ? 24.094 26.286 -23.331 1.00 59.09 900 ARG A O 1
ATOM 6836 N N . LEU A 1 901 ? 25.891 24.979 -23.010 1.00 54.81 901 LEU A N 1
ATOM 6837 C CA . LEU A 1 901 ? 25.584 24.677 -21.607 1.00 54.81 901 LEU A CA 1
ATOM 6838 C C . LEU A 1 901 ? 25.925 25.890 -20.715 1.00 54.81 901 LEU A C 1
ATOM 6840 O O . LEU A 1 901 ? 25.345 26.067 -19.651 1.00 54.81 901 LEU A O 1
ATOM 6844 N N . GLY A 1 902 ? 26.847 26.749 -21.166 1.00 44.12 902 GLY A N 1
ATOM 6845 C CA . GLY A 1 902 ? 27.441 27.846 -20.412 1.00 44.12 902 GLY A CA 1
ATOM 6846 C C . GLY A 1 902 ? 26.843 29.234 -20.649 1.00 44.12 902 GLY A C 1
ATOM 6847 O O . GLY A 1 902 ? 27.545 30.138 -21.093 1.00 44.12 902 GLY A O 1
ATOM 6848 N N . HIS A 1 903 ? 25.625 29.470 -20.159 1.00 40.31 903 HIS A N 1
ATOM 6849 C CA . HIS A 1 903 ? 25.405 30.676 -19.343 1.00 40.31 903 HIS A CA 1
ATOM 6850 C C . HIS A 1 903 ? 25.551 30.285 -17.868 1.00 40.31 903 HIS A C 1
ATOM 6852 O O . HIS A 1 903 ? 24.599 30.343 -17.097 1.00 40.31 903 HIS A O 1
ATOM 6858 N N . PHE A 1 904 ? 26.753 29.847 -17.483 1.00 44.47 904 PHE A N 1
ATOM 6859 C CA . PHE A 1 904 ? 27.093 29.534 -16.098 1.00 44.47 904 PHE A CA 1
ATOM 6860 C C . PHE A 1 904 ? 27.678 30.785 -15.419 1.00 44.47 904 PHE A C 1
ATOM 6862 O O . PHE A 1 904 ? 28.802 31.180 -15.747 1.00 44.47 904 PHE A O 1
ATOM 6869 N N . PRO A 1 905 ? 26.981 31.416 -14.452 1.00 35.91 905 PRO A N 1
ATOM 6870 C CA . PRO A 1 905 ? 27.651 32.244 -13.457 1.00 35.91 905 PRO A CA 1
ATOM 6871 C C . PRO A 1 905 ? 28.686 31.396 -12.704 1.00 35.91 905 PRO A C 1
ATOM 6873 O O . PRO A 1 905 ? 28.610 30.172 -12.685 1.00 35.91 905 PRO A O 1
ATOM 6876 N N . THR A 1 906 ? 29.632 32.030 -12.015 1.00 39.72 906 THR A N 1
ATOM 6877 C CA . THR A 1 906 ? 30.731 31.359 -11.289 1.00 39.72 906 THR A CA 1
ATOM 6878 C C . THR A 1 906 ? 30.313 30.564 -10.035 1.00 39.72 906 THR A C 1
ATOM 6880 O O . THR A 1 906 ? 31.150 30.288 -9.178 1.00 39.72 906 THR A O 1
ATOM 6883 N N . ALA A 1 907 ? 29.038 30.195 -9.913 1.00 41.81 907 ALA A N 1
ATOM 6884 C CA . ALA A 1 907 ? 28.504 29.279 -8.912 1.00 41.81 907 ALA A CA 1
ATOM 6885 C C . ALA A 1 907 ? 27.992 28.016 -9.619 1.00 41.81 907 ALA A C 1
ATOM 6887 O O . ALA A 1 907 ? 27.339 28.121 -10.654 1.00 41.81 907 ALA A O 1
ATOM 6888 N N . VAL A 1 908 ? 28.286 26.839 -9.056 1.00 47.38 908 VAL A N 1
ATOM 6889 C CA . VAL A 1 908 ? 27.781 25.548 -9.552 1.00 47.38 908 VAL A CA 1
ATOM 6890 C C . VAL A 1 908 ? 26.247 25.613 -9.590 1.00 47.38 908 VAL A C 1
ATOM 6892 O O . VAL A 1 908 ? 25.651 25.780 -8.524 1.00 47.38 908 VAL A O 1
ATOM 6895 N N . PRO A 1 909 ? 25.599 25.529 -10.766 1.00 50.19 909 PRO A N 1
ATOM 6896 C CA . PRO A 1 909 ? 24.146 25.483 -10.835 1.00 50.19 909 PRO A CA 1
ATOM 6897 C C . PRO A 1 909 ? 23.645 24.132 -10.334 1.00 50.19 909 PRO A C 1
ATOM 6899 O O . PRO A 1 909 ? 24.340 23.120 -10.451 1.00 50.19 909 PRO A O 1
ATOM 6902 N N . GLU A 1 910 ? 22.408 24.105 -9.850 1.00 57.97 910 GLU A N 1
ATOM 6903 C CA . GLU A 1 910 ? 21.676 22.853 -9.665 1.00 57.97 910 GLU A CA 1
ATOM 6904 C C . GLU A 1 910 ? 21.618 22.099 -11.011 1.00 57.97 910 GLU A C 1
ATOM 6906 O O . GLU A 1 910 ? 21.372 22.725 -12.051 1.00 57.97 910 GLU A O 1
ATOM 6911 N N . PRO A 1 911 ? 21.904 20.784 -11.045 1.00 61.97 911 PRO A N 1
ATOM 6912 C CA . PRO A 1 911 ? 22.007 20.049 -12.298 1.00 61.97 911 PRO A CA 1
ATOM 6913 C C . PRO A 1 911 ? 20.613 19.857 -12.904 1.00 61.97 911 PRO A C 1
ATOM 6915 O O . PRO A 1 911 ? 19.817 19.053 -12.421 1.00 61.97 911 PRO A O 1
ATOM 6918 N N . THR A 1 912 ? 20.319 20.588 -13.980 1.00 72.81 912 THR A N 1
ATOM 6919 C CA . THR A 1 912 ? 19.067 20.414 -14.724 1.00 72.81 912 THR A CA 1
ATOM 6920 C C . THR A 1 912 ? 19.116 19.144 -15.587 1.00 72.81 912 THR A C 1
ATOM 6922 O O . THR A 1 912 ? 20.186 18.820 -16.121 1.00 72.81 912 THR A O 1
ATOM 6925 N N . PRO A 1 913 ? 17.981 18.433 -15.772 1.00 76.62 913 PRO A N 1
ATOM 6926 C CA . PRO A 1 913 ? 17.914 17.254 -16.641 1.00 76.62 913 PRO A CA 1
ATOM 6927 C C . PRO A 1 913 ? 18.465 17.536 -18.048 1.00 76.62 913 PRO A C 1
ATOM 6929 O O . PRO A 1 913 ? 19.308 16.793 -18.546 1.00 76.62 913 PRO A O 1
ATOM 6932 N N . ASP A 1 914 ? 18.056 18.657 -18.646 1.00 78.38 914 ASP A N 1
ATOM 6933 C CA . ASP A 1 914 ? 18.408 19.084 -20.004 1.00 78.38 914 ASP A CA 1
ATOM 6934 C C . ASP A 1 914 ? 19.928 19.245 -20.184 1.00 78.38 914 ASP A C 1
ATOM 6936 O O . ASP A 1 914 ? 20.518 18.739 -21.138 1.00 78.38 914 ASP A O 1
ATOM 6940 N N . ALA A 1 915 ? 20.600 19.920 -19.241 1.00 80.38 915 ALA A N 1
ATOM 6941 C CA . ALA A 1 915 ? 22.043 20.152 -19.319 1.00 80.38 915 ALA A CA 1
ATOM 6942 C C . ALA A 1 915 ? 22.842 18.847 -19.176 1.00 80.38 915 ALA A C 1
ATOM 6944 O O . ALA A 1 915 ? 23.901 18.681 -19.789 1.00 80.38 915 ALA A O 1
ATOM 6945 N N . LEU A 1 916 ? 22.328 17.912 -18.376 1.00 86.94 916 LEU A N 1
ATOM 6946 C CA . LEU A 1 916 ? 22.920 16.597 -18.163 1.00 86.94 916 LEU A CA 1
ATOM 6947 C C . LEU A 1 916 ? 22.709 15.671 -19.372 1.00 86.94 916 LEU A C 1
ATOM 6949 O O . LEU A 1 916 ? 23.653 14.997 -19.788 1.00 86.94 916 LEU A O 1
ATOM 6953 N N . SER A 1 917 ? 21.519 15.688 -19.979 1.00 90.12 917 SER A N 1
ATOM 6954 C CA . SER A 1 917 ? 21.205 14.962 -21.217 1.00 90.12 917 SER A CA 1
ATOM 6955 C C . SER A 1 917 ? 22.083 15.429 -22.382 1.00 90.12 917 SER A C 1
ATOM 6957 O O . SER A 1 917 ? 22.842 14.628 -22.938 1.00 90.12 917 SER A O 1
ATOM 6959 N N . LEU A 1 918 ? 22.089 16.734 -22.678 1.00 88.50 918 LEU A N 1
ATOM 6960 C CA . LEU A 1 918 ? 22.913 17.329 -23.732 1.00 88.50 918 LEU A CA 1
ATOM 6961 C C . LEU A 1 918 ? 24.414 17.089 -23.504 1.00 88.50 918 LEU A C 1
ATOM 6963 O O . LEU A 1 918 ? 25.153 16.766 -24.438 1.00 88.50 918 LEU A O 1
ATOM 6967 N N . GLY A 1 919 ? 24.874 17.211 -22.256 1.00 90.31 919 GLY A N 1
ATOM 6968 C CA . GLY A 1 919 ? 26.256 16.926 -21.877 1.00 90.31 919 GLY A CA 1
ATOM 6969 C C . GLY A 1 919 ? 26.657 15.473 -22.156 1.00 90.31 919 GLY A C 1
ATOM 6970 O O . GLY A 1 919 ? 27.715 15.227 -22.742 1.00 90.31 919 GLY A O 1
ATOM 6971 N N . CYS A 1 920 ? 25.804 14.511 -21.792 1.00 94.19 920 CYS A N 1
ATOM 6972 C CA . CYS A 1 920 ? 26.014 13.094 -22.089 1.00 94.19 920 CYS A CA 1
ATOM 6973 C C . CYS A 1 920 ? 25.982 12.805 -23.596 1.00 94.19 920 CYS A C 1
ATOM 6975 O O . CYS A 1 920 ? 26.858 12.089 -24.087 1.00 94.19 920 CYS A O 1
ATOM 6977 N N . ALA A 1 921 ? 25.046 13.402 -24.339 1.00 94.00 921 ALA A N 1
ATOM 6978 C CA . ALA A 1 921 ? 24.941 13.256 -25.789 1.00 94.00 921 ALA A CA 1
ATOM 6979 C C . ALA A 1 921 ? 26.211 13.739 -26.512 1.00 94.00 921 ALA A C 1
ATOM 6981 O O . ALA A 1 921 ? 26.780 13.004 -27.325 1.00 94.00 921 ALA A O 1
ATOM 6982 N N . LEU A 1 922 ? 26.720 14.929 -26.166 1.00 93.44 922 LEU A N 1
ATOM 6983 C CA . LEU A 1 922 ? 27.978 15.457 -26.707 1.00 93.44 922 LEU A CA 1
ATOM 6984 C C . LEU A 1 922 ? 29.159 14.524 -26.413 1.00 93.44 922 LEU A C 1
ATOM 6986 O O . LEU A 1 922 ? 29.911 14.177 -27.324 1.00 93.44 922 LEU A O 1
ATOM 6990 N N . VAL A 1 923 ? 29.306 14.061 -25.167 1.00 95.94 923 VAL A N 1
ATOM 6991 C CA . VAL A 1 923 ? 30.372 13.117 -24.789 1.00 95.94 923 VAL A CA 1
ATOM 6992 C C . VAL A 1 923 ? 30.255 11.798 -25.565 1.00 95.94 923 VAL A C 1
ATOM 6994 O O . VAL A 1 923 ? 31.263 11.301 -26.067 1.00 95.94 923 VAL A O 1
ATOM 6997 N N . ALA A 1 924 ? 29.048 11.255 -25.739 1.00 96.38 924 ALA A N 1
ATOM 6998 C CA . ALA A 1 924 ? 28.821 10.030 -26.502 1.00 96.38 924 ALA A CA 1
ATOM 6999 C C . ALA A 1 924 ? 29.192 10.180 -27.987 1.00 96.38 924 ALA A C 1
ATOM 7001 O O . ALA A 1 924 ? 29.853 9.303 -28.548 1.00 96.38 924 ALA A O 1
ATOM 7002 N N . ARG A 1 925 ? 28.846 11.301 -28.631 1.00 94.94 925 ARG A N 1
ATOM 7003 C CA . ARG A 1 925 ? 29.195 11.529 -30.044 1.00 94.94 925 ARG A CA 1
ATOM 7004 C C . ARG A 1 925 ? 30.679 11.852 -30.245 1.00 94.94 925 ARG A C 1
ATOM 7006 O O . ARG A 1 925 ? 31.278 11.361 -31.200 1.00 94.94 925 ARG A O 1
ATOM 7013 N N . ILE A 1 926 ? 31.333 12.538 -29.304 1.00 94.75 926 ILE A N 1
ATOM 7014 C CA . ILE A 1 926 ? 32.802 12.698 -29.299 1.00 94.75 926 ILE A CA 1
ATOM 7015 C C . ILE A 1 926 ? 33.506 11.334 -29.113 1.00 94.75 926 ILE A C 1
ATOM 7017 O O . ILE A 1 926 ? 34.494 11.043 -29.793 1.00 94.75 926 ILE A O 1
ATOM 7021 N N . ALA A 1 927 ? 32.975 10.457 -28.253 1.00 94.75 927 ALA A N 1
ATOM 7022 C CA . ALA A 1 927 ? 33.465 9.085 -28.094 1.00 94.75 927 ALA A CA 1
ATOM 7023 C C . ALA A 1 927 ? 33.312 8.262 -29.388 1.00 94.75 927 ALA A C 1
ATOM 7025 O O . ALA A 1 927 ? 34.240 7.545 -29.772 1.00 94.75 927 ALA A O 1
ATOM 7026 N N . ALA A 1 928 ? 32.195 8.425 -30.107 1.00 94.12 928 ALA A N 1
ATOM 7027 C CA . ALA A 1 928 ? 31.956 7.782 -31.399 1.00 94.12 928 ALA A CA 1
ATOM 7028 C C . ALA A 1 928 ? 32.966 8.208 -32.482 1.00 94.12 928 ALA A C 1
ATOM 7030 O O . ALA A 1 928 ? 33.367 7.378 -33.296 1.00 94.12 928 ALA A O 1
ATOM 7031 N N . GLN A 1 929 ? 33.478 9.444 -32.450 1.00 90.50 929 GLN A N 1
ATOM 7032 C CA . GLN A 1 929 ? 34.577 9.872 -33.334 1.00 90.50 929 GLN A CA 1
ATOM 7033 C C . GLN A 1 929 ? 35.942 9.247 -32.962 1.00 90.50 929 GLN A C 1
ATOM 7035 O O . GLN A 1 929 ? 36.902 9.289 -33.736 1.00 90.50 929 GLN A O 1
ATOM 7040 N N . GLY A 1 930 ? 36.026 8.561 -31.817 1.00 88.38 930 GLY A N 1
ATOM 7041 C CA . GLY A 1 930 ? 37.184 7.774 -31.390 1.00 88.38 930 GLY A CA 1
ATOM 7042 C C . GLY A 1 930 ? 38.005 8.387 -30.259 1.00 88.38 930 GLY A C 1
ATOM 7043 O O . GLY A 1 930 ? 39.129 7.934 -30.035 1.00 88.38 930 GLY A O 1
ATOM 7044 N N . ASP A 1 931 ? 37.479 9.390 -29.555 1.00 93.00 931 ASP A N 1
ATOM 7045 C CA . ASP A 1 931 ? 38.143 9.984 -28.397 1.00 93.00 931 ASP A CA 1
ATOM 7046 C C . ASP A 1 931 ? 38.081 9.054 -27.170 1.00 93.00 931 ASP A C 1
ATOM 7048 O O . ASP A 1 931 ? 37.012 8.714 -26.656 1.00 93.00 931 ASP A O 1
ATOM 7052 N N . ALA A 1 932 ? 39.252 8.634 -26.685 1.00 90.94 932 ALA A N 1
ATOM 7053 C CA . ALA A 1 932 ? 39.359 7.673 -25.590 1.00 90.94 932 ALA A CA 1
ATOM 7054 C C . ALA A 1 932 ? 38.982 8.250 -24.212 1.00 90.94 932 ALA A C 1
ATOM 7056 O O . ALA A 1 932 ? 38.592 7.483 -23.328 1.00 90.94 932 ALA A O 1
ATOM 7057 N N . ALA A 1 933 ? 39.094 9.569 -24.015 1.00 90.62 933 ALA A N 1
ATOM 7058 C CA . ALA A 1 933 ? 38.706 10.218 -22.767 1.00 90.62 933 ALA A CA 1
ATOM 7059 C C . ALA A 1 933 ? 37.181 10.371 -22.706 1.00 90.62 933 ALA A C 1
ATOM 7061 O O . ALA A 1 933 ? 36.569 9.971 -21.714 1.00 90.62 933 ALA A O 1
ATOM 7062 N N . ALA A 1 934 ? 36.556 10.817 -23.800 1.00 92.19 934 ALA A N 1
ATOM 7063 C CA . ALA A 1 934 ? 35.099 10.844 -23.918 1.00 92.19 934 ALA A CA 1
ATOM 7064 C C . ALA A 1 934 ? 34.490 9.441 -23.727 1.00 92.19 934 ALA A C 1
ATOM 7066 O O . ALA A 1 934 ? 33.571 9.267 -22.931 1.00 92.19 934 ALA A O 1
ATOM 7067 N N . ALA A 1 935 ? 35.080 8.408 -24.343 1.00 92.00 935 ALA A N 1
ATOM 7068 C CA . ALA A 1 935 ? 34.662 7.012 -24.171 1.00 92.00 935 ALA A CA 1
ATOM 7069 C C . ALA A 1 935 ? 34.892 6.444 -22.751 1.00 92.00 935 ALA A C 1
ATOM 7071 O O . ALA A 1 935 ? 34.431 5.343 -22.441 1.00 92.00 935 ALA A O 1
ATOM 7072 N N . ALA A 1 936 ? 35.644 7.128 -21.883 1.00 91.12 936 ALA A N 1
ATOM 7073 C CA . ALA A 1 936 ? 35.762 6.782 -20.466 1.00 91.12 936 ALA A CA 1
ATOM 7074 C C . ALA A 1 936 ? 34.687 7.474 -19.617 1.00 91.12 936 ALA A C 1
ATOM 7076 O O . ALA A 1 936 ? 34.127 6.823 -18.736 1.00 91.12 936 ALA A O 1
ATOM 7077 N N . ILE A 1 937 ? 34.376 8.742 -19.909 1.00 92.81 937 ILE A N 1
ATOM 7078 C CA . ILE A 1 937 ? 33.298 9.491 -19.249 1.00 92.81 937 ILE A CA 1
ATOM 7079 C C . ILE A 1 937 ? 31.930 8.903 -19.611 1.00 92.81 937 ILE A C 1
ATOM 7081 O O . ILE A 1 937 ? 31.153 8.620 -18.708 1.00 92.81 937 ILE A O 1
ATOM 7085 N N . GLU A 1 938 ? 31.670 8.610 -20.889 1.00 94.62 938 GLU A N 1
ATOM 7086 C CA . GLU A 1 938 ? 30.402 8.028 -21.358 1.00 94.62 938 GLU A CA 1
ATOM 7087 C C . GLU A 1 938 ? 30.027 6.760 -20.581 1.00 94.62 938 GLU A C 1
ATOM 7089 O O . GLU A 1 938 ? 28.934 6.664 -20.036 1.00 94.62 938 GLU A O 1
ATOM 7094 N N . ARG A 1 939 ? 30.962 5.815 -20.426 1.00 91.44 939 ARG A N 1
ATOM 7095 C CA . ARG A 1 939 ? 30.723 4.580 -19.659 1.00 91.44 939 ARG A CA 1
ATOM 7096 C C . ARG A 1 939 ? 30.463 4.820 -18.172 1.00 91.44 939 ARG A C 1
ATOM 7098 O O . ARG A 1 939 ? 29.877 3.955 -17.529 1.00 91.44 939 ARG A O 1
ATOM 7105 N N . GLN A 1 940 ? 30.918 5.945 -17.620 1.00 88.56 940 GLN A N 1
ATOM 7106 C CA . GLN A 1 940 ? 30.655 6.330 -16.233 1.00 88.56 940 GLN A CA 1
ATOM 7107 C C . GLN A 1 940 ? 29.292 7.015 -16.095 1.00 88.56 940 GLN A C 1
ATOM 7109 O O . GLN A 1 940 ? 28.588 6.731 -15.134 1.00 88.56 940 GLN A O 1
ATOM 7114 N N . THR A 1 941 ? 28.887 7.862 -17.047 1.00 91.12 941 THR A N 1
ATOM 7115 C CA . THR A 1 941 ? 27.641 8.646 -16.965 1.00 91.12 941 THR A CA 1
ATOM 7116 C C . THR A 1 941 ? 26.434 7.996 -17.647 1.00 91.12 941 THR A C 1
ATOM 7118 O O . THR A 1 941 ? 25.311 8.430 -17.407 1.00 91.12 941 THR A O 1
ATOM 7121 N N . ARG A 1 942 ? 26.615 6.929 -18.444 1.00 91.56 942 ARG A N 1
ATOM 7122 C CA . ARG A 1 942 ? 25.537 6.255 -19.198 1.00 91.56 942 ARG A CA 1
ATOM 7123 C C . ARG A 1 942 ? 24.320 5.899 -18.349 1.00 91.56 942 ARG A C 1
ATOM 7125 O O . ARG A 1 942 ? 23.207 6.109 -18.804 1.00 91.56 942 ARG A O 1
ATOM 7132 N N . HIS A 1 943 ? 24.514 5.365 -17.143 1.00 87.56 943 HIS A N 1
ATOM 7133 C CA . HIS A 1 943 ? 23.401 4.973 -16.269 1.00 87.56 943 HIS A CA 1
ATOM 7134 C C . HIS A 1 943 ? 22.523 6.176 -15.879 1.00 87.56 943 HIS A C 1
ATOM 7136 O O . HIS A 1 943 ? 21.302 6.088 -15.950 1.00 87.56 943 HIS A O 1
ATOM 7142 N N . VAL A 1 944 ? 23.142 7.326 -15.598 1.00 88.00 944 VAL A N 1
ATOM 7143 C CA . VAL A 1 944 ? 22.441 8.592 -15.342 1.00 88.00 944 VAL A CA 1
ATOM 7144 C C . VAL A 1 944 ? 21.769 9.125 -16.612 1.00 88.00 944 VAL A C 1
ATOM 7146 O O . VAL A 1 944 ? 20.641 9.604 -16.562 1.00 88.00 944 VAL A O 1
ATOM 7149 N N . TRP A 1 945 ? 22.409 8.994 -17.779 1.00 91.88 945 TRP A N 1
ATOM 7150 C CA . TRP A 1 945 ? 21.790 9.398 -19.048 1.00 91.88 945 TRP A CA 1
ATOM 7151 C C . TRP A 1 945 ? 20.565 8.544 -19.404 1.00 91.88 945 TRP A C 1
ATOM 7153 O O . TRP A 1 945 ? 19.572 9.086 -19.877 1.00 91.88 945 TRP A O 1
ATOM 7163 N N . VAL A 1 946 ? 20.600 7.236 -19.122 1.00 90.19 946 VAL A N 1
ATOM 7164 C CA . VAL A 1 946 ? 19.437 6.337 -19.227 1.00 90.19 946 VAL A CA 1
ATOM 7165 C C . VAL A 1 946 ? 18.302 6.803 -18.314 1.00 90.19 946 VAL A C 1
ATOM 7167 O O . VAL A 1 946 ? 17.155 6.817 -18.746 1.00 90.19 946 VAL A O 1
ATOM 7170 N N . GLU A 1 947 ? 18.605 7.217 -17.082 1.00 87.06 947 GLU A N 1
ATOM 7171 C CA . GLU A 1 947 ? 17.596 7.720 -16.144 1.00 87.06 947 GLU A CA 1
ATOM 7172 C C . GLU A 1 947 ? 16.931 9.014 -16.645 1.00 87.06 947 GLU A C 1
ATOM 7174 O O . GLU A 1 947 ? 15.705 9.115 -16.671 1.00 87.06 947 GLU A O 1
ATOM 7179 N N . VAL A 1 948 ? 17.727 9.985 -17.107 1.00 86.81 948 VAL A N 1
ATOM 7180 C CA . VAL A 1 948 ? 17.215 11.243 -17.677 1.00 86.81 948 VAL A CA 1
ATOM 7181 C C . VAL A 1 948 ? 16.404 10.979 -18.952 1.00 86.81 948 VAL A C 1
ATOM 7183 O O . VAL A 1 948 ? 15.300 11.503 -19.097 1.00 86.81 948 VAL A O 1
ATOM 7186 N N . ALA A 1 949 ? 16.894 10.110 -19.841 1.00 86.94 949 ALA A N 1
ATOM 7187 C CA . ALA A 1 949 ? 16.188 9.725 -21.061 1.00 86.94 949 ALA A CA 1
ATOM 7188 C C . ALA A 1 949 ? 14.874 8.975 -20.783 1.00 86.94 949 ALA A C 1
ATOM 7190 O O . ALA A 1 949 ? 13.921 9.145 -21.535 1.00 86.94 949 ALA A O 1
ATOM 7191 N N . GLY A 1 950 ? 14.779 8.206 -19.694 1.00 83.56 950 GLY A N 1
ATOM 7192 C CA . GLY A 1 950 ? 13.523 7.583 -19.261 1.00 83.56 950 GLY A CA 1
ATOM 7193 C C . GLY A 1 950 ? 12.472 8.597 -18.784 1.00 83.56 950 GLY A C 1
ATOM 7194 O O . GLY A 1 950 ? 11.274 8.355 -18.922 1.00 83.56 950 GLY A O 1
ATOM 7195 N N . ARG A 1 951 ? 12.900 9.760 -18.264 1.00 83.50 951 ARG A N 1
ATOM 7196 C CA . ARG A 1 951 ? 12.004 10.871 -17.881 1.00 83.50 951 ARG A CA 1
ATOM 7197 C C . ARG A 1 951 ? 11.599 11.742 -19.081 1.00 83.50 951 ARG A C 1
ATOM 7199 O O . ARG A 1 951 ? 10.461 12.204 -19.127 1.00 83.50 951 ARG A O 1
ATOM 7206 N N . ALA A 1 952 ? 12.511 11.963 -20.033 1.00 83.00 952 ALA A N 1
ATOM 7207 C CA . ALA A 1 952 ? 12.326 12.849 -21.189 1.00 83.00 952 ALA A CA 1
ATOM 7208 C C . ALA A 1 952 ? 12.942 12.265 -22.489 1.00 83.00 952 ALA A C 1
ATOM 7210 O O . ALA A 1 952 ? 13.954 12.765 -22.991 1.00 83.00 952 ALA A O 1
ATOM 7211 N N . PRO A 1 953 ? 12.353 11.202 -23.076 1.00 86.44 953 PRO A N 1
ATOM 7212 C CA . PRO A 1 953 ? 12.968 10.477 -24.196 1.00 86.44 953 PRO A CA 1
ATOM 7213 C C . PRO A 1 953 ? 12.984 11.270 -25.507 1.00 86.44 953 PRO A C 1
ATOM 7215 O O . PRO A 1 953 ? 13.858 11.053 -26.344 1.00 86.44 953 PRO A O 1
ATOM 7218 N N . ALA A 1 954 ? 12.032 12.190 -25.698 1.00 84.06 954 ALA A N 1
ATOM 7219 C CA . ALA A 1 954 ? 12.007 13.075 -26.861 1.00 84.06 954 ALA A CA 1
ATOM 7220 C C . ALA A 1 954 ? 13.167 14.083 -26.818 1.00 84.06 954 ALA A C 1
ATOM 7222 O O . ALA A 1 954 ? 13.888 14.228 -27.804 1.00 84.06 954 ALA A O 1
ATOM 7223 N N . ASP A 1 955 ? 13.396 14.709 -25.662 1.00 83.38 955 ASP A N 1
ATOM 7224 C CA . ASP A 1 955 ? 14.467 15.690 -25.474 1.00 83.38 955 ASP A CA 1
ATOM 7225 C C . ASP A 1 955 ? 15.847 15.029 -25.553 1.00 83.38 955 ASP A C 1
ATOM 7227 O O . ASP A 1 955 ? 16.697 15.491 -26.309 1.00 83.38 955 ASP A O 1
ATOM 7231 N N . ALA A 1 956 ? 16.035 13.864 -24.922 1.00 88.56 956 ALA A N 1
ATOM 7232 C CA . ALA A 1 956 ? 17.264 13.078 -25.065 1.00 88.56 956 ALA A CA 1
ATOM 7233 C C . ALA A 1 956 ? 17.535 12.626 -26.519 1.00 88.56 956 ALA A C 1
ATOM 7235 O O . ALA A 1 956 ? 18.691 12.516 -26.936 1.00 88.56 956 ALA A O 1
ATOM 7236 N N . GLY A 1 957 ? 16.483 12.396 -27.316 1.00 87.62 957 GLY A N 1
ATOM 7237 C CA . GLY A 1 957 ? 16.596 12.154 -28.756 1.00 87.62 957 GLY A CA 1
ATOM 7238 C C . GLY A 1 957 ? 17.017 13.401 -29.543 1.00 87.62 957 GLY A C 1
ATOM 7239 O O . GLY A 1 957 ? 17.912 13.322 -30.387 1.00 87.62 957 GLY A O 1
ATOM 7240 N N . ASN A 1 958 ? 16.429 14.560 -29.237 1.00 84.62 958 ASN A N 1
ATOM 7241 C CA . ASN A 1 958 ? 16.805 15.845 -29.836 1.00 84.62 958 ASN A CA 1
ATOM 7242 C C . ASN A 1 958 ? 18.254 16.230 -29.489 1.00 84.62 958 ASN A C 1
ATOM 7244 O O . ASN A 1 958 ? 19.003 16.658 -30.369 1.00 84.62 958 ASN A O 1
ATOM 7248 N N . ASP A 1 959 ? 18.684 16.006 -28.245 1.00 87.38 959 ASP A N 1
ATOM 7249 C CA . ASP A 1 959 ? 20.061 16.212 -27.786 1.00 87.38 959 ASP A CA 1
ATOM 7250 C C . ASP A 1 959 ? 21.055 15.307 -28.521 1.00 87.38 959 ASP A C 1
ATOM 7252 O O . ASP A 1 959 ? 22.138 15.755 -28.899 1.00 87.38 959 ASP A O 1
ATOM 7256 N N . LEU A 1 960 ? 20.691 14.043 -28.773 1.00 90.44 960 LEU A N 1
ATOM 7257 C CA . LEU A 1 960 ? 21.506 13.108 -29.552 1.00 90.44 960 LEU A CA 1
ATOM 7258 C C . LEU A 1 960 ? 21.690 13.582 -31.004 1.00 90.44 960 LEU A C 1
ATOM 7260 O O . LEU A 1 960 ? 22.802 13.520 -31.532 1.00 90.44 960 LEU A O 1
ATOM 7264 N N . VAL A 1 961 ? 20.623 14.085 -31.633 1.00 88.00 961 VAL A N 1
ATOM 7265 C CA . VAL A 1 961 ? 20.648 14.653 -32.994 1.00 88.00 961 VAL A CA 1
ATOM 7266 C C . VAL A 1 961 ? 21.478 15.935 -33.037 1.00 88.00 961 VAL A C 1
ATOM 7268 O O . VAL A 1 961 ? 22.347 16.083 -33.899 1.00 88.00 961 VAL A O 1
ATOM 7271 N N . PHE A 1 962 ? 21.262 16.842 -32.080 1.00 86.25 962 PHE A N 1
ATOM 7272 C CA . PHE A 1 962 ? 22.039 18.071 -31.938 1.00 86.25 962 PHE A CA 1
ATOM 7273 C C . PHE A 1 962 ? 23.530 17.768 -31.764 1.00 86.25 962 PHE A C 1
ATOM 7275 O O . PHE A 1 962 ? 24.365 18.325 -32.480 1.00 86.25 962 PHE A O 1
ATOM 7282 N N . ALA A 1 963 ? 23.867 16.863 -30.840 1.00 90.38 963 ALA A N 1
ATOM 7283 C CA . ALA A 1 963 ? 25.235 16.448 -30.579 1.00 90.38 963 ALA A CA 1
ATOM 7284 C C . ALA A 1 963 ? 25.883 15.843 -31.827 1.00 90.38 963 ALA A C 1
ATOM 7286 O O . ALA A 1 963 ? 27.031 16.165 -32.124 1.00 90.38 963 ALA A O 1
ATOM 7287 N N . GLU A 1 964 ? 25.158 15.022 -32.589 1.00 91.88 964 GLU A N 1
ATOM 7288 C CA . GLU A 1 964 ? 25.700 14.406 -33.796 1.00 91.88 964 GLU A CA 1
ATOM 7289 C C . GLU A 1 964 ? 26.030 15.431 -34.885 1.00 91.88 964 GLU A C 1
ATOM 7291 O O . GLU A 1 964 ? 27.146 15.425 -35.413 1.00 91.88 964 GLU A O 1
ATOM 7296 N N . PHE A 1 965 ? 25.113 16.350 -35.194 1.00 89.31 965 PHE A N 1
ATOM 7297 C CA . PHE A 1 965 ? 25.376 17.388 -36.192 1.00 89.31 965 PHE A CA 1
ATOM 7298 C C . PHE A 1 965 ? 26.453 18.377 -35.729 1.00 89.31 965 PHE A C 1
ATOM 7300 O O . PHE A 1 965 ? 27.333 18.736 -36.514 1.00 89.31 965 PHE A O 1
ATOM 7307 N N . ARG A 1 966 ? 26.455 18.765 -34.445 1.00 87.56 966 ARG A N 1
ATOM 7308 C CA . ARG A 1 966 ? 27.448 19.689 -33.873 1.00 87.56 966 ARG A CA 1
ATOM 7309 C C . ARG A 1 966 ? 28.855 19.087 -33.837 1.00 87.56 966 ARG A C 1
ATOM 7311 O O . ARG A 1 966 ? 29.818 19.784 -34.154 1.00 87.56 966 ARG A O 1
ATOM 7318 N N . VAL A 1 967 ? 28.982 17.809 -33.476 1.00 90.25 967 VAL A N 1
ATOM 7319 C CA . VAL A 1 967 ? 30.264 17.089 -33.492 1.00 90.25 967 VAL A CA 1
ATOM 7320 C C . VAL A 1 967 ? 30.727 16.859 -34.932 1.00 90.25 967 VAL A C 1
ATOM 7322 O O . VAL A 1 967 ? 31.891 17.120 -35.230 1.00 90.25 967 VAL A O 1
ATOM 7325 N N . SER A 1 968 ? 29.834 16.462 -35.843 1.00 89.75 968 SER A N 1
ATOM 7326 C CA . SER A 1 968 ? 30.174 16.256 -37.261 1.00 89.75 968 SER A CA 1
ATOM 7327 C C . SER A 1 968 ? 30.673 17.538 -37.937 1.00 89.75 968 SER A C 1
ATOM 7329 O O . SER A 1 968 ? 31.706 17.499 -38.600 1.00 89.75 968 SER A O 1
ATOM 7331 N N . ASN A 1 969 ? 30.015 18.683 -37.705 1.00 88.50 969 ASN A N 1
ATOM 7332 C CA . ASN A 1 969 ? 30.482 19.997 -38.167 1.00 88.50 969 ASN A CA 1
ATOM 7333 C C . ASN A 1 969 ? 31.892 20.315 -37.646 1.00 88.50 969 ASN A C 1
ATOM 7335 O O . ASN A 1 969 ? 32.779 20.683 -38.412 1.00 88.50 969 ASN A O 1
ATOM 7339 N N . TRP A 1 970 ? 32.125 20.138 -36.342 1.00 87.88 970 TRP A N 1
ATOM 7340 C CA . TRP A 1 970 ? 33.427 20.433 -35.751 1.00 87.88 970 TRP A CA 1
ATOM 7341 C C . TRP A 1 970 ? 34.542 19.588 -36.362 1.00 87.88 970 TRP A C 1
ATOM 7343 O O . TRP A 1 970 ? 35.575 20.139 -36.734 1.00 87.88 970 TRP A O 1
ATOM 7353 N N . PHE A 1 971 ? 34.340 18.273 -36.493 1.00 86.69 971 PHE A N 1
ATOM 7354 C CA . PHE A 1 971 ? 35.329 17.394 -37.116 1.00 86.69 971 PHE A CA 1
ATOM 7355 C C . PHE A 1 971 ? 35.515 17.705 -38.609 1.00 86.69 971 PHE A C 1
ATOM 7357 O O . PHE A 1 971 ? 36.646 17.657 -39.075 1.00 86.69 971 PHE A O 1
ATOM 7364 N N . ALA A 1 972 ? 34.482 18.131 -39.343 1.00 86.06 972 ALA A N 1
ATOM 7365 C CA . ALA A 1 972 ? 34.640 18.557 -40.737 1.00 86.06 972 ALA A CA 1
ATOM 7366 C C . ALA A 1 972 ? 35.601 19.753 -40.917 1.00 86.06 972 ALA A C 1
ATOM 7368 O O . ALA A 1 972 ? 36.209 19.881 -41.977 1.00 86.06 972 ALA A O 1
ATOM 7369 N N . HIS A 1 973 ? 35.761 20.605 -39.894 1.00 83.06 973 HIS A N 1
ATOM 7370 C CA . HIS A 1 973 ? 36.605 21.811 -39.934 1.00 83.06 973 HIS A CA 1
ATOM 7371 C C . HIS A 1 973 ? 37.851 21.770 -39.016 1.00 83.06 973 HIS A C 1
ATOM 7373 O O . HIS A 1 973 ? 38.619 22.730 -38.998 1.00 83.06 973 HIS A O 1
ATOM 7379 N N . HIS A 1 974 ? 38.045 20.706 -38.222 1.00 80.25 974 HIS A N 1
ATOM 7380 C CA . HIS A 1 974 ? 39.123 20.600 -37.215 1.00 80.25 974 HIS A CA 1
ATOM 7381 C C . HIS A 1 974 ? 39.725 19.178 -37.074 1.00 80.25 974 HIS A C 1
ATOM 7383 O O . HIS A 1 974 ? 40.310 18.871 -36.024 1.00 80.25 974 HIS A O 1
ATOM 7389 N N . ALA A 1 975 ? 39.519 18.289 -38.057 1.00 64.62 975 ALA A N 1
ATOM 7390 C CA . ALA A 1 975 ? 40.071 16.923 -38.068 1.00 64.62 975 ALA A CA 1
ATOM 7391 C C . ALA A 1 975 ? 41.600 16.882 -38.244 1.00 64.62 975 ALA A C 1
ATOM 7393 O O . ALA A 1 975 ? 42.145 17.724 -38.987 1.00 64.62 975 ALA A O 1
#

pLDDT: mean 79.5, std 14.36, range [20.94, 96.38]

Radius of gyration: 40.7 Å; chains: 1; bounding box: 106×72×121 Å

Organism: NCBI:txid1123024